Protein AF-A0A2D0XI31-F1 (afdb_monomer_lite)

Structure (mmCIF, N/CA/C/O backbone):
data_AF-A0A2D0XI31-F1
#
_entry.id   AF-A0A2D0XI31-F1
#
loop_
_atom_site.group_PDB
_atom_site.id
_atom_site.type_symbol
_atom_site.label_atom_id
_atom_site.label_alt_id
_atom_site.label_comp_id
_atom_site.label_asym_id
_atom_site.label_entity_id
_atom_site.label_seq_id
_atom_site.pdbx_PDB_ins_code
_atom_site.Cartn_x
_atom_site.Cartn_y
_atom_site.Cartn_z
_atom_site.occupancy
_atom_site.B_iso_or_equiv
_atom_site.auth_seq_id
_atom_site.auth_comp_id
_atom_site.auth_asym_id
_atom_site.auth_atom_id
_atom_site.pdbx_PDB_model_num
ATOM 1 N N . MET A 1 1 ? -5.250 4.492 -60.957 1.00 47.59 1 MET A N 1
ATOM 2 C CA . MET A 1 1 ? -5.130 5.490 -59.873 1.00 47.59 1 MET A CA 1
ATOM 3 C C . MET A 1 1 ? -4.659 6.808 -60.474 1.00 47.59 1 MET A C 1
ATOM 5 O O . MET A 1 1 ? -3.808 6.747 -61.357 1.00 47.59 1 MET A O 1
ATOM 9 N N . PRO A 1 2 ? -5.223 7.965 -60.086 1.00 50.09 2 PRO A N 1
ATOM 10 C CA . PRO A 1 2 ? -4.702 9.260 -60.518 1.00 50.09 2 PRO A CA 1
ATOM 11 C C . PRO A 1 2 ? -3.266 9.455 -59.990 1.00 50.09 2 PRO A C 1
ATOM 13 O O . PRO A 1 2 ? -2.967 8.998 -58.885 1.00 50.09 2 PRO A O 1
ATOM 16 N N . PRO A 1 3 ? -2.361 10.083 -60.759 1.00 61.84 3 PRO A N 1
ATOM 17 C CA . PRO A 1 3 ? -0.995 10.332 -60.311 1.00 61.84 3 PRO A CA 1
ATOM 18 C C . PRO A 1 3 ? -0.998 11.297 -59.119 1.00 61.84 3 PRO A C 1
ATOM 20 O O . PRO A 1 3 ? -1.608 12.363 -59.173 1.00 61.84 3 PRO A O 1
ATOM 23 N N . CYS A 1 4 ? -0.317 10.919 -58.035 1.00 72.94 4 CYS A N 1
ATOM 24 C CA . CYS A 1 4 ? -0.166 11.768 -56.857 1.00 72.94 4 CYS A CA 1
ATOM 25 C C . CYS A 1 4 ? 0.635 13.033 -57.214 1.00 72.94 4 CYS A C 1
ATOM 27 O O . CYS A 1 4 ? 1.811 12.944 -57.572 1.00 72.94 4 CYS A O 1
ATOM 29 N N . ALA A 1 5 ? 0.015 14.211 -57.089 1.00 73.38 5 ALA A N 1
ATOM 30 C CA . ALA A 1 5 ? 0.646 15.500 -57.394 1.00 73.38 5 ALA A CA 1
ATOM 31 C C . ALA A 1 5 ? 1.848 15.824 -56.482 1.00 73.38 5 ALA A C 1
ATOM 33 O O . ALA A 1 5 ? 2.730 16.587 -56.871 1.00 73.38 5 ALA A O 1
ATOM 34 N N . HIS A 1 6 ? 1.915 15.208 -55.298 1.00 75.00 6 HIS A N 1
ATOM 35 C CA . HIS A 1 6 ? 2.983 15.400 -54.312 1.00 75.00 6 HIS A CA 1
ATOM 36 C C . HIS A 1 6 ? 4.227 14.539 -54.581 1.00 75.00 6 HIS A C 1
ATOM 38 O O . HIS A 1 6 ? 5.283 14.785 -54.007 1.00 75.00 6 HIS A O 1
ATOM 44 N N . LEU A 1 7 ? 4.141 13.550 -55.479 1.00 72.75 7 LEU A N 1
ATOM 45 C CA . LEU A 1 7 ? 5.242 12.623 -55.742 1.00 72.75 7 LEU A CA 1
ATOM 46 C C . LEU A 1 7 ? 6.437 13.315 -56.419 1.00 72.75 7 LEU A C 1
ATOM 48 O O . LEU A 1 7 ? 7.577 13.141 -56.001 1.00 72.75 7 LEU A O 1
ATOM 52 N N . LEU A 1 8 ? 6.183 14.125 -57.451 1.00 69.31 8 LEU A N 1
ATOM 53 C CA . LEU A 1 8 ? 7.226 14.799 -58.236 1.00 69.31 8 LEU A CA 1
ATOM 54 C C . LEU A 1 8 ? 8.026 15.847 -57.431 1.00 69.31 8 LEU A C 1
ATOM 56 O O . LEU A 1 8 ? 9.255 15.801 -57.497 1.00 69.31 8 LEU A O 1
ATOM 60 N N . PRO A 1 9 ? 7.395 16.749 -56.649 1.00 68.19 9 PRO A N 1
ATOM 61 C CA . PRO A 1 9 ? 8.120 17.703 -55.807 1.00 68.19 9 PRO A CA 1
ATOM 62 C C . PRO A 1 9 ? 8.971 17.032 -54.721 1.00 68.19 9 PRO A C 1
ATOM 64 O O . PRO A 1 9 ? 10.112 17.431 -54.505 1.00 68.19 9 PRO A O 1
ATOM 67 N N . SER A 1 10 ? 8.453 15.988 -54.065 1.00 67.81 10 SER A N 1
ATOM 68 C CA . SER A 1 10 ? 9.156 15.311 -52.968 1.00 67.81 10 SER A CA 1
ATOM 69 C C . SER A 1 10 ? 10.323 14.432 -53.439 1.00 67.81 10 SER A C 1
ATOM 71 O O . SER A 1 10 ? 11.303 14.283 -52.720 1.00 67.81 10 SER A O 1
ATOM 73 N N . LEU A 1 11 ? 10.302 13.900 -54.667 1.00 70.06 11 LEU A N 1
ATOM 74 C CA . LEU A 1 11 ? 11.439 13.146 -55.229 1.00 70.06 11 LEU A CA 1
ATOM 75 C C . LEU A 1 11 ? 12.738 13.972 -55.312 1.00 70.06 11 LEU A C 1
ATOM 77 O O . LEU A 1 11 ? 13.839 13.410 -55.268 1.00 70.06 11 LEU A O 1
ATOM 81 N N . LEU A 1 12 ? 12.634 15.299 -55.419 1.00 67.25 12 LEU A N 1
ATOM 82 C CA . LEU A 1 12 ? 13.791 16.196 -55.457 1.00 67.25 12 LEU A CA 1
ATOM 83 C C . LEU A 1 12 ? 14.468 16.328 -54.085 1.00 67.25 12 LEU A C 1
ATOM 85 O O . LEU A 1 12 ? 15.688 16.468 -54.040 1.00 67.25 12 LEU A O 1
ATOM 89 N N . THR A 1 13 ? 13.710 16.217 -52.991 1.00 70.19 13 THR A N 1
ATOM 90 C CA . THR A 1 13 ? 14.199 16.393 -51.613 1.00 70.19 13 THR A CA 1
ATOM 91 C C . THR A 1 13 ? 14.596 15.088 -50.923 1.00 70.19 13 THR A C 1
ATOM 93 O O . THR A 1 13 ? 15.337 15.129 -49.945 1.00 70.19 13 THR A O 1
ATOM 96 N N . LEU A 1 14 ? 14.160 13.931 -51.434 1.00 79.62 14 LEU A N 1
ATOM 97 C CA . LEU A 1 14 ? 14.544 12.627 -50.885 1.00 79.62 14 LEU A CA 1
ATOM 98 C C . LEU A 1 14 ? 16.052 12.361 -51.027 1.00 79.62 14 LEU A C 1
ATOM 100 O O . LEU A 1 14 ? 16.631 12.540 -52.106 1.00 79.62 14 LEU A O 1
ATOM 104 N N . ALA A 1 15 ? 16.653 11.864 -49.948 1.00 78.69 15 ALA A N 1
ATOM 105 C CA . ALA A 1 15 ? 18.033 11.400 -49.873 1.00 78.69 15 ALA A CA 1
ATOM 106 C C . ALA A 1 15 ? 18.075 10.012 -49.220 1.00 78.69 15 ALA A C 1
ATOM 108 O O . ALA A 1 15 ? 17.222 9.690 -48.398 1.00 78.69 15 ALA A O 1
ATOM 109 N N . SER A 1 16 ? 19.059 9.191 -49.587 1.00 80.62 16 SER A N 1
ATOM 110 C CA . SER A 1 16 ? 19.282 7.901 -48.927 1.00 80.62 16 SER A CA 1
ATOM 111 C C . SER A 1 16 ? 19.748 8.103 -47.476 1.00 80.62 16 SER A C 1
ATOM 113 O O . SER A 1 16 ? 20.436 9.095 -47.203 1.00 80.62 16 SER A O 1
ATOM 115 N N . PRO A 1 17 ? 19.410 7.182 -46.553 1.00 80.12 17 PRO A N 1
ATOM 116 C CA . PRO A 1 17 ? 19.849 7.264 -45.164 1.00 80.12 17 PRO A CA 1
ATOM 117 C C . PRO A 1 17 ? 21.377 7.274 -45.069 1.00 80.12 17 PRO A C 1
ATOM 119 O O . PRO A 1 17 ? 22.072 6.569 -45.807 1.00 80.12 17 PRO A O 1
ATOM 122 N N . ARG A 1 18 ? 21.910 8.092 -44.156 1.00 77.19 18 ARG A N 1
ATOM 123 C CA . ARG A 1 18 ? 23.346 8.101 -43.835 1.00 77.19 18 ARG A CA 1
ATOM 124 C C . ARG A 1 18 ? 23.686 6.894 -42.960 1.00 77.19 18 ARG A C 1
ATOM 126 O O . ARG A 1 18 ? 22.842 6.429 -42.207 1.00 77.19 18 ARG A O 1
ATOM 133 N N . LEU A 1 19 ? 24.944 6.449 -42.985 1.00 65.75 19 LEU A N 1
ATOM 134 C CA . LEU A 1 19 ? 25.438 5.348 -42.137 1.00 65.75 19 LEU A CA 1
ATOM 135 C C . LEU A 1 19 ? 25.184 5.572 -40.633 1.00 65.75 19 LEU A C 1
ATOM 137 O O . LEU A 1 19 ? 24.952 4.613 -39.906 1.00 65.75 19 LEU A O 1
ATOM 141 N N . SER A 1 20 ? 25.204 6.829 -40.180 1.00 65.62 20 SER A N 1
ATOM 142 C CA . SER A 1 20 ? 24.952 7.222 -38.788 1.00 65.62 20 SER A CA 1
ATOM 143 C C . SER A 1 20 ? 23.483 7.523 -38.466 1.00 65.62 20 SER A C 1
ATOM 145 O O . SER A 1 20 ? 23.172 7.853 -37.325 1.00 65.62 20 SER A O 1
ATOM 147 N N . GLN A 1 21 ? 22.586 7.487 -39.455 1.00 71.38 21 GLN A N 1
ATOM 148 C CA . GLN A 1 21 ? 21.186 7.858 -39.273 1.00 71.38 21 GLN A CA 1
ATOM 149 C C . GLN A 1 21 ? 20.353 6.621 -38.939 1.00 71.38 21 GLN A C 1
ATOM 151 O O . GLN A 1 21 ? 20.334 5.657 -39.703 1.00 71.38 21 GLN A O 1
ATOM 156 N N . GLN A 1 22 ? 19.645 6.667 -37.811 1.00 76.25 22 GLN A N 1
ATOM 157 C CA . GLN A 1 22 ? 18.778 5.575 -37.379 1.00 76.25 22 GLN A CA 1
ATOM 158 C C . GLN A 1 22 ? 17.533 5.483 -38.268 1.00 76.25 22 GLN A C 1
ATOM 160 O O . GLN A 1 22 ? 16.901 6.490 -38.590 1.00 76.25 22 GLN A O 1
ATOM 165 N N . VAL A 1 23 ? 17.189 4.255 -38.662 1.00 84.06 23 VAL A N 1
ATOM 166 C CA . VAL A 1 23 ? 15.997 3.947 -39.461 1.00 84.06 23 VAL A CA 1
ATOM 167 C C . VAL A 1 23 ? 15.050 3.097 -38.617 1.00 84.06 23 VAL A C 1
ATOM 169 O O . VAL A 1 23 ? 15.330 1.928 -38.334 1.00 84.06 23 VAL A O 1
ATOM 172 N N . HIS A 1 24 ? 13.917 3.681 -38.221 1.00 86.38 24 HIS A N 1
ATOM 173 C CA . HIS A 1 24 ? 12.915 3.040 -37.364 1.00 86.38 24 HIS A CA 1
ATOM 174 C C . HIS A 1 24 ? 11.883 2.284 -38.211 1.00 86.38 24 HIS A C 1
ATOM 176 O O . HIS A 1 24 ? 10.786 2.776 -38.469 1.00 86.38 24 HIS A O 1
ATOM 182 N N . ARG A 1 25 ? 12.257 1.091 -38.690 1.00 86.44 25 ARG A N 1
ATOM 183 C CA . ARG A 1 25 ? 11.411 0.255 -39.570 1.00 86.44 25 ARG A CA 1
ATOM 184 C C . ARG A 1 25 ? 10.772 -0.964 -38.905 1.00 86.44 25 ARG A C 1
ATOM 186 O O . ARG A 1 25 ? 10.069 -1.708 -39.574 1.00 86.44 25 ARG A O 1
ATOM 193 N N . GLU A 1 26 ? 11.060 -1.204 -37.633 1.00 83.44 26 GLU A N 1
ATOM 194 C CA . GLU A 1 26 ? 10.603 -2.400 -36.910 1.00 83.44 26 GLU A CA 1
ATOM 195 C C . GLU A 1 26 ? 9.345 -2.121 -36.087 1.00 83.44 26 GLU A C 1
ATOM 197 O O . GLU A 1 26 ? 8.441 -2.955 -36.044 1.00 83.44 26 GLU A O 1
ATOM 202 N N . GLU A 1 27 ? 9.287 -0.939 -35.475 1.00 88.75 27 GLU A N 1
ATOM 203 C CA . GLU A 1 27 ? 8.277 -0.535 -34.502 1.00 88.75 27 GLU A CA 1
ATOM 204 C C . GLU A 1 27 ? 8.030 0.976 -34.586 1.00 88.75 27 GLU A C 1
ATOM 206 O O . GLU A 1 27 ? 8.915 1.750 -34.971 1.00 88.75 27 GLU A O 1
ATOM 211 N N . CYS A 1 28 ? 6.819 1.401 -34.231 1.00 90.31 28 CYS A N 1
ATOM 212 C CA . CYS A 1 28 ? 6.456 2.807 -34.153 1.00 90.31 28 CYS A CA 1
ATOM 213 C C . CYS A 1 28 ? 7.258 3.526 -33.062 1.00 90.31 28 CYS A C 1
ATOM 215 O O . CYS A 1 28 ? 7.518 2.987 -31.990 1.00 90.31 28 CYS A O 1
ATOM 217 N N . THR A 1 29 ? 7.630 4.783 -33.289 1.00 89.12 29 THR A N 1
ATOM 218 C CA . THR A 1 29 ? 8.364 5.566 -32.282 1.00 89.12 29 THR A CA 1
ATOM 219 C C . THR A 1 29 ? 7.479 6.050 -31.127 1.00 89.12 29 THR A C 1
ATOM 221 O O . THR A 1 29 ? 8.012 6.412 -30.082 1.00 89.12 29 THR A O 1
ATOM 224 N N . GLN A 1 30 ? 6.148 5.991 -31.276 1.00 87.38 30 GLN A N 1
ATOM 225 C CA . GLN A 1 30 ? 5.153 6.487 -30.307 1.00 87.38 30 GLN A CA 1
ATOM 226 C C . GLN A 1 30 ? 4.214 5.398 -29.737 1.00 87.38 30 GLN A C 1
ATOM 228 O O . GLN A 1 30 ? 3.504 5.650 -28.774 1.00 87.38 30 GLN A O 1
ATOM 233 N N . CYS A 1 31 ? 4.212 4.177 -30.287 1.00 89.06 31 CYS A N 1
ATOM 234 C CA . CYS A 1 31 ? 3.505 3.008 -29.729 1.00 89.06 31 CYS A CA 1
ATOM 235 C C . CYS A 1 31 ? 4.262 1.711 -30.052 1.00 89.06 31 CYS A C 1
ATOM 237 O O . CYS A 1 31 ? 5.300 1.769 -30.706 1.00 89.06 31 CYS A O 1
ATOM 239 N N . PHE A 1 32 ? 3.763 0.556 -29.612 1.00 89.69 32 PHE A N 1
ATOM 240 C CA . PHE A 1 32 ? 4.388 -0.751 -29.857 1.00 89.69 32 PHE A CA 1
ATOM 241 C C . PHE A 1 32 ? 3.820 -1.495 -31.082 1.00 89.69 32 PHE A C 1
ATOM 243 O O . PHE A 1 32 ? 4.123 -2.669 -31.281 1.00 89.69 32 PHE A O 1
ATOM 250 N N . ASP A 1 33 ? 3.036 -0.820 -31.935 1.00 88.88 33 ASP A N 1
ATOM 251 C CA . ASP A 1 33 ? 2.666 -1.351 -33.253 1.00 88.88 33 ASP A CA 1
ATOM 252 C C . ASP A 1 33 ? 3.938 -1.591 -34.089 1.00 88.88 33 ASP A C 1
ATOM 254 O O . ASP A 1 33 ? 4.829 -0.737 -34.180 1.00 88.88 33 ASP A O 1
ATOM 258 N N . SER A 1 34 ? 4.006 -2.750 -34.733 1.00 87.25 34 SER A N 1
ATOM 259 C CA . SER A 1 34 ? 5.200 -3.298 -35.368 1.00 87.25 34 SER A CA 1
ATOM 260 C C . SER A 1 34 ? 4.982 -3.666 -36.838 1.00 87.25 34 SER A C 1
ATOM 262 O O . SER A 1 34 ? 3.865 -3.769 -37.350 1.00 87.25 34 SER A O 1
ATOM 264 N N . GLN A 1 35 ? 6.078 -3.947 -37.542 1.00 86.00 35 GLN A N 1
ATOM 265 C CA . GLN A 1 35 ? 6.030 -4.504 -38.900 1.00 86.00 35 GLN A CA 1
ATOM 266 C C . GLN A 1 35 ? 5.377 -5.901 -38.981 1.00 86.00 35 GLN A C 1
ATOM 268 O O . GLN A 1 35 ? 5.037 -6.352 -40.080 1.00 86.00 35 GLN A O 1
ATOM 273 N N . ASP A 1 36 ? 5.223 -6.599 -37.849 1.00 83.62 36 ASP A N 1
ATOM 274 C CA . ASP A 1 36 ? 4.587 -7.919 -37.792 1.00 83.62 36 ASP A CA 1
ATOM 275 C C . ASP A 1 36 ? 3.055 -7.818 -37.787 1.00 83.62 36 ASP A C 1
ATOM 277 O O . ASP A 1 36 ? 2.371 -8.776 -38.151 1.00 83.62 36 ASP A O 1
ATOM 281 N N . ASP A 1 37 ? 2.506 -6.647 -37.460 1.00 82.75 37 ASP A N 1
ATOM 282 C CA . ASP A 1 37 ? 1.067 -6.436 -37.386 1.00 82.75 37 ASP A CA 1
ATOM 283 C C . ASP A 1 37 ? 0.388 -6.477 -38.772 1.00 82.75 37 ASP A C 1
ATOM 285 O O . ASP A 1 37 ? 1.022 -6.304 -39.830 1.00 82.75 37 ASP A O 1
ATOM 289 N N . PRO A 1 38 ? -0.940 -6.700 -38.827 1.00 82.62 38 PRO A N 1
ATOM 290 C CA . PRO A 1 38 ? -1.692 -6.696 -40.082 1.00 82.62 38 PRO A CA 1
ATOM 291 C C . PRO A 1 38 ? -1.536 -5.389 -40.876 1.00 82.62 38 PRO A C 1
ATOM 293 O O . PRO A 1 38 ? -1.420 -5.414 -42.111 1.00 82.62 38 PRO A O 1
ATOM 296 N N . ALA A 1 39 ? -1.484 -4.258 -40.168 1.00 84.31 39 ALA A N 1
ATOM 297 C CA . ALA A 1 39 ? -1.361 -2.919 -40.737 1.00 84.31 39 ALA A CA 1
ATOM 298 C C . ALA A 1 39 ? 0.081 -2.567 -41.170 1.00 84.31 39 ALA A C 1
ATOM 300 O O . ALA A 1 39 ? 0.261 -1.770 -42.098 1.00 84.31 39 ALA A O 1
ATOM 301 N N . GLY A 1 40 ? 1.091 -3.225 -40.590 1.00 87.56 40 GLY A N 1
ATOM 302 C CA . GLY A 1 40 ? 2.508 -2.901 -40.775 1.00 87.56 40 GLY A CA 1
ATOM 303 C C . GLY A 1 40 ? 2.893 -1.545 -40.188 1.00 87.56 40 GLY A C 1
ATOM 304 O O . GLY A 1 40 ? 2.093 -0.894 -39.520 1.00 87.56 40 GLY A O 1
ATOM 305 N N . ILE A 1 41 ? 4.101 -1.089 -40.511 1.00 91.19 41 ILE A N 1
ATOM 306 C CA . ILE A 1 41 ? 4.643 0.192 -40.043 1.00 91.19 41 ILE A CA 1
ATOM 307 C C . ILE A 1 41 ? 4.955 1.111 -41.224 1.00 91.19 41 ILE A C 1
ATOM 309 O O . ILE A 1 41 ? 5.500 0.657 -42.227 1.00 91.19 41 ILE A O 1
ATOM 313 N N . ASP A 1 42 ? 4.615 2.396 -41.140 1.00 91.62 42 ASP A N 1
ATOM 314 C CA . ASP A 1 42 ? 4.977 3.377 -42.163 1.00 91.62 42 ASP A CA 1
ATOM 315 C C . ASP A 1 42 ? 6.279 4.089 -41.772 1.00 91.62 42 ASP A C 1
ATOM 317 O O . ASP A 1 42 ? 6.344 4.790 -40.767 1.00 91.62 42 ASP A O 1
ATOM 321 N N . VAL A 1 43 ? 7.313 3.958 -42.597 1.00 90.75 43 VAL A N 1
ATOM 322 C CA . VAL A 1 43 ? 8.602 4.633 -42.411 1.00 90.75 43 VAL A CA 1
ATOM 323 C C . VAL A 1 43 ? 8.647 5.881 -43.279 1.00 90.75 43 VAL A C 1
ATOM 325 O O . VAL A 1 43 ? 8.558 5.798 -44.507 1.00 90.75 43 VAL A O 1
ATOM 328 N N . CYS A 1 44 ? 8.800 7.051 -42.665 1.00 90.31 44 CYS A N 1
ATOM 329 C CA . CYS A 1 44 ? 8.941 8.307 -43.392 1.00 90.31 44 CYS A CA 1
ATOM 330 C C . CYS A 1 44 ? 10.219 8.300 -44.245 1.00 90.31 44 CYS A C 1
ATOM 332 O O . CYS A 1 44 ? 11.312 8.087 -43.734 1.00 90.31 44 CYS A O 1
ATOM 334 N N . LEU A 1 45 ? 10.119 8.627 -45.533 1.00 88.19 45 LEU A N 1
ATOM 335 C CA . LEU A 1 45 ? 11.277 8.585 -46.438 1.00 88.19 45 LEU A CA 1
ATOM 336 C C . LEU A 1 45 ? 12.209 9.806 -46.323 1.00 88.19 45 LEU A C 1
ATOM 338 O O . LEU A 1 45 ? 13.294 9.794 -46.897 1.00 88.19 45 LEU A O 1
ATOM 342 N N . THR A 1 46 ? 11.799 10.848 -45.591 1.00 86.50 46 THR A N 1
ATOM 343 C CA . THR A 1 46 ? 12.616 12.050 -45.338 1.00 86.50 46 THR A CA 1
ATOM 344 C C . THR A 1 46 ? 13.441 11.952 -44.048 1.00 86.50 46 THR A C 1
ATOM 346 O O . THR A 1 46 ? 14.645 12.184 -44.079 1.00 86.50 46 THR A O 1
ATOM 349 N N . CYS A 1 47 ? 12.811 11.624 -42.912 1.00 85.31 47 CYS A N 1
ATOM 350 C CA . CYS A 1 47 ? 13.469 11.556 -41.598 1.00 85.31 47 CYS A CA 1
ATOM 351 C C . CYS A 1 47 ? 13.660 10.131 -41.048 1.00 85.31 47 CYS A C 1
ATOM 353 O O . CYS A 1 47 ? 14.264 9.985 -39.993 1.00 85.31 47 CYS A O 1
ATOM 355 N N . PHE A 1 48 ? 13.151 9.099 -41.731 1.00 88.56 48 PHE A N 1
ATOM 356 C CA . PHE A 1 48 ? 13.202 7.688 -41.312 1.00 88.56 48 PHE A CA 1
ATOM 357 C C . PHE A 1 48 ? 12.541 7.371 -39.958 1.00 88.56 48 PHE A C 1
ATOM 359 O O . PHE A 1 48 ? 12.810 6.328 -39.360 1.00 88.56 48 PHE A O 1
ATOM 366 N N . ASN A 1 49 ? 11.622 8.236 -39.510 1.00 89.25 49 ASN A N 1
ATOM 367 C CA . ASN A 1 49 ? 10.733 7.983 -38.376 1.00 89.25 49 ASN A CA 1
ATOM 368 C C . ASN A 1 49 ? 9.676 6.917 -38.721 1.00 89.25 49 ASN A C 1
ATOM 370 O O . ASN A 1 49 ? 9.096 6.961 -39.810 1.00 89.25 49 ASN A O 1
ATOM 374 N N . GLY A 1 50 ? 9.407 6.003 -37.788 1.00 89.38 50 GLY A N 1
ATOM 375 C CA . GLY A 1 50 ? 8.387 4.959 -37.911 1.00 89.38 50 GLY A CA 1
ATOM 376 C C . GLY A 1 50 ? 7.062 5.372 -37.267 1.00 89.38 50 GLY A C 1
ATOM 377 O O . GLY A 1 50 ? 7.009 5.634 -36.066 1.00 89.38 50 GLY A O 1
ATOM 378 N N . GLY A 1 51 ? 5.982 5.407 -38.047 1.00 89.62 51 GLY A N 1
ATOM 379 C CA . GLY A 1 51 ? 4.622 5.719 -37.602 1.00 89.62 51 GLY A CA 1
ATOM 380 C C . GLY A 1 51 ? 3.666 4.544 -37.804 1.00 89.62 51 GLY A C 1
ATOM 381 O O . GLY A 1 51 ? 3.763 3.814 -38.796 1.00 89.62 51 GLY A O 1
ATOM 382 N N . CYS A 1 52 ? 2.722 4.351 -36.878 1.00 89.38 52 CYS A N 1
ATOM 383 C CA . CYS A 1 52 ? 1.656 3.377 -37.077 1.00 89.38 52 CYS A CA 1
ATOM 384 C C . CYS A 1 52 ? 0.568 3.949 -38.012 1.00 89.38 52 CYS A C 1
ATOM 386 O O . CYS A 1 52 ? 0.106 5.080 -37.822 1.00 89.38 52 CYS A O 1
ATOM 388 N N . PRO A 1 53 ? 0.130 3.182 -39.028 1.00 84.31 53 PRO A N 1
ATOM 389 C CA . PRO A 1 53 ? -0.962 3.575 -39.916 1.00 84.31 53 PRO A CA 1
ATOM 390 C C . PRO A 1 53 ? -2.354 3.270 -39.330 1.00 84.31 53 PRO A C 1
ATOM 392 O O . PRO A 1 53 ? -3.334 3.327 -40.068 1.00 84.31 53 PRO A O 1
ATOM 395 N N . SER A 1 54 ? -2.443 2.903 -38.044 1.00 77.94 54 SER A N 1
ATOM 396 C CA . SER A 1 54 ? -3.694 2.530 -37.373 1.00 77.94 54 SER A CA 1
ATOM 397 C C . SER A 1 54 ? -4.730 3.660 -37.414 1.00 77.94 54 SER A C 1
ATOM 399 O O . SER A 1 54 ? -4.397 4.841 -37.257 1.00 77.94 54 SER A O 1
ATOM 401 N N . GLU A 1 55 ? -6.000 3.286 -37.593 1.00 68.81 55 GLU A N 1
ATOM 402 C CA . GLU A 1 55 ? -7.139 4.206 -37.522 1.00 68.81 55 GLU A CA 1
ATOM 403 C C . GLU A 1 55 ? -7.446 4.668 -36.086 1.00 68.81 55 GLU A C 1
ATOM 405 O O . GLU A 1 55 ? -8.203 5.613 -35.919 1.00 68.81 55 GLU A O 1
ATOM 410 N N . GLU A 1 56 ? -6.857 4.050 -35.056 1.00 70.75 56 GLU A N 1
ATOM 411 C CA . GLU A 1 56 ? -7.082 4.443 -33.656 1.00 70.75 56 GLU A CA 1
ATOM 412 C C . GLU A 1 56 ? -6.107 5.530 -33.175 1.00 70.75 56 GLU A C 1
ATOM 414 O O . GLU A 1 56 ? -6.522 6.493 -32.540 1.00 70.75 56 GLU A O 1
ATOM 419 N N . ARG A 1 57 ? -4.803 5.387 -33.467 1.00 75.44 57 ARG A N 1
ATOM 420 C CA . ARG A 1 57 ? -3.738 6.274 -32.941 1.00 75.44 57 ARG A CA 1
ATOM 421 C C . ARG A 1 57 ? -3.138 7.239 -33.967 1.00 75.44 57 ARG A C 1
ATOM 423 O O . ARG A 1 57 ? -2.537 8.236 -33.588 1.00 75.44 57 ARG A O 1
ATOM 430 N N . HIS A 1 58 ? -3.301 6.975 -35.265 1.00 81.12 58 HIS A N 1
ATOM 431 C CA . HIS A 1 58 ? -2.964 7.906 -36.351 1.00 81.12 58 HIS A CA 1
ATOM 432 C C . HIS A 1 58 ? -1.523 8.472 -36.388 1.00 81.12 58 HIS A C 1
ATOM 434 O O . HIS A 1 58 ? -1.302 9.500 -37.028 1.00 81.12 58 HIS A O 1
ATOM 440 N N . HIS A 1 59 ? -0.512 7.825 -35.797 1.00 86.44 59 HIS A N 1
ATOM 441 C CA . HIS A 1 59 ? 0.837 8.412 -35.673 1.00 86.44 59 HIS A CA 1
ATOM 442 C C . HIS A 1 59 ? 1.483 8.810 -37.005 1.00 86.44 59 HIS A C 1
ATOM 444 O O . HIS A 1 59 ? 2.130 9.853 -37.096 1.00 86.44 59 HIS A O 1
ATOM 450 N N . SER A 1 60 ? 1.277 8.037 -38.074 1.00 86.50 60 SER A N 1
ATOM 451 C CA . SER A 1 60 ? 1.781 8.406 -39.404 1.00 86.50 60 SER A CA 1
ATOM 452 C C . SER A 1 60 ? 1.140 9.682 -39.958 1.00 86.50 60 SER A C 1
ATOM 454 O O . SER A 1 60 ? 1.799 10.467 -40.645 1.00 86.50 60 SER A O 1
ATOM 456 N N . ARG A 1 61 ? -0.138 9.908 -39.640 1.00 85.62 61 ARG A N 1
ATOM 457 C CA . ARG A 1 61 ? -0.876 11.114 -40.014 1.00 85.62 61 ARG A CA 1
ATOM 458 C C . ARG A 1 61 ? -0.441 12.302 -39.160 1.00 85.62 61 ARG A C 1
ATOM 460 O O . ARG A 1 61 ? -0.116 13.336 -39.733 1.00 85.62 61 ARG A O 1
ATOM 467 N N . SER A 1 62 ? -0.361 12.141 -37.840 1.00 83.69 62 SER A N 1
ATOM 468 C CA . SER A 1 62 ? 0.101 13.193 -36.923 1.00 83.69 62 SER A CA 1
ATOM 469 C C . SER A 1 62 ? 1.521 13.643 -37.272 1.00 83.69 62 SER A C 1
ATOM 471 O O . SER A 1 62 ? 1.797 14.835 -37.365 1.00 83.69 62 SER A O 1
ATOM 473 N N . HIS A 1 63 ? 2.409 12.700 -37.601 1.00 86.69 63 HIS A N 1
ATOM 474 C CA . HIS A 1 63 ? 3.750 13.016 -38.086 1.00 86.69 63 HIS A CA 1
ATOM 475 C C . HIS A 1 63 ? 3.722 13.863 -39.369 1.00 86.69 63 HIS A C 1
ATOM 477 O O . HIS A 1 63 ? 4.496 14.813 -39.490 1.00 86.69 63 HIS A O 1
ATOM 483 N N . TYR A 1 64 ? 2.842 13.557 -40.330 1.00 86.69 64 TYR A N 1
ATOM 484 C CA . TYR A 1 64 ? 2.671 14.387 -41.527 1.00 86.69 64 TYR A CA 1
ATOM 485 C C . TYR A 1 64 ? 2.136 15.786 -41.190 1.00 86.69 64 TYR A C 1
ATOM 487 O O . TYR A 1 64 ? 2.659 16.764 -41.718 1.00 86.69 64 TYR A O 1
ATOM 495 N N . GLU A 1 65 ? 1.136 15.892 -40.315 1.00 84.94 65 GLU A N 1
ATOM 496 C CA . GLU A 1 65 ? 0.537 17.172 -39.913 1.00 84.94 65 GLU A CA 1
ATOM 497 C C . GLU A 1 65 ? 1.549 18.079 -39.184 1.00 84.94 65 GLU A C 1
ATOM 499 O O . GLU A 1 65 ? 1.548 19.288 -39.406 1.00 84.94 65 GLU A O 1
ATOM 504 N N . LEU A 1 66 ? 2.466 17.498 -38.401 1.00 81.25 66 LEU A N 1
ATOM 505 C CA . LEU A 1 66 ? 3.510 18.226 -37.671 1.00 81.25 66 LEU A CA 1
ATOM 506 C C . LEU A 1 66 ? 4.724 18.596 -38.539 1.00 81.25 66 LEU A C 1
ATOM 508 O O . LEU A 1 66 ? 5.237 19.708 -38.452 1.00 81.25 66 LEU A O 1
ATOM 512 N N . THR A 1 67 ? 5.207 17.671 -39.375 1.00 82.38 67 THR A N 1
ATOM 513 C CA . THR A 1 67 ? 6.479 17.838 -40.114 1.00 82.38 67 THR A CA 1
ATOM 514 C C . THR A 1 67 ? 6.301 18.250 -41.576 1.00 82.38 67 THR A C 1
ATOM 516 O O . THR A 1 67 ? 7.251 18.679 -42.228 1.00 82.38 67 THR A O 1
ATOM 519 N N . GLY A 1 68 ? 5.105 18.065 -42.141 1.00 83.94 68 GLY A N 1
ATOM 520 C CA . GLY A 1 68 ? 4.838 18.211 -43.573 1.00 83.94 68 GLY A CA 1
ATOM 521 C C . GLY A 1 68 ? 5.426 17.093 -44.449 1.00 83.94 68 GLY A C 1
ATOM 522 O O . GLY A 1 68 ? 5.350 17.171 -45.679 1.00 83.94 68 GLY A O 1
ATOM 523 N N . HIS A 1 69 ? 6.013 16.039 -43.867 1.00 87.19 69 HIS A N 1
ATOM 524 C CA . HIS A 1 69 ? 6.616 14.934 -44.618 1.00 87.19 69 HIS A CA 1
ATOM 525 C C . HIS A 1 69 ? 5.560 14.036 -45.282 1.00 87.19 69 HIS A C 1
ATOM 527 O O . HIS A 1 69 ? 4.955 13.172 -44.653 1.00 87.19 69 HIS A O 1
ATOM 533 N N . ALA A 1 70 ? 5.345 14.225 -46.585 1.00 86.06 70 ALA A N 1
ATOM 534 C CA . ALA A 1 70 ? 4.230 13.607 -47.304 1.00 86.06 70 ALA A CA 1
ATOM 535 C C . ALA A 1 70 ? 4.428 12.136 -47.726 1.00 86.06 70 ALA A C 1
ATOM 537 O O . ALA A 1 70 ? 3.433 11.474 -48.026 1.00 86.06 70 ALA A O 1
ATOM 538 N N . LEU A 1 71 ? 5.666 11.632 -47.819 1.00 88.88 71 LEU A N 1
ATOM 539 C CA . LEU A 1 71 ? 5.975 10.303 -48.372 1.00 88.88 71 LEU A CA 1
ATOM 540 C C . LEU A 1 71 ? 6.490 9.332 -47.303 1.00 88.88 71 LEU A C 1
ATOM 542 O O . LEU A 1 71 ? 7.450 9.630 -46.591 1.00 88.88 71 LEU A O 1
ATOM 546 N N . ALA A 1 72 ? 5.903 8.136 -47.269 1.00 90.06 72 ALA A N 1
ATOM 547 C CA . ALA A 1 72 ? 6.316 7.040 -46.398 1.00 90.06 72 ALA A CA 1
ATOM 548 C C . ALA A 1 72 ? 6.311 5.698 -47.148 1.00 90.06 72 ALA A C 1
ATOM 550 O O . ALA A 1 72 ? 5.661 5.559 -48.186 1.00 90.06 72 ALA A O 1
ATOM 551 N N . VAL A 1 73 ? 7.026 4.702 -46.628 1.00 90.81 73 VAL A N 1
ATOM 552 C CA . VAL A 1 73 ? 6.959 3.310 -47.089 1.00 90.81 73 VAL A CA 1
ATOM 553 C C . VAL A 1 73 ? 6.382 2.433 -45.988 1.00 90.81 73 VAL A C 1
ATOM 555 O O . VAL A 1 73 ? 6.909 2.391 -44.884 1.00 90.81 73 VAL A O 1
ATOM 558 N N . ASN A 1 74 ? 5.293 1.734 -46.287 1.00 92.06 74 ASN A N 1
ATOM 559 C CA . ASN A 1 74 ? 4.730 0.731 -45.396 1.00 92.06 74 ASN A CA 1
ATOM 560 C C . ASN A 1 74 ? 5.558 -0.554 -45.486 1.00 92.06 74 ASN A C 1
ATOM 562 O O . ASN A 1 74 ? 5.728 -1.082 -46.586 1.00 92.06 74 ASN A O 1
ATOM 566 N N . VAL A 1 75 ? 6.057 -1.044 -44.356 1.00 89.88 75 VAL A N 1
ATOM 567 C CA . VAL A 1 75 ? 6.859 -2.264 -44.227 1.00 89.88 75 VAL A CA 1
ATOM 568 C C . VAL A 1 75 ? 6.043 -3.311 -43.469 1.00 89.88 75 VAL A C 1
ATOM 570 O O . VAL A 1 75 ? 5.575 -3.064 -42.356 1.00 89.88 75 VAL A O 1
ATOM 573 N N . LYS A 1 76 ? 5.863 -4.486 -44.083 1.00 89.38 76 LYS A N 1
ATOM 574 C CA . LYS A 1 76 ? 5.209 -5.654 -43.474 1.00 89.38 76 LYS A CA 1
ATOM 575 C C . LYS A 1 76 ? 6.132 -6.857 -43.516 1.00 89.38 76 LYS A C 1
ATOM 577 O O . LYS A 1 76 ? 6.621 -7.214 -44.589 1.00 89.38 76 LYS A O 1
ATOM 582 N N . ARG A 1 77 ? 6.304 -7.523 -42.379 1.00 85.88 77 ARG A N 1
ATOM 583 C CA . ARG A 1 77 ? 7.049 -8.777 -42.263 1.00 85.88 77 ARG A CA 1
ATOM 584 C C . ARG A 1 77 ? 6.077 -9.945 -42.087 1.00 85.88 77 ARG A C 1
ATOM 586 O O . ARG A 1 77 ? 5.080 -9.841 -41.372 1.00 85.88 77 ARG A O 1
ATOM 593 N N . ARG A 1 78 ? 6.320 -11.052 -42.792 1.00 82.06 78 ARG A N 1
ATOM 594 C CA . ARG A 1 78 ? 5.530 -12.295 -42.705 1.00 82.06 78 ARG A CA 1
ATOM 595 C C . ARG A 1 78 ? 6.454 -13.505 -42.643 1.00 82.06 78 ARG A C 1
ATOM 597 O O . ARG A 1 78 ? 7.503 -13.494 -43.280 1.00 82.06 78 ARG A O 1
ATOM 604 N N . LEU A 1 79 ? 6.070 -14.534 -41.891 1.00 75.12 79 LEU A N 1
ATOM 605 C CA . LEU A 1 79 ? 6.781 -15.816 -41.856 1.00 75.12 79 LEU A CA 1
ATOM 606 C C . LEU A 1 79 ? 6.631 -16.541 -43.197 1.00 75.12 79 LEU A C 1
ATOM 608 O O . LEU A 1 79 ? 5.529 -16.621 -43.744 1.00 75.12 79 LEU A O 1
ATOM 612 N N . LYS A 1 80 ? 7.731 -17.092 -43.719 1.00 73.44 80 LYS A N 1
ATOM 613 C CA . LYS A 1 80 ? 7.672 -17.987 -44.878 1.00 73.44 80 LYS A CA 1
ATOM 614 C C . LYS A 1 80 ? 6.950 -19.284 -44.486 1.00 73.44 80 LYS A C 1
ATOM 616 O O . LYS A 1 80 ? 7.235 -19.827 -43.418 1.00 73.44 80 LYS A O 1
ATOM 621 N N . PRO A 1 81 ? 6.056 -19.819 -45.337 1.00 60.09 81 PRO A N 1
ATOM 622 C CA . PRO A 1 81 ? 5.451 -21.122 -45.093 1.00 60.09 81 PRO A CA 1
ATOM 623 C C . PRO A 1 81 ? 6.535 -22.208 -45.095 1.00 60.09 81 PRO A C 1
ATOM 625 O O . PRO A 1 81 ? 7.342 -22.289 -46.026 1.00 60.09 81 PRO A O 1
ATOM 628 N N . VAL A 1 82 ? 6.558 -23.035 -44.046 1.00 51.91 82 VAL A N 1
ATOM 629 C CA . VAL A 1 82 ? 7.461 -24.189 -43.940 1.00 51.91 82 VAL A CA 1
ATOM 630 C C . VAL A 1 82 ? 7.118 -25.158 -45.074 1.00 51.91 82 VAL A C 1
ATOM 632 O O . VAL A 1 82 ? 5.971 -25.581 -45.197 1.00 51.91 82 VAL A O 1
ATOM 635 N N . LYS A 1 83 ? 8.087 -25.495 -45.935 1.00 45.97 83 LYS A N 1
ATOM 636 C CA . LYS A 1 83 ? 7.896 -26.555 -46.936 1.00 45.97 83 LYS A CA 1
ATOM 637 C C . LYS A 1 83 ? 7.737 -27.886 -46.198 1.00 45.97 83 LYS A C 1
ATOM 639 O O . LYS A 1 83 ? 8.650 -28.272 -45.469 1.00 45.97 83 LYS A O 1
ATOM 644 N N . GLU A 1 84 ? 6.611 -28.574 -46.390 1.00 39.56 84 GLU A N 1
ATOM 645 C CA . GLU A 1 84 ? 6.468 -29.976 -45.984 1.00 39.56 84 GLU A CA 1
ATOM 646 C C . GLU A 1 84 ? 7.623 -30.782 -46.587 1.00 39.56 84 GLU A C 1
ATOM 648 O O . GLU A 1 84 ? 7.942 -30.670 -47.774 1.00 39.56 84 GLU A O 1
ATOM 653 N N . ARG A 1 85 ? 8.318 -31.519 -45.727 1.00 41.00 85 ARG A N 1
ATOM 654 C CA . ARG A 1 85 ? 9.490 -32.310 -46.085 1.00 41.00 85 ARG A CA 1
ATOM 655 C C . ARG A 1 85 ? 8.985 -33.602 -46.732 1.00 41.00 85 ARG A C 1
ATOM 657 O O . ARG A 1 85 ? 8.217 -34.312 -46.097 1.00 41.00 85 ARG A O 1
ATOM 664 N N . ASP A 1 86 ? 9.396 -33.902 -47.964 1.00 37.88 86 ASP A N 1
ATOM 665 C CA . ASP A 1 86 ? 9.088 -35.189 -48.604 1.00 37.88 86 ASP A CA 1
ATOM 666 C C . ASP A 1 86 ? 9.646 -36.345 -47.746 1.00 37.88 86 ASP A C 1
ATOM 668 O O . ASP A 1 86 ? 10.841 -36.381 -47.442 1.00 37.88 86 ASP A O 1
ATOM 672 N N . ASP A 1 87 ? 8.792 -37.312 -47.391 1.00 45.19 87 ASP A N 1
ATOM 673 C CA . ASP A 1 87 ? 9.038 -38.442 -46.467 1.00 45.19 87 ASP A CA 1
ATOM 674 C C . ASP A 1 87 ? 10.150 -39.438 -46.893 1.00 45.19 87 ASP A C 1
ATOM 676 O O . ASP A 1 87 ? 10.328 -40.493 -46.281 1.00 45.19 87 ASP A O 1
ATOM 680 N N . LEU A 1 88 ? 10.909 -39.148 -47.956 1.00 46.22 88 LEU A N 1
ATOM 681 C CA . LEU A 1 88 ? 11.897 -40.058 -48.553 1.00 46.22 88 LEU A CA 1
ATOM 682 C C . LEU A 1 88 ? 13.364 -39.662 -48.319 1.00 46.22 88 LEU A C 1
ATOM 684 O O . LEU A 1 88 ? 14.255 -40.416 -48.719 1.00 46.22 88 LEU A O 1
ATOM 688 N N . GLU A 1 89 ? 13.651 -38.542 -47.651 1.00 36.03 89 GLU A N 1
ATOM 689 C CA . GLU A 1 89 ? 15.024 -38.212 -47.248 1.00 36.03 89 GLU A CA 1
ATOM 690 C C . GLU A 1 89 ? 15.358 -38.755 -45.845 1.00 36.03 89 GLU A C 1
ATOM 692 O O . GLU A 1 89 ? 14.646 -38.463 -44.881 1.00 36.03 89 GLU A O 1
ATOM 697 N N . PRO A 1 90 ? 16.464 -39.514 -45.674 1.00 35.00 90 PRO A N 1
ATOM 698 C CA . PRO A 1 90 ? 16.900 -39.945 -44.353 1.00 35.00 90 PRO A CA 1
ATOM 699 C C . PRO A 1 90 ? 17.207 -38.724 -43.473 1.00 35.00 90 PRO A C 1
ATOM 701 O O . PRO A 1 90 ? 17.807 -37.760 -43.961 1.00 35.00 90 PRO A O 1
ATOM 704 N N . PRO A 1 91 ? 16.879 -38.761 -42.168 1.00 32.81 91 PRO A N 1
ATOM 705 C CA . PRO A 1 91 ? 17.184 -37.661 -41.267 1.00 32.81 91 PRO A CA 1
ATOM 706 C C . PRO A 1 91 ? 18.696 -37.423 -41.267 1.00 32.81 91 PRO A C 1
ATOM 708 O O . PRO A 1 91 ? 19.478 -38.322 -40.943 1.00 32.81 91 PRO A O 1
ATOM 711 N N . GLN A 1 92 ? 19.123 -36.213 -41.642 1.00 34.44 92 GLN A N 1
ATOM 712 C CA . GLN A 1 92 ? 20.505 -35.798 -41.432 1.00 34.44 92 GLN A CA 1
ATOM 713 C C . GLN A 1 92 ? 20.815 -35.975 -39.946 1.00 34.44 92 GLN A C 1
ATOM 715 O O . GLN A 1 92 ? 20.190 -35.348 -39.091 1.00 34.44 92 GLN A O 1
ATOM 720 N N . LYS A 1 93 ? 21.774 -36.855 -39.639 1.00 31.86 93 LYS A N 1
ATOM 721 C CA . LYS A 1 93 ? 22.381 -36.931 -38.312 1.00 31.86 93 LYS A CA 1
ATOM 722 C C . LYS A 1 93 ? 22.862 -35.525 -37.963 1.00 31.86 93 LYS A C 1
ATOM 724 O O . LYS A 1 93 ? 23.799 -35.031 -38.587 1.00 31.86 93 LYS A O 1
ATOM 729 N N . GLN A 1 94 ? 22.218 -34.895 -36.985 1.00 30.00 94 GLN A N 1
ATOM 730 C CA . GLN A 1 94 ? 22.713 -33.685 -36.340 1.00 30.00 94 GLN A CA 1
ATOM 731 C C . GLN A 1 94 ? 24.005 -34.035 -35.593 1.00 30.00 94 GLN A C 1
ATOM 733 O O . GLN A 1 94 ? 24.026 -34.309 -34.401 1.00 30.00 94 GLN A O 1
ATOM 738 N N . THR A 1 95 ? 25.104 -34.078 -36.331 1.00 30.89 95 THR A N 1
ATOM 739 C CA . THR A 1 95 ? 26.463 -34.006 -35.803 1.00 30.89 95 THR A CA 1
ATOM 740 C C . THR A 1 95 ? 27.041 -32.692 -36.293 1.00 30.89 95 THR A C 1
ATOM 742 O O . THR A 1 95 ? 27.754 -32.676 -37.293 1.00 30.89 95 THR A O 1
ATOM 745 N N . LYS A 1 96 ? 26.633 -31.595 -35.647 1.00 32.22 96 LYS A N 1
ATOM 746 C CA . LYS A 1 96 ? 27.299 -30.284 -35.622 1.00 32.22 96 LYS A CA 1
ATOM 747 C C . LYS A 1 96 ? 26.528 -29.381 -34.655 1.00 32.22 96 LYS A C 1
ATOM 749 O O . LYS A 1 96 ? 25.511 -28.800 -35.008 1.00 32.22 96 LYS A O 1
ATOM 754 N N . LEU A 1 97 ? 27.021 -29.318 -33.420 1.00 30.25 97 LEU A N 1
ATOM 755 C CA . LEU A 1 97 ? 26.641 -28.385 -32.352 1.00 30.25 97 LEU A CA 1
ATOM 756 C C . LEU A 1 97 ? 27.156 -26.964 -32.661 1.00 30.25 97 LEU A C 1
ATOM 758 O O . LEU A 1 97 ? 27.837 -26.345 -31.856 1.00 30.25 97 LEU A O 1
ATOM 762 N N . ALA A 1 98 ? 26.855 -26.457 -33.853 1.00 26.80 98 ALA A N 1
ATOM 763 C CA . ALA A 1 98 ? 26.984 -25.048 -34.180 1.00 26.80 98 ALA A CA 1
ATOM 764 C C . ALA A 1 98 ? 25.594 -24.597 -34.612 1.00 26.80 98 ALA A C 1
ATOM 766 O O . ALA A 1 98 ? 25.044 -25.131 -35.577 1.00 26.80 98 ALA A O 1
ATOM 767 N N . ILE A 1 99 ? 25.010 -23.660 -33.867 1.00 30.73 99 ILE A N 1
ATOM 768 C CA . ILE A 1 99 ? 23.876 -22.891 -34.367 1.00 30.73 99 ILE A CA 1
ATOM 769 C C . ILE A 1 99 ? 24.442 -22.148 -35.574 1.00 30.73 99 ILE A C 1
ATOM 771 O O . ILE A 1 99 ? 25.228 -21.220 -35.413 1.00 30.73 99 ILE A O 1
ATOM 775 N N . ALA A 1 100 ? 24.137 -22.611 -36.785 1.00 30.33 100 ALA A N 1
ATOM 776 C CA . ALA A 1 100 ? 24.197 -21.707 -37.915 1.00 30.33 100 ALA A CA 1
ATOM 777 C C . ALA A 1 100 ? 23.200 -20.598 -37.573 1.00 30.33 100 ALA A C 1
ATOM 779 O O . ALA A 1 100 ? 22.035 -20.902 -37.311 1.00 30.33 100 ALA A O 1
ATOM 780 N N . GLU A 1 101 ? 23.658 -19.350 -37.483 1.00 38.16 101 GLU A N 1
ATOM 781 C CA . GLU A 1 101 ? 22.753 -18.209 -37.534 1.00 38.16 101 GLU A CA 1
ATOM 782 C C . GLU A 1 101 ? 21.936 -18.361 -38.818 1.00 38.16 101 GLU A C 1
ATOM 784 O O . GLU A 1 101 ? 22.429 -18.138 -39.924 1.00 38.16 101 GLU A O 1
ATOM 789 N N . GLU A 1 102 ? 20.703 -18.842 -38.694 1.00 36.25 102 GLU A N 1
ATOM 790 C CA . GLU A 1 102 ? 19.749 -18.761 -39.786 1.00 36.25 102 GLU A CA 1
ATOM 791 C C . GLU A 1 102 ? 19.440 -17.275 -39.952 1.00 36.25 102 GLU A C 1
ATOM 793 O O . GLU A 1 102 ? 18.777 -16.670 -39.106 1.00 36.25 102 GLU A O 1
ATOM 798 N N . ASN A 1 103 ? 19.975 -16.668 -41.014 1.00 48.22 103 ASN A N 1
ATOM 799 C CA . ASN A 1 103 ? 19.714 -15.274 -41.347 1.00 48.22 103 ASN A CA 1
ATOM 800 C C . ASN A 1 103 ? 18.195 -15.030 -41.367 1.00 48.22 103 ASN A C 1
ATOM 802 O O . ASN A 1 103 ? 17.435 -15.843 -41.891 1.00 48.22 103 ASN A O 1
ATOM 806 N N . GLU A 1 104 ? 17.722 -13.893 -40.843 1.00 49.84 104 GLU A N 1
ATOM 807 C CA . GLU A 1 104 ? 16.284 -13.550 -40.838 1.00 49.84 104 GLU A CA 1
ATOM 808 C C . GLU A 1 104 ? 15.646 -13.617 -42.239 1.00 49.84 104 GLU A C 1
ATOM 810 O O . GLU A 1 104 ? 14.450 -13.888 -42.383 1.00 49.84 104 GLU A O 1
ATOM 815 N N . GLU A 1 105 ? 16.461 -13.413 -43.275 1.00 53.53 105 GLU A N 1
ATOM 816 C CA . GLU A 1 105 ? 16.105 -13.544 -44.686 1.00 53.53 105 GLU A CA 1
ATOM 817 C C . GLU A 1 105 ? 15.624 -14.951 -45.061 1.00 53.53 105 GLU A C 1
ATOM 819 O O . GLU A 1 105 ? 14.850 -15.091 -46.008 1.00 53.53 105 GLU A O 1
ATOM 824 N N . ASP A 1 106 ? 16.010 -15.986 -44.312 1.00 55.94 106 ASP A N 1
ATOM 825 C CA . ASP A 1 106 ? 15.589 -17.370 -44.527 1.00 55.94 106 ASP A CA 1
ATOM 826 C C . ASP A 1 106 ? 14.208 -17.657 -43.929 1.00 55.94 106 ASP A C 1
ATOM 828 O O . ASP A 1 106 ? 13.450 -18.431 -44.518 1.00 55.94 106 ASP A O 1
ATOM 832 N N . ARG A 1 107 ? 13.819 -16.965 -42.848 1.00 60.31 107 ARG A N 1
ATOM 833 C CA . ARG A 1 107 ? 12.545 -17.182 -42.132 1.00 60.31 107 ARG A CA 1
ATOM 834 C C . ARG A 1 107 ? 11.423 -16.229 -42.539 1.00 60.31 107 ARG A C 1
ATOM 836 O O . ARG A 1 107 ? 10.256 -16.616 -42.458 1.00 60.31 107 ARG A O 1
ATOM 843 N N . TYR A 1 108 ? 11.739 -15.016 -42.992 1.00 74.00 108 TYR A N 1
ATOM 844 C CA . TYR A 1 108 ? 10.739 -13.969 -43.216 1.00 74.00 108 TYR A CA 1
ATOM 845 C C . TYR A 1 108 ? 10.739 -13.420 -44.649 1.00 74.00 108 TYR A C 1
ATOM 847 O O . TYR A 1 108 ? 11.758 -13.369 -45.333 1.00 74.00 108 TYR A O 1
ATOM 855 N N . THR A 1 109 ? 9.567 -12.992 -45.115 1.00 80.50 109 THR A N 1
ATOM 856 C CA . THR A 1 109 ? 9.373 -12.202 -46.338 1.00 80.50 109 THR A CA 1
ATOM 857 C C . THR A 1 109 ? 8.922 -10.796 -45.977 1.00 80.50 109 THR A C 1
ATOM 859 O O . THR A 1 109 ? 7.976 -10.627 -45.204 1.00 80.50 109 THR A O 1
ATOM 862 N N . TYR A 1 110 ? 9.573 -9.798 -46.572 1.00 82.88 110 TYR A N 1
ATOM 863 C CA . TYR A 1 110 ? 9.251 -8.386 -46.395 1.00 82.88 110 TYR A CA 1
ATOM 864 C C . TYR A 1 110 ? 8.452 -7.866 -47.594 1.00 82.88 110 TYR A C 1
ATOM 866 O O . TYR A 1 110 ? 8.868 -8.016 -48.743 1.00 82.88 110 TYR A O 1
ATOM 874 N N . HIS A 1 111 ? 7.317 -7.228 -47.323 1.00 85.38 111 HIS A N 1
ATOM 875 C CA . HIS A 1 111 ? 6.500 -6.535 -48.313 1.00 85.38 111 HIS A CA 1
ATOM 876 C C . HIS A 1 111 ? 6.576 -5.029 -48.067 1.00 85.38 111 HIS A C 1
ATOM 878 O O . HIS A 1 111 ? 6.290 -4.570 -46.961 1.00 85.38 111 HIS A O 1
ATOM 884 N N . THR A 1 112 ? 6.943 -4.263 -49.096 1.00 88.94 112 THR A N 1
ATOM 885 C CA . THR A 1 112 ? 7.057 -2.802 -49.028 1.00 88.94 112 THR A CA 1
ATOM 886 C C . THR A 1 112 ? 6.053 -2.131 -49.963 1.00 88.94 112 THR A C 1
ATOM 888 O O . THR A 1 112 ? 5.967 -2.471 -51.142 1.00 88.94 112 THR A O 1
ATOM 891 N N . THR A 1 113 ? 5.276 -1.177 -49.442 1.00 88.69 113 THR A N 1
ATOM 892 C CA . THR A 1 113 ? 4.258 -0.441 -50.216 1.00 88.69 113 THR A CA 1
ATOM 893 C C . THR A 1 113 ? 4.414 1.066 -49.997 1.00 88.69 113 THR A C 1
ATOM 895 O O . THR A 1 113 ? 4.237 1.528 -48.870 1.00 88.69 113 THR A O 1
ATOM 898 N N . PRO A 1 114 ? 4.761 1.868 -51.021 1.00 89.06 114 PRO A N 1
ATOM 899 C CA . PRO A 1 114 ? 4.881 3.317 -50.867 1.00 89.06 114 PRO A CA 1
ATOM 900 C C . PRO A 1 114 ? 3.505 3.971 -50.665 1.00 89.06 114 PRO A C 1
ATOM 902 O O . PRO A 1 114 ? 2.534 3.600 -51.322 1.00 89.06 114 PRO A O 1
ATOM 905 N N . LYS A 1 115 ? 3.420 4.976 -49.790 1.00 88.69 115 LYS A N 1
ATOM 906 C CA . LYS A 1 115 ? 2.190 5.713 -49.455 1.00 88.69 115 LYS A CA 1
ATOM 907 C C . LYS A 1 115 ? 2.409 7.223 -49.461 1.00 88.69 115 LYS A C 1
ATOM 909 O O . LYS A 1 115 ? 3.521 7.709 -49.240 1.00 88.69 115 LYS A O 1
ATOM 914 N N . CYS A 1 116 ? 1.325 7.970 -49.681 1.00 87.56 116 CYS A N 1
ATOM 915 C CA . CYS A 1 116 ? 1.315 9.427 -49.572 1.00 87.56 116 CYS A CA 1
ATOM 916 C C . CYS A 1 116 ? 0.282 9.928 -48.555 1.00 87.56 116 CYS A C 1
ATOM 918 O O . CYS A 1 116 ? -0.926 9.850 -48.791 1.00 87.56 116 CYS A O 1
ATOM 920 N N . TRP A 1 117 ? 0.760 10.518 -47.459 1.00 85.75 117 TRP A N 1
ATOM 921 C CA . TRP A 1 117 ? -0.081 11.043 -46.378 1.00 85.75 117 TRP A CA 1
ATOM 922 C C . TRP A 1 117 ? -0.734 12.392 -46.702 1.00 85.75 117 TRP A C 1
ATOM 924 O O . TRP A 1 117 ? -1.862 12.624 -46.279 1.00 85.75 117 TRP A O 1
ATOM 934 N N . ALA A 1 118 ? -0.143 13.197 -47.592 1.00 83.12 118 ALA A N 1
ATOM 935 C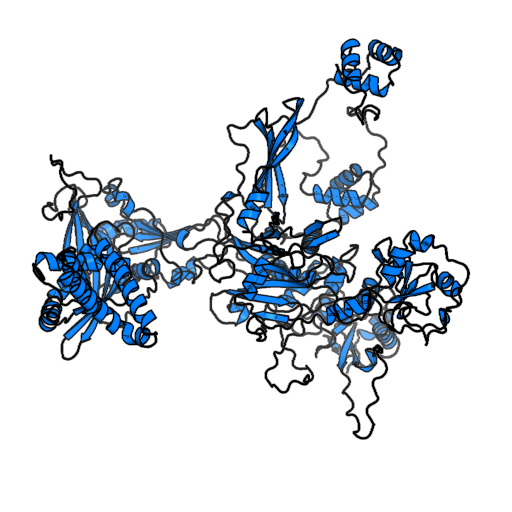 CA . ALA A 1 118 ? -0.797 14.393 -48.142 1.00 83.12 118 ALA A CA 1
ATOM 936 C C . ALA A 1 118 ? -2.067 14.080 -48.963 1.00 83.12 118 ALA A C 1
ATOM 938 O O . ALA A 1 118 ? -2.904 14.952 -49.181 1.00 83.12 118 ALA A O 1
ATOM 939 N N . CYS A 1 119 ? -2.223 12.832 -49.417 1.00 84.25 119 CYS A N 1
ATOM 940 C CA . CYS A 1 119 ? -3.424 12.339 -50.091 1.00 84.25 119 CYS A CA 1
ATOM 941 C C . CYS A 1 119 ? -4.323 11.499 -49.165 1.00 84.25 119 CYS A C 1
ATOM 943 O O . CYS A 1 119 ? -5.178 10.776 -49.666 1.00 84.25 119 CYS A O 1
ATOM 945 N N . GLY A 1 120 ? -4.118 11.541 -47.844 1.00 78.62 120 GLY A N 1
ATOM 946 C CA . GLY A 1 120 ? -4.871 10.725 -46.885 1.00 78.62 120 GLY A CA 1
ATOM 947 C C . GLY A 1 120 ? -4.391 9.273 -46.779 1.00 78.62 120 GLY A C 1
ATOM 948 O O . GLY A 1 120 ? -5.199 8.385 -46.539 1.00 78.62 120 GLY A O 1
ATOM 949 N N . GLY A 1 121 ? -3.099 9.010 -47.001 1.00 80.12 121 GLY A N 1
ATOM 950 C CA . GLY A 1 121 ? -2.497 7.679 -46.825 1.00 80.12 121 GLY A CA 1
ATOM 951 C C . GLY A 1 121 ? -2.649 6.741 -48.030 1.00 80.12 121 GLY A C 1
ATOM 952 O O . GLY A 1 121 ? -2.450 5.536 -47.901 1.00 80.12 121 GLY A O 1
ATOM 953 N N . VAL A 1 122 ? -2.985 7.277 -49.208 1.00 84.56 122 VAL A N 1
ATOM 954 C CA . VAL A 1 122 ? -3.219 6.492 -50.432 1.00 84.56 122 VAL A CA 1
ATOM 955 C C . VAL A 1 122 ? -1.949 5.761 -50.879 1.00 84.56 122 VAL A C 1
ATOM 957 O O . VAL A 1 122 ? -0.871 6.361 -50.971 1.00 84.56 122 VAL A O 1
ATOM 960 N N . GLU A 1 123 ? -2.100 4.473 -51.199 1.00 85.25 123 GLU A N 1
ATOM 961 C CA . GLU A 1 123 ? -1.044 3.634 -51.771 1.00 85.25 123 GLU A CA 1
ATOM 962 C C . GLU A 1 123 ? -0.627 4.142 -53.154 1.00 85.25 123 GLU A C 1
ATOM 964 O O . GLU A 1 123 ? -1.448 4.431 -54.031 1.00 85.25 123 GLU A O 1
ATOM 969 N N . LEU A 1 124 ? 0.680 4.269 -53.340 1.00 82.50 124 LEU A N 1
ATOM 970 C CA . LEU A 1 124 ? 1.285 4.709 -54.583 1.00 82.50 124 LEU A CA 1
ATOM 971 C C . LEU A 1 124 ? 1.618 3.501 -55.474 1.00 82.50 124 LEU A C 1
ATOM 973 O O . LEU A 1 124 ? 1.802 2.388 -54.978 1.00 82.50 124 LEU A O 1
ATOM 977 N N . PRO A 1 125 ? 1.744 3.706 -56.798 1.00 77.44 125 PRO A N 1
ATOM 978 C CA . PRO A 1 125 ? 2.262 2.680 -57.696 1.00 77.44 125 PRO A CA 1
ATOM 979 C C . PRO A 1 125 ? 3.647 2.169 -57.253 1.00 77.44 125 PRO A C 1
ATOM 981 O O . PRO A 1 125 ? 4.358 2.886 -56.541 1.00 77.44 125 PRO A O 1
ATOM 984 N N . PRO A 1 126 ? 4.066 0.972 -57.712 1.00 74.38 126 PRO A N 1
ATOM 985 C CA . PRO A 1 126 ? 5.369 0.399 -57.386 1.00 74.38 126 PRO A CA 1
ATOM 986 C C . PRO A 1 126 ? 6.504 1.406 -57.587 1.00 74.38 126 PRO A C 1
ATOM 988 O O . PRO A 1 126 ? 6.535 2.125 -58.587 1.00 74.38 126 PRO A O 1
ATOM 991 N N . ALA A 1 127 ? 7.427 1.463 -56.628 1.00 72.19 127 ALA A N 1
ATOM 992 C CA . ALA A 1 127 ? 8.508 2.436 -56.645 1.00 72.19 127 ALA A CA 1
ATOM 993 C C . ALA A 1 127 ? 9.402 2.254 -57.886 1.00 72.19 127 ALA A C 1
ATOM 995 O O . ALA A 1 127 ? 9.903 1.163 -58.149 1.00 72.19 127 ALA A O 1
ATOM 996 N N . THR A 1 128 ? 9.630 3.335 -58.637 1.00 71.38 128 THR A N 1
ATOM 997 C CA . THR A 1 128 ? 10.523 3.361 -59.810 1.00 71.38 128 THR A CA 1
ATOM 998 C C . THR A 1 128 ? 11.545 4.492 -59.692 1.00 71.38 128 THR A C 1
ATOM 1000 O O . THR A 1 128 ? 11.204 5.585 -59.235 1.00 71.38 128 THR A O 1
ATOM 1003 N N . GLY A 1 129 ? 12.784 4.265 -60.142 1.00 80.00 129 GLY A N 1
ATOM 1004 C CA . GLY A 1 129 ? 13.861 5.265 -60.113 1.00 80.00 129 GLY A CA 1
ATOM 1005 C C . GLY A 1 129 ? 14.334 5.596 -58.691 1.00 80.00 129 GLY A C 1
ATOM 1006 O O . GLY A 1 129 ? 14.433 4.706 -57.850 1.00 80.00 129 GLY A O 1
ATOM 1007 N N . LYS A 1 130 ? 14.568 6.885 -58.407 1.00 78.69 130 LYS A N 1
ATOM 1008 C CA . LYS A 1 130 ? 15.113 7.386 -57.128 1.00 78.69 130 LYS A CA 1
ATOM 1009 C C . LYS A 1 130 ? 14.316 6.942 -55.888 1.00 78.69 130 LYS A C 1
ATOM 1011 O O . LYS A 1 130 ? 14.891 6.750 -54.824 1.00 78.69 130 LYS A O 1
ATOM 1016 N N . LEU A 1 131 ? 13.001 6.729 -56.012 1.00 80.62 131 LEU A N 1
ATOM 1017 C CA . LEU A 1 131 ? 12.171 6.228 -54.906 1.00 80.62 131 LEU A CA 1
ATOM 1018 C C . LEU A 1 131 ? 12.529 4.787 -54.513 1.00 80.62 131 LEU A C 1
ATOM 1020 O O . LEU A 1 131 ? 12.562 4.467 -53.329 1.00 80.62 131 LEU A O 1
ATOM 1024 N N . ALA A 1 132 ? 12.803 3.927 -55.497 1.00 82.69 132 ALA A N 1
ATOM 1025 C CA . ALA A 1 132 ? 13.177 2.537 -55.253 1.00 82.69 132 ALA A CA 1
ATOM 1026 C C . ALA A 1 132 ? 14.572 2.440 -54.621 1.00 82.69 132 ALA A C 1
ATOM 1028 O O . ALA A 1 132 ? 14.780 1.622 -53.732 1.00 82.69 132 ALA A O 1
ATOM 1029 N N . GLU A 1 133 ? 15.498 3.313 -55.030 1.00 82.50 133 GLU A N 1
ATOM 1030 C CA . GLU A 1 133 ? 16.842 3.401 -54.448 1.00 82.50 133 GLU A CA 1
ATOM 1031 C C . GLU A 1 133 ? 16.796 3.780 -52.963 1.00 82.50 133 GLU A C 1
ATOM 1033 O O . GLU A 1 133 ? 17.425 3.114 -52.146 1.00 82.50 133 GLU A O 1
ATOM 1038 N N . VAL A 1 134 ? 16.008 4.798 -52.594 1.00 83.81 134 VAL A N 1
ATOM 1039 C CA . VAL A 1 134 ? 15.874 5.234 -51.191 1.00 83.81 134 VAL A CA 1
ATOM 1040 C C . VAL A 1 134 ? 15.176 4.170 -50.339 1.00 83.81 134 VAL A C 1
ATOM 1042 O O . VAL A 1 134 ? 15.626 3.898 -49.228 1.00 83.81 134 VAL A O 1
ATOM 1045 N N . ILE A 1 135 ? 14.124 3.520 -50.855 1.00 84.69 135 ILE A N 1
ATOM 1046 C CA . ILE A 1 135 ? 13.450 2.415 -50.149 1.00 84.69 135 ILE A CA 1
ATOM 1047 C C . ILE A 1 135 ? 14.405 1.231 -49.962 1.00 84.69 135 ILE A C 1
ATOM 1049 O O . ILE A 1 135 ? 14.491 0.685 -48.866 1.00 84.69 135 ILE A O 1
ATOM 1053 N N . SER A 1 136 ? 15.155 0.852 -51.000 1.00 83.56 136 SER A N 1
ATOM 1054 C CA . SER A 1 136 ? 16.144 -0.223 -50.902 1.00 83.56 136 SER A CA 1
ATOM 1055 C C . SER A 1 136 ? 17.237 0.120 -49.892 1.00 83.56 136 SER A C 1
ATOM 1057 O O . SER A 1 136 ? 17.598 -0.737 -49.094 1.00 83.56 136 SER A O 1
ATOM 1059 N N . ALA A 1 137 ? 17.718 1.366 -49.881 1.00 81.00 137 ALA A N 1
ATOM 1060 C CA . ALA A 1 137 ? 18.716 1.834 -48.926 1.00 81.00 137 ALA A CA 1
ATOM 1061 C C . ALA A 1 137 ? 18.191 1.826 -47.479 1.00 81.00 137 ALA A C 1
ATOM 1063 O O . ALA A 1 137 ? 18.920 1.434 -46.573 1.00 81.00 137 ALA A O 1
ATOM 1064 N N . ALA A 1 138 ? 16.922 2.188 -47.260 1.00 80.44 138 ALA A N 1
ATOM 1065 C CA . ALA A 1 138 ? 16.265 2.102 -45.953 1.00 80.44 138 ALA A CA 1
ATOM 1066 C C . ALA A 1 138 ? 16.016 0.652 -45.488 1.00 80.44 138 ALA A C 1
ATOM 1068 O O . ALA A 1 138 ? 15.936 0.397 -44.287 1.00 80.44 138 ALA A O 1
ATOM 1069 N N . MET A 1 139 ? 15.910 -0.309 -46.414 1.00 79.56 139 MET A N 1
ATOM 1070 C CA . MET A 1 139 ? 15.802 -1.745 -46.110 1.00 79.56 139 MET A CA 1
ATOM 1071 C C . MET A 1 139 ? 17.167 -2.434 -45.940 1.00 79.56 139 MET A C 1
ATOM 1073 O O . MET A 1 139 ? 17.256 -3.435 -45.233 1.00 79.56 139 MET A O 1
ATOM 1077 N N . SER A 1 140 ? 18.239 -1.898 -46.532 1.00 72.00 140 SER A N 1
ATOM 1078 C CA . SER A 1 140 ? 19.603 -2.431 -46.393 1.00 72.00 140 SER A CA 1
ATOM 1079 C C . SER A 1 140 ? 20.418 -1.773 -45.279 1.00 72.00 140 SER A C 1
ATOM 1081 O O . SER A 1 140 ? 21.427 -2.331 -44.861 1.00 72.00 140 SER A O 1
ATOM 1083 N N . SER A 1 141 ? 20.028 -0.585 -44.803 1.00 65.44 141 SER A N 1
ATOM 1084 C CA . SER A 1 141 ? 20.654 0.037 -43.632 1.00 65.44 141 SER A CA 1
ATOM 1085 C C . SER A 1 141 ? 20.486 -0.865 -42.409 1.00 65.44 141 SER A C 1
ATOM 1087 O O . SER A 1 141 ? 19.442 -1.517 -42.270 1.00 65.44 141 SER A O 1
ATOM 1089 N N . LEU A 1 142 ? 21.485 -0.892 -41.516 1.00 58.62 142 LEU A N 1
ATOM 1090 C CA . LEU A 1 142 ? 21.293 -1.533 -40.217 1.00 58.62 142 LEU A CA 1
ATOM 1091 C C . LEU A 1 142 ? 20.112 -0.845 -39.525 1.00 58.62 142 LEU A C 1
ATOM 1093 O O . LEU A 1 142 ? 20.032 0.385 -39.489 1.00 58.62 142 LEU A O 1
ATOM 1097 N N . SER A 1 143 ? 19.164 -1.642 -39.046 1.00 58.47 143 SER A N 1
ATOM 1098 C CA . SER A 1 143 ? 18.017 -1.115 -38.321 1.00 58.47 143 SER A CA 1
ATOM 1099 C C . SER A 1 143 ? 18.451 -0.539 -36.977 1.00 58.47 143 SER A C 1
ATOM 1101 O O . SER A 1 143 ? 19.499 -0.904 -36.439 1.00 58.47 143 SER A O 1
ATOM 1103 N N . SER A 1 144 ? 17.628 0.357 -36.425 1.00 57.41 144 SER A N 1
ATOM 1104 C CA . SER A 1 144 ? 17.879 0.929 -35.101 1.00 57.41 144 SER A CA 1
ATOM 1105 C C . SER A 1 144 ? 18.036 -0.155 -34.027 1.00 57.41 144 SER A C 1
ATOM 1107 O O . SER A 1 144 ? 18.940 -0.024 -33.208 1.00 57.41 144 SER A O 1
ATOM 1109 N N . ALA A 1 145 ? 17.228 -1.227 -34.037 1.00 55.25 145 ALA A N 1
ATOM 1110 C CA . ALA A 1 145 ? 17.371 -2.302 -33.053 1.00 55.25 145 ALA A CA 1
ATOM 1111 C C . ALA A 1 145 ? 18.693 -3.059 -33.218 1.00 55.25 145 ALA A C 1
ATOM 1113 O O . ALA A 1 145 ? 19.406 -3.243 -32.239 1.00 55.25 145 ALA A O 1
ATOM 1114 N N . ARG A 1 146 ? 19.087 -3.409 -34.451 1.00 57.38 146 ARG A N 1
ATOM 1115 C CA . ARG A 1 146 ? 20.329 -4.157 -34.701 1.00 57.38 146 ARG A CA 1
ATOM 1116 C C . ARG A 1 146 ? 21.586 -3.333 -34.408 1.00 57.38 146 ARG A C 1
ATOM 1118 O O . ARG A 1 146 ? 22.571 -3.888 -33.943 1.00 57.38 146 ARG A O 1
ATOM 1125 N N . GLN A 1 147 ? 21.568 -2.018 -34.652 1.00 54.44 147 GLN A N 1
ATOM 1126 C CA . GLN A 1 147 ? 22.676 -1.131 -34.259 1.00 54.44 147 GLN A CA 1
ATOM 1127 C C . GLN A 1 147 ? 22.792 -0.995 -32.738 1.00 54.44 147 GLN A C 1
ATOM 1129 O O . GLN A 1 147 ? 23.906 -1.032 -32.222 1.00 54.44 147 GLN A O 1
ATOM 1134 N N . SER A 1 148 ? 21.666 -0.849 -32.029 1.00 51.22 148 SER A N 1
ATOM 1135 C CA . SER A 1 148 ? 21.653 -0.793 -30.563 1.00 51.22 148 SER A CA 1
ATOM 1136 C C . SER A 1 148 ? 22.065 -2.123 -29.934 1.00 51.22 148 SER A C 1
ATOM 1138 O O . SER A 1 148 ? 22.814 -2.113 -28.968 1.00 51.22 148 SER A O 1
ATOM 1140 N N . GLU A 1 149 ? 21.627 -3.256 -30.488 1.00 52.31 149 GLU A N 1
ATOM 1141 C CA . GLU A 1 149 ? 22.051 -4.586 -30.047 1.00 52.31 149 GLU A CA 1
ATOM 1142 C C . GLU A 1 149 ? 23.562 -4.746 -30.236 1.00 52.31 149 GLU A C 1
ATOM 1144 O O . GLU A 1 149 ? 24.271 -4.917 -29.254 1.00 52.31 149 GLU A O 1
ATOM 1149 N N . VAL A 1 150 ? 24.086 -4.595 -31.458 1.00 49.91 150 VAL A N 1
ATOM 1150 C CA . VAL A 1 150 ? 25.522 -4.786 -31.746 1.00 49.91 150 VAL A CA 1
ATOM 1151 C C . VAL A 1 150 ? 26.412 -3.884 -30.882 1.00 49.91 150 VAL A C 1
ATOM 1153 O O . VAL A 1 150 ? 27.401 -4.360 -30.338 1.00 49.91 150 VAL A O 1
ATOM 1156 N N . LYS A 1 151 ? 26.038 -2.613 -30.692 1.00 46.06 151 LYS A N 1
ATOM 1157 C CA . LYS A 1 151 ? 26.811 -1.657 -29.885 1.00 46.06 151 LYS A CA 1
ATOM 1158 C C . LYS A 1 151 ? 26.734 -1.923 -28.375 1.00 46.06 151 LYS A C 1
ATOM 1160 O O . LYS A 1 151 ? 27.634 -1.529 -27.650 1.00 46.06 151 LYS A O 1
ATOM 1165 N N . ALA A 1 152 ? 25.673 -2.570 -27.895 1.00 46.09 152 ALA A N 1
ATOM 1166 C CA . ALA A 1 152 ? 25.492 -2.874 -26.474 1.00 46.09 152 ALA A CA 1
ATOM 1167 C C . ALA A 1 152 ? 26.105 -4.226 -26.048 1.00 46.09 152 ALA A C 1
ATOM 1169 O O . ALA A 1 152 ? 26.162 -4.514 -24.850 1.00 46.09 152 ALA A O 1
ATOM 1170 N N . TRP A 1 153 ? 26.553 -5.039 -27.016 1.00 46.31 153 TRP A N 1
ATOM 1171 C CA . TRP A 1 153 ? 27.282 -6.300 -26.805 1.00 46.31 153 TRP A CA 1
ATOM 1172 C C . TRP A 1 153 ? 28.804 -6.169 -26.955 1.00 46.31 153 TRP A C 1
ATOM 1174 O O . TRP A 1 153 ? 29.524 -7.111 -26.623 1.00 46.31 153 TRP A O 1
ATOM 1184 N N . GLU A 1 154 ? 29.311 -5.028 -27.428 1.00 44.81 154 GLU A N 1
ATOM 1185 C CA . GLU A 1 154 ? 30.731 -4.690 -27.320 1.00 44.81 154 GLU A CA 1
ATOM 1186 C C . GLU A 1 154 ? 31.027 -4.360 -25.847 1.00 44.81 154 GLU A C 1
ATOM 1188 O O . GLU A 1 154 ? 30.950 -3.212 -25.419 1.00 44.81 154 GLU A O 1
ATOM 1193 N N . GLU A 1 155 ? 31.299 -5.381 -25.027 1.00 45.88 155 GLU A N 1
ATOM 1194 C CA . GLU A 1 155 ? 31.937 -5.146 -23.732 1.00 45.88 155 GLU A CA 1
ATOM 1195 C C . GLU A 1 155 ? 33.290 -4.468 -23.979 1.00 45.88 155 GLU A C 1
ATOM 1197 O O . GLU A 1 155 ? 34.136 -5.009 -24.695 1.00 45.88 155 GLU A O 1
ATOM 1202 N N . ASP A 1 156 ? 33.517 -3.318 -23.342 1.00 50.88 156 ASP A N 1
ATOM 1203 C CA . ASP A 1 156 ? 34.835 -2.686 -23.234 1.00 50.88 156 ASP A CA 1
ATOM 1204 C C . ASP A 1 156 ? 35.724 -3.534 -22.299 1.00 50.88 156 ASP A C 1
ATOM 1206 O O . ASP A 1 156 ? 36.078 -3.145 -21.183 1.00 50.88 156 ASP A O 1
ATOM 1210 N N . ILE A 1 157 ? 36.057 -4.758 -22.721 1.00 60.47 157 ILE A N 1
ATOM 1211 C CA . ILE A 1 157 ? 37.032 -5.600 -22.031 1.00 60.47 157 ILE A CA 1
ATOM 1212 C C . ILE A 1 157 ? 38.388 -4.913 -22.196 1.00 60.47 157 ILE A C 1
ATOM 1214 O O . ILE A 1 157 ? 38.994 -4.919 -23.269 1.00 60.47 157 ILE A O 1
ATOM 1218 N N . LYS A 1 158 ? 38.871 -4.287 -21.122 1.00 70.81 158 LYS A N 1
ATOM 1219 C CA . LYS A 1 158 ? 40.167 -3.604 -21.115 1.00 70.81 158 LYS A CA 1
ATOM 1220 C C . LYS A 1 158 ? 41.303 -4.624 -21.013 1.00 70.81 158 LYS A C 1
ATOM 1222 O O . LYS A 1 158 ? 41.171 -5.701 -20.427 1.00 70.81 158 LYS A O 1
ATOM 1227 N N . ALA A 1 159 ? 42.448 -4.283 -21.596 1.00 77.88 159 ALA A N 1
ATOM 1228 C CA . ALA A 1 159 ? 43.668 -5.053 -21.393 1.00 77.88 159 ALA A CA 1
ATOM 1229 C C . ALA A 1 159 ? 44.177 -4.847 -19.961 1.00 77.88 159 ALA A C 1
ATOM 1231 O O . ALA A 1 159 ? 44.216 -3.716 -19.473 1.00 77.88 159 ALA A O 1
ATOM 1232 N N . CYS A 1 160 ? 44.585 -5.923 -19.289 1.00 80.06 160 CYS A N 1
ATOM 1233 C CA . CYS A 1 160 ? 45.219 -5.836 -17.976 1.00 80.06 160 CYS A CA 1
ATOM 1234 C C . CYS A 1 160 ? 46.749 -5.780 -18.108 1.00 80.06 160 CYS A C 1
ATOM 1236 O O . CYS A 1 160 ? 47.325 -6.158 -19.135 1.00 80.06 160 CYS A O 1
ATOM 1238 N N . GLU A 1 161 ? 47.436 -5.349 -17.049 1.00 82.19 161 GLU A N 1
ATOM 1239 C CA . GLU A 1 161 ? 48.906 -5.300 -17.017 1.00 82.19 161 GLU A CA 1
ATOM 1240 C C . GLU A 1 161 ? 49.533 -6.661 -17.380 1.00 82.19 161 GLU A C 1
ATOM 1242 O O . GLU A 1 161 ? 50.499 -6.724 -18.138 1.00 82.19 161 GLU A O 1
ATOM 1247 N N . HIS A 1 162 ? 48.913 -7.765 -16.950 1.00 81.12 162 HIS A N 1
ATOM 1248 C CA . HIS A 1 162 ? 49.381 -9.128 -17.215 1.00 81.12 162 HIS A CA 1
ATOM 1249 C C . HIS A 1 162 ? 49.248 -9.571 -18.679 1.00 81.12 162 HIS A C 1
ATOM 1251 O O . HIS A 1 162 ? 49.998 -10.443 -19.108 1.00 81.12 162 HIS A O 1
ATOM 1257 N N . THR A 1 163 ? 48.301 -9.013 -19.442 1.00 83.62 163 THR A N 1
ATOM 1258 C CA . THR A 1 163 ? 48.201 -9.243 -20.896 1.00 83.62 163 THR A CA 1
ATOM 1259 C C . THR A 1 163 ? 49.193 -8.382 -21.674 1.00 83.62 163 THR A C 1
ATOM 1261 O O . THR A 1 163 ? 49.737 -8.831 -22.677 1.00 83.62 163 THR A O 1
ATOM 1264 N N . LEU A 1 164 ? 49.474 -7.165 -21.194 1.00 83.31 164 LEU A N 1
ATOM 1265 C CA . LEU A 1 164 ? 50.381 -6.219 -21.851 1.00 83.31 164 LEU A CA 1
ATOM 1266 C C . LEU A 1 164 ? 51.864 -6.559 -21.634 1.00 83.31 164 LEU A C 1
ATOM 1268 O O . LEU A 1 164 ? 52.681 -6.316 -22.518 1.00 83.31 164 LEU A O 1
ATOM 1272 N N . LEU A 1 165 ? 52.208 -7.117 -20.469 1.00 82.00 165 LEU A N 1
ATOM 1273 C CA . LEU A 1 165 ? 53.574 -7.483 -20.071 1.00 82.00 165 LEU A CA 1
ATOM 1274 C C . LEU A 1 165 ? 53.799 -9.006 -20.083 1.00 82.00 165 LEU A C 1
ATOM 1276 O O . LEU A 1 165 ? 54.597 -9.530 -19.306 1.00 82.00 165 LEU A O 1
ATOM 1280 N N . LEU A 1 166 ? 53.057 -9.740 -20.917 1.00 81.50 166 LEU A N 1
ATOM 1281 C CA . LEU A 1 166 ? 53.102 -11.199 -20.928 1.00 81.50 166 LEU A CA 1
ATOM 1282 C C . LEU A 1 166 ? 54.420 -11.729 -21.526 1.00 81.50 166 LEU A C 1
ATOM 1284 O O . LEU A 1 166 ? 54.600 -11.757 -22.741 1.00 81.50 166 LEU A O 1
ATOM 1288 N N . ASP A 1 167 ? 55.305 -12.247 -20.675 1.00 78.50 167 ASP A N 1
ATOM 1289 C CA . ASP A 1 167 ? 56.505 -12.966 -21.116 1.00 78.50 167 ASP A CA 1
ATOM 1290 C C . ASP A 1 167 ? 56.195 -14.450 -21.372 1.00 78.50 167 ASP A C 1
ATOM 1292 O O . ASP A 1 167 ? 55.822 -15.195 -20.464 1.00 78.50 167 ASP A O 1
ATOM 1296 N N . GLN A 1 168 ? 56.371 -14.908 -22.615 1.00 79.88 168 GLN A N 1
ATOM 1297 C CA . GLN A 1 168 ? 56.196 -16.316 -22.987 1.00 79.88 168 GLN A CA 1
ATOM 1298 C C . GLN A 1 168 ? 57.522 -17.087 -22.914 1.00 79.88 168 GLN A C 1
ATOM 1300 O O . GLN A 1 168 ? 58.572 -16.590 -23.326 1.00 79.88 168 GLN A O 1
ATOM 1305 N N . VAL A 1 169 ? 57.492 -18.341 -22.451 1.00 75.06 169 VAL A N 1
ATOM 1306 C CA . VAL A 1 169 ? 58.668 -19.229 -22.544 1.00 75.06 169 VAL A CA 1
ATOM 1307 C C . VAL A 1 169 ? 58.936 -19.668 -23.996 1.00 75.06 169 VAL A C 1
ATOM 1309 O O . VAL A 1 169 ? 58.078 -19.556 -24.872 1.00 75.06 169 VAL A O 1
ATOM 1312 N N . ALA A 1 170 ? 60.161 -20.145 -24.259 1.00 60.66 170 ALA A N 1
ATOM 1313 C CA . ALA A 1 170 ? 60.650 -20.551 -25.583 1.00 60.66 170 ALA A CA 1
ATOM 1314 C C . ALA A 1 170 ? 59.667 -21.476 -26.346 1.00 60.66 170 ALA A C 1
ATOM 1316 O O . ALA A 1 170 ? 58.993 -22.290 -25.715 1.00 60.66 170 ALA A O 1
ATOM 1317 N N . PRO A 1 171 ? 59.612 -21.406 -27.694 1.00 57.47 171 PRO A N 1
ATOM 1318 C CA . PRO A 1 171 ? 58.510 -21.943 -28.495 1.00 57.47 171 PRO A CA 1
ATOM 1319 C C . PRO A 1 171 ? 58.310 -23.451 -28.304 1.00 57.47 171 PRO A C 1
ATOM 1321 O O . PRO A 1 171 ? 59.160 -24.266 -28.678 1.00 57.47 171 PRO A O 1
ATOM 1324 N N . ILE A 1 172 ? 57.142 -23.825 -27.778 1.00 62.12 172 ILE A N 1
ATOM 1325 C CA . ILE A 1 172 ? 56.667 -25.209 -27.699 1.00 62.12 172 ILE A CA 1
ATOM 1326 C C . ILE A 1 172 ? 55.638 -25.403 -28.815 1.00 62.12 172 ILE A C 1
ATOM 1328 O O . ILE A 1 172 ? 54.588 -24.767 -28.821 1.00 62.12 172 ILE A O 1
ATOM 1332 N N . LYS A 1 173 ? 55.922 -26.295 -29.772 1.00 58.34 173 LYS A N 1
ATOM 1333 C CA . LYS A 1 173 ? 54.948 -26.664 -30.811 1.00 58.34 173 LYS A CA 1
ATOM 1334 C C . LYS A 1 173 ? 53.832 -27.505 -30.198 1.00 58.34 173 LYS A C 1
ATOM 1336 O O . LYS A 1 173 ? 54.085 -28.629 -29.761 1.00 58.34 173 LYS A O 1
ATOM 1341 N N . LEU A 1 174 ? 52.609 -26.984 -30.218 1.00 61.09 174 LEU A N 1
ATOM 1342 C CA . LEU A 1 174 ? 51.414 -27.737 -29.848 1.00 61.09 174 LEU A CA 1
ATOM 1343 C C . LEU A 1 174 ? 51.070 -28.796 -30.911 1.00 61.09 174 LEU A C 1
ATOM 1345 O O . LEU A 1 174 ? 51.388 -28.658 -32.095 1.00 61.09 174 LEU A O 1
ATOM 1349 N N . LEU A 1 175 ? 50.422 -29.879 -30.475 1.00 54.91 175 LEU A N 1
ATOM 1350 C CA . LEU A 1 175 ? 49.865 -30.907 -31.360 1.00 54.91 175 LEU A CA 1
ATOM 1351 C C . LEU A 1 175 ? 48.710 -30.321 -32.206 1.00 54.91 175 LEU A C 1
ATOM 1353 O O . LEU A 1 175 ? 48.035 -29.403 -31.744 1.00 54.91 175 LEU A O 1
ATOM 1357 N N . PRO A 1 176 ? 48.448 -30.843 -33.423 1.00 54.59 176 PRO A N 1
ATOM 1358 C CA . PRO A 1 176 ? 47.395 -30.329 -34.301 1.00 54.59 176 PRO A CA 1
ATOM 1359 C C . PRO A 1 176 ? 46.021 -30.292 -33.614 1.00 54.59 176 PRO A C 1
ATOM 1361 O O . PRO A 1 176 ? 45.645 -31.235 -32.917 1.00 54.59 176 PRO A O 1
ATOM 1364 N N . SER A 1 177 ? 45.253 -29.235 -33.886 1.00 50.47 177 SER A N 1
ATOM 1365 C CA . SER A 1 177 ? 43.978 -28.843 -33.255 1.00 50.47 177 SER A CA 1
ATOM 1366 C C . SER A 1 177 ? 42.892 -29.931 -33.152 1.00 50.47 177 SER A C 1
ATOM 1368 O O . SER A 1 177 ? 42.005 -29.820 -32.316 1.00 50.47 177 SER A O 1
ATOM 1370 N N . GLY A 1 178 ? 42.972 -31.020 -33.925 1.00 48.88 178 GLY A N 1
ATOM 1371 C CA . GLY A 1 178 ? 42.045 -32.161 -33.845 1.00 48.88 178 GLY A CA 1
ATOM 1372 C C . GLY A 1 178 ? 42.330 -33.189 -32.734 1.00 48.88 178 GLY A C 1
ATOM 1373 O O . GLY A 1 178 ? 41.576 -34.151 -32.600 1.00 48.88 178 GLY A O 1
ATOM 1374 N N . LEU A 1 179 ? 43.416 -33.029 -31.965 1.00 53.12 179 LEU A N 1
ATOM 1375 C CA . LEU A 1 179 ? 43.880 -33.972 -30.928 1.00 53.12 179 LEU A CA 1
ATOM 1376 C C . LEU A 1 179 ? 44.039 -33.334 -29.533 1.00 53.12 179 LEU A C 1
ATOM 1378 O O . LEU A 1 179 ? 44.595 -33.968 -28.638 1.00 53.12 179 LEU A O 1
ATOM 1382 N N . ALA A 1 180 ? 43.565 -32.101 -29.333 1.00 65.00 180 ALA A N 1
ATOM 1383 C CA . ALA A 1 180 ? 43.675 -31.398 -28.057 1.00 65.00 180 ALA A CA 1
ATOM 1384 C C . ALA A 1 180 ? 42.744 -32.014 -26.993 1.00 65.00 180 ALA A C 1
ATOM 1386 O O . ALA A 1 180 ? 41.527 -32.072 -27.163 1.00 65.00 180 ALA A O 1
ATOM 1387 N N . SER A 1 181 ? 43.321 -32.481 -25.887 1.00 75.44 181 SER A N 1
ATOM 1388 C CA . SER A 1 181 ? 42.607 -32.864 -24.666 1.00 75.44 181 SER A CA 1
ATOM 1389 C C . SER A 1 181 ? 43.288 -32.221 -23.466 1.00 75.44 181 SER A C 1
ATOM 1391 O O . SER A 1 181 ? 44.467 -31.866 -23.538 1.00 75.44 181 SER A O 1
ATOM 1393 N N . CYS A 1 182 ? 42.566 -32.084 -22.357 1.00 79.81 182 CYS A N 1
ATOM 1394 C CA . CYS A 1 182 ? 43.152 -31.586 -21.118 1.00 79.81 182 CYS A CA 1
ATOM 1395 C C . CYS A 1 182 ? 44.387 -32.419 -20.720 1.00 79.81 182 CYS A C 1
ATOM 1397 O O . CYS A 1 182 ? 44.388 -33.644 -20.824 1.00 79.81 182 CYS A O 1
ATOM 1399 N N . ALA A 1 183 ? 45.444 -31.761 -20.240 1.00 76.50 183 ALA A N 1
ATOM 1400 C CA . ALA A 1 183 ? 46.677 -32.434 -19.829 1.00 76.50 183 ALA A CA 1
ATOM 1401 C C . ALA A 1 183 ? 46.479 -33.375 -18.622 1.00 76.50 183 ALA A C 1
ATOM 1403 O O . ALA A 1 183 ? 47.219 -34.345 -18.468 1.00 76.50 183 ALA A O 1
ATOM 1404 N N . SER A 1 184 ? 45.462 -33.106 -17.797 1.00 78.25 184 SER A N 1
ATOM 1405 C CA . SER A 1 184 ? 45.193 -33.823 -16.543 1.00 78.25 184 SER A CA 1
ATOM 1406 C C . SER A 1 184 ? 43.926 -34.686 -16.580 1.00 78.25 184 SER A C 1
ATOM 1408 O O . SER A 1 184 ? 43.673 -35.438 -15.642 1.00 78.25 184 SER A O 1
ATOM 1410 N N . CYS A 1 185 ? 43.104 -34.605 -17.636 1.00 81.75 185 CYS A N 1
ATOM 1411 C CA . CYS A 1 185 ? 41.895 -35.428 -17.773 1.00 81.75 185 CYS A CA 1
ATOM 1412 C C . CYS A 1 185 ? 41.507 -35.676 -19.240 1.00 81.75 185 CYS A C 1
ATOM 1414 O O . CYS A 1 185 ? 42.072 -35.096 -20.156 1.00 81.75 185 CYS A O 1
ATOM 1416 N N . SER A 1 186 ? 40.512 -36.529 -19.483 1.00 78.19 186 SER A N 1
ATOM 1417 C CA . SER A 1 186 ? 40.082 -36.926 -20.833 1.00 78.19 186 SER A CA 1
ATOM 1418 C C . SER A 1 186 ? 39.099 -35.961 -21.519 1.00 78.19 186 SER A C 1
ATOM 1420 O O . SER A 1 186 ? 38.567 -36.300 -22.579 1.00 78.19 186 SER A O 1
ATOM 1422 N N . LEU A 1 187 ? 38.842 -34.778 -20.944 1.00 77.94 187 LEU A N 1
ATOM 1423 C CA . LEU A 1 187 ? 37.942 -33.776 -21.526 1.00 77.94 187 LEU A CA 1
ATOM 1424 C C . LEU A 1 187 ? 38.536 -33.170 -22.806 1.00 77.94 187 LEU A C 1
ATOM 1426 O O . LEU A 1 187 ? 39.734 -32.882 -22.874 1.00 77.94 187 LEU A O 1
ATOM 1430 N N . LYS A 1 188 ? 37.672 -32.978 -23.807 1.00 73.00 188 LYS A N 1
ATOM 1431 C CA . LYS A 1 188 ? 38.000 -32.425 -25.134 1.00 73.00 188 LYS A CA 1
ATOM 1432 C C . LYS A 1 188 ? 37.283 -31.106 -25.444 1.00 73.00 188 LYS A C 1
ATOM 1434 O O . LYS A 1 188 ? 37.514 -30.538 -26.500 1.00 73.00 188 LYS A O 1
ATOM 1439 N N . GLU A 1 189 ? 36.429 -30.651 -24.535 1.00 68.00 189 GLU A N 1
ATOM 1440 C CA . GLU A 1 189 ? 35.602 -29.445 -24.655 1.00 68.00 189 GLU A CA 1
ATOM 1441 C C . GLU A 1 189 ? 35.930 -28.507 -23.483 1.00 68.00 189 GLU A C 1
ATOM 1443 O O . GLU A 1 189 ? 36.383 -28.976 -22.431 1.00 68.00 189 GLU A O 1
ATOM 1448 N N . ASN A 1 190 ? 35.725 -27.196 -23.661 1.00 76.12 190 ASN A N 1
ATOM 1449 C CA . ASN A 1 190 ? 36.025 -26.163 -22.655 1.00 76.12 190 ASN A CA 1
ATOM 1450 C C . ASN A 1 190 ? 37.505 -26.162 -22.210 1.00 76.12 190 ASN A C 1
ATOM 1452 O O . ASN A 1 190 ? 37.837 -26.241 -21.018 1.00 76.12 190 ASN A O 1
ATOM 1456 N N . LEU A 1 191 ? 38.406 -26.121 -23.197 1.00 82.56 191 LEU A N 1
ATOM 1457 C CA . LEU A 1 191 ? 39.856 -26.135 -23.000 1.00 82.56 191 LEU A CA 1
ATOM 1458 C C . LEU A 1 191 ? 40.446 -24.719 -23.017 1.00 82.56 191 LEU A C 1
ATOM 1460 O O . LEU A 1 191 ? 40.244 -23.949 -23.957 1.00 82.56 191 LEU A O 1
ATOM 1464 N N . TRP A 1 192 ? 41.243 -24.430 -21.993 1.00 85.88 192 TRP A N 1
ATOM 1465 C CA . TRP A 1 192 ? 41.948 -23.174 -21.777 1.00 85.88 192 TRP A CA 1
ATOM 1466 C C . TRP A 1 192 ? 43.448 -23.388 -21.981 1.00 85.88 192 TRP A C 1
ATOM 1468 O O . TRP A 1 192 ? 44.067 -24.228 -21.321 1.00 85.88 192 TRP A O 1
ATOM 1478 N N . LEU A 1 193 ? 44.017 -22.633 -22.915 1.00 87.38 193 LEU A N 1
ATOM 1479 C CA . LEU A 1 193 ? 45.431 -22.607 -23.258 1.00 87.38 193 LEU A CA 1
ATOM 1480 C C . LEU A 1 193 ? 46.140 -21.538 -22.433 1.00 87.38 193 LEU A C 1
ATOM 1482 O O . LEU A 1 193 ? 45.848 -20.355 -22.569 1.00 87.38 193 LEU A O 1
ATOM 1486 N N . CYS A 1 194 ? 47.103 -21.933 -21.608 1.00 87.81 194 CYS A N 1
ATOM 1487 C CA . CYS A 1 194 ? 47.960 -20.979 -20.913 1.00 87.81 194 CYS A CA 1
ATOM 1488 C C . CYS A 1 194 ? 48.852 -20.237 -21.920 1.00 87.81 194 CYS A C 1
ATOM 1490 O O . CYS A 1 194 ? 49.684 -20.863 -22.580 1.00 87.81 194 CYS A O 1
ATOM 1492 N N . LEU A 1 195 ? 48.723 -18.909 -22.005 1.00 86.25 195 LEU A N 1
ATOM 1493 C CA . LEU A 1 195 ? 49.486 -18.106 -22.964 1.00 86.25 195 LEU A CA 1
ATOM 1494 C C . LEU A 1 195 ? 50.963 -17.955 -22.574 1.00 86.25 195 LEU A C 1
ATOM 1496 O O . LEU A 1 195 ? 51.767 -17.599 -23.424 1.00 86.25 195 LEU A O 1
ATOM 1500 N N . THR A 1 196 ? 51.355 -18.281 -21.339 1.00 85.19 196 THR A N 1
ATOM 1501 C CA . THR A 1 196 ? 52.765 -18.255 -20.914 1.00 85.19 196 THR A CA 1
ATOM 1502 C C . THR A 1 196 ? 53.529 -19.511 -21.334 1.00 85.19 196 THR A C 1
ATOM 1504 O O . THR A 1 196 ? 54.643 -19.405 -21.839 1.00 85.19 196 THR A O 1
ATOM 1507 N N . CYS A 1 197 ? 52.949 -20.703 -21.135 1.00 82.69 197 CYS A N 1
ATOM 1508 C CA . CYS A 1 197 ? 53.665 -21.985 -21.260 1.00 82.69 197 CYS A CA 1
ATOM 1509 C C . CYS A 1 197 ? 53.024 -23.018 -22.200 1.00 82.69 197 CYS A C 1
ATOM 1511 O O . CYS A 1 197 ? 53.600 -24.083 -22.416 1.00 82.69 197 CYS A O 1
ATOM 1513 N N . GLY A 1 198 ? 51.841 -22.739 -22.749 1.00 81.06 198 GLY A N 1
ATOM 1514 C CA . GLY A 1 198 ? 51.155 -23.625 -23.689 1.00 81.06 198 GLY A CA 1
ATOM 1515 C C . GLY A 1 198 ? 50.478 -24.853 -23.065 1.00 81.06 198 GLY A C 1
ATOM 1516 O O . GLY A 1 198 ? 50.112 -25.776 -23.788 1.00 81.06 198 GLY A O 1
ATOM 1517 N N . SER A 1 199 ? 50.305 -24.915 -21.740 1.00 83.56 199 SER A N 1
ATOM 1518 C CA . SER A 1 199 ? 49.550 -26.005 -21.103 1.00 83.56 199 SER A CA 1
ATOM 1519 C C . SER A 1 199 ? 48.048 -25.912 -21.413 1.00 83.56 199 SER A C 1
ATOM 152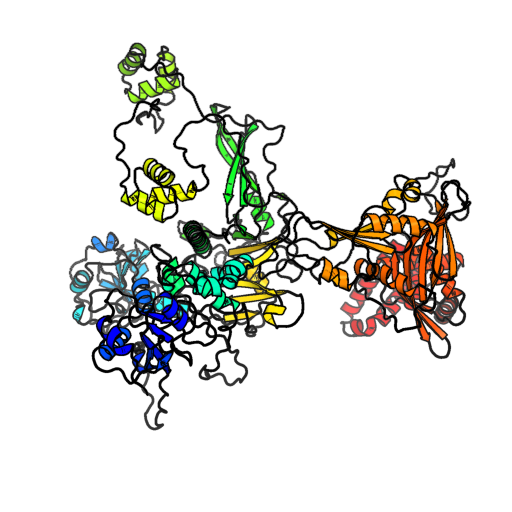1 O O . SER A 1 199 ? 47.488 -24.819 -21.509 1.00 83.56 199 SER A O 1
ATOM 1523 N N . LEU A 1 200 ? 47.389 -27.069 -21.558 1.00 85.50 200 LEU A N 1
ATOM 1524 C CA . LEU A 1 200 ? 45.946 -27.172 -21.810 1.00 85.50 200 LEU A CA 1
ATOM 1525 C C . LEU A 1 200 ? 45.207 -27.684 -20.570 1.00 85.50 200 LEU A C 1
ATOM 1527 O O . LEU A 1 200 ? 45.298 -28.864 -20.216 1.00 85.50 200 LEU A O 1
ATOM 1531 N N . GLY A 1 201 ? 44.439 -26.807 -19.926 1.00 84.31 201 GLY A N 1
ATOM 1532 C CA . GLY A 1 201 ? 43.590 -27.129 -18.778 1.00 84.31 201 GLY A CA 1
ATOM 1533 C C . GLY A 1 201 ? 42.107 -27.099 -19.145 1.00 84.31 201 GLY A C 1
ATOM 1534 O O . GLY A 1 201 ? 41.686 -26.275 -19.946 1.00 84.31 201 GLY A O 1
ATOM 1535 N N . CYS A 1 202 ? 41.286 -27.978 -18.566 1.00 85.81 202 CYS A N 1
ATOM 1536 C CA . CYS A 1 202 ? 39.832 -27.821 -18.666 1.00 85.81 202 CYS A CA 1
ATOM 1537 C C . CYS A 1 202 ? 39.352 -26.690 -17.740 1.00 85.81 202 CYS A C 1
ATOM 1539 O O . CYS A 1 202 ? 39.932 -26.481 -16.665 1.00 85.81 202 CYS A O 1
ATOM 1541 N N . GLY A 1 203 ? 38.277 -26.009 -18.139 1.00 78.31 203 GLY A N 1
ATOM 1542 C CA . GLY A 1 203 ? 37.644 -24.941 -17.365 1.00 78.31 203 GLY A CA 1
ATOM 1543 C C . GLY A 1 203 ? 37.098 -25.397 -16.006 1.00 78.31 203 GLY A C 1
ATOM 1544 O O . GLY A 1 203 ? 37.110 -26.586 -15.669 1.00 78.31 203 GLY A O 1
ATOM 1545 N N . ARG A 1 204 ? 36.634 -24.436 -15.199 1.00 79.56 204 ARG A N 1
ATOM 1546 C CA . ARG A 1 204 ? 35.981 -24.691 -13.901 1.00 79.56 204 ARG A CA 1
ATOM 1547 C C . ARG A 1 204 ? 34.650 -25.426 -14.099 1.00 79.56 204 ARG A C 1
ATOM 1549 O O . ARG A 1 204 ? 34.042 -25.332 -15.164 1.00 79.56 204 ARG A O 1
ATOM 1556 N N . GLN A 1 205 ? 34.197 -26.139 -13.070 1.00 66.44 205 GLN A N 1
ATOM 1557 C CA . GLN A 1 205 ? 32.859 -26.724 -13.072 1.00 66.44 205 GLN A CA 1
ATOM 1558 C C . GLN A 1 205 ? 31.835 -25.597 -12.905 1.00 66.44 205 GLN A C 1
ATOM 1560 O O . GLN A 1 205 ? 31.868 -24.882 -11.906 1.00 66.44 205 GLN A O 1
ATOM 1565 N N . GLN A 1 206 ? 30.962 -25.410 -13.891 1.00 53.75 206 GLN A N 1
ATOM 1566 C CA . GLN A 1 206 ? 29.921 -24.379 -13.871 1.00 53.75 206 GLN A CA 1
ATOM 1567 C C . GLN A 1 206 ? 28.544 -25.039 -13.715 1.00 53.75 206 GLN A C 1
ATOM 1569 O O . GLN A 1 206 ? 28.285 -26.103 -14.285 1.00 53.75 206 GLN A O 1
ATOM 1574 N N . PHE A 1 207 ? 27.649 -24.419 -12.941 1.00 38.75 207 PHE A N 1
ATOM 1575 C CA . PHE A 1 207 ? 26.244 -24.830 -12.873 1.00 38.75 207 PHE A CA 1
ATOM 1576 C C . PHE A 1 207 ? 25.608 -24.621 -14.260 1.00 38.75 207 PHE A C 1
ATOM 1578 O O . PHE A 1 207 ? 25.648 -23.515 -14.790 1.00 38.75 207 PHE A O 1
ATOM 1585 N N . GLY A 1 208 ? 25.072 -25.682 -14.878 1.00 42.16 208 GLY A N 1
ATOM 1586 C CA . GLY A 1 208 ? 24.456 -25.608 -16.217 1.00 42.16 208 GLY A CA 1
ATOM 1587 C C . GLY A 1 208 ? 24.965 -26.604 -17.268 1.00 42.16 208 GLY A C 1
ATOM 1588 O O . GLY A 1 208 ? 24.623 -26.471 -18.438 1.00 42.16 208 GLY A O 1
ATOM 1589 N N . GLY A 1 209 ? 25.748 -27.618 -16.885 1.00 43.53 209 GLY A N 1
ATOM 1590 C CA . GLY A 1 209 ? 25.994 -28.794 -17.736 1.00 43.53 209 GLY A CA 1
ATOM 1591 C C . GLY A 1 209 ? 27.225 -28.743 -18.648 1.00 43.53 209 GLY A C 1
ATOM 1592 O O . GLY A 1 209 ? 27.479 -29.715 -19.355 1.00 43.53 209 GLY A O 1
ATOM 1593 N N . LEU A 1 210 ? 28.034 -27.680 -18.599 1.00 53.09 210 LEU A N 1
ATOM 1594 C CA . LEU A 1 210 ? 29.368 -27.671 -19.211 1.00 53.09 210 LEU A CA 1
ATOM 1595 C C . LEU A 1 210 ? 30.369 -28.365 -18.276 1.00 53.09 210 LEU A C 1
ATOM 1597 O O . LEU A 1 210 ? 30.663 -27.885 -17.182 1.00 53.09 210 LEU A O 1
ATOM 1601 N N . GLY A 1 211 ? 30.876 -29.526 -18.697 1.00 58.19 211 GLY A N 1
ATOM 1602 C CA . GLY A 1 211 ? 31.837 -30.316 -17.928 1.00 58.19 211 GLY A CA 1
ATOM 1603 C C . GLY A 1 211 ? 33.208 -29.639 -17.846 1.00 58.19 211 GLY A C 1
ATOM 1604 O O . GLY A 1 211 ? 33.853 -29.406 -18.864 1.00 58.19 211 GLY A O 1
ATOM 1605 N N . GLY A 1 212 ? 33.676 -29.362 -16.630 1.00 66.81 212 GLY A N 1
ATOM 1606 C CA . GLY A 1 212 ? 35.009 -28.829 -16.353 1.00 66.81 212 GLY A CA 1
ATOM 1607 C C . GLY A 1 212 ? 35.452 -29.214 -14.943 1.00 66.81 212 GLY A C 1
ATOM 1608 O O . GLY A 1 212 ? 34.639 -29.200 -14.028 1.00 66.81 212 GLY A O 1
ATOM 1609 N N . ASN A 1 213 ? 36.722 -29.585 -14.766 1.00 78.94 213 ASN A N 1
ATOM 1610 C CA . ASN A 1 213 ? 37.284 -30.033 -13.480 1.00 78.94 213 ASN A CA 1
ATOM 1611 C C . ASN A 1 213 ? 38.259 -29.011 -12.859 1.00 78.94 213 ASN A C 1
ATOM 1613 O O . ASN A 1 213 ? 38.996 -29.342 -11.938 1.00 78.94 213 ASN A O 1
ATOM 1617 N N . GLY A 1 214 ? 38.328 -27.783 -13.388 1.00 81.31 214 GLY A N 1
ATOM 1618 C CA . GLY A 1 214 ? 39.148 -26.704 -12.821 1.00 81.31 214 GLY A CA 1
ATOM 1619 C C . GLY A 1 214 ? 40.663 -26.838 -13.022 1.00 81.31 214 GLY A C 1
ATOM 1620 O O . GLY A 1 214 ? 41.421 -26.089 -12.412 1.00 81.31 214 GLY A O 1
ATOM 1621 N N . HIS A 1 215 ? 41.136 -27.734 -13.893 1.00 83.69 215 HIS A N 1
ATOM 1622 C CA . HIS A 1 215 ? 42.574 -27.941 -14.111 1.00 83.69 215 HIS A CA 1
ATOM 1623 C C . HIS A 1 215 ? 43.315 -26.711 -14.665 1.00 83.69 215 HIS A C 1
ATOM 1625 O O . HIS A 1 215 ? 44.516 -26.594 -14.442 1.00 83.69 215 HIS A O 1
ATOM 1631 N N . GLY A 1 216 ? 42.630 -25.785 -15.350 1.00 82.25 216 GLY A N 1
ATOM 1632 C CA . GLY A 1 216 ? 43.222 -24.495 -15.734 1.00 82.25 216 GLY A CA 1
ATOM 1633 C C . GLY A 1 216 ? 43.599 -23.623 -14.527 1.00 82.25 216 GLY A C 1
ATOM 1634 O O . GLY A 1 216 ? 44.672 -23.028 -14.512 1.00 82.25 216 GLY A O 1
ATOM 1635 N N . MET A 1 217 ? 42.765 -23.624 -13.482 1.00 83.00 217 MET A N 1
ATOM 1636 C CA . MET A 1 217 ? 43.021 -22.905 -12.228 1.00 83.00 217 MET A CA 1
ATOM 1637 C C . MET A 1 217 ? 44.094 -23.607 -11.392 1.00 83.00 217 MET A C 1
ATOM 1639 O O . MET A 1 217 ? 45.016 -22.958 -10.916 1.00 83.00 217 MET A O 1
ATOM 1643 N N . ALA A 1 218 ? 44.039 -24.939 -11.299 1.00 84.38 218 ALA A N 1
ATOM 1644 C CA . ALA A 1 218 ? 45.065 -25.716 -10.602 1.00 84.38 218 ALA A CA 1
ATOM 1645 C C . ALA A 1 218 ? 46.462 -25.521 -11.227 1.00 84.38 218 ALA A C 1
ATOM 1647 O O . ALA A 1 218 ? 47.469 -25.498 -10.522 1.00 84.38 218 ALA A O 1
ATOM 1648 N N . HIS A 1 219 ? 46.533 -25.348 -12.554 1.00 84.62 219 HIS A N 1
ATOM 1649 C CA . HIS A 1 219 ? 47.771 -24.989 -13.249 1.00 84.62 219 HIS A CA 1
ATOM 1650 C C . HIS A 1 219 ? 48.272 -23.597 -12.844 1.00 84.62 219 HIS A C 1
ATOM 1652 O O . HIS A 1 219 ? 49.465 -23.442 -12.583 1.00 84.62 219 HIS A O 1
ATOM 1658 N N . PHE A 1 220 ? 47.389 -22.600 -12.748 1.00 86.19 220 PHE A N 1
ATOM 1659 C CA . PHE A 1 220 ? 47.747 -21.271 -12.246 1.00 86.19 220 PHE A CA 1
ATOM 1660 C C . PHE A 1 220 ? 48.261 -21.323 -10.801 1.00 86.19 220 PHE A C 1
ATOM 1662 O O . PHE A 1 220 ? 49.339 -20.804 -10.538 1.00 86.19 220 PHE A O 1
ATOM 1669 N N . GLU A 1 221 ? 47.573 -22.016 -9.892 1.00 86.94 221 GLU A N 1
ATOM 1670 C CA . GLU A 1 221 ? 47.989 -22.140 -8.483 1.00 86.94 221 GLU A CA 1
ATOM 1671 C C . GLU A 1 221 ? 49.374 -22.787 -8.322 1.00 86.94 221 GLU A C 1
ATOM 1673 O O . GLU A 1 221 ? 50.122 -22.449 -7.408 1.00 86.94 221 GLU A O 1
ATOM 1678 N N . GLN A 1 222 ? 49.740 -23.706 -9.221 1.00 85.44 222 GLN A N 1
ATOM 1679 C CA . GLN A 1 222 ? 51.033 -24.396 -9.182 1.00 85.44 222 GLN A CA 1
ATOM 1680 C C . GLN A 1 222 ? 52.167 -23.620 -9.859 1.00 85.44 222 GLN A C 1
ATOM 1682 O O . GLN A 1 222 ? 53.324 -23.774 -9.472 1.00 85.44 222 GLN A O 1
ATOM 1687 N N . THR A 1 223 ? 51.864 -22.841 -10.901 1.00 83.38 223 THR A N 1
ATOM 1688 C CA . THR A 1 223 ? 52.885 -22.234 -11.776 1.00 83.38 223 THR A CA 1
ATOM 1689 C C . THR A 1 223 ? 52.941 -20.711 -11.718 1.00 83.38 223 THR A C 1
ATOM 1691 O O . THR A 1 223 ? 53.927 -20.128 -12.156 1.00 83.38 223 THR A O 1
ATOM 1694 N N . GLY A 1 224 ? 51.902 -20.061 -11.194 1.00 84.44 224 GLY A N 1
ATOM 1695 C CA . GLY A 1 224 ? 51.742 -18.610 -11.185 1.00 84.44 224 GLY A CA 1
ATOM 1696 C C . GLY A 1 224 ? 51.416 -17.996 -12.550 1.00 84.44 224 GLY A C 1
ATOM 1697 O O . GLY A 1 224 ? 51.425 -16.777 -12.663 1.00 84.44 224 GLY A O 1
ATOM 1698 N N . HIS A 1 225 ? 51.144 -18.792 -13.595 1.00 88.25 225 HIS A N 1
ATOM 1699 C CA . HIS A 1 225 ? 50.893 -18.275 -14.947 1.00 88.25 225 HIS A CA 1
ATOM 1700 C C . HIS A 1 225 ? 49.504 -17.628 -15.089 1.00 88.25 225 HIS A C 1
ATOM 1702 O O . HIS A 1 225 ? 48.502 -18.349 -15.099 1.00 88.25 225 HIS A O 1
ATOM 1708 N N . PRO A 1 226 ? 49.416 -16.297 -15.251 1.00 83.12 226 PRO A N 1
ATOM 1709 C CA . PRO A 1 226 ? 48.167 -15.586 -15.012 1.00 83.12 226 PRO A CA 1
ATOM 1710 C C . PRO A 1 226 ? 47.185 -15.642 -16.187 1.00 83.12 226 PRO A C 1
ATOM 1712 O O . PRO A 1 226 ? 45.984 -15.685 -15.946 1.00 83.12 226 PRO A O 1
ATOM 1715 N N . VAL A 1 227 ? 47.648 -15.658 -17.442 1.00 89.12 227 VAL A N 1
ATOM 1716 C CA . VAL A 1 227 ? 46.779 -15.459 -18.619 1.00 89.12 227 VAL A CA 1
ATOM 1717 C C . VAL A 1 227 ? 46.543 -16.758 -19.393 1.00 89.12 227 VAL A C 1
ATOM 1719 O O . VAL A 1 227 ? 47.480 -17.500 -19.715 1.00 89.12 227 VAL A O 1
ATOM 1722 N N . CYS A 1 228 ? 45.284 -17.023 -19.742 1.00 88.12 228 CYS A N 1
ATOM 1723 C CA . CYS A 1 228 ? 44.894 -18.140 -20.598 1.00 88.12 228 CYS A CA 1
ATOM 1724 C C . CYS A 1 228 ? 43.846 -17.738 -21.646 1.00 88.12 228 CYS A C 1
ATOM 1726 O O . CYS A 1 228 ? 43.032 -16.858 -21.395 1.00 88.12 228 CYS A O 1
ATOM 1728 N N . ALA A 1 229 ? 43.861 -18.397 -22.804 1.00 87.00 229 ALA A N 1
ATOM 1729 C CA . ALA A 1 229 ? 42.915 -18.195 -23.900 1.00 87.00 229 ALA A CA 1
ATOM 1730 C C . ALA A 1 229 ? 42.097 -19.467 -24.156 1.00 87.00 229 ALA A C 1
ATOM 1732 O O . ALA A 1 229 ? 42.640 -20.575 -24.156 1.00 87.00 229 ALA A O 1
ATOM 1733 N N . LYS A 1 230 ? 40.795 -19.337 -24.397 1.00 84.12 230 LYS A N 1
ATOM 1734 C CA . LYS A 1 230 ? 39.921 -20.476 -24.707 1.00 84.12 230 LYS A CA 1
ATOM 1735 C C . LYS A 1 230 ? 40.085 -20.888 -26.175 1.00 84.12 230 LYS A C 1
ATOM 1737 O O . LYS A 1 230 ? 39.903 -20.086 -27.084 1.00 84.12 230 LYS A O 1
ATOM 1742 N N . LEU A 1 231 ? 40.423 -22.155 -26.428 1.00 77.56 231 LEU A N 1
ATOM 1743 C CA . LEU A 1 231 ? 40.768 -22.623 -27.783 1.00 77.56 231 LEU A CA 1
ATOM 1744 C C . LEU A 1 231 ? 39.599 -22.562 -28.778 1.00 77.56 231 LEU A C 1
ATOM 1746 O O . LEU A 1 231 ? 39.817 -22.336 -29.966 1.00 77.56 231 LEU A O 1
ATOM 1750 N N . GLY A 1 232 ? 38.369 -22.786 -28.312 1.00 69.62 232 GLY A N 1
ATOM 1751 C CA . GLY A 1 232 ? 37.187 -22.859 -29.173 1.00 69.62 232 GLY A CA 1
ATOM 1752 C C . GLY A 1 232 ? 36.649 -21.506 -29.652 1.00 69.62 232 GLY A C 1
ATOM 1753 O O . GLY A 1 232 ? 35.802 -21.485 -30.548 1.00 69.62 232 GLY A O 1
ATOM 1754 N N . THR A 1 233 ? 37.136 -20.394 -29.090 1.00 72.56 233 THR A N 1
ATOM 1755 C CA . THR A 1 233 ? 36.609 -19.036 -29.321 1.00 72.56 233 THR A CA 1
ATOM 1756 C C . THR A 1 233 ? 37.537 -18.142 -30.146 1.00 72.56 233 THR A C 1
ATOM 1758 O O . THR A 1 233 ? 37.221 -16.976 -30.355 1.00 72.56 233 THR A O 1
ATOM 1761 N N . ILE A 1 234 ? 38.647 -18.687 -30.657 1.00 75.69 234 ILE A N 1
ATOM 1762 C CA . ILE A 1 234 ? 39.611 -17.960 -31.494 1.00 75.69 234 ILE A CA 1
ATOM 1763 C C . ILE A 1 234 ? 38.988 -17.636 -32.860 1.00 75.69 234 ILE A C 1
ATOM 1765 O O . ILE A 1 234 ? 38.532 -18.535 -33.574 1.00 75.69 234 ILE A O 1
ATOM 1769 N N . THR A 1 235 ? 39.007 -16.360 -33.238 1.00 70.81 235 THR A N 1
ATOM 1770 C CA . THR A 1 235 ? 38.487 -15.851 -34.513 1.00 70.81 235 THR A CA 1
ATOM 1771 C C . THR A 1 235 ? 39.611 -15.545 -35.521 1.00 70.81 235 THR A C 1
ATOM 1773 O O . THR A 1 235 ? 40.764 -15.335 -35.126 1.00 70.81 235 THR A O 1
ATOM 1776 N N . PRO A 1 236 ? 39.295 -15.459 -36.831 1.00 65.75 236 PRO A N 1
ATOM 1777 C CA . PRO A 1 236 ? 40.230 -14.992 -37.861 1.00 65.75 236 PRO A CA 1
ATOM 1778 C C . PRO A 1 236 ? 40.777 -13.579 -37.641 1.00 65.75 236 PRO A C 1
ATOM 1780 O O . PRO A 1 236 ? 41.850 -13.248 -38.138 1.00 65.75 236 PRO A O 1
ATOM 1783 N N . GLU A 1 237 ? 40.037 -12.751 -36.905 1.00 65.19 237 GLU A N 1
ATOM 1784 C CA . GLU A 1 237 ? 40.352 -11.347 -36.620 1.00 65.19 237 GLU A CA 1
ATOM 1785 C C . GLU A 1 237 ? 41.388 -11.199 -35.494 1.00 65.19 237 GLU A C 1
ATOM 1787 O O . GLU A 1 237 ? 41.827 -10.091 -35.197 1.00 65.19 237 GLU A O 1
ATOM 1792 N N . GLY A 1 238 ? 41.821 -12.314 -34.891 1.00 64.75 238 GLY A N 1
ATOM 1793 C CA . GLY A 1 238 ? 42.809 -12.320 -33.816 1.00 64.75 238 GLY A CA 1
ATOM 1794 C C . GLY A 1 238 ? 42.217 -12.022 -32.440 1.00 64.75 238 GLY A C 1
ATOM 1795 O O . GLY A 1 238 ? 42.952 -11.581 -31.562 1.00 64.75 238 GLY A O 1
ATOM 1796 N N . THR A 1 239 ? 40.919 -12.277 -32.243 1.00 72.31 239 THR A N 1
ATOM 1797 C CA . THR A 1 239 ? 40.227 -12.159 -30.950 1.00 72.31 239 THR A CA 1
ATOM 1798 C C . THR A 1 239 ? 39.882 -13.540 -30.387 1.00 72.31 239 THR A C 1
ATOM 1800 O O . THR A 1 239 ? 39.632 -14.487 -31.135 1.00 72.31 239 THR A O 1
ATOM 1803 N N . ALA A 1 240 ? 39.909 -13.683 -29.062 1.00 77.94 240 ALA A N 1
ATOM 1804 C CA . ALA A 1 240 ? 39.482 -14.887 -28.349 1.00 77.94 240 ALA A CA 1
ATOM 1805 C C . ALA A 1 240 ? 39.076 -14.533 -26.914 1.00 77.94 240 ALA A C 1
ATOM 1807 O O . ALA A 1 240 ? 39.473 -13.487 -26.401 1.00 77.94 240 ALA A O 1
ATOM 1808 N N . ASP A 1 241 ? 38.355 -15.436 -26.248 1.00 79.12 241 ASP A N 1
ATOM 1809 C CA . ASP A 1 241 ? 38.063 -15.283 -24.819 1.00 79.12 241 ASP A CA 1
ATOM 1810 C C . ASP A 1 241 ? 39.352 -15.506 -24.022 1.00 79.12 241 ASP A C 1
ATOM 1812 O O . ASP A 1 241 ? 39.909 -16.613 -24.017 1.00 79.12 241 ASP A O 1
ATOM 1816 N N . ILE A 1 242 ? 39.815 -14.462 -23.341 1.00 84.50 242 ILE A N 1
ATOM 1817 C CA . ILE A 1 242 ? 41.022 -14.482 -22.519 1.00 84.50 242 ILE A CA 1
ATOM 1818 C C . ILE A 1 242 ? 40.632 -14.245 -21.066 1.00 84.50 242 ILE A C 1
ATOM 1820 O O . ILE A 1 242 ? 39.891 -13.318 -20.747 1.00 84.50 242 ILE A O 1
ATOM 1824 N N . TYR A 1 243 ? 41.164 -15.077 -20.178 1.00 84.62 243 TYR A N 1
ATOM 1825 C CA . TYR A 1 243 ? 40.940 -14.983 -18.743 1.00 84.62 243 TYR A CA 1
ATOM 1826 C C . TYR A 1 243 ? 42.263 -14.794 -18.011 1.00 84.62 243 TYR A C 1
ATOM 1828 O O . TYR A 1 243 ? 43.216 -15.559 -18.220 1.00 84.62 243 TYR A O 1
ATOM 1836 N N . CYS A 1 244 ? 42.309 -13.792 -17.134 1.00 86.31 244 CYS A N 1
ATOM 1837 C CA . CYS A 1 244 ? 43.429 -13.547 -16.243 1.00 86.31 244 CYS A CA 1
ATOM 1838 C C . CYS A 1 244 ? 43.096 -14.070 -14.842 1.00 86.31 244 CYS A C 1
ATOM 1840 O O . CYS A 1 244 ? 42.283 -13.492 -14.126 1.00 86.31 244 CYS A O 1
ATOM 1842 N N . TYR A 1 245 ? 43.757 -15.141 -14.407 1.00 82.06 245 TYR A N 1
ATOM 1843 C CA . TYR A 1 245 ? 43.572 -15.709 -13.071 1.00 82.06 245 TYR A CA 1
ATOM 1844 C C . TYR A 1 245 ? 44.070 -14.798 -11.939 1.00 82.06 245 TYR A C 1
ATOM 1846 O O . TYR A 1 245 ? 43.577 -14.933 -10.824 1.00 82.06 245 TYR A O 1
ATOM 1854 N N . ASN A 1 246 ? 44.993 -13.864 -12.211 1.00 80.62 246 ASN A N 1
ATOM 1855 C CA . ASN A 1 246 ? 45.491 -12.926 -11.197 1.00 80.62 246 ASN A CA 1
ATOM 1856 C C . ASN A 1 246 ? 44.530 -11.749 -10.963 1.00 80.62 246 ASN A C 1
ATOM 1858 O O . ASN A 1 246 ? 44.311 -11.352 -9.825 1.00 80.62 246 ASN A O 1
ATOM 1862 N N . CYS A 1 247 ? 43.918 -11.225 -12.032 1.00 77.56 247 CYS A N 1
ATOM 1863 C CA . CYS A 1 247 ? 42.821 -10.252 -11.931 1.00 77.56 247 CYS A CA 1
ATOM 1864 C C . CYS A 1 247 ? 41.484 -10.920 -11.577 1.00 77.56 247 CYS A C 1
ATOM 1866 O O . CYS A 1 247 ? 40.550 -10.243 -11.169 1.00 77.56 247 CYS A O 1
ATOM 1868 N N . ASN A 1 248 ? 41.411 -12.246 -11.736 1.00 75.12 248 ASN A N 1
ATOM 1869 C CA . ASN A 1 248 ? 40.203 -13.053 -11.627 1.00 75.12 248 ASN A CA 1
ATOM 1870 C C . ASN A 1 248 ? 39.050 -12.517 -12.501 1.00 75.12 248 ASN A C 1
ATOM 1872 O O . ASN A 1 248 ? 37.897 -12.535 -12.081 1.00 75.12 248 ASN A O 1
ATOM 1876 N N . ASP A 1 249 ? 39.389 -12.065 -13.712 1.00 70.88 249 ASP A N 1
ATOM 1877 C CA . ASP A 1 249 ? 38.464 -11.438 -14.657 1.00 70.88 249 ASP A CA 1
ATOM 1878 C C . ASP A 1 249 ? 38.867 -11.725 -16.119 1.00 70.88 249 ASP A C 1
ATOM 1880 O O . ASP A 1 249 ? 40.005 -12.128 -16.408 1.00 70.88 249 ASP A O 1
ATOM 1884 N N . SER A 1 250 ? 37.929 -11.530 -17.047 1.00 77.25 250 SER A N 1
ATOM 1885 C CA . SER A 1 250 ? 38.192 -11.569 -18.488 1.00 77.25 250 SER A CA 1
ATOM 1886 C C . SER A 1 250 ? 39.007 -10.339 -18.893 1.00 77.25 250 SER A C 1
ATOM 1888 O O . SER A 1 250 ? 38.836 -9.250 -18.356 1.00 77.25 250 SER A O 1
ATOM 1890 N N . SER A 1 251 ? 39.953 -10.492 -19.812 1.00 80.81 251 SER A N 1
ATOM 1891 C CA . SER A 1 251 ? 40.833 -9.394 -20.238 1.00 80.81 251 SER A CA 1
ATOM 1892 C C . SER A 1 251 ? 41.010 -9.411 -21.746 1.00 80.81 251 SER A C 1
ATOM 1894 O O . SER A 1 251 ? 40.812 -10.443 -22.373 1.00 80.81 251 SER A O 1
ATOM 1896 N N . LEU A 1 252 ? 41.401 -8.287 -22.341 1.00 82.75 252 LEU A N 1
ATOM 1897 C CA . LEU A 1 252 ? 41.739 -8.230 -23.761 1.00 82.75 252 LEU A CA 1
ATOM 1898 C C . LEU A 1 252 ? 43.255 -8.309 -23.938 1.00 82.75 252 LEU A C 1
ATOM 1900 O O . LEU A 1 252 ? 44.006 -7.677 -23.203 1.00 82.75 252 LEU A O 1
ATOM 1904 N N . ASP A 1 253 ? 43.713 -9.075 -24.921 1.00 82.06 253 ASP A N 1
ATOM 1905 C CA . ASP A 1 253 ? 45.126 -9.158 -25.286 1.00 82.06 253 ASP A CA 1
ATOM 1906 C C . ASP A 1 253 ? 45.326 -8.533 -26.673 1.00 82.06 253 ASP A C 1
ATOM 1908 O O . ASP A 1 253 ? 45.037 -9.176 -27.688 1.00 82.06 253 ASP A O 1
ATOM 1912 N N . PRO A 1 254 ? 45.830 -7.287 -26.748 1.00 81.75 254 PRO A N 1
ATOM 1913 C CA . PRO A 1 254 ? 46.077 -6.612 -28.019 1.00 81.75 254 PRO A CA 1
ATOM 1914 C C . PRO A 1 254 ? 47.116 -7.327 -28.900 1.00 81.75 254 PRO A C 1
ATOM 1916 O O . PRO A 1 254 ? 47.181 -7.069 -30.101 1.00 81.75 254 PRO A O 1
ATOM 1919 N N . ALA A 1 255 ? 47.944 -8.205 -28.319 1.00 82.12 255 ALA A N 1
ATOM 1920 C CA . ALA A 1 255 ? 49.019 -8.930 -28.988 1.00 82.12 255 ALA A CA 1
ATOM 1921 C C . ALA A 1 255 ? 48.719 -10.434 -29.159 1.00 82.12 255 ALA A C 1
ATOM 1923 O O . ALA A 1 255 ? 49.626 -11.206 -29.491 1.00 82.12 255 ALA A O 1
ATOM 1924 N N . LEU A 1 256 ? 47.453 -10.854 -29.014 1.00 82.69 256 LEU A N 1
ATOM 1925 C CA . LEU A 1 256 ? 47.047 -12.265 -29.017 1.00 82.69 256 LEU A CA 1
ATOM 1926 C C . LEU A 1 256 ? 47.554 -13.042 -30.241 1.00 82.69 256 LEU A C 1
ATOM 1928 O O . LEU A 1 256 ? 48.040 -14.164 -30.107 1.00 82.69 256 LEU A O 1
ATOM 1932 N N . ALA A 1 257 ? 47.495 -12.449 -31.437 1.00 80.69 257 ALA A N 1
ATOM 1933 C CA . ALA A 1 257 ? 47.993 -13.084 -32.658 1.00 80.69 257 ALA A CA 1
ATOM 1934 C C . ALA A 1 257 ? 49.497 -13.422 -32.574 1.00 80.69 257 ALA A C 1
ATOM 1936 O O . ALA A 1 257 ? 49.921 -14.481 -33.039 1.00 80.69 257 ALA A O 1
ATOM 1937 N N . GLY A 1 258 ? 50.299 -12.560 -31.936 1.00 79.75 258 GLY A N 1
ATOM 1938 C CA . GLY A 1 258 ? 51.717 -12.807 -31.670 1.00 79.75 258 GLY A CA 1
ATOM 1939 C C . GLY A 1 258 ? 51.927 -13.901 -30.622 1.00 79.75 258 GLY A C 1
ATOM 1940 O O . GLY A 1 258 ? 52.737 -14.807 -30.831 1.00 79.75 258 GLY A O 1
ATOM 1941 N N . HIS A 1 259 ? 51.142 -13.874 -29.543 1.00 83.94 259 HIS A N 1
ATOM 1942 C CA . HIS A 1 259 ? 51.207 -14.878 -28.481 1.00 83.94 259 HIS A CA 1
ATOM 1943 C C . HIS A 1 259 ? 50.798 -16.281 -28.955 1.00 83.94 259 HIS A C 1
ATOM 1945 O O . HIS A 1 259 ? 51.426 -17.272 -28.577 1.00 83.94 259 HIS A O 1
ATOM 1951 N N . LEU A 1 260 ? 49.792 -16.389 -29.824 1.00 81.00 260 LEU A N 1
ATOM 1952 C CA . LEU A 1 260 ? 49.358 -17.653 -30.427 1.00 81.00 260 LEU A CA 1
ATOM 1953 C C . LEU A 1 260 ? 50.346 -18.166 -31.488 1.00 81.00 260 LEU A C 1
ATOM 1955 O O . LEU A 1 260 ? 50.569 -19.380 -31.592 1.00 81.00 260 LEU A O 1
ATOM 1959 N N . ALA A 1 261 ? 51.001 -17.262 -32.224 1.00 79.62 261 ALA A N 1
ATOM 1960 C CA . ALA A 1 261 ? 52.024 -17.619 -33.204 1.00 79.62 261 ALA A CA 1
ATOM 1961 C C . ALA A 1 261 ? 53.244 -18.304 -32.560 1.00 79.62 261 ALA A C 1
ATOM 1963 O O . ALA A 1 261 ? 53.811 -19.219 -33.164 1.00 79.62 261 ALA A O 1
ATOM 1964 N N . ASN A 1 262 ? 53.605 -17.942 -31.321 1.00 80.00 262 ASN A N 1
ATOM 1965 C CA . ASN A 1 262 ? 54.687 -18.594 -30.568 1.00 80.00 262 ASN A CA 1
ATOM 1966 C C . ASN A 1 262 ? 54.418 -20.095 -30.311 1.00 80.00 262 ASN A C 1
ATOM 1968 O O . ASN A 1 262 ? 55.348 -20.903 -30.260 1.00 80.00 262 ASN A O 1
ATOM 1972 N N . PHE A 1 263 ? 53.144 -20.496 -30.242 1.00 76.62 263 PHE A N 1
ATOM 1973 C CA . PHE A 1 263 ? 52.724 -21.897 -30.112 1.00 76.62 263 PHE A CA 1
ATOM 1974 C C . PHE A 1 263 ? 52.449 -22.596 -31.456 1.00 76.62 263 PHE A C 1
ATOM 1976 O O . PHE A 1 263 ? 52.125 -23.788 -31.489 1.00 76.62 263 PHE A O 1
ATOM 1983 N N . GLY A 1 264 ? 52.603 -21.880 -32.576 1.00 71.88 264 GLY A N 1
ATOM 1984 C CA . GLY A 1 264 ? 52.360 -22.382 -33.930 1.00 71.88 264 GLY A CA 1
ATOM 1985 C C . GLY A 1 264 ? 50.892 -22.359 -34.375 1.00 71.88 264 GLY A C 1
ATOM 1986 O O . GLY A 1 264 ? 50.550 -23.071 -35.320 1.00 71.88 264 GLY A O 1
ATOM 1987 N N . ILE A 1 265 ? 50.031 -21.570 -33.721 1.00 74.12 265 ILE A N 1
ATOM 1988 C CA . ILE A 1 265 ? 48.617 -21.398 -34.086 1.00 74.12 265 ILE A CA 1
ATOM 1989 C C . ILE A 1 265 ? 48.493 -20.169 -35.000 1.00 74.12 265 ILE A C 1
ATOM 1991 O O . ILE A 1 265 ? 48.766 -19.052 -34.571 1.00 74.12 265 ILE A O 1
ATOM 1995 N N . ASN A 1 266 ? 48.090 -20.368 -36.262 1.00 74.81 266 ASN A N 1
ATOM 1996 C CA . ASN A 1 266 ? 47.794 -19.268 -37.188 1.00 74.81 266 ASN A CA 1
ATOM 1997 C C . ASN A 1 266 ? 46.305 -18.892 -37.104 1.00 74.81 266 ASN A C 1
ATOM 1999 O O . ASN A 1 266 ? 45.446 -19.749 -37.323 1.00 74.81 266 ASN A O 1
ATOM 2003 N N . VAL A 1 267 ? 46.018 -17.621 -36.819 1.00 72.62 267 VAL A N 1
ATOM 2004 C CA . VAL A 1 267 ? 44.656 -17.090 -36.655 1.00 72.62 267 VAL A CA 1
ATOM 2005 C C . VAL A 1 267 ? 43.878 -17.028 -37.975 1.00 72.62 267 VAL A C 1
ATOM 2007 O O . VAL A 1 267 ? 42.688 -17.312 -37.971 1.00 72.62 267 VAL A O 1
ATOM 2010 N N . GLU A 1 268 ? 44.531 -16.808 -39.125 1.00 65.94 268 GLU A N 1
ATOM 2011 C CA . GLU A 1 268 ? 43.858 -16.614 -40.432 1.00 65.94 268 GLU A CA 1
ATOM 2012 C C . GLU A 1 268 ? 43.046 -17.833 -40.927 1.00 65.94 268 GLU A C 1
ATOM 2014 O O . GLU A 1 268 ? 42.230 -17.712 -41.839 1.00 65.94 268 GLU A O 1
ATOM 2019 N N . GLY A 1 269 ? 43.260 -19.017 -40.341 1.00 59.09 269 GLY A N 1
ATOM 2020 C CA . GLY A 1 269 ? 42.512 -20.246 -40.639 1.00 59.09 269 GLY A CA 1
ATOM 2021 C C . GLY A 1 269 ? 41.602 -20.734 -39.506 1.00 59.09 269 GLY A C 1
ATOM 2022 O O . GLY A 1 269 ? 41.056 -21.834 -39.614 1.00 59.09 269 GLY A O 1
ATOM 2023 N N . ALA A 1 270 ? 41.477 -19.978 -38.411 1.00 59.97 270 ALA A N 1
ATOM 2024 C CA . ALA A 1 270 ? 40.672 -20.359 -37.256 1.00 59.97 270 ALA A CA 1
ATOM 2025 C C . ALA A 1 270 ? 39.175 -20.171 -37.541 1.00 59.97 270 ALA A C 1
ATOM 2027 O O . ALA A 1 270 ? 38.755 -19.186 -38.135 1.00 59.97 270 ALA A O 1
ATOM 2028 N N . VAL A 1 271 ? 38.352 -21.124 -37.109 1.00 57.97 271 VAL A N 1
ATOM 2029 C CA . VAL A 1 271 ? 36.890 -21.011 -37.153 1.00 57.97 271 VAL A CA 1
ATOM 2030 C C . VAL A 1 271 ? 36.396 -21.173 -35.727 1.00 57.97 271 VAL A C 1
ATOM 2032 O O . VAL A 1 271 ? 36.764 -22.147 -35.066 1.00 57.97 271 VAL A O 1
ATOM 2035 N N . LYS A 1 272 ? 35.562 -20.240 -35.260 1.00 62.69 272 LYS A N 1
ATOM 2036 C CA . LYS A 1 272 ? 34.916 -20.327 -33.948 1.00 62.69 272 LYS A CA 1
ATOM 2037 C C . LYS A 1 272 ? 34.112 -21.631 -33.876 1.00 62.69 272 LYS A C 1
ATOM 2039 O O . LYS A 1 272 ? 33.219 -21.861 -34.690 1.00 62.69 272 LYS A O 1
ATOM 2044 N N . THR A 1 273 ? 34.481 -22.517 -32.954 1.00 54.94 273 THR A N 1
ATOM 2045 C CA . THR A 1 273 ? 33.915 -23.876 -32.818 1.00 54.94 273 THR A CA 1
ATOM 2046 C C . THR A 1 273 ? 33.147 -24.070 -31.518 1.00 54.94 273 THR A C 1
ATOM 2048 O O . THR A 1 273 ? 32.290 -24.947 -31.451 1.00 54.94 273 THR A O 1
ATOM 2051 N N . GLU A 1 274 ? 33.411 -23.237 -30.512 1.00 55.66 274 GLU A N 1
ATOM 2052 C CA . GLU A 1 274 ? 32.680 -23.191 -29.251 1.00 55.66 274 GLU A CA 1
ATOM 2053 C C . GLU A 1 274 ? 32.084 -21.794 -29.045 1.00 55.66 274 GLU A C 1
ATOM 2055 O O . GLU A 1 274 ? 32.610 -20.788 -29.527 1.00 55.66 274 GLU A O 1
ATOM 2060 N N . LYS A 1 275 ? 30.982 -21.737 -28.295 1.00 55.53 275 LYS A N 1
ATOM 2061 C CA . LYS A 1 275 ? 30.378 -20.472 -27.879 1.00 55.53 275 LYS A CA 1
ATOM 2062 C C . LYS A 1 275 ? 31.313 -19.715 -26.935 1.00 55.53 275 LYS A C 1
ATOM 2064 O O . LYS A 1 275 ? 32.004 -20.331 -26.104 1.00 55.53 275 LYS A O 1
ATOM 2069 N N . SER A 1 276 ? 31.328 -18.390 -27.057 1.00 58.56 276 SER A N 1
ATOM 2070 C CA . SER A 1 276 ? 32.022 -17.544 -26.084 1.00 58.56 276 SER A CA 1
ATOM 2071 C C . SER A 1 276 ? 31.364 -17.655 -24.712 1.00 58.56 276 SER A C 1
ATOM 2073 O O . SER A 1 276 ? 30.216 -18.088 -24.581 1.00 58.56 276 SER A O 1
ATOM 2075 N N . MET A 1 277 ? 32.104 -17.300 -23.666 1.00 55.00 277 MET A N 1
ATOM 2076 C CA . MET A 1 277 ? 31.575 -17.226 -22.302 1.00 55.00 277 MET A CA 1
ATOM 2077 C C . MET A 1 277 ? 30.316 -16.348 -22.232 1.00 55.00 277 MET A C 1
ATOM 2079 O O . MET A 1 277 ? 29.331 -16.744 -21.614 1.00 55.00 277 MET A O 1
ATOM 2083 N N . ILE A 1 278 ? 30.315 -15.232 -22.963 1.00 52.12 278 ILE A N 1
ATOM 2084 C CA . ILE A 1 278 ? 29.183 -14.307 -23.081 1.00 52.12 278 ILE A CA 1
ATOM 2085 C C . ILE A 1 278 ? 27.983 -14.988 -23.759 1.00 52.12 278 ILE A C 1
ATOM 2087 O O . ILE A 1 278 ? 26.879 -14.970 -23.226 1.00 52.12 278 ILE A O 1
ATOM 2091 N N . GLU A 1 279 ? 28.181 -15.669 -24.892 1.00 52.75 279 GLU A N 1
ATOM 2092 C CA . GLU A 1 279 ? 27.104 -16.381 -25.604 1.00 52.75 279 GLU A CA 1
ATOM 2093 C C . GLU A 1 279 ? 26.489 -17.515 -24.775 1.00 52.75 279 GLU A C 1
ATOM 2095 O O . GLU A 1 279 ? 25.288 -17.773 -24.865 1.00 52.75 279 GLU A O 1
ATOM 2100 N N . LEU A 1 280 ? 27.302 -18.196 -23.965 1.00 55.00 280 LEU A N 1
ATOM 2101 C CA . LEU A 1 280 ? 26.833 -19.222 -23.036 1.00 55.00 280 LEU A CA 1
ATOM 2102 C C . LEU A 1 280 ? 26.012 -18.621 -21.897 1.00 55.00 280 LEU A C 1
ATOM 2104 O O . LEU A 1 280 ? 24.996 -19.200 -21.524 1.00 55.00 280 LEU A O 1
ATOM 2108 N N . GLN A 1 281 ? 26.415 -17.463 -21.379 1.00 47.69 281 GLN A N 1
ATOM 2109 C CA . GLN A 1 281 ? 25.682 -16.747 -20.339 1.00 47.69 281 GLN A CA 1
ATOM 2110 C C . GLN A 1 281 ? 24.358 -16.182 -20.874 1.00 47.69 281 GLN A C 1
ATOM 2112 O O . GLN A 1 281 ? 23.333 -16.309 -20.212 1.00 47.69 281 GLN A O 1
ATOM 2117 N N . ILE A 1 282 ? 24.334 -15.668 -22.110 1.00 47.03 282 ILE A N 1
ATOM 2118 C CA . ILE A 1 282 ? 23.103 -15.250 -22.800 1.00 47.03 282 ILE A CA 1
ATOM 2119 C C . ILE A 1 282 ? 22.181 -16.445 -23.029 1.00 47.03 282 ILE A C 1
ATOM 2121 O O . ILE A 1 282 ? 20.993 -16.362 -22.746 1.00 47.03 282 ILE A O 1
ATOM 2125 N N . GLU A 1 283 ? 22.702 -17.570 -23.521 1.00 49.41 283 GLU A N 1
ATOM 2126 C CA . GLU A 1 283 ? 21.896 -18.774 -23.721 1.00 49.41 283 GLU A CA 1
ATOM 2127 C C . GLU A 1 283 ? 21.375 -19.332 -22.397 1.00 49.41 283 GLU A C 1
ATOM 2129 O O . GLU A 1 283 ? 20.238 -19.790 -22.351 1.00 49.41 283 GLU A O 1
ATOM 2134 N N . GLN A 1 284 ? 22.167 -19.281 -21.324 1.00 49.34 284 GLN A N 1
ATOM 2135 C CA . GLN A 1 284 ? 21.687 -19.609 -19.987 1.00 49.34 284 GLN A CA 1
ATOM 2136 C C . GLN A 1 284 ? 20.577 -18.657 -19.564 1.00 49.34 284 GLN A C 1
ATOM 2138 O O . GLN A 1 284 ? 19.538 -19.145 -19.153 1.00 49.34 284 GLN A O 1
ATOM 2143 N N . ASN A 1 285 ? 20.727 -17.346 -19.734 1.00 45.56 285 ASN A N 1
ATOM 2144 C CA . ASN A 1 285 ? 19.704 -16.370 -19.353 1.00 45.56 285 ASN A CA 1
ATOM 2145 C C . ASN A 1 285 ? 18.427 -16.495 -20.200 1.00 45.56 285 ASN A C 1
ATOM 2147 O O . ASN A 1 285 ? 17.331 -16.387 -19.666 1.00 45.56 285 ASN A O 1
ATOM 2151 N N . LEU A 1 286 ? 18.549 -16.820 -21.492 1.00 44.72 286 LEU A N 1
ATOM 2152 C CA . LEU A 1 286 ? 17.419 -17.126 -22.379 1.00 44.72 286 LEU A CA 1
ATOM 2153 C C . LEU A 1 286 ? 16.768 -18.485 -22.066 1.00 44.72 286 LEU A C 1
ATOM 2155 O O . LEU A 1 286 ? 15.594 -18.680 -22.365 1.00 44.72 286 LEU A O 1
ATOM 2159 N N . LYS A 1 287 ? 17.523 -19.442 -21.504 1.00 43.59 287 LYS A N 1
ATOM 2160 C CA . LYS A 1 287 ? 17.035 -20.768 -21.079 1.00 43.59 287 LYS A CA 1
ATOM 2161 C C . LYS A 1 287 ? 16.689 -20.854 -19.596 1.00 43.59 287 LYS A C 1
ATOM 2163 O O . LYS A 1 287 ? 16.144 -21.880 -19.190 1.00 43.59 287 LYS A O 1
ATOM 2168 N N . PHE A 1 288 ? 16.959 -19.820 -18.799 1.00 43.88 288 PHE A N 1
ATOM 2169 C CA . PHE A 1 288 ? 16.475 -19.645 -17.427 1.00 43.88 288 PHE A CA 1
ATOM 2170 C C . PHE A 1 288 ? 14.979 -19.304 -17.465 1.00 43.88 288 PHE A C 1
ATOM 2172 O O . PHE A 1 288 ? 14.487 -18.377 -16.832 1.00 43.88 288 PHE A O 1
ATOM 2179 N N . ASP A 1 289 ? 14.240 -20.091 -18.240 1.00 42.50 289 ASP A N 1
ATOM 2180 C CA . ASP A 1 289 ? 12.806 -20.033 -18.323 1.00 42.50 289 ASP A CA 1
ATOM 2181 C C . ASP A 1 289 ? 12.281 -20.860 -17.151 1.00 42.50 289 ASP A C 1
ATOM 2183 O O . ASP A 1 289 ? 12.181 -22.089 -17.203 1.00 42.50 289 ASP A O 1
ATOM 2187 N N . PHE A 1 290 ? 12.082 -20.188 -16.018 1.00 48.66 290 PHE A N 1
ATOM 2188 C CA . PHE A 1 290 ? 11.571 -20.838 -14.823 1.00 48.66 290 PHE A CA 1
ATOM 2189 C C . PHE A 1 290 ? 10.192 -21.439 -15.113 1.00 48.66 290 PHE A C 1
ATOM 2191 O O . PHE A 1 290 ? 9.299 -20.784 -15.657 1.00 48.66 290 PHE A O 1
ATOM 2198 N N . SER A 1 291 ? 10.033 -22.701 -14.708 1.00 43.31 291 SER A N 1
ATOM 2199 C CA . SER A 1 291 ? 8.744 -23.378 -14.602 1.00 43.31 291 SER A CA 1
ATOM 2200 C C . SER A 1 291 ? 7.817 -22.507 -13.756 1.00 43.31 291 SER A C 1
ATOM 2202 O O . SER A 1 291 ? 8.081 -22.303 -12.571 1.00 43.31 291 SER A O 1
ATOM 2204 N N . MET A 1 292 ? 6.754 -21.975 -14.363 1.00 53.28 292 MET A N 1
ATOM 2205 C CA . MET A 1 292 ? 5.712 -21.169 -13.710 1.00 53.28 292 MET A CA 1
ATOM 2206 C C . MET A 1 292 ? 4.803 -22.032 -12.835 1.00 53.28 292 MET A C 1
ATOM 2208 O O . MET A 1 292 ? 3.589 -21.894 -12.861 1.00 53.28 292 MET A O 1
ATOM 2212 N N . THR A 1 293 ? 5.388 -22.968 -12.100 1.00 48.59 293 THR A N 1
ATOM 2213 C CA . THR A 1 293 ? 4.697 -23.920 -11.242 1.00 48.59 293 THR A CA 1
ATOM 2214 C C . THR A 1 293 ? 4.638 -23.375 -9.824 1.00 48.59 293 THR A C 1
ATOM 2216 O O . THR A 1 293 ? 5.684 -23.072 -9.250 1.00 48.59 293 THR A O 1
ATOM 2219 N N . GLY A 1 294 ? 3.433 -23.255 -9.270 1.00 51.00 294 GLY A N 1
ATOM 2220 C CA . GLY A 1 294 ? 3.209 -22.933 -7.863 1.00 51.00 294 GLY A CA 1
ATOM 2221 C C . GLY A 1 294 ? 3.704 -24.036 -6.921 1.00 51.00 294 GLY A C 1
ATOM 2222 O O . GLY A 1 294 ? 4.183 -25.086 -7.357 1.00 51.00 294 GLY A O 1
ATOM 2223 N N . ASP A 1 295 ? 3.561 -23.812 -5.613 1.00 45.44 295 ASP A N 1
ATOM 2224 C CA . ASP A 1 295 ? 3.992 -24.753 -4.563 1.00 45.44 295 ASP A CA 1
ATOM 2225 C C . ASP A 1 295 ? 3.287 -26.126 -4.636 1.00 45.44 295 ASP A C 1
ATOM 2227 O O . ASP A 1 295 ? 3.774 -27.114 -4.085 1.00 45.44 295 ASP A O 1
ATOM 2231 N N . ASP A 1 296 ? 2.154 -26.209 -5.340 1.00 46.19 296 ASP A N 1
ATOM 2232 C CA . ASP A 1 296 ? 1.393 -27.432 -5.610 1.00 46.19 296 ASP A CA 1
ATOM 2233 C C . ASP A 1 296 ? 1.828 -28.161 -6.900 1.00 46.19 296 ASP A C 1
ATOM 2235 O O . ASP A 1 296 ? 1.265 -29.204 -7.248 1.00 46.19 296 ASP A O 1
ATOM 2239 N N . GLY A 1 297 ? 2.829 -27.626 -7.608 1.00 49.44 297 GLY A N 1
ATOM 2240 C CA . GLY A 1 297 ? 3.330 -28.147 -8.878 1.00 49.44 297 GLY A CA 1
ATOM 2241 C C . GLY A 1 297 ? 2.439 -27.844 -10.087 1.00 49.44 297 GLY A C 1
ATOM 2242 O O . GLY A 1 297 ? 2.696 -28.397 -11.157 1.00 49.44 297 GLY A O 1
ATOM 2243 N N . LYS A 1 298 ? 1.403 -26.999 -9.951 1.00 52.75 298 LYS A N 1
ATOM 2244 C CA . LYS A 1 298 ? 0.542 -26.570 -11.069 1.00 52.75 298 LYS A CA 1
ATOM 2245 C C . LYS A 1 298 ? 1.001 -25.247 -11.659 1.00 52.75 298 LYS A C 1
ATOM 2247 O O . LYS A 1 298 ? 1.492 -24.385 -10.940 1.00 52.75 298 LYS A O 1
ATOM 2252 N N . GLU A 1 299 ? 0.814 -25.073 -12.964 1.00 60.72 299 GLU A N 1
ATOM 2253 C CA . GLU A 1 299 ? 1.125 -23.812 -13.641 1.00 60.72 299 GLU A CA 1
ATOM 2254 C C . GLU A 1 299 ? 0.193 -22.680 -13.165 1.00 60.72 299 GLU A C 1
ATOM 2256 O O . GLU A 1 299 ? -1.021 -22.871 -13.070 1.00 60.72 299 GLU A O 1
ATOM 2261 N N . LEU A 1 300 ? 0.767 -21.518 -12.831 1.00 71.00 300 LEU A N 1
ATOM 2262 C CA . LEU A 1 300 ? 0.031 -20.330 -12.386 1.00 71.00 300 LEU A CA 1
ATOM 2263 C C . LEU A 1 300 ? -0.873 -19.791 -13.507 1.00 71.00 300 LEU A C 1
ATOM 2265 O O . LEU A 1 300 ? -0.515 -19.826 -14.685 1.00 71.00 300 LEU A O 1
ATOM 2269 N N . GLU A 1 301 ? -2.045 -19.271 -13.134 1.00 77.81 301 GLU A N 1
ATOM 2270 C CA . GLU A 1 301 ? -3.057 -18.785 -14.080 1.00 77.81 301 GLU A CA 1
ATOM 2271 C C . GLU A 1 301 ? -2.573 -17.503 -14.791 1.00 77.81 301 GLU A C 1
ATOM 2273 O O . GLU A 1 301 ? -2.325 -16.500 -14.109 1.00 77.81 301 GLU A O 1
ATOM 2278 N N . PRO A 1 302 ? -2.432 -17.501 -16.135 1.00 82.50 302 PRO A N 1
ATOM 2279 C CA . PRO A 1 302 ? -2.060 -16.307 -16.886 1.00 82.50 302 PRO A CA 1
ATOM 2280 C C . PRO A 1 302 ? -3.199 -15.286 -16.894 1.00 82.50 302 PRO A C 1
ATOM 2282 O O . PRO A 1 302 ? -4.366 -15.644 -17.061 1.00 82.50 302 PRO A O 1
ATOM 2285 N N . VAL A 1 303 ? -2.851 -14.008 -16.752 1.00 83.25 303 VAL A N 1
ATOM 2286 C CA . VAL A 1 303 ? -3.814 -12.898 -16.772 1.00 83.25 303 VAL A CA 1
ATOM 2287 C C . VAL A 1 303 ? -3.562 -11.950 -17.935 1.00 83.25 303 VAL A C 1
ATOM 2289 O O . VAL A 1 303 ? -2.435 -11.779 -18.400 1.00 83.25 303 VAL A O 1
ATOM 2292 N N . HIS A 1 304 ? -4.648 -11.350 -18.416 1.00 83.12 304 HIS A N 1
ATOM 2293 C CA . HIS A 1 304 ? -4.693 -10.514 -19.609 1.00 83.12 304 HIS A CA 1
ATOM 2294 C C . HIS A 1 304 ? -5.645 -9.346 -19.371 1.00 83.12 304 HIS A C 1
ATOM 2296 O O . HIS A 1 304 ? -6.711 -9.539 -18.792 1.00 83.12 304 HIS A O 1
ATOM 2302 N N . GLY A 1 305 ? -5.300 -8.159 -19.863 1.00 80.12 305 GLY A N 1
ATOM 2303 C CA . GLY A 1 305 ? -6.155 -6.982 -19.746 1.00 80.12 305 GLY A CA 1
ATOM 2304 C C . GLY A 1 305 ? -5.376 -5.671 -19.630 1.00 80.12 305 GLY A C 1
ATOM 2305 O O . GLY A 1 305 ? -4.142 -5.670 -19.693 1.00 80.12 305 GLY A O 1
ATOM 2306 N N . PRO A 1 306 ? -6.090 -4.541 -19.492 1.00 82.62 306 PRO A N 1
ATOM 2307 C CA . PRO A 1 306 ? -5.496 -3.245 -19.170 1.00 82.62 306 PRO A CA 1
ATOM 2308 C C . PRO A 1 306 ? -4.636 -3.333 -17.903 1.00 82.62 306 PRO A C 1
ATOM 2310 O O . PRO A 1 306 ? -5.067 -3.901 -16.908 1.00 82.62 306 PRO A O 1
ATOM 2313 N N . GLY A 1 307 ? -3.410 -2.809 -17.946 1.00 83.31 307 GLY A N 1
ATOM 2314 C CA . GLY A 1 307 ? -2.476 -2.851 -16.811 1.00 83.31 307 GLY A CA 1
ATOM 2315 C C . GLY A 1 307 ? -1.789 -4.201 -16.568 1.00 83.31 307 GLY A C 1
ATOM 2316 O O . GLY A 1 307 ? -0.963 -4.296 -15.669 1.00 83.31 307 GLY A O 1
ATOM 2317 N N . LEU A 1 308 ? -2.072 -5.227 -17.380 1.00 88.25 308 LEU A N 1
ATOM 2318 C CA . LEU A 1 308 ? -1.556 -6.595 -17.213 1.00 88.25 308 LEU A CA 1
ATOM 2319 C C . LEU A 1 308 ? -0.625 -7.017 -18.361 1.00 88.25 308 LEU A C 1
ATOM 2321 O O . LEU A 1 308 ? -0.525 -8.194 -18.716 1.00 88.25 308 LEU A O 1
ATOM 2325 N N . THR A 1 309 ? 0.049 -6.051 -18.983 1.00 90.44 309 THR A N 1
ATOM 2326 C CA . THR A 1 309 ? 0.945 -6.298 -20.119 1.00 90.44 309 THR A CA 1
ATOM 2327 C C . THR A 1 309 ? 2.346 -6.680 -19.641 1.00 90.44 309 THR A C 1
ATOM 2329 O O . THR A 1 309 ? 2.940 -5.972 -18.836 1.00 90.44 309 THR A O 1
ATOM 2332 N N . GLY A 1 310 ? 2.909 -7.765 -20.170 1.00 90.00 310 GLY A N 1
ATOM 2333 C CA . GLY A 1 310 ? 4.277 -8.207 -19.883 1.00 90.00 310 GLY A CA 1
ATOM 2334 C C . GLY A 1 310 ? 5.341 -7.469 -20.707 1.00 90.00 310 GLY A C 1
ATOM 2335 O O . GLY A 1 310 ? 5.070 -6.981 -21.808 1.00 90.00 310 GLY A O 1
ATOM 2336 N N . LEU A 1 311 ? 6.575 -7.425 -20.205 1.00 89.81 311 LEU A N 1
ATOM 2337 C CA . LEU A 1 311 ? 7.731 -6.815 -20.873 1.00 89.81 311 LEU A CA 1
ATOM 2338 C C . LEU A 1 311 ? 8.686 -7.899 -21.365 1.00 89.81 311 LEU A C 1
ATOM 2340 O O . LEU A 1 311 ? 9.291 -8.599 -20.566 1.00 89.81 311 LEU A O 1
ATOM 2344 N N . ALA A 1 312 ? 8.851 -8.026 -22.678 1.00 85.50 312 ALA A N 1
ATOM 2345 C CA . ALA A 1 312 ? 9.731 -9.038 -23.247 1.00 85.50 312 ALA A CA 1
ATOM 2346 C C . ALA A 1 312 ? 11.206 -8.735 -22.938 1.00 85.50 312 ALA A C 1
ATOM 2348 O O . ALA A 1 312 ? 11.673 -7.604 -23.119 1.00 85.50 312 ALA A O 1
ATOM 2349 N N . ASN A 1 313 ? 11.946 -9.762 -22.520 1.00 80.88 313 ASN A N 1
ATOM 2350 C CA . ASN A 1 313 ? 13.347 -9.627 -22.128 1.00 80.88 313 ASN A CA 1
ATOM 2351 C C . ASN A 1 313 ? 14.235 -9.266 -23.338 1.00 80.88 313 ASN A C 1
ATOM 2353 O O . ASN A 1 313 ? 14.196 -9.923 -24.381 1.00 80.88 313 ASN A O 1
ATOM 2357 N N . LEU A 1 314 ? 15.044 -8.212 -23.203 1.00 75.31 314 LEU A N 1
ATOM 2358 C CA . LEU A 1 314 ? 15.964 -7.708 -24.234 1.00 75.31 314 LEU A CA 1
ATOM 2359 C C . LEU A 1 314 ? 17.394 -8.261 -24.080 1.00 75.31 314 LEU A C 1
ATOM 2361 O O . LEU A 1 314 ? 18.308 -7.789 -24.750 1.00 75.31 314 LEU A O 1
ATOM 2365 N N . GLY A 1 315 ? 17.585 -9.236 -23.187 1.00 68.25 315 GLY A N 1
ATOM 2366 C CA . GLY A 1 315 ? 18.885 -9.662 -22.683 1.00 68.25 315 GLY A CA 1
ATOM 2367 C C . GLY A 1 315 ? 19.194 -8.936 -21.376 1.00 68.25 315 GLY A C 1
ATOM 2368 O O . GLY A 1 315 ? 19.523 -7.751 -21.381 1.00 68.25 315 GLY A O 1
ATOM 2369 N N . ASN A 1 316 ? 19.059 -9.650 -20.252 1.00 76.31 316 ASN A N 1
ATOM 2370 C CA . ASN A 1 316 ? 19.328 -9.152 -18.896 1.00 76.31 316 ASN A CA 1
ATOM 2371 C C . ASN A 1 316 ? 18.527 -7.911 -18.474 1.00 76.31 316 ASN A C 1
ATOM 2373 O O . ASN A 1 316 ? 18.920 -7.220 -17.543 1.00 76.31 316 ASN A O 1
ATOM 2377 N N . SER A 1 317 ? 17.389 -7.623 -19.108 1.00 83.81 317 SER A N 1
ATOM 2378 C CA . SER A 1 317 ? 16.609 -6.407 -18.839 1.00 83.81 317 SER A CA 1
ATOM 2379 C C . SER A 1 317 ? 15.538 -6.569 -17.751 1.00 83.81 317 SER A C 1
ATOM 2381 O O . SER A 1 317 ? 14.642 -5.732 -17.656 1.00 83.81 317 SER A O 1
ATOM 2383 N N . CYS A 1 318 ? 15.583 -7.640 -16.954 1.00 87.19 318 CYS A N 1
ATOM 2384 C CA . CYS A 1 318 ? 14.554 -7.946 -15.955 1.00 87.19 318 CYS A CA 1
ATOM 2385 C C . CYS A 1 318 ? 14.525 -6.942 -14.787 1.00 87.19 318 CYS A C 1
ATOM 2387 O O . CYS A 1 318 ? 13.455 -6.686 -14.230 1.00 87.19 318 CYS A O 1
ATOM 2389 N N . TYR A 1 319 ? 15.661 -6.306 -14.461 1.00 89.25 319 TYR A N 1
ATOM 2390 C CA . TYR A 1 319 ? 15.724 -5.193 -13.501 1.00 89.25 319 TYR A CA 1
ATOM 2391 C C . TYR A 1 319 ? 14.877 -4.002 -13.987 1.00 89.25 319 TYR A C 1
ATOM 2393 O O . TYR A 1 319 ? 14.018 -3.507 -13.260 1.00 89.25 319 TYR A O 1
ATOM 2401 N N . LEU A 1 320 ? 15.040 -3.619 -15.262 1.00 92.00 320 LEU A N 1
ATOM 2402 C CA . LEU A 1 320 ? 14.275 -2.552 -15.909 1.00 92.00 320 LEU A CA 1
ATOM 2403 C C . LEU A 1 320 ? 12.798 -2.917 -15.963 1.00 92.00 320 LEU A C 1
ATOM 2405 O O . LEU A 1 320 ? 11.958 -2.088 -15.624 1.00 92.00 320 LEU A O 1
ATOM 2409 N N . ALA A 1 321 ? 12.481 -4.151 -16.360 1.00 91.38 321 ALA A N 1
ATOM 2410 C CA . ALA A 1 321 ? 11.102 -4.609 -16.427 1.00 91.38 321 ALA A CA 1
ATOM 2411 C C . ALA A 1 321 ? 10.414 -4.516 -15.058 1.00 91.38 321 ALA A C 1
ATOM 2413 O O . ALA A 1 321 ? 9.341 -3.930 -14.957 1.00 91.38 321 ALA A O 1
ATOM 2414 N N . SER A 1 322 ? 11.060 -5.008 -14.000 1.00 92.56 322 SER A N 1
ATOM 2415 C CA . SER A 1 322 ? 10.502 -5.011 -12.642 1.00 92.56 322 SER A CA 1
ATOM 2416 C C . SER A 1 322 ? 10.263 -3.596 -12.104 1.00 92.56 322 SER A C 1
ATOM 2418 O O . SER A 1 322 ? 9.192 -3.313 -11.567 1.00 92.56 322 SER A O 1
ATOM 2420 N N . VAL A 1 323 ? 11.221 -2.684 -12.300 1.00 93.75 323 VAL A N 1
ATOM 2421 C CA . VAL A 1 323 ? 11.091 -1.276 -11.886 1.00 93.75 323 VAL A CA 1
ATOM 2422 C C . VAL A 1 323 ? 9.975 -0.573 -12.658 1.00 93.75 323 VAL A C 1
ATOM 2424 O O . VAL A 1 323 ? 9.096 0.041 -12.057 1.00 93.75 323 VAL A O 1
ATOM 2427 N N . VAL A 1 324 ? 9.962 -0.699 -13.987 1.00 93.25 324 VAL A N 1
ATOM 2428 C CA . VAL A 1 324 ? 8.976 -0.033 -14.849 1.00 93.25 324 VAL A CA 1
ATOM 2429 C C . VAL A 1 324 ? 7.556 -0.532 -14.560 1.00 93.25 324 VAL A C 1
ATOM 2431 O O . VAL A 1 324 ? 6.655 0.292 -14.421 1.00 93.25 324 VAL A O 1
ATOM 2434 N N . GLN A 1 325 ? 7.350 -1.845 -14.404 1.00 92.25 325 GLN A N 1
ATOM 2435 C CA . GLN A 1 325 ? 6.038 -2.407 -14.046 1.00 92.25 325 GLN A CA 1
ATOM 2436 C C . GLN A 1 325 ? 5.525 -1.837 -12.724 1.00 92.25 325 GLN A C 1
ATOM 2438 O O . GLN A 1 325 ? 4.367 -1.436 -12.610 1.00 92.25 325 GLN A O 1
ATOM 2443 N N . THR A 1 326 ? 6.414 -1.734 -11.737 1.00 91.69 326 THR A N 1
ATOM 2444 C CA . THR A 1 326 ? 6.049 -1.235 -10.416 1.00 91.69 326 THR A CA 1
ATOM 2445 C C . THR A 1 326 ? 5.726 0.261 -10.439 1.00 91.69 326 THR A C 1
ATOM 2447 O O . THR A 1 326 ? 4.726 0.673 -9.858 1.00 91.69 326 THR A O 1
ATOM 2450 N N . LEU A 1 327 ? 6.486 1.085 -11.166 1.00 91.56 327 LEU A N 1
ATOM 2451 C CA . LEU A 1 327 ? 6.213 2.525 -11.277 1.00 91.56 327 LEU A CA 1
ATOM 2452 C C . LEU A 1 327 ? 4.909 2.827 -12.025 1.00 91.56 327 LEU A C 1
ATOM 2454 O O . LEU A 1 327 ? 4.126 3.657 -11.571 1.00 91.56 327 LEU A O 1
ATOM 2458 N N . PHE A 1 328 ? 4.632 2.145 -13.140 1.00 90.62 328 PHE A N 1
ATOM 2459 C CA . PHE A 1 328 ? 3.389 2.351 -13.894 1.00 90.62 328 PHE A CA 1
ATOM 2460 C C . PHE A 1 328 ? 2.160 1.726 -13.222 1.00 90.62 328 PHE A C 1
ATOM 2462 O O . PHE A 1 328 ? 1.038 2.028 -13.628 1.00 90.62 328 PHE A O 1
ATOM 2469 N N . SER A 1 329 ? 2.336 0.942 -12.154 1.00 86.81 329 SER A N 1
ATOM 2470 C CA . SER A 1 329 ? 1.226 0.569 -11.271 1.00 86.81 329 SER A CA 1
ATOM 2471 C C . SER A 1 329 ? 0.722 1.741 -10.413 1.00 86.81 329 SER A C 1
ATOM 2473 O O . SER A 1 329 ? -0.407 1.697 -9.929 1.00 86.81 329 SER A O 1
ATOM 2475 N N . LEU A 1 330 ? 1.525 2.803 -10.251 1.00 84.50 330 LEU A N 1
ATOM 2476 C CA . LEU A 1 330 ? 1.178 3.942 -9.410 1.00 84.50 330 LEU A CA 1
ATOM 2477 C C . LEU A 1 330 ? 0.301 4.951 -10.164 1.00 84.50 330 LEU A C 1
ATOM 2479 O O . LEU A 1 330 ? 0.690 5.416 -11.244 1.00 84.50 330 LEU A O 1
ATOM 2483 N N . PRO A 1 331 ? -0.819 5.404 -9.575 1.00 78.00 331 PRO A N 1
ATOM 2484 C CA . PRO A 1 331 ? -1.744 6.335 -10.218 1.00 78.00 331 PRO A CA 1
ATOM 2485 C C . PRO A 1 331 ? -1.099 7.628 -10.727 1.00 78.00 331 PRO A C 1
ATOM 2487 O O . PRO A 1 331 ? -1.464 8.116 -11.794 1.00 78.00 331 PRO A O 1
ATOM 2490 N N . THR A 1 332 ? -0.117 8.174 -10.006 1.00 82.00 332 THR A N 1
ATOM 2491 C CA . THR A 1 332 ? 0.582 9.417 -10.376 1.00 82.00 332 THR A CA 1
ATOM 2492 C C . THR A 1 332 ? 1.327 9.284 -11.705 1.00 82.00 332 THR A C 1
ATOM 2494 O O . THR A 1 332 ? 1.249 10.168 -12.561 1.00 82.00 332 THR A O 1
ATOM 2497 N N . PHE A 1 333 ? 2.007 8.154 -11.920 1.00 85.19 333 PHE A N 1
ATOM 2498 C CA . PHE A 1 333 ? 2.715 7.870 -13.170 1.00 85.19 333 PHE A CA 1
ATOM 2499 C C . PHE A 1 333 ? 1.732 7.616 -14.315 1.00 85.19 333 PHE A C 1
ATOM 2501 O O . PHE A 1 333 ? 1.930 8.122 -15.422 1.00 85.19 333 PHE A O 1
ATOM 2508 N N . GLN A 1 334 ? 0.636 6.901 -14.042 1.00 85.50 334 GLN A N 1
ATOM 2509 C CA . GLN A 1 334 ? -0.433 6.689 -15.020 1.00 85.50 334 GLN A CA 1
ATOM 2510 C C . GLN A 1 334 ? -1.069 8.018 -15.440 1.00 85.50 334 GLN A C 1
ATOM 2512 O O . GLN A 1 334 ? -1.167 8.311 -16.628 1.00 85.50 334 GLN A O 1
ATOM 2517 N N . ALA A 1 335 ? -1.452 8.868 -14.487 1.00 80.62 335 ALA A N 1
ATOM 2518 C CA . ALA A 1 335 ? -2.056 10.162 -14.773 1.00 80.62 335 ALA A CA 1
ATOM 2519 C C . ALA A 1 335 ? -1.108 11.040 -15.595 1.00 80.62 335 ALA A C 1
ATOM 2521 O O . ALA A 1 335 ? -1.521 11.595 -16.610 1.00 80.62 335 ALA A O 1
ATOM 2522 N N . LYS A 1 336 ? 0.177 11.111 -15.236 1.00 83.06 336 LYS A N 1
ATOM 2523 C CA . LYS A 1 336 ? 1.126 11.945 -15.972 1.00 83.06 336 LYS A CA 1
ATOM 2524 C C . LYS A 1 336 ? 1.326 11.495 -17.419 1.00 83.06 336 LYS A C 1
ATOM 2526 O O . LYS A 1 336 ? 1.264 12.336 -18.312 1.00 83.06 336 LYS A O 1
ATOM 2531 N N . TYR A 1 337 ? 1.561 10.205 -17.656 1.00 84.94 337 TYR A N 1
ATOM 2532 C CA . TYR A 1 337 ? 2.016 9.712 -18.964 1.00 84.94 337 TYR A CA 1
ATOM 2533 C C . TYR A 1 337 ? 0.905 9.086 -19.827 1.00 84.94 337 TYR A C 1
ATOM 2535 O O . TYR A 1 337 ? 1.007 9.101 -21.051 1.00 84.94 337 TYR A O 1
ATOM 2543 N N . LEU A 1 338 ? -0.182 8.579 -19.232 1.00 80.81 338 LEU A N 1
ATOM 2544 C CA . LEU A 1 338 ? -1.325 8.027 -19.975 1.00 80.81 338 LEU A CA 1
ATOM 2545 C C . LEU A 1 338 ? -2.398 9.084 -20.262 1.00 80.81 338 LEU A C 1
ATOM 2547 O O . LEU A 1 338 ? -2.878 9.169 -21.389 1.00 80.81 338 LEU A O 1
ATOM 2551 N N . SER A 1 339 ? -2.782 9.910 -19.279 1.00 68.56 339 SER A N 1
ATOM 2552 C CA . SER A 1 339 ? -3.884 10.875 -19.482 1.00 68.56 339 SER A CA 1
ATOM 2553 C C . SER A 1 339 ? -3.519 11.998 -20.460 1.00 68.56 339 SER A C 1
ATOM 2555 O O . SER A 1 339 ? -4.376 12.523 -21.169 1.00 68.56 339 SER A O 1
ATOM 2557 N N . THR A 1 340 ? -2.228 12.328 -20.543 1.00 65.00 340 THR A N 1
ATOM 2558 C CA . THR A 1 340 ? -1.699 13.336 -21.465 1.00 65.00 340 THR A CA 1
ATOM 2559 C C . THR A 1 340 ? -1.225 12.739 -22.789 1.00 65.00 340 THR A C 1
ATOM 2561 O O . THR A 1 340 ? -0.782 13.493 -23.652 1.00 65.00 340 THR A O 1
ATOM 2564 N N . PHE A 1 341 ? -1.349 11.420 -22.987 1.00 69.50 341 PHE A N 1
ATOM 2565 C CA . PHE A 1 341 ? -0.819 10.695 -24.145 1.00 69.50 341 PHE A CA 1
ATOM 2566 C C . PHE A 1 341 ? -1.237 11.336 -25.478 1.00 69.50 341 PHE A C 1
ATOM 2568 O O . PHE A 1 341 ? -0.382 11.737 -26.268 1.00 69.50 341 PHE A O 1
ATOM 2575 N N . ASP A 1 342 ? -2.542 11.539 -25.693 1.00 66.75 342 ASP A N 1
ATOM 2576 C CA . ASP A 1 342 ? -3.065 12.113 -26.942 1.00 66.75 342 ASP A CA 1
ATOM 2577 C C . ASP A 1 342 ? -2.622 13.578 -27.152 1.00 66.75 342 ASP A C 1
ATOM 2579 O O . ASP A 1 342 ? -2.387 14.016 -28.284 1.00 66.75 342 ASP A O 1
ATOM 2583 N N . ALA A 1 343 ? -2.457 14.338 -26.061 1.00 64.25 343 ALA A N 1
ATOM 2584 C CA . ALA A 1 343 ? -1.989 15.724 -26.094 1.00 64.25 343 ALA A CA 1
ATOM 2585 C C . ALA A 1 343 ? -0.478 15.822 -26.366 1.00 64.25 343 ALA A C 1
ATOM 2587 O O . ALA A 1 343 ? -0.049 16.676 -27.141 1.00 64.25 343 ALA A O 1
ATOM 2588 N N . GLN A 1 344 ? 0.327 14.933 -25.778 1.00 67.25 344 GLN A N 1
ATOM 2589 C CA . GLN A 1 344 ? 1.776 14.889 -25.969 1.00 67.25 344 GLN A CA 1
ATOM 2590 C C . GLN A 1 344 ? 2.149 14.441 -27.383 1.00 67.25 344 GLN A C 1
ATOM 2592 O O . GLN A 1 344 ? 3.005 15.056 -28.009 1.00 67.25 344 GLN A O 1
ATOM 2597 N N . ILE A 1 345 ? 1.450 13.444 -27.929 1.00 66.81 345 ILE A N 1
ATOM 2598 C CA . ILE A 1 345 ? 1.671 12.929 -29.294 1.00 66.81 345 ILE A CA 1
ATOM 2599 C C . ILE A 1 345 ? 1.348 13.962 -30.374 1.00 66.81 345 ILE A C 1
ATOM 2601 O O . ILE A 1 345 ? 1.897 13.901 -31.476 1.00 66.81 345 ILE A O 1
ATOM 2605 N N . SER A 1 346 ? 0.468 14.910 -30.053 1.00 63.28 346 SER A N 1
ATOM 2606 C CA . SER A 1 346 ? 0.043 15.989 -30.945 1.00 63.28 346 SER A CA 1
ATOM 2607 C C . SER A 1 346 ? 0.839 17.286 -30.746 1.00 63.28 346 SER A C 1
ATOM 2609 O O . SER A 1 346 ? 0.611 18.256 -31.470 1.00 63.28 346 SER A O 1
ATOM 2611 N N . SER A 1 347 ? 1.758 17.333 -29.774 1.00 63.03 347 SER A N 1
ATOM 2612 C CA . SER A 1 347 ? 2.544 18.530 -29.475 1.00 63.03 347 SER A CA 1
ATOM 2613 C C . SER A 1 347 ? 3.702 18.695 -30.472 1.00 63.03 347 SER A C 1
ATOM 2615 O O . SER A 1 347 ? 4.438 17.735 -30.720 1.00 63.03 347 SER A O 1
ATOM 2617 N N . PRO A 1 348 ? 3.915 19.891 -31.056 1.00 56.59 348 PRO A N 1
ATOM 2618 C CA . PRO A 1 348 ? 5.071 20.158 -31.905 1.00 56.59 348 PRO A CA 1
ATOM 2619 C C . PRO A 1 348 ? 6.347 20.239 -31.053 1.00 56.59 348 PRO A C 1
ATOM 2621 O O . PRO A 1 348 ? 6.719 21.303 -30.563 1.00 56.59 348 PRO A O 1
ATOM 2624 N N . GLY A 1 349 ? 7.017 19.102 -30.866 1.00 58.03 349 GLY A N 1
ATOM 2625 C CA . GLY A 1 349 ? 8.352 19.040 -30.271 1.00 58.03 349 GLY A CA 1
ATOM 2626 C C . GLY A 1 349 ? 9.452 19.470 -31.250 1.00 58.03 349 GLY A C 1
ATOM 2627 O O . GLY A 1 349 ? 9.304 19.347 -32.467 1.00 58.03 349 GLY A O 1
ATOM 2628 N N . THR A 1 350 ? 10.576 19.958 -30.720 1.00 56.19 350 THR A N 1
ATOM 2629 C CA . THR A 1 350 ? 11.803 20.240 -31.491 1.00 56.19 350 THR A CA 1
ATOM 2630 C C . THR A 1 350 ? 12.538 18.969 -31.926 1.00 56.19 350 THR A C 1
ATOM 2632 O O . THR A 1 350 ? 13.238 18.995 -32.939 1.00 56.19 350 THR A O 1
ATOM 2635 N N . ASP A 1 351 ? 12.338 17.859 -31.207 1.00 66.12 351 ASP A N 1
ATOM 2636 C CA . ASP A 1 351 ? 13.035 16.586 -31.404 1.00 66.12 351 ASP A CA 1
ATOM 2637 C C . ASP A 1 351 ? 12.121 15.461 -31.914 1.00 66.12 351 ASP A C 1
ATOM 2639 O O . ASP A 1 351 ? 10.900 15.482 -31.753 1.00 66.12 351 ASP A O 1
ATOM 2643 N N . LEU A 1 352 ? 12.726 14.432 -32.520 1.00 77.62 352 LEU A N 1
ATOM 2644 C CA . LEU A 1 352 ? 12.012 13.223 -32.941 1.00 77.62 352 LEU A CA 1
ATOM 2645 C C . LEU A 1 352 ? 11.496 12.430 -31.717 1.00 77.62 352 LEU A C 1
ATOM 2647 O O . LEU A 1 352 ? 12.228 12.291 -30.736 1.00 77.62 352 LEU A O 1
ATOM 2651 N N . PRO A 1 353 ? 10.307 11.794 -31.781 1.00 82.69 353 PRO A N 1
ATOM 2652 C CA . PRO A 1 353 ? 9.738 11.066 -30.638 1.00 82.69 353 PRO A CA 1
ATOM 2653 C C . PRO A 1 353 ? 10.624 9.946 -30.070 1.00 82.69 353 PRO A C 1
ATOM 2655 O O . PRO A 1 353 ? 10.540 9.631 -28.886 1.00 82.69 353 PRO A O 1
ATOM 2658 N N . ALA A 1 354 ? 11.499 9.353 -30.890 1.00 82.25 354 ALA A N 1
ATOM 2659 C CA . ALA A 1 354 ? 12.417 8.290 -30.471 1.00 82.25 354 ALA A CA 1
ATOM 2660 C C . ALA A 1 354 ? 13.494 8.751 -29.469 1.00 82.25 354 ALA A C 1
ATOM 2662 O O . ALA A 1 354 ? 14.024 7.926 -28.731 1.00 82.25 354 ALA A O 1
ATOM 2663 N N . VAL A 1 355 ? 13.825 10.048 -29.446 1.00 83.44 355 VAL A N 1
ATOM 2664 C CA . VAL A 1 355 ? 14.870 10.612 -28.570 1.00 83.44 355 VAL A CA 1
ATOM 2665 C C . VAL A 1 355 ? 14.304 11.432 -27.407 1.00 83.44 355 VAL A C 1
ATOM 2667 O O . VAL A 1 355 ? 15.065 11.922 -26.580 1.00 83.44 355 VAL A O 1
ATOM 2670 N N . SER A 1 356 ? 12.980 11.579 -27.332 1.00 85.44 356 SER A N 1
ATOM 2671 C CA . SER A 1 356 ? 12.301 12.313 -26.265 1.00 85.44 356 SER A CA 1
ATOM 2672 C C . SER A 1 356 ? 11.868 11.358 -25.154 1.00 85.44 356 SER A C 1
ATOM 2674 O O . SER A 1 356 ? 11.106 10.419 -25.398 1.00 85.44 356 SER A O 1
ATOM 2676 N N . LEU A 1 357 ? 12.330 11.613 -23.925 1.00 87.69 357 LEU A N 1
ATOM 2677 C CA . LEU A 1 357 ? 12.012 10.771 -22.771 1.00 87.69 357 LEU A CA 1
ATOM 2678 C C . LEU A 1 357 ? 10.512 10.761 -22.488 1.00 87.69 357 LEU A C 1
ATOM 2680 O O . LEU A 1 357 ? 9.939 9.686 -22.326 1.00 87.69 357 LEU A O 1
ATOM 2684 N N . SER A 1 358 ? 9.864 11.927 -22.497 1.00 85.75 358 SER A N 1
ATOM 2685 C CA . SER A 1 358 ? 8.427 12.040 -22.238 1.00 85.75 358 SER A CA 1
ATOM 2686 C C . SER A 1 358 ? 7.608 11.225 -23.251 1.00 85.75 358 SER A C 1
ATOM 2688 O O . SER A 1 358 ? 6.695 10.507 -22.858 1.00 85.75 358 SER A O 1
ATOM 2690 N N . HIS A 1 359 ? 7.990 11.225 -24.536 1.00 85.19 359 HIS A N 1
ATOM 2691 C CA . HIS A 1 359 ? 7.349 10.376 -25.550 1.00 85.19 359 HIS A CA 1
ATOM 2692 C C . HIS A 1 359 ? 7.579 8.881 -25.309 1.00 85.19 359 HIS A C 1
ATOM 2694 O O . HIS A 1 359 ? 6.651 8.094 -25.487 1.00 85.19 359 HIS A O 1
ATOM 2700 N N . GLN A 1 360 ? 8.788 8.469 -24.910 1.00 89.94 360 GLN A N 1
ATOM 2701 C CA . GLN A 1 360 ? 9.072 7.059 -24.621 1.00 89.94 360 GLN A CA 1
ATOM 2702 C C . GLN A 1 360 ? 8.377 6.573 -23.337 1.00 89.94 360 GLN A C 1
ATOM 2704 O O . GLN A 1 360 ? 7.901 5.439 -23.307 1.00 89.94 360 GLN A O 1
ATOM 2709 N N . LEU A 1 361 ? 8.250 7.419 -22.309 1.00 90.69 361 LEU A N 1
ATOM 2710 C CA . LEU A 1 361 ? 7.493 7.117 -21.088 1.00 90.69 361 LEU A CA 1
ATOM 2711 C C . LEU A 1 361 ? 5.985 7.035 -21.354 1.00 90.69 361 LEU A C 1
ATOM 2713 O O . LEU A 1 361 ? 5.329 6.123 -20.863 1.00 90.69 361 LEU A O 1
ATOM 2717 N N . SER A 1 362 ? 5.441 7.912 -22.196 1.00 89.19 362 SER A N 1
ATOM 2718 C CA . SER A 1 362 ? 4.033 7.853 -22.612 1.00 89.19 362 SER A CA 1
ATOM 2719 C C . SER A 1 362 ? 3.752 6.663 -23.529 1.00 89.19 362 SER A C 1
ATOM 2721 O O . SER A 1 362 ? 2.739 5.983 -23.370 1.00 89.19 362 SER A O 1
ATOM 2723 N N . LYS A 1 363 ? 4.691 6.320 -24.420 1.00 90.62 363 LYS A N 1
ATOM 2724 C CA . LYS A 1 363 ? 4.662 5.068 -25.187 1.00 90.62 363 LYS A CA 1
ATOM 2725 C C . LYS A 1 363 ? 4.628 3.848 -24.263 1.00 90.62 363 LYS A C 1
ATOM 2727 O O . LYS A 1 363 ? 3.836 2.941 -24.507 1.00 90.62 363 LYS A O 1
ATOM 2732 N N . LEU A 1 364 ? 5.454 3.822 -23.212 1.00 91.94 364 LEU A N 1
ATOM 2733 C CA . LEU A 1 364 ? 5.424 2.771 -22.190 1.00 91.94 364 LEU A CA 1
ATOM 2734 C C . LEU A 1 364 ? 4.086 2.727 -21.449 1.00 91.94 364 LEU A C 1
ATOM 2736 O O . LEU A 1 364 ? 3.532 1.643 -21.299 1.00 91.94 364 LEU A O 1
ATOM 2740 N N . ALA A 1 365 ? 3.545 3.880 -21.052 1.00 90.31 365 ALA A N 1
ATOM 2741 C CA . ALA A 1 365 ? 2.257 3.972 -20.372 1.00 90.31 365 ALA A CA 1
ATOM 2742 C C . ALA A 1 365 ? 1.118 3.376 -21.219 1.00 90.31 365 ALA A C 1
ATOM 2744 O O . ALA A 1 365 ? 0.390 2.514 -20.735 1.00 90.31 365 ALA A O 1
ATOM 2745 N N . ASP A 1 366 ? 0.993 3.761 -22.498 1.00 88.50 366 ASP A N 1
ATOM 2746 C CA . ASP A 1 366 ? 0.011 3.156 -23.418 1.00 88.50 366 ASP A CA 1
ATOM 2747 C C . ASP A 1 366 ? 0.283 1.662 -23.614 1.00 88.50 366 ASP A C 1
ATOM 2749 O O . ASP A 1 366 ? -0.642 0.853 -23.566 1.00 88.50 366 ASP A O 1
ATOM 2753 N N . GLY A 1 367 ? 1.550 1.276 -23.774 1.00 88.69 367 GLY A N 1
ATOM 2754 C CA . GLY A 1 367 ? 1.959 -0.119 -23.918 1.00 88.69 367 GLY A CA 1
ATOM 2755 C C . GLY A 1 367 ? 1.517 -1.004 -22.756 1.00 88.69 367 GLY A C 1
ATOM 2756 O O . GLY A 1 367 ? 0.983 -2.085 -22.984 1.00 88.69 367 GLY A O 1
ATOM 2757 N N . LEU A 1 368 ? 1.711 -0.538 -21.523 1.00 90.56 368 LEU A N 1
ATOM 2758 C CA . LEU A 1 368 ? 1.430 -1.304 -20.313 1.00 90.56 368 LEU A CA 1
ATOM 2759 C C . LEU A 1 368 ? -0.053 -1.271 -19.930 1.00 90.56 368 LEU A C 1
ATOM 2761 O O . LEU A 1 368 ? -0.635 -2.309 -19.603 1.00 90.56 368 LEU A O 1
ATOM 2765 N N . LEU A 1 369 ? -0.674 -0.093 -20.014 1.00 88.00 369 LEU A N 1
ATOM 2766 C CA . LEU A 1 369 ? -1.963 0.192 -19.382 1.00 88.00 369 LEU A CA 1
ATOM 2767 C C . LEU A 1 369 ? -3.151 0.078 -20.343 1.00 88.00 369 LEU A C 1
ATOM 2769 O O . LEU A 1 369 ? -4.261 -0.170 -19.887 1.00 88.00 369 LEU A O 1
ATOM 2773 N N . SER A 1 370 ? -2.959 0.200 -21.663 1.00 84.06 370 SER A N 1
ATOM 2774 C CA . SER A 1 370 ? -4.083 0.175 -22.622 1.00 84.06 370 SER A CA 1
ATOM 2775 C C . SER A 1 370 ? -4.744 -1.198 -22.787 1.00 84.06 370 SER A C 1
ATOM 2777 O O . SER A 1 370 ? -5.872 -1.284 -23.268 1.00 84.06 370 SER A O 1
ATOM 2779 N N . GLY A 1 371 ? -4.031 -2.282 -22.460 1.00 81.88 371 GLY A N 1
ATOM 2780 C CA . GLY A 1 371 ? -4.470 -3.663 -22.692 1.00 81.88 371 GLY A CA 1
ATOM 2781 C C . GLY A 1 371 ? -4.353 -4.140 -24.147 1.00 81.88 371 GLY A C 1
ATOM 2782 O O . GLY A 1 371 ? -4.571 -5.320 -24.415 1.00 81.88 371 GLY A O 1
ATOM 2783 N N . ARG A 1 372 ? -3.949 -3.275 -25.093 1.00 82.06 372 ARG A N 1
ATOM 2784 C CA . ARG A 1 372 ? -3.827 -3.608 -26.531 1.00 82.06 372 ARG A CA 1
ATOM 2785 C C . ARG A 1 372 ? -2.798 -4.702 -26.819 1.00 82.06 372 ARG A C 1
ATOM 2787 O O . ARG A 1 372 ? -2.936 -5.432 -27.796 1.00 82.06 372 ARG A O 1
ATOM 2794 N N . TYR A 1 373 ? -1.773 -4.808 -25.978 1.00 84.44 373 TYR A N 1
ATOM 2795 C CA . TYR A 1 373 ? -0.667 -5.752 -26.157 1.00 84.44 373 TYR A CA 1
ATOM 2796 C C . TYR A 1 373 ? -0.739 -6.948 -25.194 1.00 84.44 373 TYR A C 1
ATOM 2798 O O . TYR A 1 373 ? 0.032 -7.897 -25.341 1.00 84.44 373 TYR A O 1
ATOM 2806 N N . ALA A 1 374 ? -1.713 -6.956 -24.276 1.00 82.31 374 ALA A N 1
ATOM 2807 C CA . ALA A 1 374 ? -1.956 -8.033 -23.320 1.00 82.31 374 ALA A CA 1
ATOM 2808 C C . ALA A 1 374 ? -2.788 -9.187 -23.919 1.00 82.31 374 ALA A C 1
ATOM 2810 O O . ALA A 1 374 ? -3.683 -9.722 -23.271 1.00 82.31 374 ALA A O 1
ATOM 2811 N N . ILE A 1 375 ? -2.520 -9.579 -25.171 1.00 77.75 375 ILE A N 1
ATOM 2812 C CA . ILE A 1 375 ? -3.312 -10.576 -25.916 1.00 77.75 375 ILE A CA 1
ATOM 2813 C C . ILE A 1 375 ? -2.604 -11.949 -25.902 1.00 77.75 375 ILE A C 1
ATOM 2815 O O . ILE A 1 375 ? -1.391 -12.001 -26.142 1.00 77.75 375 ILE A O 1
ATOM 2819 N N . PRO A 1 376 ? -3.322 -13.070 -25.668 1.00 72.88 376 PRO A N 1
ATOM 2820 C CA . PRO A 1 376 ? -2.750 -14.419 -25.730 1.00 72.88 376 PRO A CA 1
ATOM 2821 C C . PRO A 1 376 ? -2.163 -14.753 -27.113 1.00 72.88 376 PRO A C 1
ATOM 2823 O O . PRO A 1 376 ? -2.768 -14.452 -28.146 1.00 72.88 376 PRO A O 1
ATOM 2826 N N . ARG A 1 377 ? -1.006 -15.430 -27.165 1.00 67.06 377 ARG A N 1
ATOM 2827 C CA . ARG A 1 377 ? -0.429 -15.921 -28.433 1.00 67.06 377 ARG A CA 1
ATOM 2828 C C . ARG A 1 377 ? -1.280 -17.045 -29.037 1.00 67.06 377 ARG A C 1
ATOM 2830 O O . ARG A 1 377 ? -1.315 -18.153 -28.503 1.00 67.06 377 ARG A O 1
ATOM 2837 N N . LEU A 1 378 ? -1.870 -16.790 -30.206 1.00 55.84 378 LEU A N 1
ATOM 2838 C CA . LEU A 1 378 ? -2.602 -17.790 -31.002 1.00 55.84 378 LEU A CA 1
ATOM 2839 C C . LEU A 1 378 ? -1.686 -18.681 -31.876 1.00 55.84 378 LEU A C 1
ATOM 2841 O O . LEU A 1 378 ? -2.100 -19.766 -32.267 1.00 55.84 378 LEU A O 1
ATOM 2845 N N . ASP A 1 379 ? -0.441 -18.260 -32.139 1.00 48.19 379 ASP A N 1
ATOM 2846 C CA . ASP A 1 379 ? 0.435 -18.844 -33.177 1.00 48.19 379 ASP A CA 1
ATOM 2847 C C . ASP A 1 379 ? 1.577 -19.747 -32.657 1.00 48.19 379 ASP A C 1
ATOM 2849 O O . ASP A 1 379 ? 2.556 -19.981 -33.370 1.00 48.19 379 ASP A O 1
ATOM 2853 N N . SER A 1 380 ? 1.520 -20.259 -31.422 1.00 38.75 380 SER A N 1
ATOM 2854 C CA . SER A 1 380 ? 2.567 -21.187 -30.960 1.00 38.75 380 SER A CA 1
ATOM 2855 C C . SER A 1 380 ? 2.454 -22.524 -31.710 1.00 38.75 380 SER A C 1
ATOM 2857 O O . SER A 1 380 ? 1.406 -23.170 -31.621 1.00 38.75 380 SER A O 1
ATOM 2859 N N . PRO A 1 381 ? 3.493 -22.987 -32.437 1.00 35.75 381 PRO A N 1
ATOM 2860 C CA . PRO A 1 381 ? 3.499 -24.345 -32.957 1.00 35.75 381 PRO A CA 1
ATOM 2861 C C . PRO A 1 381 ? 3.424 -25.287 -31.760 1.00 35.75 381 PRO A C 1
ATOM 2863 O O . PRO A 1 381 ? 4.186 -25.117 -30.811 1.00 35.75 381 PRO A O 1
ATOM 2866 N N . ALA A 1 382 ? 2.494 -26.242 -31.806 1.00 29.50 382 ALA A N 1
ATOM 2867 C CA . ALA A 1 382 ? 2.319 -27.268 -30.789 1.00 29.50 382 ALA A CA 1
ATOM 2868 C C . ALA A 1 382 ? 3.675 -27.907 -30.447 1.00 29.50 382 ALA A C 1
ATOM 2870 O O . ALA A 1 382 ? 4.161 -28.797 -31.148 1.00 29.50 382 ALA A O 1
ATOM 2871 N N . THR A 1 383 ? 4.310 -27.433 -29.377 1.00 30.94 383 THR A N 1
ATOM 2872 C CA . THR A 1 383 ? 5.362 -28.174 -28.704 1.00 30.94 383 THR A CA 1
ATOM 2873 C C . THR A 1 383 ? 4.734 -29.479 -28.251 1.00 30.94 383 THR A C 1
ATOM 2875 O O . THR A 1 383 ? 3.586 -29.523 -27.823 1.00 30.94 383 THR A O 1
ATOM 2878 N N . THR A 1 384 ? 5.471 -30.562 -28.448 1.00 33.50 384 THR A N 1
ATOM 2879 C CA . THR A 1 384 ? 5.086 -31.964 -28.271 1.00 33.50 3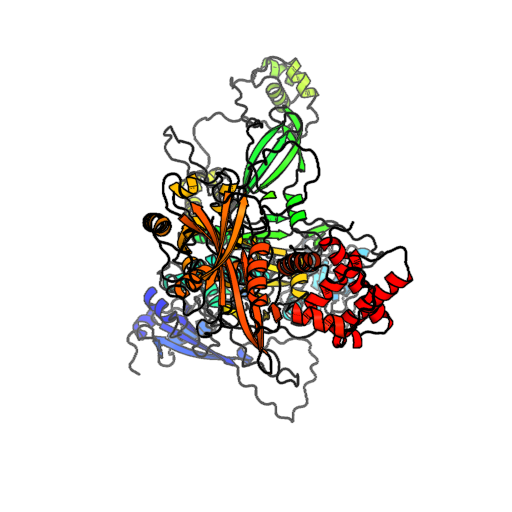84 THR A CA 1
ATOM 2880 C C . THR A 1 384 ? 4.681 -32.320 -26.833 1.00 33.50 384 THR A C 1
ATOM 2882 O O . THR A 1 384 ? 5.350 -33.109 -26.171 1.00 33.50 384 THR A O 1
ATOM 2885 N N . SER A 1 385 ? 3.566 -31.779 -26.352 1.00 31.53 385 SER A N 1
ATOM 2886 C CA . SER A 1 385 ? 2.818 -32.250 -25.193 1.00 31.53 385 SER A CA 1
ATOM 2887 C C . SER A 1 385 ? 1.373 -32.497 -25.629 1.00 31.53 385 SER A C 1
ATOM 2889 O O . SER A 1 385 ? 0.673 -31.643 -26.160 1.00 31.53 385 SER A O 1
ATOM 2891 N N . THR A 1 386 ? 0.931 -33.738 -25.472 1.00 29.75 386 THR A N 1
ATOM 2892 C CA . THR A 1 386 ? -0.381 -34.258 -25.878 1.00 29.75 386 THR A CA 1
ATOM 2893 C C . THR A 1 386 ? -1.525 -33.809 -24.953 1.00 29.75 386 THR A C 1
ATOM 2895 O O . THR A 1 386 ? -2.372 -34.621 -24.587 1.00 29.75 386 THR A O 1
ATOM 2898 N N . SER A 1 387 ? -1.574 -32.537 -24.556 1.00 33.62 387 SER A N 1
ATOM 2899 C CA . SER A 1 387 ? -2.638 -31.981 -23.708 1.00 33.62 387 SER A CA 1
ATOM 2900 C C . SER A 1 387 ? -3.165 -30.679 -24.301 1.00 33.62 387 SER A C 1
ATOM 2902 O O . SER A 1 387 ? -2.410 -29.734 -24.493 1.00 33.62 387 SER A O 1
ATOM 2904 N N . ALA A 1 388 ? -4.469 -30.626 -24.564 1.00 33.47 388 ALA A N 1
ATOM 2905 C CA . ALA A 1 388 ? -5.170 -29.486 -25.157 1.00 33.47 388 ALA A CA 1
ATOM 2906 C C . ALA A 1 388 ? -5.310 -28.252 -24.226 1.00 33.47 388 ALA A C 1
ATOM 2908 O O . ALA A 1 388 ? -6.028 -27.327 -24.583 1.00 33.47 388 ALA A O 1
ATOM 2909 N N . ASP A 1 389 ? -4.616 -28.234 -23.080 1.00 41.06 389 ASP A N 1
ATOM 2910 C CA . ASP A 1 389 ? -4.755 -27.257 -21.982 1.00 41.06 389 ASP A CA 1
ATOM 2911 C C . ASP A 1 389 ? -3.431 -26.519 -21.651 1.00 41.06 389 ASP A C 1
ATOM 2913 O O . ASP A 1 389 ? -3.162 -26.213 -20.493 1.00 41.06 389 ASP A O 1
ATOM 2917 N N . ALA A 1 390 ? -2.549 -26.260 -22.625 1.00 44.31 390 ALA A N 1
ATOM 2918 C CA . ALA A 1 390 ? -1.335 -25.472 -22.358 1.00 44.31 390 ALA A CA 1
ATOM 2919 C C . ALA A 1 390 ? -1.671 -23.964 -22.226 1.00 44.31 390 ALA A C 1
ATOM 2921 O O . ALA A 1 390 ? -2.356 -23.431 -23.105 1.00 44.31 390 ALA A O 1
ATOM 2922 N N . PRO A 1 391 ? -1.202 -23.250 -21.181 1.00 54.78 391 PRO A N 1
ATOM 2923 C CA . PRO A 1 391 ? -1.501 -21.831 -20.994 1.00 54.78 391 PRO A CA 1
ATOM 2924 C C . PRO A 1 391 ? -0.876 -20.967 -22.098 1.00 54.78 391 PRO A C 1
ATOM 2926 O O . PRO A 1 391 ? 0.319 -21.040 -22.394 1.00 54.78 391 PRO A O 1
ATOM 2929 N N . HIS A 1 392 ? -1.697 -20.113 -22.711 1.00 63.94 392 HIS A N 1
ATOM 2930 C CA . HIS A 1 392 ? -1.276 -19.199 -23.771 1.00 63.94 392 HIS A CA 1
ATOM 2931 C C . HIS A 1 392 ? -0.780 -17.872 -23.182 1.00 63.94 392 HIS A C 1
ATOM 2933 O O . HIS A 1 392 ? -1.564 -16.957 -22.951 1.00 63.94 392 HIS A O 1
ATOM 2939 N N . PHE A 1 393 ? 0.531 -17.736 -22.978 1.00 71.12 393 PHE A N 1
ATOM 2940 C CA . PHE A 1 393 ? 1.129 -16.470 -22.541 1.00 71.12 393 PHE A CA 1
ATOM 2941 C C . PHE A 1 393 ? 1.071 -15.383 -23.631 1.00 71.12 393 PHE A C 1
ATOM 2943 O O . PHE A 1 393 ? 0.980 -15.661 -24.833 1.00 71.12 393 PHE A O 1
ATOM 2950 N N . GLN A 1 394 ? 1.130 -14.123 -23.204 1.00 79.44 394 GLN A N 1
ATOM 2951 C CA . GLN A 1 394 ? 1.175 -12.962 -24.094 1.00 79.44 394 GLN A CA 1
ATOM 2952 C C . GLN A 1 394 ? 2.532 -12.819 -24.805 1.00 79.44 394 GLN A C 1
ATOM 2954 O O . GLN A 1 394 ? 3.539 -13.393 -24.395 1.00 79.44 394 GLN A O 1
ATOM 2959 N N . ARG A 1 395 ? 2.568 -12.052 -25.905 1.00 74.00 395 ARG A N 1
ATOM 2960 C CA . ARG A 1 395 ? 3.821 -11.739 -26.624 1.00 74.00 395 ARG A CA 1
ATOM 2961 C C . ARG A 1 395 ? 4.703 -10.744 -25.854 1.00 74.00 395 ARG A C 1
ATOM 2963 O O . ARG A 1 395 ? 5.919 -10.781 -26.031 1.00 74.00 395 ARG A O 1
ATOM 2970 N N . GLY A 1 396 ? 4.082 -9.885 -25.042 1.00 82.69 396 GLY A N 1
ATOM 2971 C CA . GLY A 1 396 ? 4.727 -8.778 -24.337 1.00 82.69 396 GLY A CA 1
ATOM 2972 C C . GLY A 1 396 ? 5.191 -7.649 -25.266 1.00 82.69 396 GLY A C 1
ATOM 2973 O O . GLY A 1 396 ? 5.258 -7.809 -26.489 1.00 82.69 396 GLY A O 1
ATOM 2974 N N . ILE A 1 397 ? 5.516 -6.496 -24.680 1.00 89.81 397 ILE A N 1
ATOM 2975 C CA . ILE A 1 397 ? 6.078 -5.333 -25.392 1.00 89.81 397 ILE A CA 1
ATOM 2976 C C . ILE A 1 397 ? 7.602 -5.277 -25.223 1.00 89.81 397 ILE A C 1
ATOM 2978 O O . ILE A 1 397 ? 8.136 -5.728 -24.211 1.00 89.81 397 ILE A O 1
ATOM 2982 N N . LYS A 1 398 ? 8.320 -4.730 -26.212 1.00 88.88 398 LYS A N 1
ATOM 2983 C CA . LYS A 1 398 ? 9.793 -4.658 -26.227 1.00 88.88 398 LYS A CA 1
ATOM 2984 C C . LYS A 1 398 ? 10.282 -3.217 -26.044 1.00 88.88 398 LYS A C 1
ATOM 2986 O O . LYS A 1 398 ? 10.363 -2.485 -27.029 1.00 88.88 398 LYS A O 1
ATOM 2991 N N . PRO A 1 399 ? 10.688 -2.789 -24.836 1.00 89.75 399 PRO A N 1
ATOM 2992 C CA . PRO A 1 399 ? 11.050 -1.395 -24.554 1.00 89.75 399 PRO A CA 1
ATOM 2993 C C . PRO A 1 399 ? 12.471 -1.016 -25.031 1.00 89.75 399 PRO A C 1
ATOM 2995 O O . PRO A 1 399 ? 13.232 -0.370 -24.314 1.00 89.75 399 PRO A O 1
ATOM 2998 N N . SER A 1 400 ? 12.859 -1.415 -26.245 1.00 84.75 400 SER A N 1
ATOM 2999 C CA . SER A 1 400 ? 14.225 -1.261 -26.780 1.00 84.75 400 SER A CA 1
ATOM 3000 C C . SER A 1 400 ? 14.645 0.201 -26.972 1.00 84.75 400 SER A C 1
ATOM 3002 O O . SER A 1 400 ? 15.766 0.580 -26.621 1.00 84.75 400 SER A O 1
ATOM 3004 N N . MET A 1 401 ? 13.732 1.037 -27.481 1.00 86.69 401 MET A N 1
ATOM 3005 C CA . MET A 1 401 ? 13.951 2.478 -27.655 1.00 86.69 401 MET A CA 1
ATOM 3006 C C . MET A 1 401 ? 14.115 3.179 -26.304 1.00 86.69 401 MET A C 1
ATOM 3008 O O . MET A 1 401 ? 15.051 3.953 -26.128 1.00 86.69 401 MET A O 1
ATOM 3012 N N . PHE A 1 402 ? 13.263 2.843 -25.331 1.00 90.31 402 PHE A N 1
ATOM 3013 C CA . PHE A 1 402 ? 13.357 3.371 -23.971 1.00 90.31 402 PHE A CA 1
ATOM 3014 C C . PHE A 1 402 ? 14.673 2.973 -23.293 1.00 90.31 402 PHE A C 1
ATOM 3016 O O . PHE A 1 402 ? 15.380 3.847 -22.798 1.00 90.31 402 PHE A O 1
ATOM 3023 N N . LYS A 1 403 ? 15.055 1.685 -23.341 1.00 88.75 403 LYS A N 1
ATOM 3024 C CA . LYS A 1 403 ? 16.333 1.214 -22.780 1.00 88.75 403 LYS A CA 1
ATOM 3025 C C . LYS A 1 403 ? 17.517 1.967 -23.394 1.00 88.75 403 LYS A C 1
ATOM 3027 O O . LYS A 1 403 ? 18.380 2.451 -22.670 1.00 88.75 403 LYS A O 1
ATOM 3032 N N . SER A 1 404 ? 17.534 2.100 -24.723 1.00 84.75 404 SER A N 1
ATOM 3033 C CA . SER A 1 404 ? 18.607 2.806 -25.439 1.00 84.75 404 SER A CA 1
ATOM 3034 C C . SER A 1 404 ? 18.689 4.287 -25.056 1.00 84.75 404 SER A C 1
ATOM 3036 O O . SER A 1 404 ? 19.778 4.853 -25.050 1.00 84.75 404 SER A O 1
ATOM 3038 N N . LEU A 1 405 ? 17.549 4.920 -24.762 1.00 87.19 405 LEU A N 1
ATOM 3039 C CA . LEU A 1 405 ? 17.478 6.329 -24.390 1.00 87.19 405 LEU A CA 1
ATOM 3040 C C . LEU A 1 405 ? 17.955 6.568 -22.955 1.00 87.19 405 LEU A C 1
ATOM 3042 O O . LEU A 1 405 ? 18.804 7.428 -22.744 1.00 87.19 405 LEU A O 1
ATOM 3046 N N . VAL A 1 406 ? 17.446 5.795 -21.991 1.00 88.44 406 VAL A N 1
ATOM 3047 C CA . VAL A 1 406 ? 17.800 5.938 -20.566 1.00 88.44 406 VAL A CA 1
ATOM 3048 C C . VAL A 1 406 ? 19.237 5.494 -20.293 1.00 88.44 406 VAL A C 1
ATOM 3050 O O . VAL A 1 406 ? 19.904 6.075 -19.446 1.00 88.44 406 VAL A O 1
ATOM 3053 N N . GLY A 1 407 ? 19.750 4.507 -21.033 1.00 84.00 407 GLY A N 1
ATOM 3054 C CA . GLY 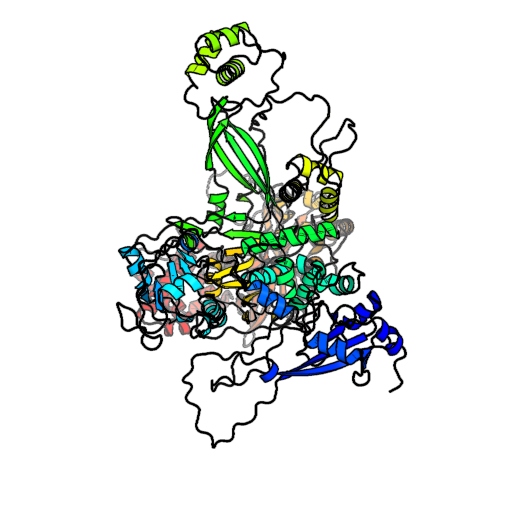A 1 407 ? 21.145 4.075 -20.925 1.00 84.00 407 GLY A CA 1
ATOM 3055 C C . GLY A 1 407 ? 22.146 4.972 -21.662 1.00 84.00 407 GLY A C 1
ATOM 3056 O O . GLY A 1 407 ? 23.350 4.758 -21.556 1.00 84.00 407 GLY A O 1
ATOM 3057 N N . LYS A 1 408 ? 21.698 5.962 -22.445 1.00 82.75 408 LYS A N 1
ATOM 3058 C CA . LYS A 1 408 ? 22.592 6.754 -23.299 1.00 82.75 408 LYS A CA 1
ATOM 3059 C C . LYS A 1 408 ? 23.572 7.579 -22.458 1.00 82.75 408 LYS A C 1
ATOM 3061 O O . LYS A 1 408 ? 23.172 8.522 -21.791 1.00 82.75 408 LYS A O 1
ATOM 3066 N N . GLY A 1 409 ? 24.863 7.273 -22.585 1.00 74.38 409 GLY A N 1
ATOM 3067 C CA . GLY A 1 409 ? 25.937 7.979 -21.876 1.00 74.38 409 GLY A CA 1
ATOM 3068 C C . GLY A 1 409 ? 26.237 7.433 -20.479 1.00 74.38 409 GLY A C 1
ATOM 3069 O O . GLY A 1 409 ? 27.168 7.919 -19.854 1.00 74.38 409 GLY A O 1
ATOM 3070 N N . HIS A 1 410 ? 25.504 6.416 -20.018 1.00 79.19 410 HIS A N 1
ATOM 3071 C CA . HIS A 1 410 ? 25.763 5.755 -18.743 1.00 79.19 410 HIS A CA 1
ATOM 3072 C C . HIS A 1 410 ? 26.643 4.516 -18.946 1.00 79.19 410 HIS A C 1
ATOM 3074 O O . HIS A 1 410 ? 26.334 3.682 -19.800 1.00 79.19 410 HIS A O 1
ATOM 3080 N N . GLU A 1 411 ? 27.706 4.361 -18.154 1.00 76.19 411 GLU A N 1
ATOM 3081 C CA . GLU A 1 411 ? 28.669 3.257 -18.311 1.00 76.19 411 GLU A CA 1
ATOM 3082 C C . GLU A 1 411 ? 28.000 1.885 -18.134 1.00 76.19 411 GLU A C 1
ATOM 3084 O O . GLU A 1 411 ? 28.142 1.019 -18.989 1.00 76.19 411 GLU A O 1
ATOM 3089 N N . GLU A 1 412 ? 27.172 1.723 -17.098 1.00 78.00 412 GLU A N 1
ATOM 3090 C CA . GLU A 1 412 ? 26.494 0.451 -16.811 1.00 78.00 412 GLU A CA 1
ATOM 3091 C C . GLU A 1 412 ? 25.213 0.213 -17.638 1.00 78.00 412 GLU A C 1
ATOM 3093 O O . GLU A 1 412 ? 25.104 -0.780 -18.365 1.00 78.00 412 GLU A O 1
ATOM 3098 N N . PHE A 1 413 ? 24.235 1.130 -17.595 1.00 83.62 413 PHE A N 1
ATOM 3099 C CA . PHE A 1 413 ? 22.921 0.938 -18.236 1.00 83.62 413 PHE A CA 1
ATOM 3100 C C . PHE A 1 413 ? 22.921 1.005 -19.772 1.00 83.62 413 PHE A C 1
ATOM 3102 O O . PHE A 1 413 ? 21.916 0.641 -20.392 1.00 83.62 413 PHE A O 1
ATOM 3109 N N . SER A 1 414 ? 24.017 1.445 -20.403 1.00 78.88 414 SER A N 1
ATOM 3110 C CA . SER A 1 414 ? 24.187 1.345 -21.861 1.00 78.88 414 SER A CA 1
ATOM 3111 C C . SER A 1 414 ? 24.447 -0.091 -22.334 1.00 78.88 414 SER A C 1
ATOM 3113 O O . SER A 1 414 ? 24.199 -0.408 -23.500 1.00 78.88 414 SER A O 1
ATOM 3115 N N . THR A 1 415 ? 24.905 -0.965 -21.435 1.00 75.12 415 THR A N 1
ATOM 3116 C CA . THR A 1 415 ? 25.282 -2.348 -21.745 1.00 75.12 415 THR A CA 1
ATOM 3117 C C . THR A 1 415 ? 24.090 -3.316 -21.702 1.00 75.12 415 THR A C 1
ATOM 3119 O O . THR A 1 415 ? 22.968 -2.998 -21.282 1.00 75.12 415 THR A O 1
ATOM 3122 N N . MET A 1 416 ? 24.319 -4.553 -22.147 1.00 70.69 416 MET A N 1
ATOM 3123 C CA . MET A 1 416 ? 23.391 -5.682 -21.977 1.00 70.69 416 MET A CA 1
ATOM 3124 C C . MET A 1 416 ? 23.728 -6.551 -20.748 1.00 70.69 416 MET A C 1
ATOM 3126 O O . MET A 1 416 ? 23.304 -7.707 -20.670 1.00 70.69 416 MET A O 1
ATOM 3130 N N . LYS A 1 417 ? 24.493 -6.026 -19.780 1.00 72.00 417 LYS A N 1
ATOM 3131 C CA . LYS A 1 417 ? 24.799 -6.719 -18.518 1.00 72.00 417 LYS A CA 1
ATOM 3132 C C . LYS A 1 417 ? 23.594 -6.725 -17.573 1.00 72.00 417 LYS A C 1
ATOM 3134 O O . LYS A 1 417 ? 22.642 -5.966 -17.748 1.00 72.00 417 LYS A O 1
ATOM 3139 N N . GLN A 1 418 ? 23.626 -7.625 -16.592 1.00 75.12 418 GLN A N 1
ATOM 3140 C CA . GLN A 1 418 ? 22.688 -7.572 -15.470 1.00 75.12 418 GLN A CA 1
ATOM 3141 C C . GLN A 1 418 ? 23.057 -6.405 -14.563 1.00 75.12 418 GLN A C 1
ATOM 3143 O O . GLN A 1 418 ? 24.239 -6.188 -14.319 1.00 75.12 418 GLN A O 1
ATOM 3148 N N . GLN A 1 419 ? 22.046 -5.685 -14.090 1.00 84.12 419 GLN A N 1
ATOM 3149 C CA . GLN A 1 419 ? 22.204 -4.491 -13.268 1.00 84.12 419 GLN A CA 1
ATOM 3150 C C . GLN A 1 419 ? 21.287 -4.554 -12.050 1.00 84.12 419 GLN A C 1
ATOM 3152 O O . GLN A 1 419 ? 20.319 -5.325 -12.040 1.00 84.12 419 GLN A O 1
ATOM 3157 N N . ASP A 1 420 ? 21.591 -3.745 -11.038 1.00 86.81 420 ASP A N 1
ATOM 3158 C CA . ASP A 1 420 ? 20.779 -3.661 -9.831 1.00 86.81 420 ASP A CA 1
ATOM 3159 C C . ASP A 1 420 ? 19.499 -2.836 -10.053 1.00 86.81 420 ASP A C 1
ATOM 3161 O O . ASP A 1 420 ? 19.485 -1.815 -10.747 1.00 86.81 420 ASP A O 1
ATOM 3165 N N . ALA A 1 421 ? 18.393 -3.298 -9.465 1.00 88.81 421 ALA A N 1
ATOM 3166 C CA . ALA A 1 421 ? 17.095 -2.643 -9.602 1.00 88.81 421 ALA A CA 1
ATOM 3167 C C . ALA A 1 421 ? 16.996 -1.324 -8.815 1.00 88.81 421 ALA A C 1
ATOM 3169 O O . ALA A 1 421 ? 16.324 -0.408 -9.287 1.00 88.81 421 ALA A O 1
ATOM 3170 N N . ASP A 1 422 ? 17.646 -1.214 -7.650 1.00 87.38 422 ASP A N 1
ATOM 3171 C CA . ASP A 1 422 ? 17.642 0.008 -6.833 1.00 87.38 422 ASP A CA 1
ATOM 3172 C C . ASP A 1 422 ? 18.485 1.097 -7.507 1.00 87.38 422 ASP A C 1
ATOM 3174 O O . ASP A 1 422 ? 18.049 2.240 -7.636 1.00 87.38 422 ASP A O 1
ATOM 3178 N N . GLU A 1 423 ? 19.650 0.731 -8.046 1.00 89.44 423 GLU A N 1
ATOM 3179 C CA . GLU A 1 423 ? 20.496 1.654 -8.812 1.00 89.44 423 GLU A CA 1
ATOM 3180 C C . GLU A 1 423 ? 19.776 2.179 -10.066 1.00 89.44 423 GLU A C 1
ATOM 3182 O O . GLU A 1 423 ? 19.749 3.385 -10.325 1.00 89.44 423 GLU A O 1
ATOM 3187 N N . PHE A 1 424 ? 19.110 1.291 -10.816 1.00 91.75 424 PHE A N 1
ATOM 3188 C CA . PHE A 1 424 ? 18.326 1.696 -11.984 1.00 91.75 424 PHE A CA 1
ATOM 3189 C C . PHE A 1 424 ? 17.139 2.599 -11.616 1.00 91.75 424 PHE A C 1
ATOM 3191 O O . PHE A 1 424 ? 16.815 3.517 -12.372 1.00 91.75 424 PHE A O 1
ATOM 3198 N N . LEU A 1 425 ? 16.495 2.363 -10.468 1.00 91.25 425 LEU A N 1
ATOM 3199 C CA . LEU A 1 425 ? 15.398 3.193 -9.970 1.00 91.25 425 LEU A CA 1
ATOM 3200 C C . LEU A 1 425 ? 15.861 4.634 -9.701 1.00 91.25 425 LEU A C 1
ATOM 3202 O O . LEU A 1 425 ? 15.232 5.568 -10.199 1.00 91.25 425 LEU A O 1
ATOM 3206 N N . HIS A 1 426 ? 16.982 4.814 -8.995 1.00 89.38 426 HIS A N 1
ATOM 3207 C CA . HIS A 1 426 ? 17.555 6.139 -8.726 1.00 89.38 426 HIS A CA 1
ATOM 3208 C C . HIS A 1 426 ? 17.988 6.849 -10.017 1.00 89.38 426 HIS A C 1
ATOM 3210 O O . HIS A 1 426 ? 17.677 8.025 -10.217 1.00 89.38 426 HIS A O 1
ATOM 3216 N N . HIS A 1 427 ? 18.636 6.126 -10.939 1.00 91.12 427 HIS A N 1
ATOM 3217 C CA . HIS A 1 427 ? 18.997 6.665 -12.255 1.00 91.12 427 HIS A CA 1
ATOM 3218 C C . HIS A 1 427 ? 17.765 7.134 -13.039 1.00 91.12 427 HIS A C 1
ATOM 3220 O O . HIS A 1 427 ? 17.759 8.210 -13.647 1.00 91.12 427 HIS A O 1
ATOM 3226 N N . LEU A 1 428 ? 16.681 6.355 -12.999 1.00 91.50 428 LEU A N 1
ATOM 3227 C CA . LEU A 1 428 ? 15.431 6.704 -13.663 1.00 91.50 428 LEU A CA 1
ATOM 3228 C C . LEU A 1 428 ? 14.763 7.931 -13.024 1.00 91.50 428 LEU A C 1
ATOM 3230 O O . LEU A 1 428 ? 14.277 8.787 -13.765 1.00 91.50 428 LEU A O 1
ATOM 3234 N N . PHE A 1 429 ? 14.769 8.058 -11.693 1.00 91.00 429 PHE A N 1
ATOM 3235 C CA . PHE A 1 429 ? 14.269 9.252 -11.001 1.00 91.00 429 PHE A CA 1
ATOM 3236 C C . PHE A 1 429 ? 15.037 10.504 -11.417 1.00 91.00 429 PHE A C 1
ATOM 3238 O O . PHE A 1 429 ? 14.411 11.452 -11.892 1.00 91.00 429 PHE A O 1
ATOM 3245 N N . GLY A 1 430 ? 16.372 10.476 -11.376 1.00 87.94 430 GLY A N 1
ATOM 3246 C CA . GLY A 1 430 ? 17.197 11.599 -11.831 1.00 87.94 430 GLY A CA 1
ATOM 3247 C C . GLY A 1 430 ? 16.936 11.966 -13.298 1.00 87.94 430 GLY A C 1
ATOM 3248 O O . GLY A 1 430 ? 16.796 13.142 -13.643 1.00 87.94 430 GLY A O 1
ATOM 3249 N N . THR A 1 431 ? 16.771 10.959 -14.162 1.00 89.31 431 THR A N 1
ATOM 3250 C CA . THR A 1 431 ? 16.475 11.159 -15.590 1.00 89.31 431 THR A CA 1
ATOM 3251 C C . THR A 1 431 ? 15.097 11.799 -15.809 1.00 89.31 431 THR A C 1
ATOM 3253 O O . THR A 1 431 ? 14.963 12.717 -16.622 1.00 89.31 431 THR A O 1
ATOM 3256 N N . ILE A 1 432 ? 14.070 11.358 -15.071 1.00 89.19 432 ILE A N 1
ATOM 3257 C CA . ILE A 1 432 ? 12.723 11.946 -15.116 1.00 89.19 432 ILE A CA 1
ATOM 3258 C C . ILE A 1 432 ? 12.760 13.382 -14.597 1.00 89.19 432 ILE A C 1
ATOM 3260 O O . ILE A 1 432 ? 12.268 14.281 -15.272 1.00 89.19 432 ILE A O 1
ATOM 3264 N N . GLN A 1 433 ? 13.377 13.624 -13.443 1.00 87.31 433 GLN A N 1
ATOM 3265 C CA . GLN A 1 433 ? 13.472 14.954 -12.842 1.00 87.31 433 GLN A CA 1
ATOM 3266 C C . GLN A 1 433 ? 14.163 15.955 -13.771 1.00 87.31 433 GLN A C 1
ATOM 3268 O O . GLN A 1 433 ? 13.691 17.083 -13.926 1.00 87.31 433 GLN A O 1
ATOM 3273 N N . ALA A 1 434 ? 15.238 15.543 -14.447 1.00 83.81 434 ALA A N 1
ATOM 3274 C CA . ALA A 1 434 ? 15.918 16.372 -15.436 1.00 83.81 434 ALA A CA 1
ATOM 3275 C C . ALA A 1 434 ? 15.013 16.723 -16.636 1.00 83.81 434 ALA A C 1
ATOM 3277 O O . ALA A 1 434 ? 15.009 17.870 -17.086 1.00 83.81 434 ALA A O 1
ATOM 3278 N N . ASP A 1 435 ? 14.215 15.773 -17.138 1.00 83.88 435 ASP A N 1
ATOM 3279 C CA . ASP A 1 435 ? 13.257 16.016 -18.230 1.00 83.88 435 ASP A CA 1
ATOM 3280 C C . ASP A 1 435 ? 12.121 16.958 -17.802 1.00 83.88 435 ASP A C 1
ATOM 3282 O O . ASP A 1 435 ? 11.770 17.885 -18.535 1.00 83.88 435 ASP A O 1
ATOM 3286 N N . VAL A 1 436 ? 11.589 16.781 -16.587 1.00 83.19 436 VAL A N 1
ATOM 3287 C CA . VAL A 1 436 ? 10.530 17.639 -16.030 1.00 83.19 436 VAL A CA 1
ATOM 3288 C C . VAL A 1 436 ? 11.018 19.063 -15.811 1.00 83.19 436 VAL A C 1
ATOM 3290 O O . VAL A 1 436 ? 10.304 20.003 -16.143 1.00 83.19 436 VAL A O 1
ATOM 3293 N N . ARG A 1 437 ? 12.245 19.251 -15.316 1.00 79.38 437 ARG A N 1
ATOM 3294 C CA . ARG A 1 437 ? 12.837 20.589 -15.160 1.00 79.38 437 ARG A CA 1
ATOM 3295 C C . ARG A 1 437 ? 13.029 21.287 -16.505 1.00 79.38 437 ARG A C 1
ATOM 3297 O O . ARG A 1 437 ? 12.767 22.481 -16.608 1.00 79.38 437 ARG A O 1
ATOM 3304 N N . ARG A 1 438 ? 13.439 20.545 -17.541 1.00 77.00 438 ARG A N 1
ATOM 3305 C CA . ARG A 1 438 ? 13.638 21.083 -18.895 1.00 77.00 438 ARG A CA 1
ATOM 3306 C C . ARG A 1 438 ? 12.325 21.495 -19.561 1.00 77.00 438 ARG A C 1
ATOM 3308 O O . ARG A 1 438 ? 12.255 22.562 -20.165 1.00 77.00 438 ARG A O 1
ATOM 3315 N N . ASN A 1 439 ? 11.305 20.644 -19.475 1.00 72.12 439 ASN A N 1
ATOM 3316 C CA . ASN A 1 439 ? 10.048 20.822 -20.206 1.00 72.12 439 ASN A CA 1
ATOM 3317 C C . ASN A 1 439 ? 8.957 21.533 -19.383 1.00 72.12 439 ASN A C 1
ATOM 3319 O O . ASN A 1 439 ? 7.961 21.987 -19.947 1.00 72.12 439 ASN A O 1
ATOM 3323 N N . GLY A 1 440 ? 9.145 21.648 -18.066 1.00 67.12 440 GLY A N 1
ATOM 3324 C CA . GLY A 1 440 ? 8.136 22.105 -17.112 1.00 67.12 440 GLY A CA 1
ATOM 3325 C C . GLY A 1 440 ? 7.035 21.064 -16.854 1.00 67.12 440 GLY A C 1
ATOM 3326 O O . GLY A 1 440 ? 6.801 20.155 -17.652 1.00 67.12 440 GLY A O 1
ATOM 3327 N N . GLY A 1 441 ? 6.330 21.207 -15.729 1.00 70.62 441 GLY A N 1
ATOM 3328 C CA . GLY A 1 441 ? 5.185 20.369 -15.344 1.00 70.62 441 GLY A CA 1
ATOM 3329 C C . GLY A 1 441 ? 5.348 19.691 -13.982 1.00 70.62 441 GLY A C 1
ATOM 3330 O O . GLY A 1 441 ? 6.376 19.846 -13.330 1.00 70.62 441 GLY A O 1
ATOM 3331 N N . ASP A 1 442 ? 4.327 18.937 -13.569 1.00 75.81 442 ASP A N 1
ATOM 3332 C CA . ASP A 1 442 ? 4.291 18.267 -12.261 1.00 75.81 442 ASP A CA 1
ATOM 3333 C C . ASP A 1 442 ? 5.255 17.075 -12.225 1.00 75.81 442 ASP A C 1
ATOM 3335 O O . ASP A 1 442 ? 5.226 16.228 -13.122 1.00 75.81 442 ASP A O 1
ATOM 3339 N N . ASP A 1 443 ? 6.112 16.981 -11.210 1.00 82.81 443 ASP A N 1
ATOM 3340 C CA . ASP A 1 443 ? 7.088 15.900 -11.060 1.00 82.81 443 ASP A CA 1
ATOM 3341 C C . ASP A 1 443 ? 6.429 14.652 -10.430 1.00 82.81 443 ASP A C 1
ATOM 3343 O O . ASP A 1 443 ? 6.007 14.685 -9.275 1.00 82.81 443 ASP A O 1
ATOM 3347 N N . PRO A 1 444 ? 6.331 13.513 -11.149 1.00 83.56 444 PRO A N 1
ATOM 3348 C CA . PRO A 1 444 ? 5.695 12.311 -10.624 1.00 83.56 444 PRO A CA 1
ATOM 3349 C C . PRO A 1 444 ? 6.535 11.650 -9.525 1.00 83.56 444 PRO A C 1
ATOM 3351 O O . PRO A 1 444 ? 6.023 10.762 -8.853 1.00 83.56 444 PRO A O 1
ATOM 3354 N N . THR A 1 445 ? 7.803 12.048 -9.352 1.00 87.38 445 THR A N 1
ATOM 3355 C CA . THR A 1 445 ? 8.687 11.525 -8.302 1.00 87.38 445 THR A CA 1
ATOM 3356 C C . THR A 1 445 ? 8.458 12.198 -6.947 1.00 87.38 445 THR A C 1
ATOM 3358 O O . THR A 1 445 ? 8.907 11.675 -5.931 1.00 87.38 445 THR A O 1
ATOM 3361 N N . ASP A 1 446 ? 7.697 13.300 -6.890 1.00 84.00 446 ASP A N 1
ATOM 3362 C CA . ASP A 1 446 ? 7.414 14.024 -5.642 1.00 84.00 446 ASP A CA 1
ATOM 3363 C C . ASP A 1 446 ? 6.716 13.158 -4.584 1.00 84.00 446 ASP A C 1
ATOM 3365 O O . ASP A 1 446 ? 6.919 13.362 -3.390 1.00 84.00 446 ASP A O 1
ATOM 3369 N N . ILE A 1 447 ? 5.950 12.144 -5.004 1.00 84.44 447 ILE A N 1
ATOM 3370 C CA . ILE A 1 447 ? 5.281 11.201 -4.093 1.00 84.44 447 ILE A CA 1
ATOM 3371 C C . ILE A 1 447 ? 6.253 10.379 -3.238 1.00 84.44 447 ILE A C 1
ATOM 3373 O O . ILE A 1 447 ? 5.833 9.859 -2.205 1.00 84.44 447 ILE A O 1
ATOM 3377 N N . PHE A 1 448 ? 7.514 10.251 -3.663 1.00 87.94 448 PHE A N 1
ATOM 3378 C CA . PHE A 1 448 ? 8.552 9.493 -2.963 1.00 87.94 448 PHE A CA 1
ATOM 3379 C C . PHE A 1 448 ? 9.425 10.369 -2.068 1.00 87.94 448 PHE A C 1
ATOM 3381 O O . PHE A 1 448 ? 10.174 9.834 -1.261 1.00 87.94 448 PHE A O 1
ATOM 3388 N N . LYS A 1 449 ? 9.362 11.698 -2.200 1.00 87.62 449 LYS A N 1
ATOM 3389 C CA . LYS A 1 449 ? 10.260 12.615 -1.490 1.00 87.62 449 LYS A CA 1
ATOM 3390 C C . LYS A 1 449 ? 9.832 12.769 -0.029 1.00 87.62 449 LYS A C 1
ATOM 3392 O O . LYS A 1 449 ? 8.679 13.091 0.261 1.00 87.62 449 LYS A O 1
ATOM 3397 N N . PHE A 1 450 ? 10.776 12.587 0.886 1.00 89.31 450 PHE A N 1
ATOM 3398 C CA . PHE A 1 450 ? 10.619 12.809 2.325 1.00 89.31 450 PHE A CA 1
ATOM 3399 C C . PHE A 1 450 ? 11.928 13.305 2.943 1.00 89.31 450 PHE A C 1
ATOM 3401 O O . PHE A 1 450 ? 12.949 13.396 2.265 1.00 89.31 450 PHE A O 1
ATOM 3408 N N . GLU A 1 451 ? 11.908 13.650 4.226 1.00 89.12 451 GLU A N 1
ATOM 3409 C CA . GLU A 1 451 ? 13.068 14.171 4.944 1.00 89.12 451 GLU A CA 1
ATOM 3410 C C . GLU A 1 451 ? 13.394 13.318 6.171 1.00 89.12 451 GLU A C 1
ATOM 3412 O O . GLU A 1 451 ? 12.513 12.932 6.948 1.00 89.12 451 GLU A O 1
ATOM 3417 N N . LEU A 1 452 ? 14.685 13.046 6.359 1.00 89.25 452 LEU A N 1
ATOM 3418 C CA . LEU A 1 452 ? 15.228 12.416 7.554 1.00 89.25 452 LEU A CA 1
ATOM 3419 C C . LEU A 1 452 ? 15.892 13.474 8.435 1.00 89.25 452 LEU A C 1
ATOM 3421 O O . LEU A 1 452 ? 16.700 14.280 7.986 1.00 89.25 452 LEU A O 1
ATOM 3425 N N . GLU A 1 453 ? 15.550 13.449 9.716 1.00 90.69 453 GLU A N 1
ATOM 3426 C CA . GLU A 1 453 ? 16.163 14.245 10.768 1.00 90.69 453 GLU A CA 1
ATOM 3427 C C . GLU A 1 453 ? 17.281 13.436 11.430 1.00 90.69 453 GLU A C 1
ATOM 3429 O O . GLU A 1 453 ? 17.034 12.404 12.056 1.00 90.69 453 GLU A O 1
ATOM 3434 N N . GLN A 1 454 ? 18.515 13.922 11.344 1.00 90.00 454 GLN A N 1
ATOM 3435 C CA . GLN A 1 454 ? 19.657 13.389 12.070 1.00 90.00 454 GLN A CA 1
ATOM 3436 C C . GLN A 1 454 ? 19.977 14.266 13.282 1.00 90.00 454 GLN A C 1
ATOM 3438 O O . GLN A 1 454 ? 20.386 15.422 13.170 1.00 90.00 454 GLN A O 1
ATOM 3443 N N . LYS A 1 455 ? 19.848 13.682 14.469 1.00 91.38 455 LYS A N 1
ATOM 3444 C CA . LYS A 1 455 ? 20.197 14.282 15.752 1.00 91.38 455 LYS A CA 1
ATOM 3445 C C . LYS A 1 455 ? 21.591 13.840 16.175 1.00 91.38 455 LYS A C 1
ATOM 3447 O O . LYS A 1 455 ? 21.835 12.657 16.386 1.00 91.38 455 LYS A O 1
ATOM 3452 N N . LEU A 1 456 ? 22.495 14.788 16.378 1.00 89.44 456 LEU A N 1
ATOM 3453 C CA . LEU A 1 456 ? 23.800 14.596 17.005 1.00 89.44 456 LEU A CA 1
ATOM 3454 C C . LEU A 1 456 ? 23.758 15.151 18.430 1.00 89.44 456 LEU A C 1
ATOM 3456 O O . LEU A 1 456 ? 23.452 16.323 18.616 1.00 89.44 456 LEU A O 1
ATOM 3460 N N . LYS A 1 457 ? 24.109 14.350 19.437 1.00 90.56 457 LYS A N 1
ATOM 3461 C CA . LYS A 1 457 ? 24.168 14.751 20.849 1.00 90.56 457 LYS A CA 1
ATOM 3462 C C . LYS A 1 457 ? 25.549 14.484 21.432 1.00 90.56 457 LYS A C 1
ATOM 3464 O O . LYS A 1 457 ? 26.011 13.349 21.458 1.00 90.56 457 LYS A O 1
ATOM 3469 N N . CYS A 1 458 ? 26.195 15.516 21.961 1.00 88.94 458 CYS A N 1
ATOM 3470 C CA . CYS A 1 458 ? 27.465 15.371 22.668 1.00 88.94 458 CYS A CA 1
ATOM 3471 C C . CYS A 1 458 ? 27.277 14.601 23.988 1.00 88.94 458 CYS A C 1
ATOM 3473 O O . CYS A 1 458 ? 26.445 14.989 24.813 1.00 88.94 458 CYS A O 1
ATOM 3475 N N . GLY A 1 459 ? 28.083 13.559 24.220 1.00 86.69 459 GLY A N 1
ATOM 3476 C CA . GLY A 1 459 ? 28.020 12.741 25.436 1.00 86.69 459 GLY A CA 1
ATOM 3477 C C . GLY A 1 459 ? 28.455 13.457 26.720 1.00 86.69 459 GLY A C 1
ATOM 3478 O O . GLY A 1 459 ? 28.098 13.014 27.807 1.00 86.69 459 GLY A O 1
ATOM 3479 N N . GLU A 1 460 ? 29.183 14.575 26.619 1.00 86.06 460 GLU A N 1
ATOM 3480 C CA . GLU A 1 460 ? 29.646 15.328 27.791 1.00 86.06 460 GLU A CA 1
ATOM 3481 C C . GLU A 1 460 ? 28.825 16.588 28.083 1.00 86.06 460 GLU A C 1
ATOM 3483 O O . GLU A 1 460 ? 28.288 16.736 29.177 1.00 86.06 460 GLU A O 1
ATOM 3488 N N . CYS A 1 461 ? 28.727 17.522 27.129 1.00 85.12 461 CYS A N 1
ATOM 3489 C CA . CYS A 1 461 ? 28.033 18.796 27.360 1.00 85.12 461 CYS A CA 1
ATOM 3490 C C . CYS A 1 461 ? 26.524 18.729 27.108 1.00 85.12 461 CYS A C 1
ATOM 3492 O O . CYS A 1 461 ? 25.832 19.720 27.339 1.00 85.12 461 CYS A O 1
ATOM 3494 N N . GLY A 1 462 ? 26.024 17.608 26.576 1.00 84.69 462 GLY A N 1
ATOM 3495 C CA . GLY A 1 462 ? 24.618 17.432 26.213 1.00 84.69 462 GLY A CA 1
ATOM 3496 C C . GLY A 1 462 ? 24.140 18.318 25.060 1.00 84.69 462 GLY A C 1
ATOM 3497 O O . GLY A 1 462 ? 22.954 18.289 24.747 1.00 84.69 462 GLY A O 1
ATOM 3498 N N . GLY A 1 463 ? 25.030 19.098 24.434 1.00 86.56 463 GLY A N 1
ATOM 3499 C CA . GLY A 1 463 ? 24.691 19.948 23.297 1.00 86.56 463 GLY A CA 1
ATOM 3500 C C . GLY A 1 463 ? 24.259 19.118 22.092 1.00 86.56 463 GLY A C 1
ATOM 3501 O O . GLY A 1 463 ? 24.855 18.070 21.823 1.00 86.56 463 GLY A O 1
ATOM 3502 N N . VAL A 1 464 ? 23.244 19.598 21.377 1.00 89.69 464 VAL A N 1
ATOM 3503 C CA . VAL A 1 464 ? 22.635 18.902 20.238 1.00 89.69 464 VAL A CA 1
ATOM 3504 C C . VAL A 1 464 ? 22.813 19.664 18.926 1.00 89.69 464 VAL A C 1
ATOM 3506 O O . VAL A 1 464 ? 22.910 20.888 18.917 1.00 89.69 464 VAL A O 1
ATOM 3509 N N . ARG A 1 465 ? 22.842 18.949 17.805 1.00 87.62 465 ARG A N 1
ATOM 3510 C CA . ARG A 1 465 ? 22.743 19.495 16.448 1.00 87.62 465 ARG A CA 1
ATOM 3511 C C . ARG A 1 465 ? 21.756 18.634 15.670 1.00 87.62 465 ARG A C 1
ATOM 3513 O O . ARG A 1 465 ? 21.853 17.414 15.736 1.00 87.62 465 ARG A O 1
ATOM 3520 N N . TYR A 1 466 ? 20.820 19.273 14.984 1.00 87.69 466 TYR A N 1
ATOM 3521 C CA . TYR A 1 466 ? 19.853 18.608 14.118 1.00 87.69 466 TYR A CA 1
ATOM 3522 C C . TYR A 1 466 ? 20.179 18.979 12.676 1.00 87.69 466 TYR A C 1
ATOM 3524 O O . TYR A 1 466 ? 20.319 20.164 12.372 1.00 87.69 466 TYR A O 1
ATOM 3532 N N . THR A 1 467 ? 20.314 17.974 11.824 1.00 86.88 467 THR A N 1
ATOM 3533 C CA . THR A 1 467 ? 20.480 18.121 10.377 1.00 86.88 467 THR A CA 1
ATOM 3534 C C . THR A 1 467 ? 19.284 17.457 9.716 1.00 86.88 467 THR A C 1
ATOM 3536 O O . THR A 1 467 ? 18.882 16.380 10.147 1.00 86.88 467 THR A O 1
ATOM 3539 N N . VAL A 1 468 ? 18.690 18.098 8.715 1.00 86.88 468 VAL A N 1
ATOM 3540 C CA . VAL A 1 468 ? 17.568 17.532 7.959 1.00 86.88 468 VAL A CA 1
ATOM 3541 C C . VAL A 1 468 ? 18.031 17.327 6.525 1.00 86.88 468 VAL A C 1
ATOM 3543 O O . VAL A 1 468 ? 18.516 18.272 5.905 1.00 86.88 468 VAL A O 1
ATOM 3546 N N . GLU A 1 469 ? 17.908 16.101 6.025 1.00 86.12 469 GLU A N 1
ATOM 3547 C CA . GLU A 1 469 ? 18.340 15.699 4.684 1.00 86.12 469 GLU A CA 1
ATOM 3548 C C . GLU A 1 469 ? 17.159 15.117 3.900 1.00 86.12 469 GLU A C 1
ATOM 3550 O O . GLU A 1 469 ? 16.321 14.401 4.452 1.00 86.12 469 GLU A O 1
ATOM 3555 N N . GLY A 1 470 ? 17.066 15.451 2.610 1.00 85.19 470 GLY A N 1
ATOM 3556 C CA . GLY A 1 470 ? 16.014 14.955 1.723 1.00 85.19 470 GLY A CA 1
ATOM 3557 C C . GLY A 1 470 ? 16.364 13.592 1.128 1.00 85.19 470 GLY A C 1
ATOM 3558 O O . GLY A 1 470 ? 17.466 13.404 0.619 1.00 85.19 470 GLY A O 1
ATOM 3559 N N . HIS A 1 471 ? 15.407 12.668 1.140 1.00 87.69 471 HIS A N 1
ATOM 3560 C CA . HIS A 1 471 ? 15.538 11.309 0.620 1.00 87.69 471 HIS A CA 1
ATOM 3561 C C . HIS A 1 471 ? 14.333 10.918 -0.248 1.00 87.69 471 HIS A C 1
ATOM 3563 O O . HIS A 1 471 ? 13.237 11.459 -0.106 1.00 87.69 471 HIS A O 1
ATOM 3569 N N . GLU A 1 472 ? 14.544 9.954 -1.145 1.00 87.00 472 GLU A N 1
ATOM 3570 C CA . GLU A 1 472 ? 13.504 9.358 -2.008 1.00 87.00 472 GLU A CA 1
ATOM 3571 C C . GLU A 1 472 ? 13.299 7.865 -1.722 1.00 87.00 472 GLU A C 1
ATOM 3573 O O . GLU A 1 472 ? 12.237 7.299 -1.973 1.00 87.00 472 GLU A O 1
ATOM 3578 N N . THR A 1 473 ? 14.316 7.219 -1.152 1.00 89.06 473 THR A N 1
ATOM 3579 C CA . THR A 1 473 ? 14.305 5.816 -0.746 1.00 89.06 473 THR A CA 1
ATOM 3580 C C . THR A 1 473 ? 14.928 5.690 0.642 1.00 89.06 473 THR A C 1
ATOM 3582 O O . THR A 1 473 ? 15.758 6.510 1.046 1.00 89.06 473 THR A O 1
ATOM 3585 N N . ILE A 1 474 ? 14.533 4.662 1.399 1.00 90.00 474 ILE A N 1
ATOM 3586 C CA . ILE A 1 474 ? 15.163 4.334 2.679 1.00 90.00 474 ILE A CA 1
ATOM 3587 C C . ILE A 1 474 ? 15.861 2.980 2.608 1.00 90.00 474 ILE A C 1
ATOM 3589 O O . ILE A 1 474 ? 15.257 1.954 2.303 1.00 90.00 474 ILE A O 1
ATOM 3593 N N . SER A 1 475 ? 17.156 2.975 2.916 1.00 90.06 475 SER A N 1
ATOM 3594 C CA . SER A 1 475 ? 17.955 1.753 2.984 1.00 90.06 475 SER A CA 1
ATOM 3595 C C . SER A 1 475 ? 17.988 1.197 4.406 1.00 90.06 475 SER A C 1
ATOM 3597 O O . SER A 1 475 ? 18.613 1.789 5.288 1.00 90.06 475 SER A O 1
ATOM 3599 N N . ILE A 1 476 ? 17.381 0.033 4.627 1.00 89.44 476 ILE A N 1
ATOM 3600 C CA . ILE A 1 476 ? 17.341 -0.608 5.945 1.00 89.44 476 ILE A CA 1
ATOM 3601 C C . ILE A 1 476 ? 18.491 -1.614 6.132 1.00 89.44 476 ILE A C 1
ATOM 3603 O O . ILE A 1 476 ? 18.785 -2.400 5.223 1.00 89.44 476 ILE A O 1
ATOM 3607 N N . PRO A 1 477 ? 19.160 -1.623 7.300 1.00 87.31 477 PRO A N 1
ATOM 3608 C CA . PRO A 1 477 ? 20.151 -2.637 7.636 1.00 87.31 477 PRO A CA 1
ATOM 3609 C C . PRO A 1 477 ? 19.465 -3.966 7.978 1.00 87.31 477 PRO A C 1
ATOM 3611 O O . PRO A 1 477 ? 18.506 -4.003 8.749 1.00 87.31 477 PRO A O 1
ATOM 3614 N N . VAL A 1 478 ? 19.986 -5.069 7.438 1.00 86.19 478 VAL A N 1
ATOM 3615 C CA . VAL A 1 478 ? 19.465 -6.417 7.704 1.00 86.19 478 VAL A CA 1
ATOM 3616 C C . VAL A 1 478 ? 20.445 -7.165 8.619 1.00 86.19 478 VAL A C 1
ATOM 3618 O O . VAL A 1 478 ? 21.555 -7.484 8.184 1.00 86.19 478 VAL A O 1
ATOM 3621 N N . PRO A 1 479 ? 20.098 -7.430 9.892 1.00 84.38 479 PRO A N 1
ATOM 3622 C CA . PRO A 1 479 ? 20.979 -8.132 10.818 1.00 84.38 479 PRO A CA 1
ATOM 3623 C C . PRO A 1 479 ? 21.120 -9.611 10.429 1.00 84.38 479 PRO A C 1
ATOM 3625 O O . PRO A 1 479 ? 20.170 -10.385 10.490 1.00 84.38 479 PRO A O 1
ATOM 3628 N N . ALA A 1 480 ? 22.333 -10.022 10.065 1.00 80.56 480 ALA A N 1
ATOM 3629 C CA . ALA A 1 480 ? 22.643 -11.402 9.702 1.00 80.56 480 ALA A CA 1
ATOM 3630 C C . ALA A 1 480 ? 22.943 -12.251 10.952 1.00 80.56 480 ALA A C 1
ATOM 3632 O O . ALA A 1 480 ? 24.092 -12.347 11.386 1.00 80.56 480 ALA A O 1
ATOM 3633 N N . ARG A 1 481 ? 21.910 -12.853 11.555 1.00 82.56 481 ARG A N 1
ATOM 3634 C CA . ARG A 1 481 ? 22.051 -13.791 12.685 1.00 82.56 481 ARG A CA 1
ATOM 3635 C C . ARG A 1 481 ? 22.025 -15.232 12.169 1.00 82.56 481 ARG A C 1
ATOM 3637 O O . ARG A 1 481 ? 21.035 -15.662 11.586 1.00 82.56 481 ARG A O 1
ATOM 3644 N N . GLU A 1 482 ? 23.124 -15.963 12.344 1.00 78.31 482 GLU A N 1
ATOM 3645 C CA . GLU A 1 482 ? 23.224 -17.372 11.935 1.00 78.31 482 GLU A CA 1
ATOM 3646 C C . GLU A 1 482 ? 22.497 -18.281 12.942 1.00 78.31 482 GLU A C 1
ATOM 3648 O O . GLU A 1 482 ? 22.669 -18.139 14.156 1.00 78.31 482 GLU A O 1
ATOM 3653 N N . THR A 1 483 ? 21.700 -19.237 12.453 1.00 73.12 483 THR A N 1
ATOM 3654 C CA . THR A 1 483 ? 20.996 -20.199 13.319 1.00 73.12 483 THR A CA 1
ATOM 3655 C C . THR A 1 483 ? 21.986 -21.174 13.982 1.00 73.12 483 THR A C 1
ATOM 3657 O O . THR A 1 483 ? 22.795 -21.796 13.286 1.00 73.12 483 THR A O 1
ATOM 3660 N N . PRO A 1 484 ? 21.949 -21.366 15.316 1.00 53.25 484 PRO A N 1
ATOM 3661 C CA . PRO A 1 484 ? 22.881 -22.259 15.999 1.00 53.25 484 PRO A CA 1
ATOM 3662 C C . PRO A 1 484 ? 22.540 -23.731 15.710 1.00 53.25 484 PRO A C 1
ATOM 3664 O O . PRO A 1 484 ? 21.603 -24.276 16.290 1.00 53.25 484 PRO A O 1
ATOM 3667 N N . GLY A 1 485 ? 23.307 -24.389 14.830 1.00 54.16 485 GLY A N 1
ATOM 3668 C CA . GLY A 1 485 ? 23.148 -25.827 14.555 1.00 54.16 485 GLY A CA 1
ATOM 3669 C C . GLY A 1 485 ? 23.660 -26.363 13.212 1.00 54.16 485 GLY A C 1
ATOM 3670 O O . GLY A 1 485 ? 23.618 -27.575 13.023 1.00 54.16 485 GLY A O 1
ATOM 3671 N N . ALA A 1 486 ? 24.145 -25.522 12.291 1.00 45.97 486 ALA A N 1
ATOM 3672 C CA . ALA A 1 486 ? 24.655 -25.995 11.001 1.00 45.97 486 ALA A CA 1
ATOM 3673 C C . ALA A 1 486 ? 26.013 -26.713 11.157 1.00 45.97 486 ALA A C 1
ATOM 3675 O O . ALA A 1 486 ? 26.997 -26.111 11.592 1.00 45.97 486 ALA A O 1
ATOM 3676 N N . GLU A 1 487 ? 26.065 -28.005 10.815 1.00 46.56 487 GLU A N 1
ATOM 3677 C CA . GLU A 1 487 ? 27.321 -28.755 10.697 1.00 46.56 487 GLU A CA 1
ATOM 3678 C C . GLU A 1 487 ? 28.173 -28.215 9.532 1.00 46.56 487 GLU A C 1
ATOM 3680 O O . GLU A 1 487 ? 27.670 -27.641 8.564 1.00 46.56 487 GLU A O 1
ATOM 3685 N N . GLU A 1 488 ? 29.490 -28.395 9.640 1.00 37.47 488 GLU A N 1
ATOM 3686 C CA . GLU A 1 488 ? 30.503 -27.891 8.709 1.00 37.47 488 GLU A CA 1
ATOM 3687 C C . GLU A 1 488 ? 30.328 -28.529 7.310 1.00 37.47 488 GLU A C 1
ATOM 3689 O O . GLU A 1 488 ? 30.874 -29.591 7.015 1.00 37.47 488 GLU A O 1
ATOM 3694 N N . GLY A 1 489 ? 29.513 -27.901 6.452 1.00 48.38 489 GLY A N 1
ATOM 3695 C CA . GLY A 1 489 ? 29.234 -28.365 5.087 1.00 48.38 489 GLY A CA 1
ATOM 3696 C C . GLY A 1 489 ? 27.820 -28.098 4.555 1.00 48.38 489 GLY A C 1
ATOM 3697 O O . GLY A 1 489 ? 27.627 -28.220 3.345 1.00 48.38 489 GLY A O 1
ATOM 3698 N N . ASP A 1 490 ? 26.857 -27.714 5.403 1.00 45.38 490 ASP A N 1
ATOM 3699 C CA . ASP A 1 490 ? 25.487 -27.384 4.972 1.00 45.38 490 ASP A CA 1
ATOM 3700 C C . ASP A 1 490 ? 25.299 -25.881 4.679 1.00 45.38 490 ASP A C 1
ATOM 3702 O O . ASP A 1 490 ? 26.073 -25.033 5.138 1.00 45.38 490 ASP A O 1
ATOM 3706 N N . LYS A 1 491 ? 24.286 -25.526 3.871 1.00 56.72 491 LYS A N 1
ATOM 3707 C CA . LYS A 1 491 ? 23.960 -24.115 3.577 1.00 56.72 491 LYS A CA 1
ATOM 3708 C C . LYS A 1 491 ? 23.693 -23.371 4.891 1.00 56.72 491 LYS A C 1
ATOM 3710 O O . LYS A 1 491 ? 22.840 -23.784 5.665 1.00 56.72 491 LYS A O 1
ATOM 3715 N N . LYS A 1 492 ? 24.393 -22.255 5.120 1.00 61.66 492 LYS A N 1
ATOM 3716 C CA . LYS A 1 492 ? 24.145 -21.377 6.272 1.00 61.66 492 LYS A CA 1
ATOM 3717 C C . LYS A 1 492 ? 22.709 -20.849 6.222 1.00 61.66 492 LYS A C 1
ATOM 3719 O O . LYS A 1 492 ? 22.382 -20.056 5.339 1.00 61.66 492 LYS A O 1
ATOM 3724 N N . GLU A 1 493 ? 21.872 -21.300 7.149 1.00 69.00 493 GLU A N 1
ATOM 3725 C CA . GLU A 1 493 ? 20.534 -20.751 7.371 1.00 69.00 493 GLU A CA 1
ATOM 3726 C C . GLU A 1 493 ? 20.620 -19.559 8.334 1.00 69.00 493 GLU A C 1
ATOM 3728 O O . GLU A 1 493 ? 21.399 -19.571 9.297 1.00 69.00 493 GLU A O 1
ATOM 3733 N N . TYR A 1 494 ? 19.841 -18.518 8.041 1.00 78.44 494 TYR A N 1
ATOM 3734 C CA . TYR A 1 494 ? 19.771 -17.284 8.820 1.00 78.44 494 TYR A CA 1
ATOM 3735 C C . TYR A 1 494 ? 18.424 -17.188 9.540 1.00 78.44 494 TYR A C 1
ATOM 3737 O O . TYR A 1 494 ? 17.400 -17.631 9.018 1.00 78.44 494 TYR A O 1
ATOM 3745 N N . GLU A 1 495 ? 18.430 -16.586 10.728 1.00 82.50 495 GLU A N 1
ATOM 3746 C CA . GLU A 1 495 ? 17.216 -16.283 11.487 1.00 82.50 495 GLU A CA 1
ATOM 3747 C C . GLU A 1 495 ? 16.328 -15.286 10.722 1.00 82.50 495 GLU A C 1
ATOM 3749 O O . GLU A 1 495 ? 16.822 -14.403 10.019 1.00 82.50 495 GLU A O 1
ATOM 3754 N N . GLN A 1 496 ? 15.010 -15.429 10.862 1.00 80.88 496 GLN A N 1
ATOM 3755 C CA . GLN A 1 496 ? 14.045 -14.505 10.271 1.00 80.88 496 GLN A CA 1
ATOM 3756 C C . GLN A 1 496 ? 14.022 -13.183 11.053 1.00 80.88 496 GLN A C 1
ATOM 3758 O O . GLN A 1 496 ? 13.990 -13.190 12.284 1.00 80.88 496 GLN A O 1
ATOM 3763 N N . VAL A 1 497 ? 13.999 -12.053 10.346 1.00 84.50 497 VAL A N 1
ATOM 3764 C CA . VAL A 1 497 ? 14.048 -10.706 10.939 1.00 84.50 497 VAL A CA 1
ATOM 3765 C C . VAL A 1 497 ? 12.774 -9.944 10.599 1.00 84.50 497 VAL A C 1
ATOM 3767 O O . VAL A 1 497 ? 12.286 -10.037 9.480 1.00 84.50 497 VAL A O 1
ATOM 3770 N N . LYS A 1 498 ? 12.222 -9.169 11.534 1.00 84.81 498 LYS A N 1
ATOM 3771 C CA . LYS A 1 498 ? 11.041 -8.332 11.266 1.00 84.81 498 LYS A CA 1
ATOM 3772 C C . LYS A 1 498 ? 11.421 -6.999 10.621 1.00 84.81 498 LYS A C 1
ATOM 3774 O O . LYS A 1 498 ? 12.443 -6.415 10.978 1.00 84.81 498 LYS A O 1
ATOM 3779 N N . LEU A 1 499 ? 10.578 -6.475 9.729 1.00 83.31 499 LEU A N 1
ATOM 3780 C CA . LEU A 1 499 ? 10.805 -5.157 9.121 1.00 83.31 499 LEU A CA 1
ATOM 3781 C C . LEU A 1 499 ? 10.890 -4.037 10.173 1.00 83.31 499 LEU A C 1
ATOM 3783 O O . LEU A 1 499 ? 11.733 -3.147 10.060 1.00 83.31 499 LEU A O 1
ATOM 3787 N N . GLU A 1 500 ? 10.063 -4.100 11.217 1.00 82.88 500 GLU A N 1
ATOM 3788 C CA . GLU A 1 500 ? 10.072 -3.125 12.311 1.00 82.88 500 GLU A CA 1
ATOM 3789 C C . GLU A 1 500 ? 11.406 -3.142 13.069 1.00 82.88 500 GLU A C 1
ATOM 3791 O O . GLU A 1 500 ? 11.933 -2.085 13.401 1.00 82.88 500 GLU A O 1
ATOM 3796 N N . GLU A 1 501 ? 12.010 -4.320 13.258 1.00 85.69 501 GLU A N 1
ATOM 3797 C CA . GLU A 1 501 ? 13.335 -4.455 13.879 1.00 85.69 501 GLU A CA 1
ATOM 3798 C C . GLU A 1 501 ? 14.422 -3.799 13.012 1.00 85.69 501 GLU A C 1
ATOM 3800 O O . GLU A 1 501 ? 15.292 -3.093 13.522 1.00 85.69 501 GLU A O 1
ATOM 3805 N N . CYS A 1 502 ? 14.361 -3.964 11.689 1.00 87.12 502 CYS A N 1
ATOM 3806 C CA . CYS A 1 502 ? 15.276 -3.287 10.768 1.00 87.12 502 CYS A CA 1
ATOM 3807 C C . CYS A 1 502 ? 15.150 -1.751 10.838 1.00 87.12 502 CYS A C 1
ATOM 3809 O O . CYS A 1 502 ? 16.165 -1.047 10.811 1.00 87.12 502 CYS A O 1
ATOM 3811 N N . LEU A 1 503 ? 13.925 -1.226 10.964 1.00 86.50 503 LEU A N 1
ATOM 3812 C CA . LEU A 1 503 ? 13.665 0.209 11.143 1.00 86.50 503 LEU A CA 1
ATOM 3813 C C . LEU A 1 503 ? 14.126 0.716 12.519 1.00 86.50 503 LEU A C 1
ATOM 3815 O O . LEU A 1 503 ? 14.667 1.819 12.621 1.00 86.50 503 LEU A O 1
ATOM 3819 N N . GLU A 1 504 ? 13.989 -0.088 13.573 1.00 87.00 504 GLU A N 1
ATOM 3820 C CA . GLU A 1 504 ? 14.523 0.215 14.906 1.00 87.00 504 GLU A CA 1
ATOM 3821 C C . GLU A 1 504 ? 16.054 0.286 14.914 1.00 87.00 504 GLU A C 1
ATOM 3823 O O . GLU A 1 504 ? 16.620 1.179 15.542 1.00 87.00 504 GLU A O 1
ATOM 3828 N N . ILE A 1 505 ? 16.739 -0.603 14.187 1.00 88.00 505 ILE A N 1
ATOM 3829 C CA . ILE A 1 505 ? 18.204 -0.567 14.058 1.00 88.00 505 ILE A CA 1
ATOM 3830 C C . ILE A 1 505 ? 18.649 0.700 13.319 1.00 88.00 505 ILE A C 1
ATOM 3832 O O . ILE A 1 505 ? 19.621 1.340 13.724 1.00 88.00 505 ILE A O 1
ATOM 3836 N N . LEU A 1 506 ? 17.935 1.082 12.255 1.00 88.06 506 LEU A N 1
ATOM 3837 C CA . LEU A 1 506 ? 18.231 2.297 11.495 1.00 88.06 506 LEU A CA 1
ATOM 3838 C C . LEU A 1 506 ? 18.016 3.568 12.329 1.00 88.06 506 LEU A C 1
ATOM 3840 O O . LEU A 1 506 ? 18.841 4.477 12.297 1.00 88.06 506 LEU A O 1
ATOM 3844 N N . THR A 1 507 ? 16.920 3.622 13.088 1.00 88.44 507 THR A N 1
ATOM 3845 C CA . THR A 1 507 ? 16.534 4.789 13.905 1.00 88.44 507 THR A CA 1
ATOM 3846 C C . THR A 1 507 ? 17.091 4.757 15.335 1.00 88.44 507 THR A C 1
ATOM 3848 O O . THR A 1 507 ? 16.796 5.623 16.176 1.00 88.44 507 THR A O 1
ATOM 3851 N N . GLY A 1 508 ? 17.905 3.746 15.636 1.00 87.44 508 GLY A N 1
ATOM 3852 C CA . GLY A 1 508 ? 18.563 3.550 16.916 1.00 87.44 508 GLY A CA 1
ATOM 3853 C C . GLY A 1 508 ? 19.721 4.532 17.137 1.00 87.44 508 GLY A C 1
ATOM 3854 O O . GLY A 1 508 ? 20.344 4.996 16.183 1.00 87.44 508 GLY A O 1
ATOM 3855 N N . PRO A 1 509 ? 20.037 4.874 18.397 1.00 88.62 509 PRO A N 1
ATOM 3856 C CA . PRO A 1 509 ? 21.189 5.710 18.711 1.00 88.62 509 PRO A CA 1
ATOM 3857 C C . PRO A 1 509 ? 22.507 4.967 18.435 1.00 88.62 509 PRO A C 1
ATOM 3859 O O . PRO A 1 509 ? 22.727 3.870 18.946 1.00 88.62 509 PRO A O 1
ATOM 3862 N N . GLN A 1 510 ? 23.413 5.596 17.688 1.00 87.31 510 GLN A N 1
ATOM 3863 C CA . GLN A 1 510 ? 24.754 5.092 17.387 1.00 87.31 510 GLN A CA 1
ATOM 3864 C C . GLN A 1 510 ? 25.821 5.985 18.027 1.00 87.31 510 GLN A C 1
ATOM 3866 O O . GLN A 1 510 ? 25.710 7.211 18.021 1.00 87.31 510 GLN A O 1
ATOM 3871 N N . ALA A 1 511 ? 26.856 5.380 18.609 1.00 89.62 511 ALA A N 1
ATOM 3872 C CA . ALA A 1 511 ? 27.972 6.111 19.203 1.00 89.62 511 ALA A CA 1
ATOM 3873 C C . ALA A 1 511 ? 29.048 6.391 18.146 1.00 89.62 511 ALA A C 1
ATOM 3875 O O . ALA A 1 511 ? 29.502 5.466 17.477 1.00 89.62 511 ALA A O 1
ATOM 3876 N N . ILE A 1 512 ? 29.467 7.651 18.025 1.00 89.25 512 ILE A N 1
ATOM 3877 C CA . ILE A 1 512 ? 30.517 8.094 17.102 1.00 89.25 512 ILE A CA 1
ATOM 3878 C C . ILE A 1 512 ? 31.556 8.944 17.835 1.00 89.25 512 ILE A C 1
ATOM 3880 O O . ILE A 1 512 ? 31.241 9.645 18.800 1.00 89.25 512 ILE A O 1
ATOM 3884 N N . GLU A 1 513 ? 32.800 8.907 17.368 1.00 87.62 513 GLU A N 1
ATOM 3885 C CA . GLU A 1 513 ? 33.837 9.835 17.819 1.00 87.62 513 GLU A CA 1
ATOM 3886 C C . GLU A 1 513 ? 33.614 11.199 17.152 1.00 87.62 513 GLU A C 1
ATOM 3888 O O . GLU A 1 513 ? 33.530 11.299 15.930 1.00 87.62 513 GLU A O 1
ATOM 3893 N N . TYR A 1 514 ? 33.470 12.257 17.951 1.00 83.50 514 TYR A N 1
ATOM 3894 C CA . TYR A 1 514 ? 33.148 13.599 17.469 1.00 83.50 514 TYR A CA 1
ATOM 3895 C C . TYR A 1 514 ? 33.970 14.660 18.197 1.00 83.50 514 TYR A C 1
ATOM 3897 O O . TYR A 1 514 ? 34.065 14.661 19.425 1.00 83.50 514 TYR A O 1
ATOM 3905 N N . HIS A 1 515 ? 34.523 15.615 17.452 1.00 84.62 515 HIS A N 1
ATOM 3906 C CA . HIS A 1 515 ? 35.176 16.779 18.040 1.00 84.62 515 HIS A CA 1
ATOM 3907 C C . HIS A 1 515 ? 34.133 17.842 18.401 1.00 84.62 515 HIS A C 1
ATOM 3909 O O . HIS A 1 515 ? 33.565 18.504 17.534 1.00 84.62 515 HIS A O 1
ATOM 3915 N N . CYS A 1 516 ? 33.853 18.013 19.693 1.00 81.19 516 CYS A N 1
ATOM 3916 C CA . CYS A 1 516 ? 32.786 18.908 20.127 1.00 81.19 516 CYS A CA 1
ATOM 3917 C C . CYS A 1 516 ? 33.260 20.374 20.167 1.00 81.19 516 CYS A C 1
ATOM 3919 O O . CYS A 1 516 ? 34.114 20.692 20.995 1.00 81.19 516 CYS A O 1
ATOM 3921 N N . PRO A 1 517 ? 32.644 21.307 19.409 1.00 81.94 517 PRO A N 1
ATOM 3922 C CA . PRO A 1 517 ? 33.059 22.716 19.376 1.00 81.94 517 PRO A CA 1
ATOM 3923 C C . PRO A 1 517 ? 32.805 23.460 20.696 1.00 81.94 517 PRO A C 1
ATOM 3925 O O . PRO A 1 517 ? 33.368 24.521 20.930 1.00 81.94 517 PRO A O 1
ATOM 3928 N N . ARG A 1 518 ? 31.956 22.914 21.579 1.00 81.38 518 ARG A N 1
ATOM 3929 C CA . ARG A 1 518 ? 31.702 23.466 22.920 1.00 81.38 518 ARG A CA 1
ATOM 3930 C C . ARG A 1 518 ? 32.675 22.928 23.975 1.00 81.38 518 ARG A C 1
ATOM 3932 O O . ARG A 1 518 ? 32.950 23.619 24.948 1.00 81.38 518 ARG A O 1
ATOM 3939 N N . CYS A 1 519 ? 33.137 21.687 23.822 1.00 79.31 519 CYS A N 1
ATOM 3940 C CA . CYS A 1 519 ? 34.071 21.051 24.759 1.00 79.31 519 CYS A CA 1
ATOM 3941 C C . CYS A 1 519 ? 35.535 21.219 24.334 1.00 79.31 519 CYS A C 1
ATOM 3943 O O . CYS A 1 519 ? 36.410 20.955 25.151 1.00 79.31 519 CYS A O 1
ATOM 3945 N N . GLU A 1 520 ? 35.775 21.592 23.072 1.00 80.31 520 GLU A N 1
ATOM 3946 C CA . GLU A 1 520 ? 37.092 21.728 22.434 1.00 80.31 520 GLU A CA 1
ATOM 3947 C C . GLU A 1 520 ? 37.965 20.466 22.567 1.00 80.31 520 GLU A C 1
ATOM 3949 O O . GLU A 1 520 ? 39.184 20.529 22.699 1.00 80.31 520 GLU A O 1
ATOM 3954 N N . LYS A 1 521 ? 37.331 19.286 22.546 1.00 81.06 521 LYS A N 1
ATOM 3955 C CA . LYS A 1 521 ? 38.000 17.979 22.591 1.00 81.06 521 LYS A CA 1
ATOM 3956 C C . LYS A 1 521 ? 37.181 16.897 21.895 1.00 81.06 521 LYS A C 1
ATOM 3958 O O . LYS A 1 521 ? 35.973 17.053 21.682 1.00 81.06 521 LYS A O 1
ATOM 3963 N N . ASN A 1 522 ? 37.845 15.783 21.599 1.00 83.81 522 ASN A N 1
ATOM 3964 C CA . ASN A 1 522 ? 37.207 14.582 21.071 1.00 83.81 522 ASN A CA 1
ATOM 3965 C C . ASN A 1 522 ? 36.378 13.920 22.173 1.00 83.81 522 ASN A C 1
ATOM 3967 O O . ASN A 1 522 ? 36.876 13.629 23.261 1.00 83.81 522 ASN A O 1
ATOM 3971 N N . VAL A 1 523 ? 35.098 13.721 21.891 1.00 87.62 523 VAL A N 1
ATOM 3972 C CA . VAL A 1 523 ? 34.114 13.104 22.778 1.00 87.62 523 VAL A CA 1
ATOM 3973 C C . VAL A 1 523 ? 33.391 11.993 22.029 1.00 87.62 523 VAL A C 1
ATOM 3975 O O . VAL A 1 523 ? 33.335 11.987 20.801 1.00 87.62 523 VAL A O 1
ATOM 3978 N N . ILE A 1 524 ? 32.782 11.074 22.772 1.00 89.81 524 ILE A N 1
ATOM 3979 C CA . ILE A 1 524 ? 31.825 10.132 22.193 1.00 89.81 524 ILE A CA 1
ATOM 3980 C C . ILE A 1 524 ? 30.480 10.861 22.105 1.00 89.81 524 ILE A C 1
ATOM 3982 O O . ILE A 1 524 ? 29.894 11.227 23.127 1.00 89.81 524 ILE A O 1
ATOM 3986 N N . ALA A 1 525 ? 30.018 11.131 20.888 1.00 89.19 525 ALA A N 1
ATOM 3987 C CA . ALA A 1 525 ? 28.694 11.676 20.620 1.00 89.19 525 ALA A CA 1
ATOM 3988 C C . ALA A 1 525 ? 27.729 10.556 20.219 1.00 89.19 525 ALA A C 1
ATOM 3990 O O . ALA A 1 525 ? 28.130 9.517 19.702 1.00 89.19 525 ALA A O 1
ATOM 3991 N N . THR A 1 526 ? 26.442 10.766 20.462 1.00 91.31 526 THR A N 1
ATOM 3992 C CA . THR A 1 526 ? 25.376 9.880 20.001 1.00 91.31 526 THR A CA 1
ATOM 3993 C C . THR A 1 526 ? 24.710 10.509 18.789 1.00 91.31 526 THR A C 1
ATOM 3995 O O . THR A 1 526 ? 24.216 11.631 18.886 1.00 91.31 526 THR A O 1
ATOM 3998 N N . THR A 1 527 ? 24.688 9.804 17.663 1.00 90.75 527 THR A N 1
ATOM 3999 C CA . THR A 1 527 ? 23.911 10.182 16.482 1.00 90.75 527 THR A CA 1
ATOM 4000 C C . THR A 1 527 ? 22.670 9.304 16.358 1.00 90.75 527 THR A C 1
ATOM 4002 O O . THR A 1 527 ? 22.709 8.124 16.698 1.00 90.75 527 THR A O 1
ATOM 4005 N N . GLN A 1 528 ? 21.549 9.879 15.941 1.00 90.81 528 GLN A N 1
ATOM 4006 C CA . GLN A 1 528 ? 20.285 9.175 15.775 1.00 90.81 528 GLN A CA 1
ATOM 4007 C C . GLN A 1 528 ? 19.520 9.755 14.589 1.00 90.81 528 GLN A C 1
ATOM 4009 O O . GLN A 1 528 ? 19.329 10.966 14.534 1.00 90.81 528 GLN A O 1
ATOM 4014 N N . THR A 1 529 ? 19.040 8.896 13.694 1.00 90.69 529 THR A N 1
ATOM 4015 C CA . THR A 1 529 ? 18.231 9.293 12.532 1.00 90.69 529 THR A CA 1
ATOM 4016 C C . THR A 1 529 ? 16.753 8.989 12.784 1.00 90.69 529 THR A C 1
ATOM 4018 O O . THR A 1 529 ? 16.415 7.949 13.351 1.00 90.69 529 THR A O 1
ATOM 4021 N N . ARG A 1 530 ? 15.859 9.899 12.400 1.00 91.62 530 ARG A N 1
ATOM 4022 C CA . ARG A 1 530 ? 14.396 9.796 12.525 1.00 91.62 530 ARG A CA 1
ATOM 4023 C C . ARG A 1 530 ? 13.719 10.394 11.293 1.00 91.62 530 ARG A C 1
ATOM 4025 O O . ARG A 1 530 ? 14.360 11.108 10.534 1.00 91.62 530 ARG A O 1
ATOM 4032 N N . PHE A 1 531 ? 12.435 10.124 11.086 1.00 89.75 531 PHE A N 1
ATOM 4033 C CA . PHE A 1 531 ? 11.678 10.744 9.993 1.00 89.75 531 PHE A CA 1
ATOM 4034 C C . PHE A 1 531 ? 11.225 12.151 10.389 1.00 89.75 531 PHE A C 1
ATOM 4036 O O . PHE A 1 531 ? 10.467 12.297 11.347 1.00 89.75 531 PHE A O 1
ATOM 4043 N N . ALA A 1 532 ? 11.666 13.180 9.665 1.00 88.06 532 ALA A N 1
ATOM 4044 C CA . ALA A 1 532 ? 11.112 14.530 9.803 1.00 88.06 532 ALA A CA 1
ATOM 4045 C C . ALA A 1 532 ? 9.731 14.614 9.132 1.00 88.06 532 ALA A C 1
ATOM 4047 O O . ALA A 1 532 ? 8.815 15.274 9.628 1.00 88.06 532 ALA A O 1
ATOM 4048 N N . SER A 1 533 ? 9.582 13.898 8.019 1.00 85.81 533 SER A N 1
ATOM 4049 C CA . SER A 1 533 ? 8.365 13.798 7.225 1.00 85.81 533 SER A CA 1
ATOM 4050 C C . SER A 1 533 ? 8.258 12.427 6.552 1.00 85.81 533 SER A C 1
ATOM 4052 O O . SER A 1 533 ? 9.198 11.630 6.552 1.00 85.81 533 SER A O 1
ATOM 4054 N N . PHE A 1 534 ? 7.091 12.156 5.977 1.00 85.06 534 PHE A N 1
ATOM 4055 C CA . PHE A 1 534 ? 6.715 10.871 5.408 1.00 85.06 534 PHE A CA 1
ATOM 4056 C C . PHE A 1 534 ? 6.280 11.024 3.936 1.00 85.06 534 PHE A C 1
ATOM 4058 O O . PHE A 1 534 ? 5.550 11.969 3.622 1.00 85.06 534 PHE A O 1
ATOM 4065 N N . PRO A 1 535 ? 6.715 10.144 3.015 1.00 85.81 535 PRO A N 1
ATOM 4066 C CA . PRO A 1 535 ? 6.322 10.225 1.606 1.00 85.81 535 PRO A CA 1
ATOM 4067 C C . PRO A 1 535 ? 4.896 9.692 1.379 1.00 85.81 535 PRO A C 1
ATOM 4069 O O . PRO A 1 535 ? 4.339 8.986 2.208 1.00 85.81 535 PRO A O 1
ATOM 4072 N N . SER A 1 536 ? 4.280 9.979 0.230 1.00 79.19 536 SER A N 1
ATOM 4073 C CA . SER A 1 536 ? 2.995 9.337 -0.120 1.00 79.19 536 SER A CA 1
ATOM 4074 C C . SER A 1 536 ? 3.175 7.859 -0.472 1.00 79.19 536 SER A C 1
ATOM 4076 O O . SER A 1 536 ? 2.295 7.041 -0.199 1.00 79.19 536 SER A O 1
ATOM 4078 N N . VAL A 1 537 ? 4.322 7.527 -1.072 1.00 84.88 537 VAL A N 1
ATOM 4079 C CA . VAL A 1 537 ? 4.748 6.155 -1.339 1.00 84.88 537 VAL A CA 1
ATOM 4080 C C . VAL A 1 537 ? 6.125 5.941 -0.733 1.00 84.88 537 VAL A C 1
ATOM 4082 O O . VAL A 1 537 ? 7.090 6.585 -1.139 1.00 84.88 537 VAL A O 1
ATOM 4085 N N . LEU A 1 538 ? 6.230 5.031 0.233 1.00 88.31 538 LEU A N 1
ATOM 4086 C CA . LEU A 1 538 ? 7.508 4.699 0.855 1.00 88.31 538 LEU A CA 1
ATOM 4087 C C . LEU A 1 538 ? 8.208 3.592 0.068 1.00 88.31 538 LEU A C 1
ATOM 4089 O O . LEU A 1 538 ? 7.657 2.496 -0.063 1.00 88.31 538 LEU A O 1
ATOM 4093 N N . ILE A 1 539 ? 9.433 3.865 -0.387 1.00 91.38 539 ILE A N 1
ATOM 4094 C CA . ILE A 1 539 ? 10.324 2.873 -0.999 1.00 91.38 539 ILE A CA 1
ATOM 4095 C C . ILE A 1 539 ? 11.355 2.415 0.028 1.00 91.38 539 ILE A C 1
ATOM 4097 O O . ILE A 1 539 ? 12.168 3.212 0.497 1.00 91.38 539 ILE A O 1
ATOM 4101 N N . VAL A 1 540 ? 11.340 1.123 0.353 1.00 89.88 540 VAL A N 1
ATOM 4102 C CA . VAL A 1 540 ? 12.270 0.505 1.302 1.00 89.88 540 VAL A CA 1
ATOM 4103 C C . VAL A 1 540 ? 13.189 -0.463 0.569 1.00 89.88 540 VAL A C 1
ATOM 4105 O O . VAL A 1 540 ? 12.726 -1.466 0.029 1.00 89.88 540 VAL A O 1
ATOM 4108 N N . HIS A 1 541 ? 14.490 -0.193 0.599 1.00 90.06 541 HIS A N 1
ATOM 4109 C CA . HIS A 1 541 ? 15.533 -1.067 0.069 1.00 90.06 541 HIS A CA 1
ATOM 4110 C C . HIS A 1 541 ? 16.214 -1.829 1.220 1.00 90.06 541 HIS A C 1
ATOM 4112 O O . HIS A 1 541 ? 16.757 -1.239 2.155 1.00 90.06 541 HIS A O 1
ATOM 4118 N N . ALA A 1 542 ? 16.194 -3.162 1.162 1.00 86.00 542 ALA A N 1
ATOM 4119 C CA . ALA A 1 542 ? 16.836 -4.023 2.151 1.00 86.00 542 ALA A CA 1
ATOM 4120 C C . ALA A 1 542 ? 18.314 -4.304 1.822 1.00 86.00 542 ALA A C 1
ATOM 4122 O O . ALA A 1 542 ? 18.619 -5.018 0.864 1.00 86.00 542 ALA A O 1
ATOM 4123 N N . ARG A 1 543 ? 19.241 -3.842 2.678 1.00 85.06 543 ARG A N 1
ATOM 4124 C CA . ARG A 1 543 ? 20.689 -4.087 2.533 1.00 85.06 543 ARG A CA 1
ATOM 4125 C C . ARG A 1 543 ? 21.049 -5.538 2.853 1.00 85.06 543 ARG A C 1
ATOM 4127 O O . ARG A 1 543 ? 21.450 -5.872 3.965 1.00 85.06 543 ARG A O 1
ATOM 4134 N N . ARG A 1 544 ? 20.918 -6.402 1.849 1.00 79.06 544 ARG A N 1
ATOM 4135 C CA . ARG A 1 544 ? 21.161 -7.855 1.927 1.00 79.06 544 ARG A CA 1
ATOM 4136 C C . ARG A 1 544 ? 22.536 -8.270 1.404 1.00 79.06 544 ARG A C 1
ATOM 4138 O O . ARG A 1 544 ? 22.757 -9.450 1.143 1.00 79.06 544 ARG A O 1
ATOM 4145 N N . PHE A 1 545 ? 23.453 -7.328 1.220 1.00 77.31 545 PHE A N 1
ATOM 4146 C CA . PHE A 1 545 ? 24.790 -7.599 0.701 1.00 77.31 545 PHE A CA 1
ATOM 4147 C C . PHE A 1 545 ? 25.840 -7.284 1.757 1.00 77.31 545 PHE A C 1
ATOM 4149 O O . PHE A 1 545 ? 25.800 -6.231 2.391 1.00 77.31 545 PHE A O 1
ATOM 4156 N N . GLN A 1 546 ? 26.792 -8.197 1.930 1.00 72.75 546 GLN A N 1
ATOM 4157 C CA . GLN A 1 546 ? 27.930 -8.004 2.819 1.00 72.75 546 GLN A CA 1
ATOM 4158 C C . GLN A 1 546 ? 29.219 -8.400 2.107 1.00 72.75 546 GLN A C 1
ATOM 4160 O O . GLN A 1 546 ? 29.269 -9.392 1.384 1.00 72.75 546 GLN A O 1
ATOM 4165 N N . LEU A 1 547 ? 30.280 -7.628 2.332 1.00 70.88 547 LEU A N 1
ATOM 4166 C CA . LEU A 1 547 ? 31.623 -7.968 1.876 1.00 70.88 547 LEU A CA 1
ATOM 4167 C C . LEU A 1 547 ? 32.224 -9.022 2.811 1.00 70.88 547 LEU A C 1
ATOM 4169 O O . LEU A 1 547 ? 32.557 -8.728 3.959 1.00 70.88 547 LEU A O 1
ATOM 4173 N N . VAL A 1 548 ? 32.386 -10.244 2.307 1.00 66.19 548 VAL A N 1
ATOM 4174 C CA . VAL A 1 548 ? 33.110 -11.324 2.985 1.00 66.19 548 VAL A CA 1
ATOM 4175 C C . VAL A 1 548 ? 34.404 -11.555 2.209 1.00 66.19 548 VAL A C 1
ATOM 4177 O O . VAL A 1 548 ? 34.376 -11.955 1.050 1.00 66.19 548 VAL A O 1
ATOM 4180 N N . ASN A 1 549 ? 35.556 -11.272 2.824 1.00 67.19 549 ASN A N 1
ATOM 4181 C CA . ASN A 1 549 ? 36.874 -11.340 2.169 1.00 67.19 549 ASN A CA 1
ATOM 4182 C C . ASN A 1 549 ? 36.978 -10.498 0.881 1.00 67.19 549 ASN A C 1
ATOM 4184 O O . ASN A 1 549 ? 37.546 -10.959 -0.105 1.00 67.19 549 ASN A O 1
ATOM 4188 N N . TRP A 1 550 ? 36.415 -9.283 0.875 1.00 66.38 550 TRP A N 1
ATOM 4189 C CA . TRP A 1 550 ? 36.347 -8.403 -0.306 1.00 66.38 550 TRP A CA 1
ATOM 4190 C C . TRP A 1 550 ? 35.523 -8.946 -1.483 1.00 66.38 550 TRP A C 1
ATOM 4192 O O . TRP A 1 550 ? 35.475 -8.315 -2.534 1.00 66.38 550 TRP A O 1
ATOM 4202 N N . VAL A 1 551 ? 34.827 -10.071 -1.301 1.00 58.78 551 VAL A N 1
ATOM 4203 C CA . VAL A 1 551 ? 33.845 -10.580 -2.256 1.00 58.78 551 VAL A CA 1
ATOM 4204 C C . VAL A 1 551 ? 32.458 -10.215 -1.737 1.00 58.78 551 VAL A C 1
ATOM 4206 O O . VAL A 1 551 ? 32.115 -10.569 -0.603 1.00 58.78 551 VAL A O 1
ATOM 4209 N N . PRO A 1 552 ? 31.650 -9.482 -2.514 1.00 67.00 552 PRO A N 1
ATOM 4210 C CA . PRO A 1 552 ? 30.313 -9.134 -2.086 1.00 67.00 552 PRO A CA 1
ATOM 4211 C C . PRO A 1 552 ? 29.439 -10.398 -2.168 1.00 67.00 552 PRO A C 1
ATOM 4213 O O . PRO A 1 552 ? 29.392 -11.095 -3.183 1.00 67.00 552 PRO A O 1
ATOM 4216 N N . GLN A 1 553 ? 28.778 -10.736 -1.063 1.00 72.12 553 GLN A N 1
ATOM 4217 C CA . GLN A 1 553 ? 27.940 -11.923 -0.929 1.00 72.12 553 GLN A CA 1
ATOM 4218 C C . GLN A 1 553 ? 26.507 -11.518 -0.586 1.00 72.12 553 GLN A C 1
ATOM 4220 O O . GLN A 1 553 ? 26.272 -10.666 0.272 1.00 72.12 553 GLN A O 1
ATOM 4225 N N . LYS A 1 554 ? 25.541 -12.159 -1.252 1.00 79.94 554 LYS A N 1
ATOM 4226 C CA . LYS A 1 554 ? 24.119 -12.017 -0.941 1.00 79.94 554 LYS A CA 1
ATOM 4227 C C . LYS A 1 554 ? 23.768 -12.838 0.299 1.00 79.94 554 LYS A C 1
ATOM 4229 O O . LYS A 1 554 ? 24.054 -14.033 0.357 1.00 79.94 554 LYS A O 1
ATOM 4234 N N . LEU A 1 555 ? 23.106 -12.199 1.254 1.00 77.75 555 LEU A N 1
ATOM 4235 C CA . LEU A 1 555 ? 22.610 -12.789 2.488 1.00 77.75 555 LEU A CA 1
ATOM 4236 C C . LEU A 1 555 ? 21.125 -13.164 2.316 1.00 77.75 555 LEU A C 1
ATOM 4238 O O . LEU A 1 555 ? 20.281 -12.272 2.181 1.00 77.75 555 LEU A O 1
ATOM 4242 N N . PRO A 1 556 ? 20.770 -14.462 2.308 1.00 75.12 556 PRO A N 1
ATOM 4243 C CA . PRO A 1 556 ? 19.386 -14.920 2.195 1.00 75.12 556 PRO A CA 1
ATOM 4244 C C . PRO A 1 556 ? 18.664 -14.848 3.556 1.00 75.12 556 PRO A C 1
ATOM 4246 O O . PRO A 1 556 ? 18.210 -15.862 4.070 1.00 75.12 556 PRO A O 1
ATOM 4249 N N . VAL A 1 557 ? 18.610 -13.663 4.173 1.00 81.88 557 VAL A N 1
ATOM 4250 C CA . VAL A 1 557 ? 17.964 -13.439 5.484 1.00 81.88 557 VAL A CA 1
ATOM 4251 C C . VAL A 1 557 ? 16.475 -13.142 5.282 1.00 81.88 557 VAL A C 1
ATOM 4253 O O . VAL A 1 557 ? 16.174 -12.081 4.749 1.00 81.88 557 VAL A O 1
ATOM 4256 N N . PRO A 1 558 ? 15.516 -13.991 5.670 1.00 82.25 558 PRO A N 1
ATOM 4257 C CA . PRO A 1 558 ? 14.098 -13.703 5.438 1.00 82.25 558 PRO A CA 1
ATOM 4258 C C . PRO A 1 558 ? 13.639 -12.476 6.247 1.00 82.25 558 PRO A C 1
ATOM 4260 O O . PRO A 1 558 ? 13.846 -12.433 7.460 1.00 82.25 558 PRO A O 1
ATOM 4263 N N . ILE A 1 559 ? 13.028 -11.485 5.586 1.00 82.88 559 ILE A N 1
ATOM 4264 C CA . ILE A 1 559 ? 12.449 -10.299 6.238 1.00 82.88 559 ILE A CA 1
ATOM 4265 C C . ILE A 1 559 ? 10.937 -10.483 6.334 1.00 82.88 559 ILE A C 1
ATOM 4267 O O . ILE A 1 559 ? 10.230 -10.406 5.335 1.00 82.88 559 ILE A O 1
ATOM 4271 N N . ILE A 1 560 ? 10.433 -10.702 7.542 1.00 77.62 560 ILE A N 1
ATOM 4272 C CA . ILE A 1 560 ? 9.005 -10.839 7.808 1.00 77.62 560 ILE A CA 1
ATOM 4273 C C . ILE A 1 560 ? 8.367 -9.450 7.759 1.00 77.62 560 ILE A C 1
ATOM 4275 O O . ILE A 1 560 ? 8.669 -8.583 8.584 1.00 77.62 560 ILE A O 1
ATOM 4279 N N . LEU A 1 561 ? 7.455 -9.259 6.808 1.00 71.25 561 LEU A N 1
ATOM 4280 C CA . LEU A 1 561 ? 6.473 -8.181 6.873 1.00 71.25 561 LEU A CA 1
ATOM 4281 C C . LEU A 1 561 ? 5.356 -8.572 7.853 1.00 71.25 561 LEU A C 1
ATOM 4283 O O . LEU A 1 561 ? 5.067 -9.768 7.969 1.00 71.25 561 LEU A O 1
ATOM 4287 N N . PRO A 1 562 ? 4.698 -7.618 8.540 1.00 63.19 562 PRO A N 1
ATOM 4288 C CA . PRO A 1 562 ? 3.581 -7.919 9.435 1.00 63.19 562 PRO A CA 1
ATOM 4289 C C . PRO A 1 562 ? 2.598 -8.886 8.760 1.00 63.19 562 PRO A C 1
ATOM 4291 O O . PRO A 1 562 ? 2.255 -8.687 7.596 1.00 63.19 562 PRO A O 1
ATOM 4294 N N . SER A 1 563 ? 2.206 -9.967 9.450 1.00 44.69 563 SER A N 1
ATOM 4295 C CA . SER A 1 563 ? 1.726 -11.236 8.861 1.00 44.69 563 SER A CA 1
ATOM 4296 C C . SER A 1 563 ? 0.521 -11.139 7.908 1.00 44.69 563 SER A C 1
ATOM 4298 O O . SER A 1 563 ? 0.220 -12.100 7.206 1.00 44.69 563 SER A O 1
ATOM 4300 N N . SER A 1 564 ? -0.177 -10.005 7.874 1.00 53.25 564 SER A N 1
ATOM 4301 C CA . SER A 1 564 ? -1.308 -9.719 6.988 1.00 53.25 564 SER A CA 1
ATOM 4302 C C . SER A 1 564 ? -0.943 -8.838 5.785 1.00 53.25 564 SER A C 1
ATOM 4304 O O . SER A 1 564 ? -1.776 -8.681 4.908 1.00 53.25 564 SER A O 1
ATOM 4306 N N . SER A 1 565 ? 0.290 -8.338 5.652 1.00 56.31 565 SER A N 1
ATOM 4307 C CA . SER A 1 565 ? 0.732 -7.444 4.555 1.00 56.31 565 SER A CA 1
ATOM 4308 C C . SER A 1 565 ? 0.504 -8.010 3.145 1.00 56.31 565 SER A C 1
ATOM 4310 O O . SER A 1 565 ? 0.410 -7.253 2.184 1.00 56.31 565 SER A O 1
ATOM 4312 N N . PHE A 1 566 ? 0.414 -9.338 3.021 1.00 57.50 566 PHE A N 1
ATOM 4313 C CA . PHE A 1 566 ? 0.142 -10.050 1.767 1.00 57.50 566 PHE A CA 1
ATOM 4314 C C . PHE A 1 566 ? -1.322 -10.502 1.617 1.00 57.50 566 PHE A C 1
ATOM 4316 O O . PHE A 1 566 ? -1.699 -10.997 0.555 1.00 57.50 566 PHE A O 1
ATOM 4323 N N . ALA A 1 567 ? -2.148 -10.350 2.655 1.00 50.69 567 ALA A N 1
ATOM 4324 C CA . ALA A 1 567 ? -3.586 -10.597 2.606 1.00 50.69 567 ALA A CA 1
ATOM 4325 C C . ALA A 1 567 ? -4.322 -9.375 2.017 1.00 50.69 567 ALA A C 1
ATOM 4327 O O . ALA A 1 567 ? -3.797 -8.261 2.094 1.00 50.69 567 ALA A O 1
ATOM 4328 N N . PRO A 1 568 ? -5.547 -9.547 1.482 1.00 43.47 568 PRO A N 1
ATOM 4329 C CA . PRO A 1 568 ? -6.380 -8.419 1.052 1.00 43.47 568 PRO A CA 1
ATOM 4330 C C . PRO A 1 568 ? -6.532 -7.372 2.175 1.00 43.47 568 PRO A C 1
ATOM 4332 O O . PRO A 1 568 ? -6.308 -6.187 1.970 1.00 43.47 568 PRO A O 1
ATOM 4335 N N . SER A 1 569 ? -6.715 -7.826 3.420 1.00 41.69 569 SER A N 1
ATOM 4336 C CA . SER A 1 569 ? -6.916 -7.009 4.628 1.00 41.69 569 SER A CA 1
ATOM 4337 C C . SER A 1 569 ? -5.624 -6.618 5.382 1.00 41.69 569 SER A C 1
ATOM 4339 O O . SER A 1 569 ? -5.568 -6.715 6.613 1.00 41.69 569 SER A O 1
ATOM 4341 N N . GLY A 1 570 ? -4.533 -6.297 4.684 1.00 49.09 570 GLY A N 1
ATOM 4342 C CA . GLY A 1 570 ? -3.221 -6.148 5.325 1.00 49.09 570 GLY A CA 1
ATOM 4343 C C . GLY A 1 570 ? -3.140 -5.082 6.416 1.00 49.09 570 GLY A C 1
ATOM 4344 O O . GLY A 1 570 ? -3.588 -3.955 6.235 1.00 49.09 570 GLY A O 1
ATOM 4345 N N . SER A 1 571 ? -2.555 -5.434 7.569 1.00 53.59 571 SER A N 1
ATOM 4346 C CA . SER A 1 571 ? -2.355 -4.485 8.666 1.00 53.59 571 SER A CA 1
ATOM 4347 C C . SER A 1 571 ? -1.355 -3.415 8.234 1.00 53.59 571 SER A C 1
ATOM 4349 O O . SER A 1 571 ? -0.286 -3.781 7.733 1.00 53.59 571 SER A O 1
ATOM 4351 N N . PRO A 1 572 ? -1.654 -2.126 8.452 1.00 65.75 572 PRO A N 1
ATOM 4352 C CA . PRO A 1 572 ? -0.772 -1.062 8.015 1.00 65.75 572 PRO A CA 1
ATOM 4353 C C . PRO A 1 572 ? 0.565 -1.111 8.762 1.00 65.75 572 PRO A C 1
ATOM 4355 O O . PRO A 1 572 ? 0.607 -1.325 9.975 1.00 65.75 572 PRO A O 1
ATOM 4358 N N . LEU A 1 573 ? 1.656 -0.860 8.041 1.00 73.88 573 LEU A N 1
ATOM 4359 C CA . LEU A 1 573 ? 2.940 -0.494 8.624 1.00 73.88 573 LEU A CA 1
ATOM 4360 C C . LEU A 1 573 ? 2.791 0.901 9.242 1.00 73.88 573 LEU A C 1
ATOM 4362 O O . LEU A 1 573 ? 2.578 1.885 8.530 1.00 73.88 573 LEU A O 1
ATOM 4366 N N . VAL A 1 574 ? 2.880 0.970 10.569 1.00 77.75 574 VAL A N 1
ATOM 4367 C CA . VAL A 1 574 ? 2.737 2.210 11.340 1.00 77.75 574 VAL A CA 1
ATOM 4368 C C . VAL A 1 574 ? 4.116 2.821 11.563 1.00 77.75 574 VAL A C 1
ATOM 4370 O O . VAL A 1 574 ? 4.944 2.238 12.266 1.00 77.75 574 VAL A O 1
ATOM 4373 N N . LEU A 1 575 ? 4.369 4.000 10.990 1.00 81.94 575 LEU A N 1
ATOM 4374 C CA . LEU A 1 575 ? 5.659 4.688 11.130 1.00 81.94 575 LEU A CA 1
ATOM 4375 C C . LEU A 1 575 ? 5.697 5.760 12.225 1.00 81.94 575 LEU A C 1
ATOM 4377 O O . LEU A 1 575 ? 6.768 6.303 12.499 1.00 81.94 575 LEU A O 1
ATOM 4381 N N . ASP A 1 576 ? 4.575 6.021 12.900 1.00 81.81 576 ASP A N 1
ATOM 4382 C CA . ASP A 1 576 ? 4.465 6.999 13.994 1.00 81.81 576 ASP A CA 1
ATOM 4383 C C . ASP A 1 576 ? 5.590 6.893 15.047 1.00 81.81 576 ASP A C 1
ATOM 4385 O O . ASP A 1 576 ? 6.142 7.929 15.426 1.00 81.81 576 ASP A O 1
ATOM 4389 N N . PRO A 1 577 ? 6.017 5.689 15.502 1.00 84.12 577 PRO A N 1
ATOM 4390 C CA . PRO A 1 577 ? 7.085 5.565 16.500 1.00 84.12 577 PRO A CA 1
ATOM 4391 C C . PRO A 1 577 ? 8.460 6.052 16.022 1.00 84.12 577 PRO A C 1
ATOM 4393 O O . PRO A 1 577 ? 9.367 6.238 16.838 1.00 84.12 577 PRO A O 1
ATOM 4396 N N . PHE A 1 578 ? 8.644 6.226 14.713 1.00 85.81 578 PHE A N 1
ATOM 4397 C CA . PHE A 1 578 ? 9.910 6.585 14.079 1.00 85.81 578 PHE A CA 1
ATOM 4398 C C . PHE A 1 578 ? 10.011 8.075 13.721 1.00 85.81 578 PHE A C 1
ATOM 4400 O O . PHE A 1 578 ? 11.056 8.505 13.223 1.00 85.81 578 PHE A O 1
ATOM 4407 N N . GLN A 1 579 ? 8.977 8.869 14.019 1.00 86.69 579 GLN A N 1
ATOM 4408 C CA . GLN A 1 579 ? 8.964 10.307 13.767 1.00 86.69 579 GLN A CA 1
ATOM 4409 C C . GLN A 1 579 ? 9.936 11.074 14.687 1.00 86.69 579 GLN A C 1
ATOM 4411 O O . GLN A 1 579 ? 10.058 10.784 15.880 1.00 86.69 579 GLN A O 1
ATOM 4416 N N . GLY A 1 580 ? 10.640 12.054 14.118 1.00 83.62 580 GLY A N 1
ATOM 4417 C CA . GLY A 1 580 ? 11.496 13.004 14.825 1.00 83.62 580 GLY A CA 1
ATOM 4418 C C . GLY A 1 580 ? 10.683 14.098 15.516 1.00 83.62 580 GLY A C 1
ATOM 4419 O O . GLY A 1 580 ? 9.593 14.461 15.078 1.00 83.62 580 GLY A O 1
ATOM 4420 N N . THR A 1 581 ? 11.200 14.623 16.625 1.00 80.94 581 THR A N 1
ATOM 4421 C CA . THR A 1 581 ? 10.520 15.659 17.423 1.00 80.94 581 THR A CA 1
ATOM 4422 C C . THR A 1 581 ? 11.100 17.055 17.210 1.00 80.94 581 THR A C 1
ATOM 4424 O O . THR A 1 581 ? 10.619 18.003 17.835 1.00 80.94 581 THR A O 1
ATOM 4427 N N . GLY A 1 582 ? 12.146 17.197 16.388 1.00 82.69 582 GLY A N 1
ATOM 4428 C CA . GLY A 1 582 ? 12.931 18.424 16.319 1.00 82.69 582 GLY A CA 1
ATOM 4429 C C . GLY A 1 582 ? 13.652 18.738 17.631 1.00 82.69 582 GLY A C 1
ATOM 4430 O O . GLY A 1 582 ? 13.710 17.923 18.559 1.00 82.69 582 GLY A O 1
ATOM 4431 N N . ILE A 1 583 ? 14.195 19.958 17.718 1.00 82.00 583 ILE A N 1
ATOM 4432 C CA . ILE A 1 583 ? 14.815 20.479 18.944 1.00 82.00 583 ILE A CA 1
ATOM 4433 C C . ILE A 1 583 ? 13.765 20.562 20.053 1.00 82.00 583 ILE A C 1
ATOM 4435 O O . ILE A 1 583 ? 12.787 21.306 19.951 1.00 82.00 583 ILE A O 1
ATOM 4439 N N . LEU A 1 584 ? 14.011 19.843 21.147 1.00 84.00 584 LEU A N 1
ATOM 4440 C CA . LEU A 1 584 ? 13.168 19.914 22.333 1.00 84.00 584 LEU A CA 1
ATOM 4441 C C . LEU A 1 584 ? 13.463 21.193 23.146 1.00 84.00 584 LEU A C 1
ATOM 4443 O O . LEU A 1 584 ? 14.598 21.677 23.143 1.00 84.00 584 LEU A O 1
ATOM 4447 N N . PRO A 1 585 ? 12.479 21.747 23.883 1.00 75.69 585 PRO A N 1
ATOM 4448 C CA . PRO A 1 585 ? 12.647 22.999 24.633 1.00 75.69 585 PRO A CA 1
ATOM 4449 C C . PRO A 1 585 ? 13.734 22.971 25.721 1.00 75.69 585 PRO A C 1
ATOM 4451 O O . PRO A 1 585 ? 14.187 24.024 26.169 1.00 75.69 585 PRO A O 1
ATOM 4454 N N . ASP A 1 586 ? 14.118 21.785 26.186 1.00 80.50 586 ASP A N 1
ATOM 4455 C CA . ASP A 1 586 ? 15.141 21.538 27.203 1.00 80.50 586 ASP A CA 1
ATOM 4456 C C . ASP A 1 586 ? 16.549 21.313 26.622 1.00 80.50 586 ASP A C 1
ATOM 4458 O O . ASP A 1 586 ? 17.525 21.252 27.375 1.00 80.50 586 ASP A O 1
ATOM 4462 N N . GLU A 1 587 ? 16.686 21.232 25.297 1.00 84.94 587 GLU A N 1
ATOM 4463 C CA . GLU A 1 587 ? 17.956 20.974 24.624 1.00 84.94 587 GLU A CA 1
ATOM 4464 C C . GLU A 1 587 ? 18.654 22.263 24.160 1.00 84.94 587 GLU A C 1
ATOM 4466 O O . GLU A 1 587 ? 18.031 23.235 23.736 1.00 84.94 587 GLU A O 1
ATOM 4471 N N . GLN A 1 588 ? 19.990 22.282 24.225 1.00 82.88 588 GLN A N 1
ATOM 4472 C CA . GLN A 1 588 ? 20.798 23.424 23.785 1.00 82.88 588 GLN A CA 1
ATOM 4473 C C . GLN A 1 588 ? 21.573 23.100 22.509 1.00 82.88 588 GLN A C 1
ATOM 4475 O O . GLN A 1 588 ? 22.361 22.153 22.489 1.00 82.88 588 GLN A O 1
ATOM 4480 N N . ALA A 1 589 ? 21.432 23.944 21.487 1.00 84.12 589 ALA A N 1
ATOM 4481 C CA . ALA A 1 589 ? 22.152 23.796 20.228 1.00 84.12 589 ALA A CA 1
ATOM 4482 C C . ALA A 1 589 ? 23.680 23.950 20.396 1.00 84.12 589 ALA A C 1
ATOM 4484 O O . ALA A 1 589 ? 24.166 24.801 21.153 1.00 84.12 589 ALA A O 1
ATOM 4485 N N . LEU A 1 590 ? 24.455 23.122 19.694 1.00 84.12 590 LEU A N 1
ATOM 4486 C CA . LEU A 1 590 ? 25.903 23.290 19.560 1.00 84.12 590 LEU A CA 1
ATOM 4487 C C . LEU A 1 590 ? 26.211 24.542 18.717 1.00 84.12 590 LEU A C 1
ATOM 4489 O O . LEU A 1 590 ? 25.508 24.784 17.742 1.00 84.12 590 LEU A O 1
ATOM 4493 N N . PRO A 1 591 ? 27.244 25.330 19.068 1.00 76.56 591 PRO A N 1
ATOM 4494 C CA . PRO A 1 591 ? 27.645 26.485 18.270 1.00 76.56 591 PRO A CA 1
ATOM 4495 C C . PRO A 1 591 ? 28.152 26.056 16.885 1.00 76.56 591 PRO A C 1
ATOM 4497 O O . PRO A 1 591 ? 28.835 25.032 16.759 1.00 76.56 591 PRO A O 1
ATOM 4500 N N . ASP A 1 592 ? 27.837 26.853 15.865 1.00 61.09 592 ASP A N 1
ATOM 4501 C CA . ASP A 1 592 ? 28.416 26.715 14.530 1.00 61.09 592 ASP A CA 1
ATOM 4502 C C . ASP A 1 592 ? 29.899 27.086 14.587 1.00 61.09 592 ASP A C 1
ATOM 4504 O O . ASP A 1 592 ? 30.297 28.048 15.250 1.00 61.09 592 ASP A O 1
ATOM 4508 N N . SER A 1 593 ? 30.744 26.281 13.951 1.00 45.22 593 SER A N 1
ATOM 4509 C CA . SER A 1 593 ? 32.198 26.431 13.977 1.00 45.22 593 SER A CA 1
ATOM 4510 C C . SER A 1 593 ? 32.674 27.555 13.051 1.00 45.22 593 SER A C 1
ATOM 4512 O O . SER A 1 593 ? 33.519 27.327 12.198 1.00 45.22 593 SER A O 1
ATOM 4514 N N . ASP A 1 594 ? 32.174 28.775 13.246 1.00 35.16 594 ASP A N 1
ATOM 4515 C CA . ASP A 1 594 ? 32.710 29.986 12.623 1.00 35.16 594 ASP A CA 1
ATOM 4516 C C . ASP A 1 594 ? 33.598 30.720 13.636 1.00 35.16 594 ASP A C 1
ATOM 4518 O O . ASP A 1 594 ? 33.185 31.660 14.324 1.00 35.16 594 ASP A O 1
ATOM 4522 N N . ARG A 1 595 ? 34.863 30.298 13.750 1.00 35.03 595 ARG A N 1
ATOM 4523 C CA . ARG A 1 595 ? 35.888 31.095 14.443 1.00 35.03 595 ARG A CA 1
ATOM 4524 C C . ARG A 1 595 ? 36.172 32.352 13.611 1.00 35.03 595 ARG A C 1
ATOM 4526 O O . ARG A 1 595 ? 37.064 32.360 12.769 1.00 35.03 595 ARG A O 1
ATOM 4533 N N . LYS A 1 596 ? 35.451 33.447 13.877 1.00 33.00 596 LYS A N 1
ATOM 4534 C CA . LYS A 1 596 ? 35.871 34.801 13.475 1.00 33.00 596 LYS A CA 1
ATOM 4535 C C . LYS A 1 596 ? 37.110 35.195 14.285 1.00 33.00 596 LYS A C 1
ATOM 4537 O O . LYS A 1 596 ? 36.998 35.780 15.359 1.00 33.00 596 LYS A O 1
ATOM 4542 N N . GLY A 1 597 ? 38.283 34.808 13.790 1.00 34.12 597 GLY A N 1
ATOM 4543 C CA . GLY A 1 597 ? 39.570 35.282 14.287 1.00 34.12 597 GLY A CA 1
ATOM 4544 C C . GLY A 1 597 ? 39.780 36.746 13.903 1.00 34.12 597 GLY A C 1
ATOM 4545 O O . GLY A 1 597 ? 39.715 37.100 12.731 1.00 34.12 597 GLY A O 1
ATOM 4546 N N . ASP A 1 598 ? 40.006 37.584 14.907 1.00 32.41 598 ASP A N 1
ATOM 4547 C CA . ASP A 1 598 ? 40.339 39.003 14.799 1.00 32.41 598 ASP A CA 1
ATOM 4548 C C . ASP A 1 598 ? 41.743 39.145 14.165 1.00 32.41 598 ASP A C 1
ATOM 4550 O O . ASP A 1 598 ? 42.752 38.796 14.784 1.00 32.41 598 ASP A O 1
ATOM 4554 N N . THR A 1 599 ? 41.836 39.563 12.898 1.00 37.41 599 THR A N 1
ATOM 4555 C CA . THR A 1 599 ? 43.112 39.663 12.170 1.00 37.41 599 THR A CA 1
ATOM 4556 C C . THR A 1 599 ? 43.735 41.045 12.327 1.00 37.41 599 THR A C 1
ATOM 4558 O O . THR A 1 599 ? 43.367 42.000 11.644 1.00 37.41 599 THR A O 1
ATOM 4561 N N . ASN A 1 600 ? 44.760 41.125 13.174 1.00 39.31 600 ASN A N 1
ATOM 4562 C CA . ASN A 1 600 ? 45.859 42.064 12.976 1.00 39.31 600 ASN A CA 1
ATOM 4563 C C . ASN A 1 600 ? 46.839 41.385 11.995 1.00 39.31 600 ASN A C 1
ATOM 4565 O O . ASN A 1 600 ? 47.421 40.353 12.321 1.00 39.31 600 ASN A O 1
ATOM 4569 N N . GLU A 1 601 ? 46.953 41.897 10.769 1.00 48.06 601 GLU A N 1
ATOM 4570 C CA . GLU A 1 601 ? 47.444 41.158 9.585 1.00 48.06 601 GLU A CA 1
ATOM 4571 C C . GLU A 1 601 ? 48.971 40.907 9.504 1.00 48.06 601 GLU A C 1
ATOM 4573 O O . GLU A 1 601 ? 49.462 40.495 8.458 1.00 48.06 601 GLU A O 1
ATOM 4578 N N . ASN A 1 602 ? 49.746 41.072 10.585 1.00 59.91 602 ASN A N 1
ATOM 4579 C CA . ASN A 1 602 ? 51.201 40.843 10.566 1.00 59.91 602 ASN A CA 1
ATOM 4580 C C . ASN A 1 602 ? 51.660 39.816 11.611 1.00 59.91 602 ASN A C 1
ATOM 4582 O O . ASN A 1 602 ? 51.289 39.893 12.782 1.00 59.91 602 ASN A O 1
ATOM 4586 N N . TRP A 1 603 ? 52.519 38.882 11.182 1.00 70.25 603 TRP A N 1
ATOM 4587 C CA . TRP A 1 603 ? 53.165 37.901 12.058 1.00 70.25 603 TRP A CA 1
ATOM 4588 C C . TRP A 1 603 ? 54.144 38.585 13.015 1.00 70.25 603 TRP A C 1
ATOM 4590 O O . TRP A 1 603 ? 54.954 39.409 12.590 1.00 70.25 603 TRP A O 1
ATOM 4600 N N . ASN A 1 604 ? 54.112 38.220 14.296 1.00 77.38 604 ASN A N 1
ATOM 4601 C CA . ASN A 1 604 ? 55.095 38.707 15.261 1.00 77.38 604 ASN A CA 1
ATOM 4602 C C . ASN A 1 604 ? 56.491 38.114 14.969 1.00 77.38 604 ASN A C 1
ATOM 4604 O O . ASN A 1 604 ? 56.777 36.963 15.312 1.00 77.38 604 ASN A O 1
ATOM 4608 N N . GLU A 1 605 ? 57.358 38.903 14.325 1.00 74.94 605 GLU A N 1
ATOM 4609 C CA . GLU A 1 605 ? 58.702 38.492 13.887 1.00 74.94 605 GLU A CA 1
ATOM 4610 C C . GLU A 1 605 ? 59.617 38.052 15.042 1.00 74.94 605 GLU A C 1
ATOM 4612 O O . GLU A 1 605 ? 60.491 37.210 14.838 1.00 74.94 605 GLU A O 1
ATOM 4617 N N . GLU A 1 606 ? 59.412 38.562 16.261 1.00 77.81 606 GLU A N 1
ATOM 4618 C CA . GLU A 1 606 ? 60.236 38.207 17.424 1.00 77.81 606 GLU A CA 1
ATOM 4619 C C . GLU A 1 606 ? 59.954 36.771 17.892 1.00 77.81 606 GLU A C 1
ATOM 4621 O O . GLU A 1 606 ? 60.872 35.974 18.097 1.00 77.81 606 GLU A O 1
ATOM 4626 N N . THR A 1 607 ? 58.674 36.407 17.985 1.00 76.44 607 THR A N 1
ATOM 4627 C CA . THR A 1 607 ? 58.224 35.069 18.393 1.00 76.44 607 THR A CA 1
ATOM 4628 C C . THR A 1 607 ? 58.470 34.030 17.297 1.00 76.44 607 THR A C 1
ATOM 4630 O O . THR A 1 607 ? 58.947 32.931 17.585 1.00 76.44 607 THR A O 1
ATOM 4633 N N . MET A 1 608 ? 58.244 34.401 16.033 1.00 79.56 608 MET A N 1
ATOM 4634 C CA . MET A 1 608 ? 58.573 33.561 14.878 1.00 79.56 608 MET A CA 1
ATOM 4635 C C . MET A 1 608 ? 60.082 33.296 14.797 1.00 79.56 608 MET A C 1
ATOM 4637 O O . MET A 1 608 ? 60.516 32.154 14.641 1.00 79.56 608 MET A O 1
ATOM 4641 N N . GLY A 1 609 ? 60.891 34.346 14.973 1.00 79.50 609 GLY A N 1
ATOM 4642 C CA . GLY A 1 609 ? 62.347 34.254 14.983 1.00 79.50 609 GLY A CA 1
ATOM 4643 C C . GLY A 1 609 ? 62.881 33.382 16.121 1.00 79.50 609 GLY A C 1
ATOM 4644 O O . GLY A 1 609 ? 63.829 32.627 15.908 1.00 79.50 609 GLY A O 1
ATOM 4645 N N . ALA A 1 610 ? 62.256 33.420 17.302 1.00 81.12 610 ALA A N 1
ATOM 4646 C CA . ALA A 1 610 ? 62.624 32.563 18.429 1.00 81.12 610 ALA A CA 1
ATOM 4647 C C . ALA A 1 610 ? 62.378 31.070 18.137 1.00 81.12 610 ALA A C 1
ATOM 4649 O O . ALA A 1 610 ? 63.264 30.248 18.378 1.00 81.12 610 ALA A O 1
ATOM 4650 N N . LEU A 1 611 ? 61.220 30.718 17.566 1.00 79.06 611 LEU A N 1
ATOM 4651 C CA . LEU A 1 611 ? 60.874 29.332 17.218 1.00 79.06 611 LEU A CA 1
ATOM 4652 C C . LEU A 1 611 ? 61.732 28.800 16.058 1.00 79.06 611 LEU A C 1
ATOM 4654 O O . LEU A 1 611 ? 62.257 27.688 16.128 1.00 79.06 611 LEU A O 1
ATOM 4658 N N . MET A 1 612 ? 61.952 29.610 15.019 1.00 82.62 612 MET A N 1
ATOM 4659 C CA . MET A 1 612 ? 62.823 29.237 13.897 1.00 82.62 612 MET A CA 1
ATOM 4660 C C . MET A 1 612 ? 64.299 29.149 14.316 1.00 82.62 612 MET A C 1
ATOM 4662 O O . MET A 1 612 ? 65.023 28.263 13.864 1.00 82.62 612 MET A O 1
ATOM 4666 N N . GLY A 1 613 ? 64.745 30.016 15.231 1.00 76.88 613 GLY A N 1
ATOM 4667 C CA . GLY A 1 613 ? 66.098 29.999 15.796 1.00 76.88 613 GLY A CA 1
ATOM 4668 C C . GLY A 1 613 ? 66.423 28.735 16.601 1.00 76.88 613 GLY A C 1
ATOM 4669 O O . GLY A 1 613 ? 67.595 28.401 16.766 1.00 76.88 613 GLY A O 1
ATOM 4670 N N . MET A 1 614 ? 65.402 28.002 17.053 1.00 75.44 614 MET A N 1
ATOM 4671 C CA . MET A 1 614 ? 65.538 26.702 17.720 1.00 75.44 614 MET A CA 1
ATOM 4672 C C . MET A 1 614 ? 65.574 25.511 16.751 1.00 75.44 614 MET A C 1
ATOM 4674 O O . MET A 1 614 ? 65.791 24.382 17.186 1.00 75.44 614 MET A O 1
ATOM 4678 N N . GLY A 1 615 ? 65.421 25.757 15.445 1.00 73.69 615 GLY A N 1
ATOM 4679 C CA . GLY A 1 615 ? 65.518 24.743 14.394 1.00 73.69 615 GLY A CA 1
ATOM 4680 C C . GLY A 1 615 ? 64.179 24.211 13.879 1.00 73.69 615 GLY A C 1
ATOM 4681 O O . GLY A 1 615 ? 64.184 23.271 13.086 1.00 73.69 615 GLY A O 1
ATOM 4682 N N . PHE A 1 616 ? 63.043 24.788 14.286 1.00 80.88 616 PHE A N 1
ATOM 4683 C CA . PHE A 1 616 ? 61.727 24.403 13.769 1.00 80.88 616 PHE A CA 1
ATOM 4684 C C . PHE A 1 616 ? 61.427 25.078 12.422 1.00 80.88 616 PHE A C 1
ATOM 4686 O O . PHE A 1 616 ? 61.738 26.251 12.215 1.00 80.88 616 PHE A O 1
ATOM 4693 N N . GLY A 1 617 ? 60.813 24.332 11.498 1.00 79.25 617 GLY A N 1
ATOM 4694 C CA . GLY A 1 617 ? 60.409 24.847 10.188 1.00 79.25 617 GLY A CA 1
ATOM 4695 C C . GLY A 1 617 ? 59.340 25.942 10.286 1.00 79.25 617 GLY A C 1
ATOM 4696 O O . GLY A 1 617 ? 58.518 25.945 11.201 1.00 79.25 617 GLY A O 1
ATOM 4697 N N . GLU A 1 618 ? 59.328 26.855 9.313 1.00 79.94 618 GLU A N 1
ATOM 4698 C CA . GLU A 1 618 ? 58.454 28.039 9.294 1.00 79.94 618 GLU A CA 1
ATOM 4699 C C . GLU A 1 618 ? 56.956 27.688 9.374 1.00 79.94 618 GLU A C 1
ATOM 4701 O O . GLU A 1 618 ? 56.192 28.368 10.056 1.00 79.94 618 GLU A O 1
ATOM 4706 N N . VAL A 1 619 ? 56.532 26.596 8.728 1.00 79.31 619 VAL A N 1
ATOM 4707 C CA . VAL A 1 619 ? 55.135 26.124 8.744 1.00 79.31 619 VAL A CA 1
ATOM 4708 C C . VAL A 1 619 ? 54.717 25.688 10.149 1.00 79.31 619 VAL A C 1
ATOM 4710 O O . VAL A 1 619 ? 53.675 26.116 10.643 1.00 79.31 619 VAL A O 1
ATOM 4713 N N . ARG A 1 620 ? 55.569 24.923 10.841 1.00 83.75 620 ARG A N 1
ATOM 4714 C CA . ARG A 1 620 ? 55.295 24.462 12.207 1.00 83.75 620 ARG A CA 1
ATOM 4715 C C . ARG A 1 620 ? 55.259 25.632 13.192 1.00 83.75 620 ARG A C 1
ATOM 4717 O O . ARG A 1 620 ? 54.352 25.715 14.015 1.00 83.75 620 ARG A O 1
ATOM 4724 N N . ALA A 1 621 ? 56.195 26.577 13.060 1.00 81.62 621 ALA A N 1
ATOM 4725 C CA . ALA A 1 621 ? 56.226 27.789 13.879 1.00 81.62 621 ALA A CA 1
ATOM 4726 C C . ALA A 1 621 ? 54.956 28.641 13.691 1.00 81.62 621 ALA A C 1
ATOM 4728 O O . ALA A 1 621 ? 54.366 29.090 14.673 1.00 81.62 621 ALA A O 1
ATOM 4729 N N . LYS A 1 622 ? 54.468 28.786 12.450 1.00 80.56 622 LYS A N 1
ATOM 4730 C CA . LYS A 1 622 ? 53.198 29.465 12.151 1.00 80.56 622 LYS A CA 1
ATOM 4731 C C . LYS A 1 622 ? 51.981 28.737 12.734 1.00 80.56 622 LYS A C 1
ATOM 4733 O O . LYS A 1 622 ? 51.118 29.409 13.296 1.00 80.56 622 LYS A O 1
ATOM 4738 N N . LYS A 1 623 ? 51.910 27.399 12.659 1.00 79.38 623 LYS A N 1
ATOM 4739 C CA . LYS A 1 623 ? 50.817 26.612 13.274 1.00 79.38 623 LYS A CA 1
ATOM 4740 C C . LYS A 1 623 ? 50.804 26.756 14.798 1.00 79.38 623 LYS A C 1
ATOM 4742 O O . LYS A 1 623 ? 49.754 27.032 15.370 1.00 79.38 623 LYS A O 1
ATOM 4747 N N . ALA A 1 624 ? 51.973 26.683 15.434 1.00 79.25 624 ALA A N 1
ATOM 4748 C CA . ALA A 1 624 ? 52.102 26.891 16.874 1.00 79.25 624 ALA A CA 1
ATOM 4749 C C . ALA A 1 624 ? 51.722 28.307 17.319 1.00 79.25 624 ALA A C 1
ATOM 4751 O O . ALA A 1 624 ? 51.034 28.475 18.322 1.00 79.25 624 ALA A O 1
ATOM 4752 N N . MET A 1 625 ? 52.114 29.335 16.562 1.00 78.38 625 MET A N 1
ATOM 4753 C CA . MET A 1 625 ? 51.697 30.709 16.856 1.00 78.38 625 MET A CA 1
ATOM 4754 C C . MET A 1 625 ? 50.184 30.895 16.687 1.00 78.38 625 MET A C 1
ATOM 4756 O O . MET A 1 625 ? 49.553 31.511 17.543 1.00 78.38 625 MET A O 1
ATOM 4760 N N . LEU A 1 626 ? 49.582 30.318 15.638 1.00 75.62 626 LEU A N 1
ATOM 4761 C CA . LEU A 1 626 ? 48.130 30.354 15.442 1.00 75.62 626 LEU A CA 1
ATOM 4762 C C . LEU A 1 626 ? 47.378 29.689 16.600 1.00 75.62 626 LEU A C 1
ATOM 4764 O O . LEU A 1 626 ? 46.409 30.267 17.089 1.00 75.62 626 LEU A O 1
ATOM 4768 N N . ALA A 1 627 ? 47.846 28.531 17.065 1.00 71.38 627 ALA A N 1
ATOM 4769 C CA . ALA A 1 627 ? 47.221 27.795 18.158 1.00 71.38 627 ALA A CA 1
ATOM 4770 C C . ALA A 1 627 ? 47.369 28.488 19.526 1.00 71.38 627 ALA A C 1
ATOM 4772 O O . ALA A 1 627 ? 46.428 28.471 20.317 1.00 71.38 627 ALA A O 1
ATOM 4773 N N . SER A 1 628 ? 48.510 29.136 19.789 1.00 69.12 628 SER A N 1
ATOM 4774 C CA . SER A 1 628 ? 48.819 29.739 21.097 1.00 69.12 628 SER A CA 1
ATOM 4775 C C . SER A 1 628 ? 48.514 31.240 21.205 1.00 69.12 628 SER A C 1
ATOM 4777 O O . SER A 1 628 ? 48.734 31.837 22.257 1.00 69.12 628 SER A O 1
ATOM 4779 N N . GLY A 1 629 ? 48.012 31.885 20.148 1.00 62.06 629 GLY A N 1
ATOM 4780 C CA . GLY A 1 629 ? 47.624 33.301 20.221 1.00 62.06 629 GLY A CA 1
ATOM 4781 C C . GLY A 1 629 ? 47.372 34.021 18.896 1.00 62.06 629 GLY A C 1
ATOM 4782 O O . GLY A 1 629 ? 47.365 35.252 18.880 1.00 62.06 629 GLY A O 1
ATOM 4783 N N . GLY A 1 630 ? 47.187 33.299 17.786 1.00 72.25 630 GLY A N 1
ATOM 4784 C CA . GLY A 1 630 ? 47.017 33.895 16.461 1.00 72.25 630 GLY A CA 1
ATOM 4785 C C . GLY A 1 630 ? 48.310 34.479 15.870 1.00 72.25 630 GLY A C 1
ATOM 4786 O O . GLY A 1 630 ? 49.408 34.321 16.404 1.00 72.25 630 GLY A O 1
ATOM 4787 N N . MET A 1 631 ? 48.188 35.199 14.750 1.00 68.19 631 MET A N 1
ATOM 4788 C CA . MET A 1 631 ? 49.338 35.772 14.022 1.00 68.19 631 MET A CA 1
ATOM 4789 C C . MET A 1 631 ? 50.176 36.749 14.878 1.00 68.19 631 MET A C 1
ATOM 4791 O O . MET A 1 631 ? 51.388 36.855 14.689 1.00 68.19 631 MET A O 1
ATOM 4795 N N . GLY A 1 632 ? 49.558 37.410 15.864 1.00 62.28 632 GLY A N 1
ATOM 4796 C CA . GLY A 1 632 ? 50.202 38.354 16.783 1.00 62.28 632 GLY A CA 1
ATOM 4797 C C . GLY A 1 632 ? 50.739 37.754 18.090 1.00 62.28 632 GLY A C 1
ATOM 4798 O O . GLY A 1 632 ? 51.037 38.522 19.004 1.00 62.28 632 GLY A O 1
ATOM 4799 N N . CYS A 1 633 ? 50.835 36.423 18.220 1.00 69.88 633 CYS A N 1
ATOM 4800 C CA . CYS A 1 633 ? 51.283 35.769 19.455 1.00 69.88 633 CYS A CA 1
ATOM 4801 C C . CYS A 1 633 ? 52.631 36.347 19.937 1.00 69.88 633 CYS A C 1
ATOM 4803 O O . CYS A 1 633 ? 53.613 36.337 19.198 1.00 69.88 633 CYS A O 1
ATOM 4805 N N . SER A 1 634 ? 52.675 36.873 21.167 1.00 69.94 634 SER A N 1
ATOM 4806 C CA . SER A 1 634 ? 53.900 37.352 21.833 1.00 69.94 634 SER A CA 1
ATOM 4807 C C . SER A 1 634 ? 54.461 36.354 22.852 1.00 69.94 634 SER A C 1
ATOM 4809 O O . SER A 1 634 ? 55.523 36.590 23.425 1.00 69.94 634 SER A O 1
ATOM 4811 N N . ASP A 1 635 ? 53.746 35.256 23.105 1.00 76.38 635 ASP A N 1
ATOM 4812 C CA . ASP A 1 635 ? 54.118 34.226 24.073 1.00 76.38 635 ASP A CA 1
ATOM 4813 C C . ASP A 1 635 ? 54.854 33.064 23.389 1.00 76.38 635 ASP A C 1
ATOM 4815 O O . ASP A 1 635 ? 54.272 32.052 22.993 1.00 76.38 635 ASP A O 1
ATOM 4819 N N . ALA A 1 636 ? 56.172 33.220 23.246 1.00 73.75 636 ALA A N 1
ATOM 4820 C CA . ALA A 1 636 ? 57.027 32.212 22.623 1.00 73.75 636 ALA A CA 1
ATOM 4821 C C . ALA A 1 636 ? 57.067 30.884 23.396 1.00 73.75 636 ALA A C 1
ATOM 4823 O O . ALA A 1 636 ? 57.246 29.832 22.783 1.00 73.75 636 ALA A O 1
ATOM 4824 N N . ASN A 1 637 ? 56.878 30.911 24.719 1.00 78.88 637 ASN A N 1
ATOM 4825 C CA . ASN A 1 637 ? 56.912 29.698 25.533 1.00 78.88 637 ASN A CA 1
ATOM 4826 C C . ASN A 1 637 ? 55.626 28.883 25.359 1.00 78.88 637 ASN A C 1
ATOM 4828 O O . ASN A 1 637 ? 55.708 27.668 25.193 1.00 78.88 637 ASN A O 1
ATOM 4832 N N . GLY A 1 638 ? 54.462 29.540 25.316 1.00 75.31 638 GLY A N 1
ATOM 4833 C CA . GLY A 1 638 ? 53.184 28.873 25.049 1.00 75.31 638 GLY A CA 1
ATOM 4834 C C . GLY A 1 638 ? 53.094 28.280 23.637 1.00 75.31 638 GLY A C 1
ATOM 4835 O O . GLY A 1 638 ? 52.555 27.191 23.448 1.00 75.31 638 GLY A O 1
ATOM 4836 N N . ALA A 1 639 ? 53.665 28.949 22.630 1.00 80.00 639 ALA A N 1
ATOM 4837 C CA . ALA A 1 639 ? 53.782 28.393 21.276 1.00 80.00 639 ALA A CA 1
ATOM 4838 C C . ALA A 1 639 ? 54.739 27.187 21.227 1.00 80.00 639 ALA A C 1
ATOM 4840 O O . ALA A 1 639 ? 54.471 26.196 20.551 1.00 80.00 639 ALA A O 1
ATOM 4841 N N . MET A 1 640 ? 55.836 27.236 21.983 1.00 78.88 640 MET A N 1
ATOM 4842 C CA . MET A 1 640 ? 56.798 26.138 22.068 1.00 78.88 640 MET A CA 1
ATOM 4843 C C . MET A 1 640 ? 56.211 24.893 22.744 1.00 78.88 640 MET A C 1
ATOM 4845 O O . MET A 1 640 ? 56.413 23.782 22.258 1.00 78.88 640 MET A O 1
ATOM 4849 N N . GLU A 1 641 ? 55.481 25.066 23.845 1.00 81.06 641 GLU A N 1
ATOM 4850 C CA . GLU A 1 641 ? 54.832 23.963 24.560 1.00 81.06 641 GLU A CA 1
ATOM 4851 C C . GLU A 1 641 ? 53.791 23.259 23.677 1.00 81.06 641 GLU A C 1
ATOM 4853 O O . GLU A 1 641 ? 53.774 22.028 23.609 1.00 81.06 641 GLU A O 1
ATOM 4858 N N . TRP A 1 642 ? 53.005 24.027 22.912 1.00 82.25 642 TRP A N 1
ATOM 4859 C CA . TRP A 1 642 ? 52.074 23.473 21.927 1.00 82.25 642 TRP A CA 1
ATOM 4860 C C . TRP A 1 642 ? 52.803 22.688 20.830 1.00 82.25 642 TRP A C 1
ATOM 4862 O O . TRP A 1 642 ? 52.420 21.562 20.519 1.00 82.25 642 TRP A O 1
ATOM 4872 N N . LEU A 1 643 ? 53.893 23.238 20.287 1.00 82.50 643 LEU A N 1
ATOM 4873 C CA . LEU A 1 643 ? 54.660 22.594 19.221 1.00 82.50 643 LEU A CA 1
ATOM 4874 C C . LEU A 1 643 ? 55.280 21.261 19.666 1.00 82.50 643 LEU A C 1
ATOM 4876 O O . LEU A 1 643 ? 55.317 20.317 18.884 1.00 82.50 643 LEU A O 1
ATOM 4880 N N . PHE A 1 644 ? 55.745 21.159 20.916 1.00 78.81 644 PHE A N 1
ATOM 4881 C CA . PHE A 1 644 ? 56.266 19.900 21.453 1.00 78.81 644 PHE A CA 1
ATOM 4882 C C . PHE A 1 644 ? 55.183 18.839 21.650 1.00 78.81 644 PHE A C 1
ATOM 4884 O O . PHE A 1 644 ? 55.470 17.657 21.481 1.00 78.81 644 PHE A O 1
ATOM 4891 N N . ALA A 1 645 ? 53.957 19.246 21.983 1.00 76.88 645 ALA A N 1
ATOM 4892 C CA . ALA A 1 645 ? 52.838 18.324 22.148 1.00 76.88 645 ALA A CA 1
ATOM 4893 C C . ALA A 1 645 ? 52.302 17.771 20.813 1.00 76.88 645 ALA A C 1
ATOM 4895 O O . ALA A 1 645 ? 51.779 16.663 20.804 1.00 76.88 645 ALA A O 1
ATOM 4896 N N . HIS A 1 646 ? 52.475 18.504 19.706 1.00 78.69 646 HIS A N 1
ATOM 4897 C CA . HIS A 1 646 ? 51.882 18.198 18.392 1.00 78.69 646 HIS A CA 1
ATOM 4898 C C . HIS A 1 646 ? 52.945 17.891 17.313 1.00 78.69 646 HIS A C 1
ATOM 4900 O O . HIS A 1 646 ? 52.684 17.935 16.116 1.00 78.69 646 HIS A O 1
ATOM 4906 N N . MET A 1 647 ? 54.190 17.595 17.712 1.00 75.25 647 MET A N 1
ATOM 4907 C CA . MET A 1 647 ? 55.314 17.389 16.780 1.00 75.25 647 MET A CA 1
ATOM 4908 C C . MET A 1 647 ? 55.192 16.108 15.932 1.00 75.25 647 MET A C 1
ATOM 4910 O O . MET A 1 647 ? 55.862 16.001 14.901 1.00 75.25 647 MET A O 1
ATOM 4914 N N . GLU A 1 648 ? 54.382 15.147 16.381 1.00 74.19 648 GLU A N 1
ATOM 4915 C CA . GLU A 1 648 ? 54.139 13.857 15.717 1.00 74.19 648 GLU A CA 1
ATOM 4916 C C . GLU A 1 648 ? 52.840 13.841 14.889 1.00 74.19 648 GLU A C 1
ATOM 4918 O O . GLU A 1 648 ? 52.532 12.822 14.269 1.00 74.19 648 GLU A O 1
ATOM 4923 N N . ASP A 1 649 ? 52.097 14.953 14.844 1.00 77.19 649 ASP A N 1
ATOM 4924 C CA . ASP A 1 649 ? 50.842 15.039 14.097 1.00 77.19 649 ASP A CA 1
ATOM 4925 C C . ASP A 1 649 ? 51.104 14.958 12.587 1.00 77.19 649 ASP A C 1
ATOM 4927 O O . ASP A 1 649 ? 51.996 15.619 12.049 1.00 77.19 649 ASP A O 1
ATOM 4931 N N . ALA A 1 650 ? 50.323 14.128 11.891 1.00 64.25 650 ALA A N 1
ATOM 4932 C CA . ALA A 1 650 ? 50.543 13.805 10.480 1.00 64.25 650 ALA A CA 1
ATOM 4933 C C . ALA A 1 650 ? 50.417 15.023 9.547 1.00 64.25 650 ALA A C 1
ATOM 4935 O O . ALA A 1 650 ? 51.022 15.030 8.478 1.00 64.25 650 ALA A O 1
ATOM 4936 N N . ASP A 1 651 ? 49.670 16.047 9.961 1.00 69.06 651 ASP A N 1
ATOM 4937 C CA . ASP A 1 651 ? 49.415 17.273 9.210 1.00 69.06 651 ASP A CA 1
ATOM 4938 C C . ASP A 1 651 ? 50.339 18.432 9.626 1.00 69.06 651 ASP A C 1
ATOM 4940 O O . ASP A 1 651 ? 50.263 19.507 9.038 1.00 69.06 651 ASP A O 1
ATOM 4944 N N . ILE A 1 652 ? 51.231 18.279 10.617 1.00 73.06 652 ILE A N 1
ATOM 4945 C CA . ILE A 1 652 ? 52.020 19.389 11.200 1.00 73.06 652 ILE A CA 1
ATOM 4946 C C . ILE A 1 652 ? 52.868 20.155 10.160 1.00 73.06 652 ILE A C 1
ATOM 4948 O O . ILE A 1 652 ? 53.130 21.349 10.330 1.00 73.06 652 ILE A O 1
ATOM 4952 N N . ASP A 1 653 ? 53.259 19.488 9.070 1.00 72.81 653 ASP A N 1
ATOM 4953 C CA . ASP A 1 653 ? 54.044 20.045 7.960 1.00 72.81 653 ASP A CA 1
ATOM 4954 C C . ASP A 1 653 ? 53.202 20.559 6.781 1.00 72.81 653 ASP A C 1
ATOM 4956 O O . ASP A 1 653 ? 53.751 21.183 5.868 1.00 72.81 653 ASP A O 1
ATOM 4960 N N . ASP A 1 654 ? 51.884 20.349 6.801 1.00 72.12 654 ASP A N 1
ATOM 4961 C CA . ASP A 1 654 ? 51.008 20.774 5.713 1.00 72.12 654 ASP A CA 1
ATOM 4962 C C . ASP A 1 654 ? 50.919 22.307 5.626 1.00 72.12 654 ASP A C 1
ATOM 4964 O O . ASP A 1 654 ? 50.816 22.993 6.656 1.00 72.12 654 ASP A O 1
ATOM 4968 N N . PRO A 1 655 ? 50.930 22.878 4.404 1.00 64.94 655 PRO A N 1
ATOM 4969 C CA . PRO A 1 655 ? 50.879 24.319 4.199 1.00 64.94 655 PRO A CA 1
ATOM 4970 C C . PRO A 1 655 ? 49.595 24.925 4.783 1.00 64.94 655 PRO A C 1
ATOM 4972 O O . PRO A 1 655 ? 48.488 24.448 4.550 1.00 64.94 655 PRO A O 1
ATOM 4975 N N . ILE A 1 656 ? 49.745 26.018 5.534 1.00 64.50 656 ILE A N 1
ATOM 4976 C CA . ILE A 1 656 ? 48.624 26.706 6.185 1.00 64.50 656 ILE A CA 1
ATOM 4977 C C . ILE A 1 656 ? 47.846 27.507 5.138 1.00 64.50 656 ILE A C 1
ATOM 4979 O O . ILE A 1 656 ? 48.371 28.470 4.575 1.00 64.50 656 ILE A O 1
ATOM 4983 N N . ILE A 1 657 ? 46.582 27.149 4.925 1.00 54.16 657 ILE A N 1
ATOM 4984 C CA . ILE A 1 657 ? 45.635 27.944 4.140 1.00 54.16 657 ILE A CA 1
ATOM 4985 C C . ILE A 1 657 ? 44.977 28.937 5.103 1.00 54.16 657 ILE A C 1
ATOM 4987 O O . ILE A 1 657 ? 44.124 28.568 5.906 1.00 54.16 657 ILE A O 1
ATOM 4991 N N . LEU A 1 658 ? 45.408 30.199 5.075 1.00 48.28 658 LEU A N 1
ATOM 4992 C CA . LEU A 1 658 ? 44.701 31.265 5.786 1.00 48.28 658 LEU A CA 1
ATOM 4993 C C . LEU A 1 658 ? 43.438 31.632 4.991 1.00 48.28 658 LEU A C 1
ATOM 4995 O O . LEU A 1 658 ? 43.527 31.740 3.765 1.00 48.28 658 LEU A O 1
ATOM 4999 N N . PRO A 1 659 ? 42.282 31.860 5.639 1.00 37.25 659 PRO A N 1
ATOM 5000 C CA . PRO A 1 659 ? 41.139 32.440 4.954 1.00 37.25 659 PRO A CA 1
ATOM 5001 C C . PRO A 1 659 ? 41.519 33.860 4.534 1.00 37.25 659 PRO A C 1
ATOM 5003 O O . PRO A 1 659 ? 41.657 34.753 5.368 1.00 37.25 659 PRO A O 1
ATOM 5006 N N . SER A 1 660 ? 41.740 34.060 3.238 1.00 29.44 660 SER A N 1
ATOM 5007 C CA . SER A 1 660 ? 41.918 35.387 2.665 1.00 29.44 660 SER A CA 1
ATOM 5008 C C . SER A 1 660 ? 40.648 36.192 2.933 1.00 29.44 660 SER A C 1
ATOM 5010 O O . SER A 1 660 ? 39.593 35.916 2.359 1.00 29.44 660 SER A O 1
ATOM 5012 N N . SER A 1 661 ? 40.740 37.186 3.812 1.00 31.97 661 SER A N 1
ATOM 5013 C CA . SER A 1 661 ? 39.783 38.283 3.880 1.00 31.97 661 SER A CA 1
ATOM 5014 C C . SER A 1 661 ? 39.634 38.883 2.478 1.00 31.97 661 SER A C 1
ATOM 5016 O O . SER A 1 661 ? 40.617 39.072 1.761 1.00 31.97 661 SER A O 1
ATOM 5018 N N . GLY A 1 662 ? 38.383 39.112 2.068 1.00 40.62 662 GLY A N 1
ATOM 5019 C CA . GLY A 1 662 ? 38.020 39.563 0.727 1.00 40.62 662 GLY A CA 1
ATOM 5020 C C . GLY A 1 662 ? 38.914 40.694 0.218 1.00 40.62 662 GLY A C 1
ATOM 5021 O O . GLY A 1 662 ? 38.892 41.804 0.743 1.00 40.62 662 GLY A O 1
ATOM 5022 N N . GLY A 1 663 ? 39.674 40.391 -0.830 1.00 26.05 663 GLY A N 1
ATOM 5023 C CA . GLY A 1 663 ? 40.514 41.327 -1.558 1.00 26.05 663 GLY A CA 1
ATOM 5024 C C . GLY A 1 663 ? 40.318 41.110 -3.051 1.00 26.05 663 GLY A C 1
ATOM 5025 O O . GLY A 1 663 ? 40.808 40.130 -3.592 1.00 26.05 663 GLY A O 1
ATOM 5026 N N . ASP A 1 664 ? 39.536 42.017 -3.631 1.00 30.80 664 ASP A N 1
ATOM 5027 C CA . ASP A 1 664 ? 39.405 42.457 -5.025 1.00 30.80 664 ASP A CA 1
ATOM 5028 C C . ASP A 1 664 ? 39.739 41.498 -6.188 1.00 30.80 664 ASP A C 1
ATOM 5030 O O . ASP A 1 664 ? 40.805 40.892 -6.290 1.00 30.80 664 ASP A O 1
ATOM 5034 N N . GLY A 1 665 ? 38.809 41.437 -7.143 1.00 39.28 665 GLY A N 1
ATOM 5035 C CA . GLY A 1 665 ? 38.887 40.574 -8.312 1.00 39.28 665 GLY A CA 1
ATOM 5036 C C . GLY A 1 665 ? 40.133 40.808 -9.166 1.00 39.28 665 GLY A C 1
ATOM 5037 O O . GLY A 1 665 ? 40.469 41.934 -9.510 1.00 39.28 665 GLY A O 1
ATOM 5038 N N . THR A 1 666 ? 40.793 39.722 -9.563 1.00 37.56 666 THR A N 1
ATOM 5039 C CA . THR A 1 666 ? 41.306 39.484 -10.924 1.00 37.56 666 THR A CA 1
ATOM 5040 C C . THR A 1 666 ? 41.930 38.082 -10.999 1.00 37.56 666 THR A C 1
ATOM 5042 O O . THR A 1 666 ? 42.763 37.716 -10.178 1.00 37.56 666 THR A O 1
ATOM 5045 N N . ASN A 1 667 ? 41.527 37.315 -12.023 1.00 37.81 667 ASN A N 1
ATOM 5046 C CA . ASN A 1 667 ? 42.059 36.014 -12.470 1.00 37.81 667 ASN A CA 1
ATOM 5047 C C . ASN A 1 667 ? 41.628 34.715 -11.749 1.00 37.81 667 ASN A C 1
ATOM 5049 O O . ASN A 1 667 ? 42.466 33.858 -11.476 1.00 37.81 667 ASN A O 1
ATOM 5053 N N . LYS A 1 668 ? 40.318 34.463 -11.619 1.00 39.84 668 LYS A N 1
ATOM 5054 C CA . LYS A 1 668 ? 39.809 33.112 -11.943 1.00 39.84 668 LYS A CA 1
ATOM 5055 C C . LYS A 1 668 ? 39.431 33.109 -13.436 1.00 39.84 668 LYS A C 1
ATOM 5057 O O . LYS A 1 668 ? 38.821 34.089 -13.869 1.00 39.84 668 LYS A O 1
ATOM 5062 N N . PRO A 1 669 ? 39.828 32.105 -14.243 1.00 47.69 669 PRO A N 1
ATOM 5063 C CA . PRO A 1 669 ? 39.413 32.033 -15.640 1.00 47.69 669 PRO A CA 1
ATOM 5064 C C . PRO A 1 669 ? 37.887 31.977 -15.693 1.00 47.69 669 PRO A C 1
ATOM 5066 O O . PRO A 1 669 ? 37.272 31.119 -15.060 1.00 47.69 669 PRO A O 1
ATOM 5069 N N . GLU A 1 670 ? 37.293 32.940 -16.394 1.00 52.41 670 GLU A N 1
ATOM 5070 C CA . GLU A 1 670 ? 35.849 33.013 -16.594 1.00 52.41 670 GLU A CA 1
ATOM 5071 C C . GLU A 1 670 ? 35.380 31.696 -17.244 1.00 52.41 670 GLU A C 1
ATOM 5073 O O . GLU A 1 670 ? 36.029 31.246 -18.198 1.00 52.41 670 GLU A O 1
ATOM 5078 N N . PRO A 1 671 ? 34.318 31.043 -16.730 1.00 63.22 671 PRO A N 1
ATOM 5079 C CA . PRO A 1 671 ? 33.825 29.794 -17.300 1.00 63.22 671 PRO A CA 1
ATOM 5080 C C . PRO A 1 671 ? 33.515 29.990 -18.783 1.00 63.22 671 PRO A C 1
ATOM 5082 O O . PRO A 1 671 ? 32.903 30.990 -19.174 1.00 63.22 671 PRO A O 1
ATOM 5085 N N . ALA A 1 672 ? 33.958 29.052 -19.623 1.00 74.00 672 ALA A N 1
ATOM 5086 C CA . ALA A 1 672 ? 33.759 29.161 -21.060 1.00 74.00 672 ALA A CA 1
ATOM 5087 C C . ALA A 1 672 ? 32.256 29.259 -21.360 1.00 74.00 672 ALA A C 1
ATOM 5089 O O . ALA A 1 672 ? 31.474 28.439 -20.881 1.00 74.00 672 ALA A O 1
ATOM 5090 N N . GLN A 1 673 ? 31.848 30.234 -22.180 1.00 70.69 673 GLN A N 1
ATOM 5091 C CA . GLN A 1 673 ? 30.428 30.486 -22.459 1.00 70.69 673 GLN A CA 1
ATOM 5092 C C . GLN A 1 673 ? 29.702 29.228 -22.970 1.00 70.69 673 GLN A C 1
ATOM 5094 O O . GLN A 1 673 ? 28.567 29.002 -22.588 1.00 70.69 673 GLN A O 1
ATOM 5099 N N . GLY A 1 674 ? 30.385 28.347 -23.712 1.00 69.88 674 GLY A N 1
ATOM 5100 C CA . GLY A 1 674 ? 29.820 27.065 -24.148 1.00 69.88 674 GLY A CA 1
ATOM 5101 C C . GLY A 1 674 ? 29.511 26.066 -23.020 1.00 69.88 674 GLY A C 1
ATOM 5102 O O . GLY A 1 674 ? 28.571 25.294 -23.157 1.00 69.88 674 GLY A O 1
ATOM 5103 N N . GLN A 1 675 ? 30.245 26.085 -21.899 1.00 71.06 675 GLN A N 1
ATOM 5104 C CA . GLN A 1 675 ? 29.925 25.267 -20.716 1.00 71.06 675 GLN A CA 1
ATOM 5105 C C . GLN A 1 675 ? 28.742 25.862 -19.943 1.00 71.06 675 GLN A C 1
ATOM 5107 O O . GLN A 1 675 ? 27.884 25.134 -19.456 1.00 71.06 675 GLN A O 1
ATOM 5112 N N . VAL A 1 676 ? 28.667 27.194 -19.870 1.00 77.88 676 VAL A N 1
ATOM 5113 C CA . VAL A 1 676 ? 27.524 27.894 -19.269 1.00 77.88 676 VAL A CA 1
ATOM 5114 C C . VAL A 1 676 ? 26.255 27.648 -20.086 1.00 77.88 676 VAL A C 1
ATOM 5116 O O . VAL A 1 676 ? 25.221 27.335 -19.506 1.00 77.88 676 VAL A O 1
ATOM 5119 N N . ASP A 1 677 ? 26.340 27.740 -21.414 1.00 73.00 677 ASP A N 1
ATOM 5120 C CA . ASP A 1 677 ? 25.229 27.477 -22.331 1.00 73.00 677 ASP A CA 1
ATOM 5121 C C . ASP A 1 677 ? 24.771 26.013 -22.228 1.00 73.00 677 ASP A C 1
ATOM 5123 O O . ASP A 1 677 ? 23.575 25.770 -22.121 1.00 73.00 677 ASP A O 1
ATOM 5127 N N . PHE A 1 678 ? 25.700 25.052 -22.135 1.00 76.50 678 PHE A N 1
ATOM 5128 C CA . PHE A 1 678 ? 25.387 23.636 -21.898 1.00 76.50 678 PHE A CA 1
ATOM 5129 C C . PHE A 1 678 ? 24.605 23.413 -20.591 1.00 76.50 678 PHE A C 1
ATOM 5131 O O . PHE A 1 678 ? 23.575 22.742 -20.584 1.00 76.50 678 PHE A O 1
ATOM 5138 N N . LEU A 1 679 ? 25.035 24.028 -19.485 1.00 74.19 679 LEU A N 1
ATOM 5139 C CA . LEU A 1 679 ? 24.323 23.937 -18.204 1.00 74.19 679 LEU A CA 1
ATOM 5140 C C . LEU A 1 679 ? 22.975 24.682 -18.229 1.00 74.19 679 LEU A C 1
ATOM 5142 O O . LEU A 1 679 ? 22.027 24.278 -17.555 1.00 74.19 679 LEU A O 1
ATOM 5146 N N . CYS A 1 680 ? 22.853 25.737 -19.036 1.00 74.50 680 CYS A N 1
ATOM 5147 C CA . CYS A 1 680 ? 21.581 26.428 -19.257 1.00 74.50 680 CYS A CA 1
ATOM 5148 C C . CYS A 1 680 ? 20.612 25.601 -20.113 1.00 74.50 680 CYS A C 1
ATOM 5150 O O . CYS A 1 680 ? 19.413 25.592 -19.842 1.00 74.50 680 CYS A O 1
ATOM 5152 N N . GLU A 1 681 ? 21.115 24.851 -21.097 1.00 66.44 681 GLU A N 1
ATOM 5153 C CA . GLU A 1 681 ? 20.342 23.866 -21.866 1.00 66.44 681 GLU A CA 1
ATOM 5154 C C . GLU A 1 681 ? 19.846 22.702 -20.986 1.00 66.44 681 GLU A C 1
ATOM 5156 O O . GLU A 1 681 ? 18.790 22.125 -21.255 1.00 66.44 681 GLU A O 1
ATOM 5161 N N . MET A 1 682 ? 20.546 22.401 -19.884 1.00 63.34 682 MET A N 1
ATOM 5162 C CA . MET A 1 682 ? 20.083 21.473 -18.842 1.00 63.34 682 MET A CA 1
ATOM 5163 C C . MET A 1 682 ? 19.001 22.063 -17.916 1.00 63.34 682 MET A C 1
ATOM 5165 O O . MET A 1 682 ? 18.476 21.342 -17.070 1.00 63.34 682 MET A O 1
ATOM 5169 N N . GLY A 1 683 ? 18.623 23.334 -18.098 1.00 60.81 683 GLY A N 1
ATOM 5170 C CA . GLY A 1 683 ? 17.528 23.993 -17.379 1.00 60.81 683 GLY A CA 1
ATOM 5171 C C . GLY A 1 683 ? 17.953 24.836 -16.173 1.00 60.81 683 GLY A C 1
ATOM 5172 O O . GLY A 1 683 ? 17.088 25.306 -15.436 1.00 60.81 683 GLY A O 1
ATOM 5173 N N . PHE A 1 684 ? 19.255 25.053 -15.956 1.00 73.56 684 PHE A N 1
ATOM 5174 C CA . PHE A 1 684 ? 19.756 25.911 -14.876 1.00 73.56 684 PHE A CA 1
ATOM 5175 C C . PHE A 1 684 ? 19.904 27.369 -15.335 1.00 73.56 684 PHE A C 1
ATOM 5177 O O . PHE A 1 684 ? 20.177 27.648 -16.500 1.00 73.56 684 PHE A O 1
ATOM 5184 N N . SER A 1 685 ? 19.750 28.339 -14.429 1.00 78.56 685 SER A N 1
ATOM 5185 C CA . SER A 1 685 ? 19.992 29.740 -14.786 1.00 78.56 685 SER A CA 1
ATOM 5186 C C . SER A 1 685 ? 21.478 30.000 -15.042 1.00 78.56 685 SER A C 1
ATOM 5188 O O . SER A 1 685 ? 22.361 29.411 -14.413 1.00 78.56 685 SER A O 1
ATOM 5190 N N . ALA A 1 686 ? 21.773 30.962 -15.920 1.00 75.31 686 ALA A N 1
ATOM 5191 C CA . ALA A 1 686 ? 23.150 31.350 -16.225 1.00 75.31 686 ALA A CA 1
ATOM 5192 C C . ALA A 1 686 ? 23.930 31.830 -14.986 1.00 75.31 686 ALA A C 1
ATOM 5194 O O . ALA A 1 686 ? 25.156 31.747 -14.964 1.00 75.31 686 ALA A O 1
ATOM 5195 N N . ALA A 1 687 ? 23.243 32.326 -13.952 1.00 72.62 687 ALA A N 1
ATOM 5196 C CA . ALA A 1 687 ? 23.862 32.736 -12.694 1.00 72.62 687 ALA A CA 1
ATOM 5197 C C . ALA A 1 687 ? 24.292 31.525 -11.851 1.00 72.62 687 ALA A C 1
ATOM 5199 O O . ALA A 1 687 ? 25.424 31.486 -11.367 1.00 72.62 687 ALA A O 1
ATOM 5200 N N . LYS A 1 688 ? 23.425 30.513 -11.732 1.00 75.44 688 LYS A N 1
ATOM 5201 C CA . LYS A 1 688 ? 23.698 29.294 -10.962 1.00 75.44 688 LYS A CA 1
ATOM 5202 C C . LYS A 1 688 ? 24.710 28.385 -11.669 1.00 75.44 688 LYS A C 1
ATOM 5204 O O . LYS A 1 688 ? 25.618 27.876 -11.026 1.00 75.44 688 LYS A O 1
ATOM 5209 N N . ALA A 1 689 ? 24.642 28.287 -12.999 1.00 78.94 689 ALA A N 1
ATOM 5210 C CA . ALA A 1 689 ? 25.629 27.578 -13.819 1.00 78.94 689 ALA A CA 1
ATOM 5211 C C . ALA A 1 689 ? 27.046 28.161 -13.681 1.00 78.94 689 ALA A C 1
ATOM 5213 O O . ALA A 1 689 ? 28.022 27.424 -13.555 1.00 78.94 689 ALA A O 1
ATOM 5214 N N . LYS A 1 690 ? 27.168 29.496 -13.655 1.00 78.81 690 LYS A N 1
ATOM 5215 C CA . LYS A 1 690 ? 28.454 30.171 -13.421 1.00 78.81 690 LYS A CA 1
ATOM 5216 C C . LYS A 1 690 ? 28.974 29.949 -12.004 1.00 78.81 690 LYS A C 1
ATOM 5218 O O . LYS A 1 690 ? 30.177 29.775 -11.842 1.00 78.81 690 LYS A O 1
ATOM 5223 N N . LEU A 1 691 ? 28.087 29.937 -11.006 1.00 76.75 691 LEU A N 1
ATOM 5224 C CA . LEU A 1 691 ? 28.450 29.636 -9.622 1.00 76.75 691 LEU A CA 1
ATOM 5225 C C . LEU A 1 691 ? 28.980 28.201 -9.497 1.00 76.75 691 LEU A C 1
ATOM 5227 O O . LEU A 1 691 ? 30.089 28.008 -9.008 1.00 76.75 691 LEU A O 1
ATOM 5231 N N . ALA A 1 692 ? 28.254 27.226 -10.041 1.00 75.75 692 ALA A N 1
ATOM 5232 C CA . ALA A 1 692 ? 28.644 25.821 -10.016 1.00 75.75 692 ALA A CA 1
ATOM 5233 C C . ALA A 1 692 ? 29.994 25.570 -10.689 1.00 75.75 692 ALA A C 1
ATOM 5235 O O . ALA A 1 692 ? 30.866 24.940 -10.097 1.00 75.75 692 ALA A O 1
ATOM 5236 N N . LEU A 1 693 ? 30.216 26.133 -11.882 1.00 78.31 693 LEU A N 1
ATOM 5237 C CA . LEU A 1 693 ? 31.511 26.054 -12.566 1.00 78.31 693 LEU A CA 1
ATOM 5238 C C . LEU A 1 693 ? 32.623 26.749 -11.762 1.00 78.31 693 LEU A C 1
ATOM 5240 O O . LEU A 1 693 ? 33.759 26.290 -11.755 1.00 78.31 693 LEU A O 1
ATOM 5244 N N . SER A 1 694 ? 32.317 27.825 -11.032 1.00 73.50 694 SER A N 1
ATOM 5245 C CA . SER A 1 694 ? 33.318 28.536 -10.226 1.00 73.50 694 SER A CA 1
ATOM 5246 C C . SER A 1 694 ? 33.735 27.807 -8.940 1.00 73.50 694 SER A C 1
ATOM 5248 O O . SER A 1 694 ? 34.882 27.974 -8.506 1.00 73.50 694 SER A O 1
ATOM 5250 N N . GLU A 1 695 ? 32.833 27.000 -8.368 1.00 73.06 695 GLU A N 1
ATOM 5251 C CA . GLU A 1 695 ? 33.068 26.151 -7.188 1.00 73.06 695 GLU A CA 1
ATOM 5252 C C . GLU A 1 695 ? 33.736 24.818 -7.559 1.00 73.06 695 GLU A C 1
ATOM 5254 O O . GLU A 1 695 ? 34.523 24.272 -6.792 1.00 73.06 695 GLU A O 1
ATOM 5259 N N . THR A 1 696 ? 33.511 24.335 -8.781 1.00 76.81 696 THR A N 1
ATOM 5260 C CA . THR A 1 696 ? 34.039 23.052 -9.289 1.00 76.81 696 THR A CA 1
ATOM 5261 C C . THR A 1 696 ? 35.252 23.216 -10.205 1.00 76.81 696 THR A C 1
ATOM 5263 O O . THR A 1 696 ? 35.623 22.312 -10.948 1.00 76.81 696 THR A O 1
ATOM 5266 N N . ASN A 1 697 ? 35.920 24.374 -10.147 1.00 75.12 697 ASN A N 1
ATOM 5267 C CA . ASN A 1 697 ? 37.143 24.651 -10.910 1.00 75.12 697 ASN A CA 1
ATOM 5268 C C . ASN A 1 697 ? 36.977 24.551 -12.449 1.00 75.12 697 ASN A C 1
ATOM 5270 O O . ASN A 1 697 ? 37.926 24.235 -13.166 1.00 75.12 697 ASN A O 1
ATOM 5274 N N . ASN A 1 698 ? 35.790 24.894 -12.958 1.00 72.25 698 ASN A N 1
ATOM 5275 C CA . ASN A 1 698 ? 35.351 24.825 -14.359 1.00 72.25 698 ASN A CA 1
ATOM 5276 C C . ASN A 1 698 ? 35.294 23.402 -14.950 1.00 72.25 698 ASN A C 1
ATOM 5278 O O . ASN A 1 698 ? 35.312 23.243 -16.177 1.00 72.25 698 ASN A O 1
ATOM 5282 N N . ASP A 1 699 ? 35.205 22.383 -14.097 1.00 72.94 699 ASP A N 1
ATOM 5283 C CA . ASP A 1 699 ? 34.918 21.014 -14.511 1.00 72.94 699 ASP A CA 1
ATOM 5284 C C . ASP A 1 699 ? 33.413 20.857 -14.776 1.00 72.94 699 ASP A C 1
ATOM 5286 O O . ASP A 1 699 ? 32.579 21.145 -13.918 1.00 72.94 699 ASP A O 1
ATOM 5290 N N . GLY A 1 700 ? 33.059 20.460 -15.999 1.00 67.81 700 GLY A N 1
ATOM 5291 C CA . GLY A 1 700 ? 31.667 20.392 -16.439 1.00 67.81 700 GLY A CA 1
ATOM 5292 C C . GLY A 1 700 ? 30.865 19.312 -15.719 1.00 67.81 700 GLY A C 1
ATOM 5293 O O . GLY A 1 700 ? 29.708 19.555 -15.391 1.00 67.81 700 GLY A O 1
ATOM 5294 N N . ASP A 1 701 ? 31.476 18.164 -15.431 1.00 69.00 701 ASP A N 1
ATOM 5295 C CA . ASP A 1 701 ? 30.769 17.012 -14.864 1.00 69.00 701 ASP A CA 1
ATOM 5296 C C . ASP A 1 701 ? 30.522 17.219 -13.363 1.00 69.00 701 ASP A C 1
ATOM 5298 O O . ASP A 1 701 ? 29.405 17.038 -12.874 1.00 69.00 701 ASP A O 1
ATOM 5302 N N . LEU A 1 702 ? 31.524 17.744 -12.651 1.00 68.81 702 LEU A N 1
ATOM 5303 C CA . LEU A 1 702 ? 31.376 18.135 -11.247 1.00 68.81 702 LEU A CA 1
ATOM 5304 C C . LEU A 1 702 ? 30.419 19.321 -11.085 1.00 68.81 702 LEU A C 1
ATOM 5306 O O . LEU A 1 702 ? 29.668 19.371 -10.114 1.00 68.81 702 LEU A O 1
ATOM 5310 N N . ALA A 1 703 ? 30.401 20.272 -12.028 1.00 74.44 703 ALA A N 1
ATOM 5311 C CA . ALA A 1 703 ? 29.446 21.380 -12.002 1.00 74.44 703 ALA A CA 1
ATOM 5312 C C . ALA A 1 703 ? 28.000 20.893 -12.138 1.00 74.44 703 ALA A C 1
ATOM 5314 O O . ALA A 1 703 ? 27.112 21.443 -11.488 1.00 74.44 703 ALA A O 1
ATOM 5315 N N . VAL A 1 704 ? 27.759 19.862 -12.954 1.00 67.69 704 VAL A N 1
ATOM 5316 C CA . VAL A 1 704 ? 26.449 19.213 -13.063 1.00 67.69 704 VAL A CA 1
ATOM 5317 C C . VAL A 1 704 ? 26.060 18.579 -11.727 1.00 67.69 704 VAL A C 1
ATOM 5319 O O . VAL A 1 704 ? 24.993 18.885 -11.200 1.00 67.69 704 VAL A O 1
ATOM 5322 N N . GLU A 1 705 ? 26.928 17.755 -11.140 1.00 66.75 705 GLU A N 1
ATOM 5323 C CA . GLU A 1 705 ? 26.676 17.093 -9.851 1.00 66.75 705 GLU A CA 1
ATOM 5324 C C . GLU A 1 705 ? 26.430 18.102 -8.713 1.00 66.75 705 GLU A C 1
ATOM 5326 O O . GLU A 1 705 ? 25.489 17.970 -7.920 1.00 66.75 705 GLU A O 1
ATOM 5331 N N . TRP A 1 706 ? 27.218 19.177 -8.682 1.00 72.44 706 TRP A N 1
ATOM 5332 C CA . TRP A 1 706 ? 27.055 20.273 -7.733 1.00 72.44 706 TRP A CA 1
ATOM 5333 C C . TRP A 1 706 ? 25.710 20.992 -7.920 1.00 72.44 706 TRP A C 1
ATOM 5335 O O . TRP A 1 706 ? 25.004 21.260 -6.949 1.00 72.44 706 TRP A O 1
ATOM 5345 N N . LEU A 1 707 ? 25.298 21.251 -9.165 1.00 74.88 707 LEU A N 1
ATOM 5346 C CA . LEU A 1 707 ? 24.002 21.871 -9.467 1.00 74.88 707 LEU A CA 1
ATOM 5347 C C . LEU A 1 707 ? 22.814 21.007 -9.059 1.00 74.88 707 LEU A C 1
ATOM 5349 O O . LEU A 1 707 ? 21.785 21.555 -8.666 1.00 74.88 707 LEU A O 1
ATOM 5353 N N . PHE A 1 708 ? 22.930 19.684 -9.167 1.00 63.34 708 PHE A N 1
ATOM 5354 C CA . PHE A 1 708 ? 21.873 18.765 -8.753 1.00 63.34 708 PHE A CA 1
ATOM 5355 C C . PHE A 1 708 ? 21.782 18.637 -7.233 1.00 63.34 708 PHE A C 1
ATOM 5357 O O . PHE A 1 708 ? 20.674 18.695 -6.702 1.00 63.34 708 PHE A O 1
ATOM 5364 N N . SER A 1 709 ? 22.918 18.552 -6.539 1.00 63.72 709 SER A N 1
ATOM 5365 C CA . SER A 1 709 ? 22.964 18.515 -5.069 1.00 63.72 709 SER A CA 1
ATOM 5366 C C . SER A 1 709 ? 22.527 19.830 -4.413 1.00 63.72 709 SER A C 1
ATOM 5368 O O . SER A 1 709 ? 21.967 19.805 -3.323 1.00 63.72 709 SER A O 1
ATOM 5370 N N . HIS A 1 710 ? 22.707 20.966 -5.096 1.00 68.25 710 HIS A N 1
ATOM 5371 C CA . HIS A 1 710 ? 22.356 22.306 -4.603 1.00 68.25 710 HIS A CA 1
ATOM 5372 C C . HIS A 1 710 ? 21.204 22.935 -5.406 1.00 68.25 710 HIS A C 1
ATOM 5374 O O . HIS A 1 710 ? 21.059 24.160 -5.476 1.00 68.25 710 HIS A O 1
ATOM 5380 N N . ALA A 1 711 ? 20.374 22.116 -6.064 1.00 57.88 711 ALA A N 1
ATOM 5381 C CA . ALA A 1 711 ? 19.320 22.581 -6.971 1.00 57.88 711 ALA A CA 1
ATOM 5382 C C . ALA A 1 711 ? 18.300 23.504 -6.281 1.00 57.88 711 ALA A C 1
ATOM 5384 O O . ALA A 1 711 ? 17.801 24.437 -6.913 1.00 57.88 711 ALA A O 1
ATOM 5385 N N . ASP A 1 712 ? 18.079 23.298 -4.986 1.00 50.81 712 ASP A N 1
ATOM 5386 C CA . ASP A 1 712 ? 17.078 23.989 -4.168 1.00 50.81 712 ASP A CA 1
ATOM 5387 C C . ASP A 1 712 ? 17.605 25.221 -3.434 1.00 50.81 712 ASP A C 1
ATOM 5389 O O . ASP A 1 712 ? 16.823 25.988 -2.871 1.00 50.81 712 ASP A O 1
ATOM 5393 N N . ASP A 1 713 ? 18.919 25.453 -3.485 1.00 63.44 713 ASP A N 1
ATOM 5394 C CA . ASP A 1 713 ? 19.507 26.652 -2.907 1.00 63.44 713 ASP A CA 1
ATOM 5395 C C . ASP A 1 713 ? 19.013 27.906 -3.644 1.00 63.44 713 ASP A C 1
ATOM 5397 O O . ASP A 1 713 ? 18.940 27.910 -4.887 1.00 63.44 713 ASP A O 1
ATOM 5401 N N . PRO A 1 714 ? 18.694 28.985 -2.901 1.00 50.53 714 PRO A N 1
ATOM 5402 C CA . PRO A 1 714 ? 18.187 30.221 -3.477 1.00 50.53 714 PRO A CA 1
ATOM 5403 C C . PRO A 1 714 ? 19.167 30.781 -4.508 1.00 50.53 714 PRO A C 1
ATOM 5405 O O . PRO A 1 714 ? 20.384 30.763 -4.314 1.00 50.53 714 PRO A O 1
ATOM 5408 N N . GLU A 1 715 ? 18.635 31.302 -5.616 1.00 55.09 715 GLU A N 1
ATOM 5409 C CA . GLU A 1 715 ? 19.485 31.846 -6.671 1.00 55.09 715 GLU A CA 1
ATOM 5410 C C . GLU A 1 715 ? 20.362 32.996 -6.147 1.00 55.09 715 GLU A C 1
ATOM 5412 O O . GLU A 1 715 ? 19.865 33.885 -5.443 1.00 55.09 715 GLU A O 1
ATOM 5417 N N . PRO A 1 716 ? 21.655 33.040 -6.517 1.00 46.19 716 PRO A N 1
ATOM 5418 C CA . PRO A 1 716 ? 22.521 34.148 -6.146 1.00 46.19 716 PRO A CA 1
ATOM 5419 C C . PRO A 1 716 ? 22.012 35.440 -6.805 1.00 46.19 716 PRO A C 1
ATOM 5421 O O . PRO A 1 716 ? 22.140 35.649 -8.012 1.00 46.19 716 PRO A O 1
ATOM 5424 N N . SER A 1 717 ? 21.406 36.327 -6.011 1.00 39.12 717 SER A N 1
ATOM 5425 C CA . SER A 1 717 ? 20.883 37.605 -6.502 1.00 39.12 717 SER A CA 1
ATOM 5426 C C . SER A 1 717 ? 22.021 38.562 -6.881 1.00 39.12 717 SER A C 1
ATOM 5428 O O . SER A 1 717 ? 22.944 38.776 -6.097 1.00 39.12 717 SER A O 1
ATOM 5430 N N . ALA A 1 718 ? 21.922 39.221 -8.038 1.00 38.50 718 ALA A N 1
ATOM 5431 C CA . ALA A 1 718 ? 22.923 40.177 -8.527 1.00 38.50 718 ALA A CA 1
ATOM 5432 C C . ALA A 1 718 ? 22.904 41.563 -7.831 1.00 38.50 718 ALA A C 1
ATOM 5434 O O . ALA A 1 718 ? 23.540 42.500 -8.312 1.00 38.50 718 ALA A O 1
ATOM 5435 N N . THR A 1 719 ? 22.205 41.730 -6.703 1.00 30.48 719 THR A N 1
ATOM 5436 C CA . THR A 1 719 ? 22.161 43.004 -5.957 1.00 30.48 719 THR A CA 1
ATOM 5437 C C . THR A 1 719 ? 21.982 42.773 -4.456 1.00 30.48 719 THR A C 1
ATOM 5439 O O . THR A 1 719 ? 21.003 42.136 -4.068 1.00 30.48 719 THR A O 1
ATOM 5442 N N . PRO A 1 720 ? 22.846 43.336 -3.586 1.00 31.62 720 PRO A N 1
ATOM 5443 C CA . PRO A 1 720 ? 22.688 43.218 -2.147 1.00 31.62 720 PRO A CA 1
ATOM 5444 C C . PRO A 1 720 ? 21.635 44.230 -1.691 1.00 31.62 720 PRO A C 1
ATOM 5446 O O . PRO A 1 720 ? 21.916 45.419 -1.545 1.00 31.62 720 PRO A O 1
ATOM 5449 N N . SER A 1 721 ? 20.405 43.773 -1.467 1.00 25.53 721 SER A N 1
ATOM 5450 C CA . SER A 1 721 ? 19.415 44.555 -0.727 1.00 25.53 721 SER A CA 1
ATOM 5451 C C . SER A 1 721 ? 19.039 43.828 0.555 1.00 25.53 721 SER A C 1
ATOM 5453 O O . SER A 1 721 ? 18.621 42.676 0.552 1.00 25.53 721 SER A O 1
ATOM 5455 N N . SER A 1 722 ? 19.279 44.530 1.656 1.00 32.50 722 SER A N 1
ATOM 5456 C CA . SER A 1 722 ? 19.019 44.151 3.036 1.00 32.50 722 SER A CA 1
ATOM 5457 C C . SER A 1 722 ? 17.555 43.784 3.284 1.00 32.50 722 SER A C 1
ATOM 5459 O O . SER A 1 722 ? 16.662 44.466 2.783 1.00 32.50 722 SER A O 1
ATOM 5461 N N . SER A 1 723 ? 17.354 42.816 4.184 1.00 29.81 723 SER A N 1
ATOM 5462 C CA . SER A 1 723 ? 16.092 42.279 4.729 1.00 29.81 723 SER A CA 1
ATOM 5463 C C . SER A 1 723 ? 15.418 41.171 3.910 1.00 29.81 723 SER A C 1
ATOM 5465 O O . SER A 1 723 ? 14.394 41.369 3.268 1.00 29.81 723 SER A O 1
ATOM 5467 N N . VAL A 1 724 ? 15.963 39.957 4.026 1.00 25.44 724 VAL A N 1
ATOM 5468 C CA . VAL A 1 724 ? 15.202 38.724 3.793 1.00 25.44 724 VAL A CA 1
ATOM 5469 C C . VAL A 1 724 ? 14.660 38.279 5.152 1.00 25.44 724 VAL A C 1
ATOM 5471 O O . VAL A 1 724 ? 15.421 37.950 6.061 1.00 25.44 724 VAL A O 1
ATOM 5474 N N . ALA A 1 725 ? 13.340 38.365 5.322 1.00 23.52 725 ALA A N 1
ATOM 5475 C CA . ALA A 1 725 ? 12.635 37.646 6.379 1.00 23.52 725 ALA A CA 1
ATOM 5476 C C . ALA A 1 725 ? 12.840 36.135 6.156 1.00 23.52 725 ALA A C 1
ATOM 5478 O O . ALA A 1 725 ? 12.901 35.731 4.995 1.00 23.52 725 ALA A O 1
ATOM 5479 N N . PRO A 1 726 ? 12.951 35.306 7.210 1.00 25.86 726 PRO A N 1
ATOM 5480 C CA . PRO A 1 726 ? 13.207 33.880 7.048 1.00 25.86 726 PRO A CA 1
ATOM 5481 C C . PRO A 1 726 ? 12.052 33.265 6.255 1.00 25.86 726 PRO A C 1
ATOM 5483 O O . PRO A 1 726 ? 10.921 33.188 6.735 1.00 25.86 726 PRO A O 1
ATOM 5486 N N . THR A 1 727 ? 12.323 32.886 5.011 1.00 24.69 727 THR A N 1
ATOM 5487 C CA . THR A 1 727 ? 11.423 32.064 4.213 1.00 24.69 727 THR A CA 1
ATOM 5488 C C . THR A 1 727 ? 11.342 30.708 4.892 1.00 24.69 727 THR A C 1
ATOM 5490 O O . THR A 1 727 ? 12.356 30.052 5.113 1.00 24.69 727 THR A O 1
ATOM 5493 N N . THR A 1 728 ? 10.135 30.321 5.284 1.00 25.22 728 THR A N 1
ATOM 5494 C CA . THR A 1 728 ? 9.813 28.988 5.787 1.00 25.22 728 THR A CA 1
ATOM 5495 C C . THR A 1 728 ? 10.272 27.946 4.768 1.00 25.22 728 THR A C 1
ATOM 5497 O O . THR A 1 728 ? 9.691 27.887 3.685 1.00 25.22 728 THR A O 1
ATOM 5500 N N . ASN A 1 729 ? 11.291 27.144 5.098 1.00 39.53 729 ASN A N 1
ATOM 5501 C CA . ASN A 1 729 ? 11.568 25.893 4.390 1.00 39.53 729 ASN A CA 1
ATOM 5502 C C . ASN A 1 729 ? 10.282 25.061 4.427 1.00 39.53 729 ASN A C 1
ATOM 5504 O O . ASN A 1 729 ? 9.845 24.631 5.495 1.00 39.53 729 ASN A O 1
ATOM 5508 N N . THR A 1 730 ? 9.626 24.897 3.284 1.00 48.44 730 THR A N 1
ATOM 5509 C CA . THR A 1 730 ? 8.541 23.929 3.138 1.00 48.44 730 THR A CA 1
ATOM 5510 C C . THR A 1 730 ? 9.168 22.542 3.188 1.00 48.44 730 THR A C 1
ATOM 5512 O O . THR A 1 730 ? 9.829 22.154 2.228 1.00 48.44 730 THR A O 1
ATOM 5515 N N . LEU A 1 731 ? 8.999 21.845 4.316 1.00 58.97 731 LEU A N 1
ATOM 5516 C CA . LEU A 1 731 ? 9.392 20.442 4.497 1.00 58.97 731 LEU A CA 1
ATOM 5517 C C . LEU A 1 731 ? 8.863 19.606 3.319 1.00 58.97 731 LEU A C 1
ATOM 5519 O O . LEU A 1 731 ? 7.689 19.731 2.957 1.00 58.97 731 LEU A O 1
ATOM 5523 N N . ARG A 1 732 ? 9.715 18.777 2.713 1.00 69.00 732 ARG A N 1
ATOM 5524 C CA . ARG A 1 732 ? 9.321 17.823 1.663 1.00 69.00 732 ARG A CA 1
ATOM 5525 C C . ARG A 1 732 ? 8.624 16.633 2.291 1.00 69.00 732 ARG A C 1
ATOM 5527 O O . ARG A 1 732 ? 9.100 16.126 3.296 1.00 69.00 732 ARG A O 1
ATOM 5534 N N . GLY A 1 733 ? 7.539 16.155 1.695 1.00 63.72 733 GLY A N 1
ATOM 5535 C CA . GLY A 1 733 ? 6.717 15.104 2.296 1.00 63.72 733 GLY A CA 1
ATOM 5536 C C . GLY A 1 733 ? 5.833 15.624 3.434 1.00 63.72 733 GLY A C 1
ATOM 5537 O O . GLY A 1 733 ? 5.685 16.826 3.652 1.00 63.72 733 GLY A O 1
ATOM 5538 N N . ASP A 1 734 ? 5.197 14.705 4.150 1.00 68.94 734 ASP A N 1
ATOM 5539 C CA . ASP A 1 734 ? 4.150 15.008 5.117 1.00 68.94 734 ASP A CA 1
ATOM 5540 C C . ASP A 1 734 ? 4.606 14.749 6.562 1.00 68.94 734 ASP A C 1
ATOM 5542 O O . ASP A 1 734 ? 4.858 13.602 6.923 1.00 68.94 734 ASP A O 1
ATOM 5546 N N . PRO A 1 735 ? 4.712 15.770 7.428 1.00 71.81 735 PRO A N 1
ATOM 5547 C CA . PRO A 1 735 ? 5.083 15.582 8.830 1.00 71.81 735 PRO A CA 1
ATOM 5548 C C . PRO A 1 735 ? 3.892 15.192 9.726 1.00 71.81 735 PRO A C 1
ATOM 5550 O O . PRO A 1 735 ? 4.021 15.189 10.949 1.00 71.81 735 PRO A O 1
ATOM 5553 N N . THR A 1 736 ? 2.700 14.936 9.177 1.00 69.31 736 THR A N 1
ATOM 5554 C CA . THR A 1 736 ? 1.510 14.628 9.990 1.00 69.31 736 THR A CA 1
ATOM 5555 C C . THR A 1 736 ? 1.347 13.133 10.266 1.00 69.31 736 THR A C 1
ATOM 5557 O O . THR A 1 736 ? 1.602 12.295 9.408 1.00 69.31 736 THR A O 1
ATOM 5560 N N . THR A 1 737 ? 0.893 12.808 11.477 1.00 66.88 737 THR A N 1
ATOM 5561 C CA . THR A 1 737 ? 0.522 11.452 11.910 1.00 66.88 737 THR A CA 1
ATOM 5562 C C . THR A 1 737 ? -1.004 11.303 11.969 1.00 66.88 737 THR A C 1
ATOM 5564 O O . THR A 1 737 ? -1.703 12.303 12.184 1.00 66.88 737 THR A O 1
ATOM 5567 N N . PRO A 1 738 ? -1.561 10.090 11.773 1.00 62.97 738 PRO A N 1
ATOM 5568 C CA . PRO A 1 738 ? -0.871 8.801 11.638 1.00 62.97 738 PRO A CA 1
ATOM 5569 C C . PRO A 1 738 ? -0.286 8.533 10.235 1.00 62.97 738 PRO A C 1
ATOM 5571 O O . PRO A 1 738 ? -0.927 8.766 9.209 1.00 62.97 738 PRO A O 1
ATOM 5574 N N . ALA A 1 739 ? 0.931 7.997 10.204 1.00 74.62 739 ALA A N 1
ATOM 5575 C CA . ALA A 1 739 ? 1.684 7.582 9.027 1.00 74.62 739 ALA A CA 1
ATOM 5576 C C . ALA A 1 739 ? 1.528 6.065 8.817 1.00 74.62 739 ALA A C 1
ATOM 5578 O O . ALA A 1 739 ? 2.404 5.269 9.170 1.00 74.62 739 ALA A O 1
ATOM 5579 N N . ASN A 1 740 ? 0.377 5.678 8.260 1.00 75.88 740 ASN A N 1
ATOM 5580 C CA . ASN A 1 740 ? 0.001 4.289 8.001 1.00 75.88 740 ASN A CA 1
ATOM 5581 C C . ASN A 1 740 ? 0.216 3.923 6.532 1.00 75.88 740 ASN A C 1
ATOM 5583 O O . ASN A 1 740 ? -0.289 4.614 5.646 1.00 75.88 740 ASN A O 1
ATOM 5587 N N . TYR A 1 741 ? 0.897 2.804 6.290 1.00 76.19 741 TYR A N 1
ATOM 5588 C CA . TYR A 1 741 ? 1.234 2.340 4.947 1.00 76.19 741 TYR A CA 1
ATOM 5589 C C . TYR A 1 741 ? 0.764 0.914 4.683 1.00 76.19 741 TYR A C 1
ATOM 5591 O O . TYR A 1 741 ? 0.929 0.044 5.532 1.00 76.19 741 TYR A O 1
ATOM 5599 N N . VAL A 1 742 ? 0.251 0.647 3.485 1.00 75.69 742 VAL A N 1
ATOM 5600 C CA . VAL A 1 742 ? -0.106 -0.706 3.026 1.00 75.69 742 VAL A CA 1
ATOM 5601 C C . VAL A 1 742 ? 0.792 -1.101 1.861 1.00 75.69 742 VAL A C 1
ATOM 5603 O O . VAL A 1 742 ? 1.044 -0.292 0.968 1.00 75.69 742 VAL A O 1
ATOM 5606 N N . LEU A 1 743 ? 1.283 -2.343 1.861 1.00 82.06 743 LEU A N 1
ATOM 5607 C CA . LEU A 1 743 ? 2.162 -2.851 0.811 1.00 82.06 743 LEU A CA 1
ATOM 5608 C C . LEU A 1 743 ? 1.435 -2.873 -0.545 1.00 82.06 743 LEU A C 1
ATOM 5610 O O . LEU A 1 743 ? 0.447 -3.585 -0.723 1.00 82.06 743 LEU A O 1
ATOM 5614 N N . LYS A 1 744 ? 1.965 -2.119 -1.510 1.00 84.31 744 LYS A N 1
ATOM 5615 C CA . LYS A 1 744 ? 1.451 -2.007 -2.881 1.00 84.31 744 LYS A CA 1
ATOM 5616 C C . LYS A 1 744 ? 2.183 -2.937 -3.841 1.00 84.31 744 LYS A C 1
ATOM 5618 O O . LYS A 1 744 ? 1.562 -3.564 -4.699 1.00 84.31 744 LYS A O 1
ATOM 5623 N N . ALA A 1 745 ? 3.504 -3.024 -3.709 1.00 89.19 745 ALA A N 1
ATOM 5624 C CA . ALA A 1 745 ? 4.332 -3.846 -4.578 1.00 89.19 745 ALA A CA 1
ATOM 5625 C C . ALA A 1 745 ? 5.679 -4.190 -3.940 1.00 89.19 745 ALA A C 1
ATOM 5627 O O . ALA A 1 745 ? 6.145 -3.513 -3.022 1.00 89.19 745 ALA A O 1
ATOM 5628 N N . PHE A 1 746 ? 6.327 -5.228 -4.460 1.00 91.38 746 PHE A N 1
ATOM 5629 C CA . PHE A 1 746 ? 7.700 -5.556 -4.104 1.00 91.38 746 PHE A CA 1
ATOM 5630 C C . PHE A 1 746 ? 8.465 -6.182 -5.273 1.00 91.38 746 PHE A C 1
ATOM 5632 O O . PHE A 1 746 ? 7.901 -6.886 -6.114 1.00 91.38 746 PHE A O 1
ATOM 5639 N N . ILE A 1 747 ? 9.774 -5.935 -5.307 1.00 91.38 747 ILE A N 1
ATOM 5640 C CA . ILE A 1 747 ? 10.697 -6.477 -6.307 1.00 91.38 747 ILE A CA 1
ATOM 5641 C C . ILE A 1 747 ? 11.596 -7.505 -5.625 1.00 91.38 747 ILE A C 1
ATOM 5643 O O . ILE A 1 747 ? 12.255 -7.204 -4.627 1.00 91.38 747 ILE A O 1
ATOM 5647 N N . SER A 1 748 ? 11.659 -8.712 -6.182 1.00 88.38 748 SER A N 1
ATOM 5648 C CA . SER A 1 748 ? 12.468 -9.812 -5.653 1.00 88.38 748 SER A CA 1
ATOM 5649 C C . SER A 1 748 ? 13.612 -10.137 -6.607 1.00 88.38 748 SER A C 1
ATOM 5651 O O . SER A 1 748 ? 13.397 -10.404 -7.789 1.00 88.38 748 SER A O 1
ATOM 5653 N N . HIS A 1 749 ? 14.835 -10.170 -6.077 1.00 85.81 749 HIS A N 1
ATOM 5654 C CA . HIS A 1 749 ? 16.009 -10.649 -6.801 1.00 85.81 749 HIS A CA 1
ATOM 5655 C C . HIS A 1 749 ? 16.198 -12.151 -6.557 1.00 85.81 749 HIS A C 1
ATOM 5657 O O . HIS A 1 749 ? 16.500 -12.568 -5.436 1.00 85.81 749 HIS A O 1
ATOM 5663 N N . LYS A 1 750 ? 16.073 -12.979 -7.596 1.00 77.31 750 LYS A N 1
ATOM 5664 C CA . LYS A 1 750 ? 16.266 -14.435 -7.531 1.00 77.31 750 LYS A CA 1
ATOM 5665 C C . LYS A 1 750 ? 17.633 -14.822 -8.081 1.00 77.31 750 LYS A C 1
ATOM 5667 O O . LYS A 1 750 ? 17.855 -14.827 -9.284 1.00 77.31 750 LYS A O 1
ATOM 5672 N N . GLY A 1 751 ? 18.549 -15.182 -7.193 1.00 67.44 751 GLY A N 1
ATOM 5673 C CA . GLY A 1 751 ? 19.908 -15.565 -7.565 1.00 67.44 751 GLY A CA 1
ATOM 5674 C C . GLY A 1 751 ? 20.815 -15.667 -6.339 1.00 67.44 751 GLY A C 1
ATOM 5675 O O . GLY A 1 751 ? 20.594 -14.928 -5.374 1.00 67.44 751 GLY A O 1
ATOM 5676 N N . PRO A 1 752 ? 21.798 -16.586 -6.336 1.00 58.66 752 PRO A N 1
ATOM 5677 C CA . PRO A 1 752 ? 22.756 -16.734 -5.239 1.00 58.66 752 PRO A CA 1
ATOM 5678 C C . PRO A 1 752 ? 23.907 -15.716 -5.302 1.00 58.66 752 PRO A C 1
ATOM 5680 O O . PRO A 1 752 ? 24.638 -15.562 -4.329 1.00 58.66 752 PRO A O 1
ATOM 5683 N N . SER A 1 753 ? 24.088 -15.046 -6.442 1.00 62.06 753 SER A N 1
ATOM 5684 C CA . SER A 1 753 ? 25.181 -14.110 -6.708 1.00 62.06 753 SER A CA 1
ATOM 5685 C C . SER A 1 753 ? 24.629 -12.714 -6.972 1.00 62.06 753 SER A C 1
ATOM 5687 O O . SER A 1 753 ? 23.467 -12.560 -7.326 1.00 62.06 753 SER A O 1
ATOM 5689 N N . ILE A 1 754 ? 25.473 -11.705 -6.794 1.00 63.41 754 ILE A N 1
ATOM 5690 C CA . ILE A 1 754 ? 25.164 -10.291 -7.045 1.00 63.41 754 ILE A CA 1
ATOM 5691 C C . ILE A 1 754 ? 25.303 -9.971 -8.537 1.00 63.41 754 ILE A C 1
ATOM 5693 O O . ILE A 1 754 ? 24.567 -9.157 -9.071 1.00 63.41 754 ILE A O 1
ATOM 5697 N N . HIS A 1 755 ? 26.200 -10.680 -9.227 1.00 56.38 755 HIS A N 1
ATOM 5698 C CA . HIS A 1 755 ? 26.475 -10.502 -10.656 1.00 56.38 755 HIS A CA 1
ATOM 5699 C C . HIS A 1 755 ? 25.667 -11.455 -11.552 1.00 56.38 755 HIS A C 1
ATOM 5701 O O . HIS A 1 755 ? 25.846 -11.470 -12.768 1.00 56.38 755 HIS A O 1
ATOM 5707 N N . SER A 1 756 ? 24.840 -12.319 -10.952 1.00 62.75 756 SER A N 1
ATOM 5708 C CA . SER A 1 756 ? 23.958 -13.222 -11.693 1.00 62.75 756 SER A CA 1
ATOM 5709 C C . SER A 1 756 ? 22.692 -13.543 -10.897 1.00 62.75 756 SER A C 1
ATOM 5711 O O . SER A 1 756 ? 22.752 -14.158 -9.827 1.00 62.75 756 SER A O 1
ATOM 5713 N N . GLY A 1 757 ? 21.550 -13.161 -11.454 1.00 71.56 757 GLY A N 1
ATOM 5714 C CA . GLY A 1 757 ? 20.220 -13.455 -10.947 1.00 71.56 757 GLY A CA 1
ATOM 5715 C C . GLY A 1 757 ? 19.126 -12.939 -11.878 1.00 71.56 757 GLY A C 1
ATOM 5716 O O . GLY A 1 757 ? 19.376 -12.575 -13.026 1.00 71.56 757 GLY A O 1
ATOM 5717 N N . HIS A 1 758 ? 17.889 -12.981 -11.396 1.00 82.19 758 HIS A N 1
ATOM 5718 C CA . HIS A 1 758 ? 16.699 -12.617 -12.155 1.00 82.19 758 HIS A CA 1
ATOM 5719 C C . HIS A 1 758 ? 15.743 -11.807 -11.288 1.00 82.19 758 HIS A C 1
ATOM 5721 O O . HIS A 1 758 ? 15.387 -12.247 -10.193 1.00 82.19 758 HIS A O 1
ATOM 5727 N N . TYR A 1 759 ? 15.328 -10.635 -11.758 1.00 88.06 759 TYR A N 1
ATOM 5728 C CA . TYR A 1 759 ? 14.361 -9.799 -11.052 1.00 88.06 759 TYR A CA 1
ATOM 5729 C C . TYR A 1 759 ? 12.936 -10.123 -11.484 1.00 88.06 759 TYR A C 1
ATOM 5731 O O . TYR A 1 759 ? 12.661 -10.319 -12.666 1.00 88.06 759 TYR A O 1
ATOM 5739 N N . VAL A 1 760 ? 12.033 -10.159 -10.509 1.00 90.25 760 VAL A N 1
ATOM 5740 C CA . VAL A 1 760 ? 10.588 -10.246 -10.732 1.00 90.25 760 VAL A CA 1
ATOM 5741 C C . VAL A 1 760 ? 9.873 -9.226 -9.856 1.00 90.25 760 VAL A C 1
ATOM 5743 O O . VAL A 1 760 ? 10.323 -8.948 -8.741 1.00 90.25 760 VAL A O 1
ATOM 5746 N N . ALA A 1 761 ? 8.747 -8.702 -10.334 1.00 91.69 761 ALA A N 1
ATOM 5747 C CA . ALA A 1 761 ? 7.909 -7.776 -9.579 1.00 91.69 761 ALA A CA 1
ATOM 5748 C C . ALA A 1 761 ? 6.582 -8.438 -9.201 1.00 91.69 761 ALA A C 1
ATOM 5750 O O . ALA A 1 761 ? 5.964 -9.122 -10.016 1.00 91.69 761 ALA A O 1
ATOM 5751 N N . HIS A 1 762 ? 6.137 -8.210 -7.971 1.00 91.12 762 HIS A N 1
ATOM 5752 C CA . HIS A 1 762 ? 4.791 -8.542 -7.522 1.00 91.12 762 HIS A CA 1
ATOM 5753 C C . HIS A 1 762 ? 4.058 -7.244 -7.225 1.00 91.12 762 HIS A C 1
ATOM 5755 O O . HIS A 1 762 ? 4.554 -6.412 -6.465 1.00 91.12 762 HIS A O 1
ATOM 5761 N N . VAL A 1 763 ? 2.886 -7.076 -7.824 1.00 88.75 763 VAL A N 1
ATOM 5762 C CA . VAL A 1 763 ? 2.094 -5.849 -7.726 1.00 88.75 763 VAL A CA 1
ATOM 5763 C C . VAL A 1 763 ? 0.672 -6.210 -7.326 1.00 88.75 763 VAL A C 1
ATOM 5765 O O . VAL A 1 763 ? 0.097 -7.175 -7.839 1.00 88.75 763 VAL A O 1
ATOM 5768 N N . ARG A 1 764 ? 0.109 -5.434 -6.403 1.00 83.19 764 ARG A N 1
ATOM 5769 C CA . ARG A 1 764 ? -1.275 -5.556 -5.957 1.00 83.19 764 ARG A CA 1
ATOM 5770 C C . ARG A 1 764 ? -2.204 -4.768 -6.889 1.00 83.19 764 ARG A C 1
ATOM 5772 O O . ARG A 1 764 ? -2.067 -3.546 -7.028 1.00 83.19 764 ARG A O 1
ATOM 5779 N N . HIS A 1 765 ? -3.132 -5.486 -7.514 1.00 75.88 765 HIS A N 1
ATOM 5780 C CA . HIS A 1 765 ? -4.108 -4.985 -8.483 1.00 75.88 765 HIS A CA 1
ATOM 5781 C C . HIS A 1 765 ? -5.535 -5.258 -8.008 1.00 75.88 765 HIS A C 1
ATOM 5783 O O . HIS A 1 765 ? -5.788 -6.277 -7.365 1.00 75.88 765 HIS A O 1
ATOM 5789 N N . SER A 1 766 ? -6.483 -4.398 -8.379 1.00 63.81 766 SER A N 1
ATOM 5790 C CA . SER A 1 766 ? -7.893 -4.617 -8.042 1.00 63.81 766 SER A CA 1
ATOM 5791 C C . SER A 1 766 ? -8.490 -5.774 -8.856 1.00 63.81 766 SER A C 1
ATOM 5793 O O . SER A 1 766 ? -8.160 -5.963 -10.032 1.00 63.81 766 SER A O 1
ATOM 5795 N N . LYS A 1 767 ? -9.428 -6.557 -8.297 1.00 57.88 767 LYS A N 1
ATOM 5796 C CA . LYS A 1 767 ? -10.133 -7.596 -9.083 1.00 57.88 767 LYS A CA 1
ATOM 5797 C C . LYS A 1 767 ? -10.908 -7.031 -10.272 1.00 57.88 767 LYS A C 1
ATOM 5799 O O . LYS A 1 767 ? -11.133 -7.758 -11.242 1.00 57.88 767 LYS A O 1
ATOM 5804 N N . GLN A 1 768 ? -11.286 -5.752 -10.240 1.00 50.03 768 GLN A N 1
ATOM 5805 C CA . GLN A 1 768 ? -11.877 -5.081 -11.396 1.00 50.03 768 GLN A CA 1
ATOM 5806 C C . GLN A 1 768 ? -10.901 -5.034 -12.580 1.00 50.03 768 GLN A C 1
ATOM 5808 O O . GLN A 1 768 ? -11.309 -5.303 -13.711 1.00 50.03 768 GLN A O 1
ATOM 5813 N N . GLU A 1 769 ? -9.622 -4.752 -12.328 1.00 54.16 769 GLU A N 1
ATOM 5814 C CA . GLU A 1 769 ? -8.566 -4.740 -13.348 1.00 54.16 769 GLU A CA 1
ATOM 5815 C C . GLU A 1 769 ? -8.265 -6.145 -13.892 1.00 54.16 769 GLU A C 1
ATOM 5817 O O . GLU A 1 769 ? -7.943 -6.294 -15.069 1.00 54.16 769 GLU A O 1
ATOM 5822 N N . ILE A 1 770 ? -8.417 -7.181 -13.059 1.00 55.47 770 ILE A N 1
ATOM 5823 C CA . ILE A 1 770 ? -8.043 -8.564 -13.395 1.00 55.47 770 ILE A CA 1
ATOM 5824 C C . ILE A 1 770 ? -9.178 -9.348 -14.073 1.00 55.47 770 ILE A C 1
ATOM 5826 O O . ILE A 1 770 ? -8.929 -10.110 -15.006 1.00 55.47 770 ILE A O 1
ATOM 5830 N N . GLU A 1 771 ? -10.425 -9.198 -13.613 1.00 50.28 771 GLU A N 1
ATOM 5831 C CA . GLU A 1 771 ? -11.566 -10.019 -14.058 1.00 50.28 771 GLU A CA 1
ATOM 5832 C C . GLU A 1 771 ? -12.707 -9.210 -14.701 1.00 50.28 771 GLU A C 1
ATOM 5834 O O . GLU A 1 771 ? -13.686 -9.798 -15.173 1.00 50.28 771 GLU A O 1
ATOM 5839 N N . GLY A 1 772 ? -12.618 -7.873 -14.728 1.00 46.47 772 GLY A N 1
ATOM 5840 C CA . GLY A 1 772 ? -13.646 -6.999 -15.308 1.00 46.47 772 GLY A CA 1
ATOM 5841 C C . GLY A 1 772 ? -14.999 -7.036 -14.580 1.00 46.47 772 GLY A C 1
ATOM 5842 O O . GLY A 1 772 ? -16.024 -6.708 -15.180 1.00 46.47 772 GLY A O 1
ATOM 5843 N N . ARG A 1 773 ? -15.031 -7.475 -13.311 1.00 37.88 773 ARG A N 1
ATOM 5844 C CA . ARG A 1 773 ? -16.235 -7.587 -12.462 1.00 37.88 773 ARG A CA 1
ATOM 5845 C C . ARG A 1 773 ? -16.229 -6.525 -11.354 1.00 37.88 773 ARG A C 1
ATOM 5847 O O . ARG A 1 773 ? -15.171 -6.188 -10.837 1.00 37.88 773 ARG A O 1
ATOM 5854 N N . GLU A 1 774 ? -17.410 -6.022 -10.980 1.00 35.75 774 GLU A N 1
ATOM 5855 C CA . GLU A 1 774 ? -17.631 -5.042 -9.893 1.00 35.75 774 GLU A CA 1
ATOM 5856 C C . GLU A 1 774 ? -17.446 -5.680 -8.496 1.00 35.75 774 GLU A C 1
ATOM 5858 O O . GLU A 1 774 ? -18.391 -5.793 -7.717 1.00 35.75 774 GLU A O 1
ATOM 5863 N N . THR A 1 775 ? -16.244 -6.155 -8.176 1.00 32.69 775 THR A N 1
ATOM 5864 C CA . THR A 1 775 ? -15.883 -6.640 -6.831 1.00 32.69 775 THR A CA 1
ATOM 5865 C C . THR A 1 775 ? -14.638 -5.914 -6.330 1.00 32.69 775 THR A C 1
ATOM 5867 O O . THR A 1 775 ? -13.702 -5.733 -7.102 1.00 32.69 775 THR A O 1
ATOM 5870 N N . VAL A 1 776 ? -14.645 -5.524 -5.050 1.00 43.38 776 VAL A N 1
ATOM 5871 C CA . VAL A 1 776 ? -13.701 -4.578 -4.407 1.00 43.38 776 VAL A CA 1
ATOM 5872 C C . VAL A 1 776 ? -12.458 -5.261 -3.808 1.00 43.38 776 VAL A C 1
ATOM 5874 O O . VAL A 1 776 ? -11.625 -4.603 -3.212 1.00 43.38 776 VAL A O 1
ATOM 5877 N N . GLU A 1 777 ? -12.301 -6.579 -3.939 1.00 49.28 777 GLU A N 1
ATOM 5878 C CA . GLU A 1 777 ? -11.120 -7.261 -3.387 1.00 49.28 777 GLU A CA 1
ATOM 5879 C C . GLU A 1 777 ? -9.899 -7.108 -4.309 1.00 49.28 777 GLU A C 1
ATOM 5881 O O . GLU A 1 777 ? -10.010 -7.304 -5.521 1.00 49.28 777 GLU A O 1
ATOM 5886 N N . ASP A 1 778 ? -8.731 -6.823 -3.739 1.00 62.88 778 ASP A N 1
ATOM 5887 C CA . ASP A 1 778 ? -7.453 -6.829 -4.455 1.00 62.88 778 ASP A CA 1
ATOM 5888 C C . ASP A 1 778 ? -6.849 -8.240 -4.563 1.00 62.88 778 ASP A C 1
ATOM 5890 O O . ASP A 1 778 ? -7.048 -9.107 -3.710 1.00 62.88 778 ASP A O 1
ATOM 5894 N N . ASP A 1 779 ? -6.060 -8.469 -5.611 1.00 74.31 779 ASP A N 1
ATOM 5895 C CA . ASP A 1 779 ? -5.296 -9.693 -5.849 1.00 74.31 779 ASP A CA 1
ATOM 5896 C C . ASP A 1 779 ? -3.842 -9.355 -6.232 1.00 74.31 779 ASP A C 1
ATOM 5898 O O . ASP A 1 779 ? -3.525 -8.279 -6.748 1.00 74.31 779 ASP A O 1
ATOM 5902 N N . TRP A 1 780 ? -2.934 -10.303 -5.999 1.00 84.88 780 TRP A N 1
ATOM 5903 C CA . TRP A 1 780 ? -1.523 -10.156 -6.349 1.00 84.88 780 TRP A CA 1
ATOM 5904 C C . TRP A 1 780 ? -1.231 -10.698 -7.745 1.00 84.88 780 TRP A C 1
ATOM 5906 O O . TRP A 1 780 ? -1.616 -11.817 -8.098 1.00 84.88 780 TRP A O 1
ATOM 5916 N N . VAL A 1 781 ? -0.480 -9.925 -8.522 1.00 87.38 781 VAL A N 1
ATOM 5917 C CA . VAL A 1 781 ? -0.025 -10.293 -9.863 1.00 87.38 781 VAL A CA 1
ATOM 5918 C C . VAL A 1 781 ? 1.498 -10.340 -9.878 1.00 87.38 781 VAL A C 1
ATOM 5920 O O . VAL A 1 781 ? 2.170 -9.398 -9.460 1.00 87.38 781 VAL A O 1
ATOM 5923 N N . LEU A 1 782 ? 2.045 -11.453 -10.362 1.00 90.25 782 LEU A N 1
ATOM 5924 C CA . LEU A 1 782 ? 3.469 -11.637 -10.615 1.00 90.25 782 LEU A CA 1
ATOM 5925 C C . LEU A 1 782 ? 3.773 -11.250 -12.063 1.00 90.25 782 LEU A C 1
ATOM 5927 O O . LEU A 1 782 ? 3.277 -11.874 -13.004 1.00 90.25 782 LEU A O 1
ATOM 5931 N N . PHE A 1 783 ? 4.646 -10.262 -12.218 1.00 90.00 783 PHE A N 1
ATOM 5932 C CA . PHE A 1 783 ? 5.247 -9.853 -13.477 1.00 90.00 783 PHE A CA 1
ATOM 5933 C C . PHE A 1 783 ? 6.652 -10.446 -13.580 1.00 90.00 783 PHE A C 1
ATOM 5935 O O . PHE A 1 783 ? 7.581 -10.045 -12.872 1.00 90.00 783 PHE A O 1
ATOM 5942 N N . ASN A 1 784 ? 6.805 -11.411 -14.481 1.00 89.00 784 ASN A N 1
ATOM 5943 C CA . ASN A 1 784 ? 8.085 -11.998 -14.844 1.00 89.00 784 ASN A CA 1
ATOM 5944 C C . ASN A 1 784 ? 8.283 -11.851 -16.355 1.00 89.00 784 ASN A C 1
ATOM 5946 O O . ASN A 1 784 ? 7.859 -12.706 -17.135 1.00 89.00 784 ASN A O 1
ATOM 5950 N N . ASP A 1 785 ? 8.905 -10.743 -16.750 1.00 88.25 785 ASP A N 1
ATOM 5951 C CA . ASP A 1 785 ? 9.081 -10.361 -18.148 1.00 88.25 785 ASP A CA 1
ATOM 5952 C C . ASP A 1 785 ? 7.741 -10.424 -18.924 1.00 88.25 785 ASP A C 1
ATOM 5954 O O . ASP A 1 785 ? 6.775 -9.743 -18.565 1.00 88.25 785 ASP A O 1
ATOM 5958 N N . GLU A 1 786 ? 7.648 -11.222 -19.992 1.00 84.44 786 GLU A N 1
ATOM 5959 C CA . GLU A 1 786 ? 6.422 -11.414 -20.783 1.00 84.44 786 GLU A CA 1
ATOM 5960 C C . GLU A 1 786 ? 5.338 -12.255 -20.087 1.00 84.44 786 GLU A C 1
ATOM 5962 O O . GLU A 1 786 ? 4.186 -12.271 -20.529 1.00 84.44 786 GLU A O 1
ATOM 5967 N N . LYS A 1 787 ? 5.682 -12.965 -19.009 1.00 84.94 787 LYS A N 1
ATOM 5968 C CA . LYS A 1 787 ? 4.768 -13.847 -18.282 1.00 84.94 787 LYS A CA 1
ATOM 5969 C C . LYS A 1 787 ? 4.142 -13.087 -17.115 1.00 84.94 787 LYS A C 1
ATOM 5971 O O . LYS A 1 787 ? 4.827 -12.702 -16.170 1.00 84.94 787 LYS A O 1
ATOM 5976 N N . VAL A 1 788 ? 2.825 -12.910 -17.178 1.00 88.38 788 VAL A N 1
ATOM 5977 C CA . VAL A 1 788 ? 2.033 -12.221 -16.151 1.00 88.38 788 VAL A CA 1
ATOM 5978 C C . VAL A 1 788 ? 0.986 -13.190 -15.621 1.00 88.38 788 VAL A C 1
ATOM 5980 O O . VAL A 1 788 ? 0.186 -13.720 -16.396 1.00 88.38 788 VAL A O 1
ATOM 5983 N N . VAL A 1 789 ? 1.034 -13.475 -14.320 1.00 86.38 789 VAL A N 1
ATOM 5984 C CA . VAL A 1 789 ? 0.242 -14.542 -13.686 1.00 86.38 789 VAL A CA 1
ATOM 5985 C C . VAL A 1 789 ? -0.300 -14.113 -12.323 1.00 86.38 789 VAL A C 1
ATOM 5987 O O . VAL A 1 789 ? 0.314 -13.291 -11.644 1.00 86.38 789 VAL A O 1
ATOM 5990 N N . LYS A 1 790 ? -1.426 -14.691 -11.883 1.00 84.31 790 LYS A N 1
ATOM 5991 C CA . LYS A 1 790 ? -1.922 -14.506 -10.503 1.00 84.31 790 LYS A CA 1
ATOM 5992 C C . LYS A 1 790 ? -0.963 -15.164 -9.507 1.00 84.31 790 LYS A C 1
ATOM 5994 O O . LYS A 1 790 ? -0.599 -16.327 -9.675 1.00 84.31 790 LYS A O 1
ATOM 5999 N N . ALA A 1 791 ? -0.601 -14.448 -8.448 1.00 80.56 791 ALA A N 1
ATOM 6000 C CA . ALA A 1 791 ? 0.211 -14.953 -7.346 1.00 80.56 791 ALA A CA 1
ATOM 6001 C C . ALA A 1 791 ? -0.664 -15.144 -6.097 1.00 80.56 791 ALA A C 1
ATOM 6003 O O . ALA A 1 791 ? -1.318 -14.209 -5.648 1.00 80.56 791 ALA A O 1
ATOM 6004 N N . ARG A 1 792 ? -0.706 -16.358 -5.529 1.00 74.69 792 ARG A N 1
ATOM 6005 C CA . ARG A 1 792 ? -1.471 -16.671 -4.306 1.00 74.69 792 ARG A CA 1
ATOM 6006 C C . ARG A 1 792 ? -0.751 -17.719 -3.451 1.00 74.69 792 ARG A C 1
ATOM 6008 O O . ARG A 1 792 ? 0.003 -18.533 -3.979 1.00 74.69 792 ARG A O 1
ATOM 6015 N N . GLY A 1 793 ? -1.052 -17.736 -2.151 1.00 67.38 793 GLY A N 1
ATOM 6016 C CA . GLY A 1 793 ? -0.587 -18.759 -1.204 1.00 67.38 793 GLY A CA 1
ATOM 6017 C C . GLY A 1 793 ? 0.820 -18.524 -0.641 1.00 67.38 793 GLY A C 1
ATOM 6018 O O . GLY A 1 793 ? 1.379 -17.436 -0.768 1.00 67.38 793 GLY A O 1
ATOM 6019 N N . ASP A 1 794 ? 1.386 -19.560 -0.017 1.00 63.12 794 ASP A N 1
ATOM 6020 C CA . ASP A 1 794 ? 2.665 -19.506 0.713 1.00 63.12 794 ASP A CA 1
ATOM 6021 C C . ASP A 1 794 ? 3.848 -19.038 -0.155 1.00 63.12 794 ASP A C 1
ATOM 6023 O O . ASP A 1 794 ? 4.771 -18.392 0.343 1.00 63.12 794 ASP A O 1
ATOM 6027 N N . GLY A 1 795 ? 3.820 -19.312 -1.461 1.00 68.06 795 GLY A N 1
ATOM 6028 C CA . GLY A 1 795 ? 4.847 -18.886 -2.409 1.00 68.06 795 GLY A CA 1
ATOM 6029 C C . GLY A 1 795 ? 4.951 -17.367 -2.564 1.00 68.06 795 GLY A C 1
ATOM 6030 O O . GLY A 1 795 ? 6.059 -16.858 -2.722 1.00 68.06 795 GLY A O 1
ATOM 6031 N N . LEU A 1 796 ? 3.834 -16.633 -2.461 1.00 76.44 796 LEU A N 1
ATOM 6032 C CA . LEU A 1 796 ? 3.835 -15.164 -2.449 1.00 76.44 796 LEU A CA 1
ATOM 6033 C C . LEU A 1 796 ? 4.544 -14.641 -1.195 1.00 76.44 796 LEU A C 1
ATOM 6035 O O . LEU A 1 796 ? 5.407 -13.773 -1.296 1.00 76.44 796 LEU A O 1
ATOM 6039 N N . VAL A 1 797 ? 4.210 -15.211 -0.033 1.00 75.25 797 VAL A N 1
ATOM 6040 C CA . VAL A 1 797 ? 4.771 -14.806 1.265 1.00 75.25 797 VAL A CA 1
ATOM 6041 C C . VAL A 1 797 ? 6.278 -15.043 1.289 1.00 75.25 797 VAL A C 1
ATOM 6043 O O . VAL A 1 797 ? 7.031 -14.116 1.566 1.00 75.25 797 VAL A O 1
ATOM 6046 N N . LYS A 1 798 ? 6.741 -16.233 0.883 1.00 74.06 798 LYS A N 1
ATOM 6047 C CA . LYS A 1 798 ? 8.178 -16.549 0.791 1.00 74.06 798 LYS A CA 1
ATOM 6048 C C . LYS A 1 798 ? 8.929 -15.601 -0.146 1.00 74.06 798 LYS A C 1
ATOM 6050 O O . LYS A 1 798 ? 10.030 -15.160 0.163 1.00 74.06 798 LYS A O 1
ATOM 6055 N N . MET A 1 799 ? 8.341 -15.269 -1.298 1.00 74.50 799 MET A N 1
ATOM 6056 C CA . MET A 1 799 ? 8.963 -14.334 -2.243 1.00 74.50 799 MET A CA 1
ATOM 6057 C C . MET A 1 799 ? 8.997 -12.897 -1.719 1.00 74.50 799 MET A C 1
ATOM 6059 O O . MET A 1 799 ? 9.935 -12.161 -2.037 1.00 74.50 799 MET A O 1
ATOM 6063 N N . GLY A 1 800 ? 8.002 -12.514 -0.920 1.00 74.19 800 GLY A N 1
ATOM 6064 C CA . GLY A 1 800 ? 7.975 -11.257 -0.186 1.00 74.19 800 GLY A CA 1
ATOM 6065 C C . GLY A 1 800 ? 9.018 -11.202 0.933 1.00 74.19 800 GLY A C 1
ATOM 6066 O O . GLY A 1 800 ? 9.700 -10.192 1.080 1.00 74.19 800 GLY A O 1
ATOM 6067 N N . GLU A 1 801 ? 9.227 -12.300 1.662 1.00 79.25 801 GLU A N 1
ATOM 6068 C CA . GLU A 1 801 ? 10.270 -12.400 2.695 1.00 79.25 801 GLU A CA 1
ATOM 6069 C C . GLU A 1 801 ? 11.689 -12.265 2.120 1.00 79.25 801 GLU A C 1
ATOM 6071 O O . GLU A 1 801 ? 12.602 -11.752 2.775 1.00 79.25 801 GLU A O 1
ATOM 6076 N N . GLU A 1 802 ? 11.882 -12.693 0.874 1.00 74.62 802 GLU A N 1
ATOM 6077 C CA . GLU A 1 802 ? 13.131 -12.555 0.120 1.00 74.62 802 GLU A CA 1
ATOM 6078 C C . GLU A 1 802 ? 13.196 -11.273 -0.730 1.00 74.62 802 GLU A C 1
ATOM 6080 O O . GLU A 1 802 ? 14.156 -11.078 -1.484 1.00 74.62 802 GLU A O 1
ATOM 6085 N N . ALA A 1 803 ? 12.196 -10.391 -0.634 1.00 79.38 803 ALA A N 1
ATOM 6086 C CA . ALA A 1 803 ? 12.135 -9.196 -1.461 1.00 79.38 803 ALA A CA 1
ATOM 6087 C C . ALA A 1 803 ? 13.267 -8.208 -1.148 1.00 79.38 803 ALA A C 1
ATOM 6089 O O . ALA A 1 803 ? 13.793 -8.113 -0.029 1.00 79.38 803 ALA A O 1
ATOM 6090 N N . TYR A 1 804 ? 13.657 -7.494 -2.198 1.00 75.81 804 TYR A N 1
ATOM 6091 C CA . TYR A 1 804 ? 14.773 -6.560 -2.227 1.00 75.81 804 TYR A CA 1
ATOM 6092 C C . TYR A 1 804 ? 14.302 -5.111 -2.057 1.00 75.81 804 TYR A C 1
ATOM 6094 O O . TYR A 1 804 ? 14.885 -4.374 -1.261 1.00 75.81 804 TYR A O 1
ATOM 6102 N N . VAL A 1 805 ? 13.212 -4.745 -2.744 1.00 78.25 805 VAL A N 1
ATOM 6103 C CA . VAL A 1 805 ? 12.569 -3.423 -2.670 1.00 78.25 805 VAL A CA 1
ATOM 6104 C C . VAL A 1 805 ? 11.093 -3.594 -2.314 1.00 78.25 805 VAL A C 1
ATOM 6106 O O . VAL A 1 805 ? 10.412 -4.401 -2.946 1.00 78.25 805 VAL A O 1
ATOM 6109 N N . PHE A 1 806 ? 10.598 -2.821 -1.346 1.00 80.19 806 PHE A N 1
ATOM 6110 C CA . PHE A 1 806 ? 9.183 -2.744 -0.966 1.00 80.19 806 PHE A CA 1
ATOM 6111 C C . PHE A 1 806 ? 8.622 -1.356 -1.273 1.00 80.19 806 PHE A C 1
ATOM 6113 O O . PHE A 1 806 ? 9.295 -0.355 -1.035 1.00 80.19 806 PHE A O 1
ATOM 6120 N N . MET A 1 807 ? 7.380 -1.294 -1.752 1.00 74.81 807 MET A N 1
ATOM 6121 C CA . MET A 1 807 ? 6.654 -0.054 -2.025 1.00 74.81 807 MET A CA 1
ATOM 6122 C C . MET A 1 807 ? 5.301 -0.082 -1.329 1.00 74.81 807 MET A C 1
ATOM 6124 O O . MET A 1 807 ? 4.541 -1.034 -1.508 1.00 74.81 807 MET A O 1
ATOM 6128 N N . SER A 1 808 ? 5.003 0.951 -0.539 1.00 72.75 808 SER A N 1
ATOM 6129 C CA . SER A 1 808 ? 3.766 1.020 0.251 1.00 72.75 808 SER A CA 1
ATOM 6130 C C . SER A 1 808 ? 3.057 2.367 0.101 1.00 72.75 808 SER A C 1
ATOM 6132 O O . SER A 1 808 ? 3.730 3.393 0.073 1.00 72.75 808 SER A O 1
ATOM 6134 N N . GLU A 1 809 ? 1.723 2.365 0.027 1.00 64.31 809 GLU A N 1
ATOM 6135 C CA . GLU A 1 809 ? 0.862 3.548 -0.169 1.00 64.31 809 GLU A CA 1
ATOM 6136 C C . GLU A 1 809 ? 0.126 3.951 1.119 1.00 64.31 809 GLU A C 1
ATOM 6138 O O . GLU A 1 809 ? -0.118 3.121 1.999 1.00 64.31 809 GLU A O 1
ATOM 6143 N N . TRP A 1 810 ? -0.242 5.231 1.219 1.00 62.22 810 TRP A N 1
ATOM 6144 C CA . TRP A 1 810 ? -0.922 5.815 2.380 1.00 62.22 810 TRP A CA 1
ATOM 6145 C C . TRP A 1 810 ? -2.437 5.510 2.413 1.00 62.22 810 TRP A C 1
ATOM 6147 O O . TRP A 1 810 ? -3.119 5.671 1.399 1.00 62.22 810 TRP A O 1
ATOM 6157 N N . ALA A 1 811 ? -2.984 5.111 3.574 1.00 66.00 811 ALA A N 1
ATOM 6158 C CA . ALA A 1 811 ? -4.393 4.701 3.733 1.00 66.00 811 ALA A CA 1
ATOM 6159 C C . ALA A 1 811 ? -5.041 5.189 5.051 1.00 66.00 811 ALA A C 1
ATOM 6161 O O . ALA A 1 811 ? -4.385 5.239 6.095 1.00 66.00 811 ALA A O 1
ATOM 6162 N N . THR A 1 812 ? -6.351 5.497 5.025 1.00 65.50 812 THR A N 1
ATOM 6163 C CA . THR A 1 812 ? -7.137 5.883 6.221 1.00 65.50 812 THR A CA 1
ATOM 6164 C C . THR A 1 812 ? -8.104 4.772 6.640 1.00 65.50 812 THR A C 1
ATOM 6166 O O . THR A 1 812 ? -8.837 4.244 5.809 1.00 65.50 812 THR A O 1
ATOM 6169 N N . ASN A 1 813 ? -8.156 4.454 7.938 1.00 72.44 813 ASN A N 1
ATOM 6170 C CA . ASN A 1 813 ? -9.108 3.494 8.505 1.00 72.44 813 ASN A CA 1
ATOM 6171 C C . ASN A 1 813 ? -10.525 4.102 8.598 1.00 72.44 813 ASN A C 1
ATOM 6173 O O . ASN A 1 813 ? -10.730 5.136 9.239 1.00 72.44 813 ASN A O 1
ATOM 6177 N N . ALA A 1 814 ? -11.503 3.441 7.985 1.00 79.94 814 ALA A N 1
ATOM 6178 C CA . ALA A 1 814 ? -12.892 3.873 7.907 1.00 79.94 814 ALA A CA 1
ATOM 6179 C C . ALA A 1 814 ? -13.610 3.848 9.267 1.00 79.94 814 ALA A C 1
ATOM 6181 O O . ALA A 1 814 ? -14.403 4.750 9.549 1.00 79.94 814 ALA A O 1
ATOM 6182 N N . ASN A 1 815 ? -13.309 2.880 10.142 1.00 81.62 815 ASN A N 1
ATOM 6183 C CA . ASN A 1 815 ? -13.932 2.771 11.470 1.00 81.62 815 ASN A CA 1
ATOM 6184 C C . ASN A 1 815 ? -13.521 3.954 12.362 1.00 81.62 815 ASN A C 1
ATOM 6186 O O . ASN A 1 815 ? -14.334 4.497 13.112 1.00 81.62 815 ASN A O 1
ATOM 6190 N N . ALA A 1 816 ? -12.271 4.406 12.243 1.00 77.88 816 ALA A N 1
ATOM 6191 C CA . ALA A 1 816 ? -11.776 5.594 12.934 1.00 77.88 816 ALA A CA 1
ATOM 6192 C C . ALA A 1 816 ? -12.299 6.904 12.309 1.00 77.88 816 ALA A C 1
ATOM 6194 O O . ALA A 1 816 ? -12.621 7.848 13.038 1.00 77.88 816 ALA A O 1
ATOM 6195 N N . ALA A 1 817 ? -12.401 6.958 10.976 1.00 83.69 817 ALA A N 1
ATOM 6196 C CA . ALA A 1 817 ? -12.863 8.135 10.242 1.00 83.69 817 ALA A CA 1
ATOM 6197 C C . ALA A 1 817 ? -14.371 8.397 10.409 1.00 83.69 817 ALA A C 1
ATOM 6199 O O . ALA A 1 817 ? -14.785 9.557 10.481 1.00 83.69 817 ALA A O 1
ATOM 6200 N N . LEU A 1 818 ? -15.201 7.348 10.484 1.00 89.81 818 LEU A N 1
ATOM 6201 C CA . LEU A 1 818 ? -16.647 7.468 10.673 1.00 89.81 818 LEU A CA 1
ATOM 6202 C C . LEU A 1 818 ? -16.996 7.734 12.140 1.00 89.81 818 LEU A C 1
ATOM 6204 O O . LEU A 1 818 ? -16.795 6.910 13.026 1.00 89.81 818 LEU A O 1
ATOM 6208 N N . GLN A 1 819 ? -17.571 8.904 12.379 1.00 90.81 819 GLN A N 1
ATOM 6209 C CA . GLN A 1 819 ? -17.851 9.457 13.692 1.00 90.81 819 GLN A CA 1
ATOM 6210 C C . GLN A 1 819 ? -19.350 9.707 13.856 1.00 90.81 819 GLN A C 1
ATOM 6212 O O . GLN A 1 819 ? -19.932 10.577 13.212 1.00 90.81 819 GLN A O 1
ATOM 6217 N N . LEU A 1 820 ? -19.991 8.951 14.741 1.00 92.94 820 LEU A N 1
ATOM 6218 C CA . LEU A 1 820 ? -21.428 9.011 14.994 1.00 92.94 820 LEU A CA 1
ATOM 6219 C C . LEU A 1 820 ? -21.705 9.872 16.226 1.00 92.94 820 LEU A C 1
ATOM 6221 O O . LEU A 1 820 ? -20.996 9.779 17.226 1.00 92.94 820 LEU A O 1
ATOM 6225 N N . ARG A 1 821 ? -22.758 10.693 16.197 1.00 92.94 821 ARG A N 1
ATOM 6226 C CA . ARG A 1 821 ? -23.151 11.517 17.356 1.00 92.94 821 ARG A CA 1
ATOM 6227 C C . ARG A 1 821 ? -24.663 11.582 17.526 1.00 92.94 821 ARG A C 1
ATOM 6229 O O . ARG A 1 821 ? -25.382 11.799 16.557 1.00 92.94 821 ARG A O 1
ATOM 6236 N N . LEU A 1 822 ? -25.154 11.478 18.763 1.00 92.44 822 LEU A N 1
ATOM 6237 C CA . LEU A 1 822 ? -26.553 11.764 19.100 1.00 92.44 822 LEU A CA 1
ATOM 6238 C C . LEU A 1 822 ? -26.688 13.203 19.605 1.00 92.44 822 LEU A C 1
ATOM 6240 O O . LEU A 1 822 ? -26.133 13.568 20.638 1.00 92.44 822 LEU A O 1
ATOM 6244 N N . VAL A 1 823 ? -27.458 14.023 18.896 1.00 92.31 823 VAL A N 1
ATOM 6245 C CA . VAL A 1 823 ? -27.627 15.448 19.197 1.00 92.31 823 VAL A CA 1
ATOM 6246 C C . VAL A 1 823 ? -28.953 15.679 19.920 1.00 92.31 823 VAL A C 1
ATOM 6248 O O . VAL A 1 823 ? -30.027 15.261 19.465 1.00 92.31 823 VAL A O 1
ATOM 6251 N N . ARG A 1 824 ? -28.882 16.330 21.083 1.00 92.62 824 ARG A N 1
ATOM 6252 C CA . ARG A 1 824 ? -30.040 16.785 21.870 1.00 92.62 824 ARG A CA 1
ATOM 6253 C C . ARG A 1 824 ? -30.248 18.286 21.645 1.00 92.62 824 ARG A C 1
ATOM 6255 O O . ARG A 1 824 ? -29.360 18.966 21.138 1.00 92.62 824 ARG A O 1
ATOM 6262 N N . ALA A 1 825 ? -31.432 18.809 21.965 1.00 89.81 825 ALA A N 1
ATOM 6263 C CA . ALA A 1 825 ? -31.604 20.259 21.973 1.00 89.81 825 ALA A CA 1
ATOM 6264 C C . ALA A 1 825 ? -30.805 20.862 23.138 1.00 89.81 825 ALA A C 1
ATOM 6266 O O . ALA A 1 825 ? -30.617 20.208 24.158 1.00 89.81 825 ALA A O 1
ATOM 6267 N N . GLU A 1 826 ? -30.379 22.116 23.001 1.00 86.81 826 GLU A N 1
ATOM 6268 C CA . GLU A 1 826 ? -29.529 22.817 23.979 1.00 86.81 826 GLU A CA 1
ATOM 6269 C C . GLU A 1 826 ? -30.084 22.752 25.416 1.00 86.81 826 GLU A C 1
ATOM 6271 O O . GLU A 1 826 ? -29.358 22.418 26.349 1.00 86.81 826 GLU A O 1
ATOM 6276 N N . ASP A 1 827 ? -31.396 22.955 25.581 1.00 85.06 827 ASP A N 1
ATOM 6277 C CA . ASP A 1 827 ? -32.084 22.854 26.879 1.00 85.06 827 ASP A CA 1
ATOM 6278 C C . ASP A 1 827 ? -32.057 21.435 27.479 1.00 85.06 827 ASP A C 1
ATOM 6280 O O . ASP A 1 827 ? -32.162 21.268 28.694 1.00 85.06 827 ASP A O 1
ATOM 6284 N N . ASP A 1 828 ? -31.987 20.405 26.635 1.00 84.50 828 ASP A N 1
ATOM 6285 C CA . ASP A 1 828 ? -32.007 18.997 27.043 1.00 84.50 828 ASP A CA 1
ATOM 6286 C C . ASP A 1 828 ? -30.583 18.482 27.298 1.00 84.50 828 ASP A C 1
ATOM 6288 O O . ASP A 1 828 ? -30.363 17.682 28.202 1.00 84.50 828 ASP A O 1
ATOM 6292 N N . GLU A 1 829 ? -29.595 18.984 26.553 1.00 84.94 829 GLU A N 1
ATOM 6293 C CA . GLU A 1 829 ? -28.173 18.731 26.803 1.00 84.94 829 GLU A CA 1
ATOM 6294 C C . GLU A 1 829 ? -27.695 19.413 28.094 1.00 84.94 829 GLU A C 1
ATOM 6296 O O . GLU A 1 829 ? -26.895 18.842 28.835 1.00 84.94 829 GLU A O 1
ATOM 6301 N N . ALA A 1 830 ? -28.234 20.593 28.421 1.00 84.38 830 ALA A N 1
ATOM 6302 C CA . ALA A 1 830 ? -27.944 21.299 29.670 1.00 84.38 830 ALA A CA 1
ATOM 6303 C C . ALA A 1 830 ? -28.401 20.542 30.934 1.00 84.38 830 ALA A C 1
ATOM 6305 O O . ALA A 1 830 ? -27.906 20.830 32.023 1.00 84.38 830 ALA A O 1
ATOM 6306 N N . GLN A 1 831 ? -29.322 19.581 30.801 1.00 81.75 831 GLN A N 1
ATOM 6307 C CA . GLN A 1 831 ? -29.787 18.729 31.904 1.00 81.75 831 GLN A CA 1
ATOM 6308 C C . GLN A 1 831 ? -28.841 17.555 32.192 1.00 81.75 831 GLN A C 1
ATOM 6310 O O . GLN A 1 831 ? -29.013 16.881 33.203 1.00 81.75 831 GLN A O 1
ATOM 6315 N N . LEU A 1 832 ? -27.873 17.281 31.312 1.00 83.94 832 LEU A N 1
ATOM 6316 C CA . LEU A 1 832 ? -26.926 16.185 31.492 1.00 83.94 832 LEU A CA 1
ATOM 6317 C C . LEU A 1 832 ? -25.826 16.586 32.470 1.00 83.94 832 LEU A C 1
ATOM 6319 O O . LEU A 1 832 ? -25.143 17.603 32.295 1.00 83.94 832 LEU A O 1
ATOM 6323 N N . ASN A 1 833 ? -25.601 15.742 33.470 1.00 81.69 833 ASN A N 1
ATOM 6324 C CA . ASN A 1 833 ? -24.460 15.907 34.358 1.00 81.69 833 ASN A CA 1
ATOM 6325 C C . ASN A 1 833 ? -23.133 15.539 33.636 1.00 81.69 833 ASN A C 1
ATOM 6327 O O . ASN A 1 833 ? -23.151 14.976 32.537 1.00 81.69 833 ASN A O 1
ATOM 6331 N N . PRO A 1 834 ? -21.952 15.867 34.198 1.00 76.88 834 PRO A N 1
ATOM 6332 C CA . PRO A 1 834 ? -20.668 15.618 33.536 1.00 76.88 834 PRO A CA 1
ATOM 6333 C C . PRO A 1 834 ? -20.400 14.154 33.150 1.00 76.88 834 PRO A C 1
ATOM 6335 O O . PRO A 1 834 ? -19.714 13.925 32.156 1.00 76.88 834 PRO A O 1
ATOM 6338 N N . GLU A 1 835 ? -20.933 13.189 33.904 1.00 73.62 835 GLU A N 1
ATOM 6339 C CA . GLU A 1 835 ? -20.786 11.753 33.630 1.00 73.62 835 GLU A CA 1
ATOM 6340 C C . GLU A 1 835 ? -21.768 11.283 32.541 1.00 73.62 835 GLU A C 1
ATOM 6342 O O . GLU A 1 835 ? -21.418 10.465 31.690 1.00 73.62 835 GLU A O 1
ATOM 6347 N N . GLU A 1 836 ? -22.963 11.876 32.486 1.00 79.00 836 GLU A N 1
ATOM 6348 C CA . GLU A 1 836 ? -23.991 11.610 31.475 1.00 79.00 836 GLU A CA 1
ATOM 6349 C C . GLU A 1 836 ? -23.684 12.243 30.115 1.00 79.00 836 GLU A C 1
ATOM 6351 O O . GLU A 1 836 ? -24.197 11.785 29.097 1.00 79.00 836 GLU A O 1
ATOM 6356 N N . LYS A 1 837 ? -22.809 13.255 30.045 1.00 81.50 837 LYS A N 1
ATOM 6357 C CA . LYS A 1 837 ? -22.414 13.894 28.773 1.00 81.50 837 LYS A CA 1
ATOM 6358 C C . LYS A 1 837 ? -21.798 12.931 27.757 1.00 81.50 837 LYS A C 1
ATOM 6360 O O . LYS A 1 837 ? -21.722 13.273 26.580 1.00 81.50 837 LYS A O 1
ATOM 6365 N N . ASN A 1 838 ? -21.407 11.726 28.167 1.00 79.50 838 ASN A N 1
ATOM 6366 C CA . ASN A 1 838 ? -20.992 10.671 27.246 1.00 79.50 838 ASN A CA 1
ATOM 6367 C C . ASN A 1 838 ? -22.074 10.321 26.205 1.00 79.50 838 ASN A C 1
ATOM 6369 O O . ASN A 1 838 ? -21.722 10.000 25.076 1.00 79.50 838 ASN A O 1
ATOM 6373 N N . VAL A 1 839 ? -23.370 10.476 26.515 1.00 80.50 839 VAL A N 1
ATOM 6374 C CA . VAL A 1 839 ? -24.475 10.165 25.577 1.00 80.50 839 VAL A CA 1
ATOM 6375 C C . VAL A 1 839 ? -24.564 11.095 24.366 1.00 80.50 839 VAL A C 1
ATOM 6377 O O . VAL A 1 839 ? -25.198 10.746 23.372 1.00 80.50 839 VAL A O 1
ATOM 6380 N N . VAL A 1 840 ? -23.945 12.276 24.443 1.00 83.75 840 VAL A N 1
ATOM 6381 C CA . VAL A 1 840 ? -23.893 13.273 23.356 1.00 83.75 840 VAL A CA 1
ATOM 6382 C C . VAL A 1 840 ? -22.497 13.415 22.747 1.00 83.75 840 VAL A C 1
ATOM 6384 O O . VAL A 1 840 ? -22.304 14.234 21.842 1.00 83.75 840 VAL A O 1
ATOM 6387 N N . ARG A 1 841 ? -21.519 12.639 23.236 1.00 85.00 841 ARG A N 1
ATOM 6388 C CA . ARG A 1 841 ? -20.184 12.559 22.638 1.00 85.00 841 ARG A CA 1
ATOM 6389 C C . ARG A 1 841 ? -20.225 11.753 21.348 1.00 85.00 841 ARG A C 1
ATOM 6391 O O . ARG A 1 841 ? -21.141 10.971 21.098 1.00 85.00 841 ARG A O 1
ATOM 6398 N N . THR A 1 842 ? -19.207 11.981 20.537 1.00 87.38 842 THR A N 1
ATOM 6399 C CA . THR A 1 842 ? -18.954 11.198 19.339 1.00 87.38 842 THR A CA 1
ATOM 6400 C C . THR A 1 842 ? -18.513 9.788 19.719 1.00 87.38 842 THR A C 1
ATOM 6402 O O . THR A 1 842 ? -17.768 9.611 20.684 1.00 87.38 842 THR A O 1
ATOM 6405 N N . PHE A 1 843 ? -18.967 8.797 18.965 1.00 90.56 843 PHE A N 1
ATOM 6406 C CA . PHE A 1 843 ? -18.567 7.403 19.096 1.00 90.56 843 PHE A CA 1
ATOM 6407 C C . PHE A 1 843 ? -18.375 6.784 17.708 1.00 90.56 843 PHE A C 1
ATOM 6409 O O . PHE A 1 843 ? -18.926 7.268 16.719 1.00 90.56 843 PHE A O 1
ATOM 6416 N N . ASN A 1 844 ? -17.574 5.726 17.632 1.00 90.56 844 ASN A N 1
ATOM 6417 C CA . ASN A 1 844 ? -17.179 5.094 16.376 1.00 90.56 844 ASN A CA 1
ATOM 6418 C C . ASN A 1 844 ? -17.989 3.810 16.114 1.00 90.56 844 ASN A C 1
ATOM 6420 O O . ASN A 1 844 ? -18.529 3.218 17.059 1.00 90.56 844 ASN A O 1
ATOM 6424 N N . PRO A 1 845 ? -18.131 3.396 14.846 1.00 92.06 845 PRO A N 1
ATOM 6425 C CA . PRO A 1 845 ? -18.623 2.071 14.488 1.00 92.06 845 PRO A CA 1
ATOM 6426 C C . PRO A 1 845 ? -17.621 0.981 14.892 1.00 92.06 845 PRO A C 1
ATOM 6428 O O . PRO A 1 845 ? -16.422 1.235 14.998 1.00 92.06 845 PRO A O 1
ATOM 6431 N N . GLU A 1 846 ? -18.125 -0.232 15.102 1.00 88.12 846 GLU A N 1
ATOM 6432 C CA . GLU A 1 846 ? -17.290 -1.424 15.302 1.00 88.12 846 GLU A CA 1
ATOM 6433 C C . GLU A 1 846 ? -16.930 -2.065 13.960 1.00 88.12 846 GLU A C 1
ATOM 6435 O O . GLU A 1 846 ? -15.812 -2.538 13.785 1.00 88.12 846 GLU A O 1
ATOM 6440 N N . PHE A 1 847 ? -17.858 -1.976 13.004 1.00 89.19 847 PHE A N 1
ATOM 6441 C CA . PHE A 1 847 ? -17.715 -2.478 11.647 1.00 89.19 847 PHE A CA 1
ATOM 6442 C C . PHE A 1 847 ? -18.112 -1.402 10.638 1.00 89.19 847 PHE A C 1
ATOM 6444 O O . PHE A 1 847 ? -19.125 -0.718 10.795 1.00 89.19 847 PHE A O 1
ATOM 6451 N N . THR A 1 848 ? -17.353 -1.265 9.562 1.00 88.50 848 THR A N 1
ATOM 6452 C CA . THR A 1 848 ? -17.743 -0.489 8.382 1.00 88.50 848 THR A CA 1
ATOM 6453 C C . THR A 1 848 ? -17.592 -1.261 7.079 1.00 88.50 848 THR A C 1
ATOM 6455 O O . THR A 1 848 ? -17.956 -0.732 6.024 1.00 88.50 848 THR A O 1
ATOM 6458 N N . TYR A 1 849 ? -17.180 -2.532 7.136 1.00 84.56 849 TYR A N 1
ATOM 6459 C CA . TYR A 1 849 ? -17.021 -3.356 5.944 1.00 84.56 849 TYR A CA 1
ATOM 6460 C C . TYR A 1 849 ? -18.265 -3.487 5.049 1.00 84.56 849 TYR A C 1
ATOM 6462 O O . TYR A 1 849 ? -18.099 -3.548 3.829 1.00 84.56 849 TYR A O 1
ATOM 6470 N N . PRO A 1 850 ? -19.521 -3.456 5.557 1.00 85.75 850 PRO A N 1
ATOM 6471 C CA . PRO A 1 850 ? -20.686 -3.481 4.673 1.00 85.75 850 PRO A CA 1
ATOM 6472 C C . PRO A 1 850 ? -20.803 -2.226 3.799 1.00 85.75 850 PRO A C 1
ATOM 6474 O O . PRO A 1 850 ? -21.532 -2.237 2.809 1.00 85.75 850 PRO A O 1
ATOM 6477 N N . ILE A 1 851 ? -20.133 -1.137 4.191 1.00 86.56 851 ILE A N 1
ATOM 6478 C CA . ILE A 1 851 ? -20.192 0.176 3.545 1.00 86.56 851 ILE A CA 1
ATOM 6479 C C . ILE A 1 851 ? -18.933 0.419 2.708 1.00 86.56 851 ILE A C 1
ATOM 6481 O O . ILE A 1 851 ? -19.062 0.804 1.550 1.00 86.56 851 ILE A O 1
ATOM 6485 N N . TYR A 1 852 ? -17.744 0.182 3.272 1.00 82.00 852 TYR A N 1
ATOM 6486 C CA . TYR A 1 852 ? -16.448 0.495 2.648 1.00 82.00 852 TYR A CA 1
ATOM 6487 C C . TYR A 1 852 ? -15.646 -0.746 2.204 1.00 82.00 852 TYR A C 1
ATOM 6489 O O . TYR A 1 852 ? -14.480 -0.623 1.855 1.00 82.00 852 TYR A O 1
ATOM 6497 N N . GLY A 1 853 ? -16.265 -1.931 2.162 1.00 78.69 853 GLY A N 1
ATOM 6498 C CA . GLY A 1 853 ? -15.614 -3.184 1.751 1.00 78.69 853 GLY A CA 1
ATOM 6499 C C . GLY A 1 853 ? -14.858 -3.876 2.890 1.0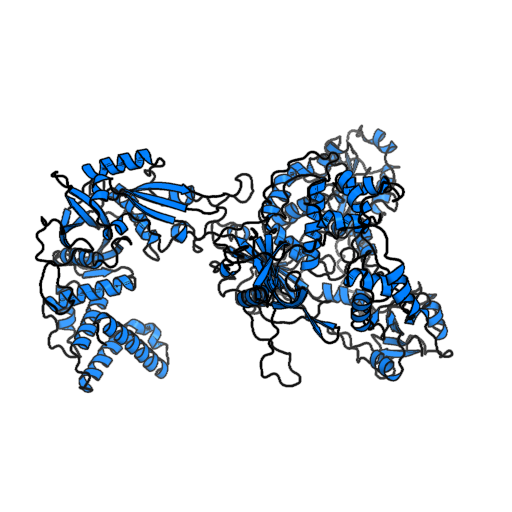0 78.69 853 GLY A C 1
ATOM 6500 O O . GLY A 1 853 ? -14.629 -3.280 3.936 1.00 78.69 853 GLY A O 1
ATOM 6501 N N . GLU A 1 854 ? -14.469 -5.142 2.702 1.00 69.38 854 GLU A N 1
ATOM 6502 C CA . GLU A 1 854 ? -13.855 -5.988 3.752 1.00 69.38 854 GLU A CA 1
ATOM 6503 C C . GLU A 1 854 ? -12.597 -5.395 4.408 1.00 69.38 854 GLU A C 1
ATOM 6505 O O . GLU A 1 854 ? -12.242 -5.784 5.517 1.00 69.38 854 GLU A O 1
ATOM 6510 N N . GLU A 1 855 ? -11.940 -4.443 3.745 1.00 55.81 855 GLU A N 1
ATOM 6511 C CA . GLU A 1 855 ? -10.714 -3.800 4.222 1.00 55.81 855 GLU A CA 1
ATOM 6512 C C . GLU A 1 855 ? -10.963 -2.645 5.198 1.00 55.81 855 GLU A C 1
ATOM 6514 O O . GLU A 1 855 ? -10.058 -2.276 5.943 1.00 55.81 855 GLU A O 1
ATOM 6519 N N . GLU A 1 856 ? -12.178 -2.086 5.220 1.00 73.69 856 GLU A N 1
ATOM 6520 C CA . GLU A 1 856 ? -12.541 -0.953 6.081 1.00 73.69 856 GLU A CA 1
ATOM 6521 C C . GLU A 1 856 ? -11.573 0.237 5.935 1.00 73.69 856 GLU A C 1
ATOM 6523 O O . GLU A 1 856 ? -11.225 0.919 6.904 1.00 73.69 856 GLU A O 1
ATOM 6528 N N . THR A 1 857 ? -11.122 0.492 4.708 1.00 71.12 857 THR A N 1
ATOM 6529 C CA . THR A 1 857 ? -10.185 1.557 4.338 1.00 71.12 857 THR A CA 1
ATOM 6530 C C . THR A 1 857 ? -10.827 2.518 3.342 1.00 71.12 857 THR A C 1
ATOM 6532 O O . THR A 1 857 ? -11.698 2.148 2.561 1.00 71.12 857 THR A O 1
ATOM 6535 N N . ILE A 1 858 ? -10.425 3.789 3.405 1.00 73.19 858 ILE A N 1
ATOM 6536 C CA . ILE A 1 858 ? -10.869 4.831 2.472 1.00 73.19 858 ILE A CA 1
ATOM 6537 C C . ILE A 1 858 ? -9.639 5.478 1.840 1.00 73.19 858 ILE A C 1
ATOM 6539 O O . ILE A 1 858 ? -8.750 5.973 2.546 1.00 73.19 858 ILE A O 1
ATOM 6543 N N . TYR A 1 859 ? -9.617 5.514 0.509 1.00 66.94 859 TYR A N 1
ATOM 6544 C CA . TYR A 1 859 ? -8.505 6.003 -0.296 1.00 66.94 859 TYR A CA 1
ATOM 6545 C C . TYR A 1 859 ? -8.714 7.445 -0.784 1.00 66.94 859 TYR A C 1
ATOM 6547 O O . TYR A 1 859 ? -9.807 7.868 -1.168 1.00 66.94 859 TYR A O 1
ATOM 6555 N N . GLY A 1 860 ? -7.622 8.219 -0.806 1.00 65.38 860 GLY A N 1
ATOM 6556 C CA . GLY A 1 860 ? -7.564 9.541 -1.447 1.00 65.38 860 GLY A CA 1
ATOM 6557 C C . GLY A 1 860 ? -7.958 10.749 -0.583 1.00 65.38 860 GLY A C 1
ATOM 6558 O O . GLY A 1 860 ? -8.042 11.865 -1.108 1.00 65.38 860 GLY A O 1
ATOM 6559 N N . TYR A 1 861 ? -8.158 10.561 0.727 1.00 65.12 861 TYR A N 1
ATOM 6560 C CA . TYR A 1 861 ? -8.478 11.633 1.680 1.00 65.12 861 TYR A CA 1
ATOM 6561 C C . TYR A 1 861 ? -7.491 11.687 2.837 1.00 65.12 861 TYR A C 1
ATOM 6563 O O . TYR A 1 861 ? -7.143 10.654 3.406 1.00 65.12 861 TYR A O 1
ATOM 6571 N N . LYS A 1 862 ? -7.113 12.906 3.238 1.00 56.44 862 LYS A N 1
ATOM 6572 C CA . LYS A 1 862 ? -6.270 13.172 4.404 1.00 56.44 862 LYS A CA 1
ATOM 6573 C C . LYS A 1 862 ? -7.066 13.761 5.557 1.00 56.44 862 LYS A C 1
ATOM 6575 O O . LYS A 1 862 ? -7.898 14.643 5.347 1.00 56.44 862 LYS A O 1
ATOM 6580 N N . GLY A 1 863 ? -6.785 13.301 6.780 1.00 62.38 863 GLY A N 1
ATOM 6581 C CA . GLY A 1 863 ? -7.483 13.760 7.987 1.00 62.38 863 GLY A CA 1
ATOM 6582 C C . GLY A 1 863 ? -8.998 13.613 7.857 1.00 62.38 863 GLY A C 1
ATOM 6583 O O . GLY A 1 863 ? -9.732 14.505 8.276 1.00 62.38 863 GLY A O 1
ATOM 6584 N N . LEU A 1 864 ? -9.439 12.547 7.182 1.00 77.94 864 LEU A N 1
ATOM 6585 C CA . LEU A 1 864 ? -10.837 12.337 6.852 1.00 77.94 864 LEU A CA 1
ATOM 6586 C C . LEU A 1 864 ? -11.639 12.139 8.138 1.00 77.94 864 LEU A C 1
ATOM 6588 O O . LEU A 1 864 ? -11.420 11.186 8.882 1.00 77.94 864 LEU A O 1
ATOM 6592 N N . SER A 1 865 ? -12.581 13.042 8.368 1.00 82.25 865 SER A N 1
ATOM 6593 C CA . SER A 1 865 ? -13.555 12.972 9.445 1.00 82.25 865 SER A CA 1
ATOM 6594 C C . SER A 1 865 ? -14.946 12.958 8.830 1.00 82.25 865 SER A C 1
ATOM 6596 O O . SER A 1 865 ? -15.390 13.930 8.214 1.00 82.25 865 SER A O 1
ATOM 6598 N N . ILE A 1 866 ? -15.633 11.828 8.968 1.00 89.81 866 ILE A N 1
ATOM 6599 C CA . ILE A 1 866 ? -16.996 11.637 8.482 1.00 89.81 866 ILE A CA 1
ATOM 6600 C C . ILE A 1 866 ? -17.917 11.746 9.692 1.00 89.81 866 ILE A C 1
ATOM 6602 O O . ILE A 1 866 ? -18.193 10.767 10.381 1.00 89.81 866 ILE A O 1
ATOM 6606 N N . GLY A 1 867 ? -18.390 12.955 9.969 1.00 89.50 867 GLY A N 1
ATOM 6607 C CA . GLY A 1 867 ? -19.349 13.220 11.033 1.00 89.50 867 GLY A CA 1
ATOM 6608 C C . GLY A 1 867 ? -20.773 12.881 10.599 1.00 89.50 867 GLY A C 1
ATOM 6609 O O . GLY A 1 867 ? -21.375 13.601 9.805 1.00 89.50 867 GLY A O 1
ATOM 6610 N N . LEU A 1 868 ? -21.351 11.817 11.153 1.00 92.12 868 LEU A N 1
ATOM 6611 C CA . LEU A 1 868 ? -22.753 11.451 10.968 1.00 92.12 868 LEU A CA 1
ATOM 6612 C C . LEU A 1 868 ? -23.532 11.697 12.268 1.00 92.12 868 LEU A C 1
ATOM 6614 O O . LEU A 1 868 ? -23.553 10.890 13.200 1.00 92.12 868 LEU A O 1
ATOM 6618 N N . SER A 1 869 ? -24.180 12.856 12.335 1.00 92.62 869 SER A N 1
ATOM 6619 C CA . SER A 1 869 ? -24.967 13.282 13.492 1.00 92.62 869 SER A CA 1
ATOM 6620 C C . SER A 1 869 ? -26.429 12.878 13.344 1.00 92.62 869 SER A C 1
ATOM 6622 O O . SER A 1 869 ? -27.039 13.111 12.309 1.00 92.62 869 SER A O 1
ATOM 6624 N N . PHE A 1 870 ? -27.032 12.344 14.398 1.00 93.44 870 PHE A N 1
ATOM 6625 C CA . PHE A 1 870 ? -28.446 11.985 14.451 1.00 93.44 870 PHE A CA 1
ATOM 6626 C C . PHE A 1 870 ? -29.166 12.835 15.485 1.00 93.44 870 PHE A C 1
ATOM 6628 O O . PHE A 1 870 ? -28.690 13.008 16.607 1.00 93.44 870 PHE A O 1
ATOM 6635 N N . SER A 1 871 ? -30.364 13.316 15.162 1.00 93.50 871 SER A N 1
ATOM 6636 C CA . SER A 1 871 ? -31.256 13.852 16.188 1.00 93.50 871 SER A CA 1
ATOM 6637 C C . SER A 1 871 ? -31.601 12.727 17.166 1.00 93.50 871 SER A C 1
ATOM 6639 O O . SER A 1 871 ? -32.140 11.700 16.752 1.00 93.50 871 SER A O 1
ATOM 6641 N N . SER A 1 872 ? -31.343 12.926 18.453 1.00 92.19 872 SER A N 1
ATOM 6642 C CA . SER A 1 872 ? -31.503 11.888 19.480 1.00 92.19 872 SER A CA 1
ATOM 6643 C C . SER A 1 872 ? -32.897 11.248 19.538 1.00 92.19 872 SER A C 1
ATOM 6645 O O . SER A 1 872 ? -32.990 10.097 19.932 1.00 92.19 872 SER A O 1
ATOM 6647 N N . GLY A 1 873 ? -33.972 11.935 19.135 1.00 90.75 873 GLY A N 1
ATOM 6648 C CA . GLY A 1 873 ? -35.324 11.360 19.060 1.00 90.75 873 GLY A CA 1
ATOM 6649 C C . GLY A 1 873 ? -35.641 10.705 17.710 1.00 90.75 873 GLY A C 1
ATOM 6650 O O . GLY A 1 873 ? -35.675 9.481 17.584 1.00 90.75 873 GLY A O 1
ATOM 6651 N N . SER A 1 874 ? -35.876 11.531 16.682 1.00 91.06 874 SER A N 1
ATOM 6652 C CA . SER A 1 874 ? -36.382 11.086 15.371 1.00 91.06 874 SER A CA 1
ATOM 6653 C C . SER A 1 874 ? -35.340 10.416 14.465 1.00 91.06 874 SER A C 1
ATOM 6655 O O . SER A 1 874 ? -35.689 9.963 13.371 1.00 91.06 874 SER A O 1
ATOM 6657 N N . LEU A 1 875 ? -34.073 10.383 14.893 1.00 93.06 875 LEU A N 1
ATOM 6658 C CA . LEU A 1 875 ? -32.925 9.895 14.123 1.00 93.06 875 LEU A CA 1
ATOM 6659 C C . LEU A 1 875 ? -32.785 10.540 12.735 1.00 93.06 875 LEU A C 1
ATOM 6661 O O . LEU A 1 875 ? -32.229 9.938 11.824 1.00 93.06 875 LEU A O 1
ATOM 6665 N N . THR A 1 876 ? -33.294 11.763 12.546 1.00 91.38 876 THR A N 1
ATOM 6666 C CA . THR A 1 876 ? -32.959 12.546 11.350 1.00 91.38 876 THR A CA 1
ATOM 6667 C C . THR A 1 876 ? -31.444 12.725 11.326 1.00 91.38 876 THR A C 1
ATOM 6669 O O . THR A 1 876 ? -30.878 13.112 12.347 1.00 91.38 876 THR A O 1
ATOM 6672 N N . SER A 1 877 ? -30.796 12.418 10.206 1.00 91.56 877 SER A N 1
ATOM 6673 C CA . SER A 1 877 ? -29.340 12.443 10.083 1.00 91.56 877 SER A CA 1
ATOM 6674 C C . SER A 1 877 ? -28.834 13.739 9.445 1.00 91.56 877 SER A C 1
ATOM 6676 O O . SER A 1 877 ? -29.510 14.358 8.621 1.00 91.56 877 SER A O 1
ATOM 6678 N N . TYR A 1 878 ? -27.632 14.142 9.836 1.00 91.12 878 TYR A N 1
ATOM 6679 C CA . TYR A 1 878 ? -26.823 15.201 9.249 1.00 91.12 878 TYR A CA 1
ATOM 6680 C C . TYR A 1 878 ? -25.440 14.631 8.960 1.00 91.12 878 TYR A C 1
ATOM 6682 O O . TYR A 1 878 ? -24.817 14.053 9.850 1.00 91.12 878 TYR A O 1
ATOM 6690 N N . LEU A 1 879 ? -24.998 14.769 7.714 1.00 89.38 879 LEU A N 1
ATOM 6691 C CA . LEU A 1 879 ? -23.704 14.285 7.253 1.00 89.38 879 LEU A CA 1
ATOM 6692 C C . LEU A 1 879 ? -22.778 15.479 7.016 1.00 89.38 879 LEU A C 1
ATOM 6694 O O . LEU A 1 879 ? -23.083 16.344 6.196 1.00 89.38 879 LEU A O 1
ATOM 6698 N N . SER A 1 880 ? -21.650 15.493 7.716 1.00 87.31 880 SER A N 1
ATOM 6699 C CA . SER A 1 880 ? -20.528 16.402 7.503 1.00 87.31 880 SER A CA 1
ATOM 6700 C C . SER A 1 880 ? -19.299 15.586 7.132 1.00 87.31 880 SER A C 1
ATOM 6702 O O . SER A 1 880 ? -18.922 14.678 7.868 1.00 87.31 880 SER A O 1
ATOM 6704 N N . ILE A 1 881 ? -18.671 15.910 6.009 1.00 86.81 881 ILE A N 1
ATOM 6705 C CA . ILE A 1 881 ? -17.404 15.306 5.604 1.00 86.81 881 ILE A CA 1
ATOM 6706 C C . ILE A 1 881 ? -16.368 16.418 5.630 1.00 86.81 881 ILE A C 1
ATOM 6708 O O . ILE A 1 881 ? -16.488 17.402 4.902 1.00 86.81 881 ILE A O 1
ATOM 6712 N N . GLU A 1 882 ? -15.375 16.259 6.490 1.00 84.06 882 GLU A N 1
ATOM 6713 C CA . GLU A 1 882 ? -14.243 17.164 6.614 1.00 84.06 882 GLU A CA 1
ATOM 6714 C C . GLU A 1 882 ? -12.970 16.401 6.259 1.00 84.06 882 GLU A C 1
ATOM 6716 O O . GLU A 1 882 ? -12.804 15.235 6.610 1.00 84.06 882 GLU A O 1
ATOM 6721 N N . HIS A 1 883 ? -12.070 17.049 5.532 1.00 78.75 883 HIS A N 1
ATOM 6722 C CA . HIS A 1 883 ? -10.762 16.502 5.201 1.00 78.75 883 HIS A CA 1
ATOM 6723 C C . HIS A 1 883 ? -9.759 17.653 5.104 1.00 78.75 883 HIS A C 1
ATOM 6725 O O . HIS A 1 883 ? -10.108 18.763 4.696 1.00 78.75 883 HIS A O 1
ATOM 6731 N N . SER A 1 884 ? -8.503 17.402 5.458 1.00 72.81 884 SER A N 1
ATOM 6732 C CA . SER A 1 884 ? -7.433 18.400 5.360 1.00 72.81 884 SER A CA 1
ATOM 6733 C C . SER A 1 884 ? -6.917 18.543 3.928 1.00 72.81 884 SER A C 1
ATOM 6735 O O . SER A 1 884 ? -6.658 19.653 3.469 1.00 72.81 884 SER A O 1
ATOM 6737 N N . SER A 1 885 ? -6.840 17.440 3.188 1.00 58.91 885 SER A N 1
ATOM 6738 C CA . SER A 1 885 ? -6.567 17.428 1.751 1.00 58.91 885 SER A CA 1
ATOM 6739 C C . SER A 1 885 ? -7.282 16.257 1.075 1.00 58.91 885 SER A C 1
ATOM 6741 O O . SER A 1 885 ? -7.633 15.264 1.711 1.00 58.91 885 SER A O 1
ATOM 6743 N N . LYS A 1 886 ? -7.554 16.410 -0.221 1.00 68.00 886 LYS A N 1
ATOM 6744 C CA . LYS A 1 886 ? -8.209 15.424 -1.086 1.00 68.00 886 LYS A CA 1
ATOM 6745 C C . LYS A 1 886 ? -7.402 15.345 -2.378 1.00 68.00 886 LYS A C 1
ATOM 6747 O O . LYS A 1 886 ? -6.923 16.381 -2.847 1.00 68.00 886 LYS A O 1
ATOM 6752 N N . PHE A 1 887 ? -7.248 14.150 -2.943 1.00 58.09 887 PHE A N 1
ATOM 6753 C CA . PHE A 1 887 ? -6.624 13.994 -4.258 1.00 58.09 887 PHE A CA 1
ATOM 6754 C C . PHE A 1 887 ? -7.341 14.855 -5.323 1.00 58.09 887 PHE A C 1
ATOM 6756 O O . PHE A 1 887 ? -8.569 14.972 -5.287 1.00 58.09 887 PHE A O 1
ATOM 6763 N N . PRO A 1 888 ? -6.609 15.492 -6.259 1.00 52.69 888 PRO A N 1
ATOM 6764 C CA . PRO A 1 888 ? -7.221 16.327 -7.286 1.00 52.69 888 PRO A CA 1
ATOM 6765 C C . PRO A 1 888 ? -8.161 15.513 -8.190 1.00 52.69 888 PRO A C 1
ATOM 6767 O O . PRO A 1 888 ? -7.760 14.511 -8.777 1.00 52.69 888 PRO A O 1
ATOM 6770 N N . ASP A 1 889 ? -9.405 15.986 -8.355 1.00 47.12 889 ASP A N 1
ATOM 6771 C CA . ASP A 1 889 ? -10.493 15.316 -9.103 1.00 47.12 889 ASP A CA 1
ATOM 6772 C C . ASP A 1 889 ? -10.245 15.194 -10.631 1.00 47.12 889 ASP A C 1
ATOM 6774 O O . ASP A 1 889 ? -11.115 14.742 -11.378 1.00 47.12 889 ASP A O 1
ATOM 6778 N N . SER A 1 890 ? -9.072 15.606 -11.124 1.00 41.66 890 SER A N 1
ATOM 6779 C CA . SER A 1 890 ? -8.705 15.644 -12.545 1.00 41.66 890 SER A CA 1
ATOM 6780 C C . SER A 1 890 ? -7.915 14.421 -13.044 1.00 41.66 890 SER A C 1
ATOM 6782 O O . SER A 1 890 ? -7.538 14.402 -14.215 1.00 41.66 890 SER A O 1
ATOM 6784 N N . GLY A 1 891 ? -7.654 13.419 -12.193 1.00 40.78 891 GLY A N 1
ATOM 6785 C CA . GLY A 1 891 ? -6.892 12.204 -12.530 1.00 40.78 891 GLY A CA 1
ATOM 6786 C C . GLY A 1 891 ? -7.741 10.957 -12.836 1.00 40.78 891 GLY A C 1
ATOM 6787 O O . GLY A 1 891 ? -8.948 10.921 -12.604 1.00 40.78 891 GLY A O 1
ATOM 6788 N N . THR A 1 892 ? -7.093 9.908 -13.353 1.00 35.47 892 THR A N 1
ATOM 6789 C CA . THR A 1 892 ? -7.686 8.585 -13.645 1.00 35.47 892 THR A CA 1
ATOM 6790 C C . THR A 1 892 ? -8.028 7.762 -12.398 1.00 35.47 892 THR A C 1
ATOM 6792 O O . THR A 1 892 ? -8.892 6.894 -12.488 1.00 35.47 892 THR A O 1
ATOM 6795 N N . VAL A 1 893 ? -7.423 8.057 -11.240 1.00 40.69 893 VAL A N 1
ATOM 6796 C CA . VAL A 1 893 ? -7.865 7.550 -9.930 1.00 40.69 893 VAL A CA 1
ATOM 6797 C C . VAL A 1 893 ? -8.615 8.660 -9.225 1.00 40.69 893 VAL A C 1
ATOM 6799 O O . VAL A 1 893 ? -8.054 9.705 -8.894 1.00 40.69 893 VAL A O 1
ATOM 6802 N N . LYS A 1 894 ? -9.912 8.432 -9.045 1.00 55.94 894 LYS A N 1
ATOM 6803 C CA . LYS A 1 894 ? -10.757 9.312 -8.254 1.00 55.94 894 LYS A CA 1
ATOM 6804 C C . LYS A 1 894 ? -10.616 8.897 -6.793 1.00 55.94 894 LYS A C 1
ATOM 6806 O O . LYS A 1 894 ? -10.605 7.696 -6.537 1.00 55.94 894 LYS A O 1
ATOM 6811 N N . PRO A 1 895 ? -10.508 9.852 -5.858 1.00 66.56 895 PRO A N 1
ATOM 6812 C CA . PRO A 1 895 ? -10.668 9.528 -4.447 1.00 66.56 895 PRO A CA 1
ATOM 6813 C C . PRO A 1 895 ? -12.013 8.826 -4.249 1.00 66.56 895 PRO A C 1
ATOM 6815 O O . PRO A 1 895 ? -12.969 9.118 -4.981 1.00 66.56 895 PRO A O 1
ATOM 6818 N N . ASP A 1 896 ? -12.068 7.900 -3.294 1.00 73.44 896 ASP A N 1
ATOM 6819 C CA . ASP A 1 896 ? -13.275 7.116 -3.048 1.00 73.44 896 ASP A CA 1
ATOM 6820 C C . ASP A 1 896 ? -14.470 8.041 -2.847 1.00 73.44 896 ASP A C 1
ATOM 6822 O O . ASP A 1 896 ? -14.391 9.042 -2.143 1.00 73.44 896 ASP A O 1
ATOM 6826 N N . ASP A 1 897 ? -15.613 7.744 -3.456 1.00 79.44 897 ASP A N 1
ATOM 6827 C CA . ASP A 1 897 ? -16.788 8.586 -3.257 1.00 79.44 897 ASP A CA 1
ATOM 6828 C C . ASP A 1 897 ? -17.378 8.327 -1.864 1.00 79.44 897 ASP A C 1
ATOM 6830 O O . ASP A 1 897 ? -18.306 7.535 -1.704 1.00 79.44 897 ASP A O 1
ATOM 6834 N N . VAL A 1 898 ? -16.812 8.967 -0.838 1.00 82.62 898 VAL A N 1
ATOM 6835 C CA . VAL A 1 898 ? -17.201 8.787 0.568 1.00 82.62 898 VAL A CA 1
ATOM 6836 C C . VAL A 1 898 ? -18.672 9.147 0.775 1.00 82.62 898 VAL A C 1
ATOM 6838 O O . VAL A 1 898 ? -19.416 8.387 1.398 1.00 82.62 898 VAL A O 1
ATOM 6841 N N . GLU A 1 899 ? -19.126 10.276 0.212 1.00 82.50 899 GLU A N 1
ATOM 6842 C CA . GLU A 1 899 ? -20.531 10.688 0.316 1.00 82.50 899 GLU A CA 1
ATOM 6843 C C . GLU A 1 899 ? -21.436 9.731 -0.464 1.00 82.50 899 GLU A C 1
ATOM 6845 O O . GLU A 1 899 ? -22.433 9.263 0.083 1.00 82.50 899 GLU A O 1
ATOM 6850 N N . GLY A 1 900 ? -21.110 9.418 -1.722 1.00 83.38 900 GLY A N 1
ATOM 6851 C CA . GLY A 1 900 ? -21.945 8.573 -2.575 1.00 83.38 900 GLY A CA 1
ATOM 6852 C C . GLY A 1 900 ? -21.993 7.109 -2.144 1.00 83.38 900 GLY A C 1
ATOM 6853 O O . GLY A 1 900 ? -23.018 6.448 -2.329 1.00 83.38 900 GLY A O 1
ATOM 6854 N N . THR A 1 901 ? -20.933 6.602 -1.517 1.00 85.75 901 THR A N 1
ATOM 6855 C CA . THR A 1 901 ? -20.906 5.257 -0.930 1.00 85.75 901 THR A CA 1
ATOM 6856 C C . THR A 1 901 ? -21.811 5.206 0.292 1.00 85.75 901 THR A C 1
ATOM 6858 O O . THR A 1 901 ? -22.721 4.379 0.333 1.00 85.75 901 THR A O 1
ATOM 6861 N N . LEU A 1 902 ? -21.672 6.156 1.224 1.00 86.75 902 LEU A N 1
ATOM 6862 C CA . LEU A 1 902 ? -22.531 6.234 2.407 1.00 86.75 902 LEU A CA 1
ATOM 6863 C C . LEU A 1 902 ? -23.998 6.546 2.045 1.00 86.75 902 LEU A C 1
ATOM 6865 O O . LEU A 1 902 ? -24.911 6.018 2.683 1.00 86.75 902 LEU A O 1
ATOM 6869 N N . TYR A 1 903 ? -24.243 7.332 0.986 1.00 84.50 903 TYR A N 1
ATOM 6870 C CA . TYR A 1 903 ? -25.576 7.679 0.467 1.00 84.50 903 TYR A CA 1
ATOM 6871 C C . TYR A 1 903 ? -26.435 6.453 0.142 1.00 84.50 903 TYR A C 1
ATOM 6873 O O . TYR A 1 903 ? -27.650 6.489 0.318 1.00 84.50 903 TYR A O 1
ATOM 6881 N N . LYS A 1 904 ? -25.822 5.347 -0.297 1.00 86.38 904 LYS A N 1
ATOM 6882 C CA . LYS A 1 904 ? -26.539 4.095 -0.595 1.00 86.38 904 LYS A CA 1
ATOM 6883 C C . LYS A 1 904 ? -27.144 3.453 0.658 1.00 86.38 904 LYS A C 1
ATOM 6885 O O . LYS A 1 904 ? -28.106 2.694 0.546 1.00 86.38 904 LYS A O 1
ATOM 6890 N N . PHE A 1 905 ? -26.597 3.760 1.834 1.00 87.31 905 PHE A N 1
ATOM 6891 C CA . PHE A 1 905 ? -26.966 3.135 3.103 1.00 87.31 905 PHE A CA 1
ATOM 6892 C C . PHE A 1 905 ? -27.761 4.055 4.030 1.00 87.31 905 PHE A C 1
ATOM 6894 O O . PHE A 1 905 ? -28.463 3.545 4.906 1.00 87.31 905 PHE A O 1
ATOM 6901 N N . ILE A 1 906 ? -27.697 5.378 3.836 1.00 86.31 906 ILE A N 1
ATOM 6902 C CA . ILE A 1 906 ? -28.501 6.349 4.587 1.00 86.31 906 ILE A CA 1
ATOM 6903 C C . ILE A 1 906 ? -29.782 6.741 3.830 1.00 86.31 906 ILE A C 1
ATOM 6905 O O . ILE A 1 906 ? -29.800 6.800 2.602 1.00 86.31 906 ILE A O 1
ATOM 6909 N N . PRO A 1 907 ? -30.883 7.046 4.534 1.00 84.06 907 PRO A N 1
ATOM 6910 C CA . PRO A 1 907 ? -32.110 7.518 3.897 1.00 84.06 907 PRO A CA 1
ATOM 6911 C C . PRO A 1 907 ? -31.924 8.842 3.146 1.00 84.06 907 PRO A C 1
ATOM 6913 O O . PRO A 1 907 ? -31.226 9.738 3.614 1.00 84.06 907 PRO A O 1
ATOM 6916 N N . SER A 1 908 ? -32.634 9.020 2.027 1.00 78.81 908 SER A N 1
ATOM 6917 C CA . SER A 1 908 ? -32.548 10.223 1.180 1.00 78.81 908 SER A CA 1
ATOM 6918 C C . SER A 1 908 ? -33.044 11.521 1.838 1.00 78.81 908 SER A C 1
ATOM 6920 O O . SER A 1 908 ? -32.986 12.577 1.214 1.00 78.81 908 SER A O 1
ATOM 6922 N N . ASP A 1 909 ? -33.598 11.454 3.050 1.00 80.25 909 ASP A N 1
ATOM 6923 C CA . ASP A 1 909 ? -34.144 12.585 3.805 1.00 80.25 909 ASP A CA 1
ATOM 6924 C C . ASP A 1 909 ? -33.154 13.187 4.824 1.00 80.25 909 ASP A C 1
ATOM 6926 O O . ASP A 1 909 ? -33.564 13.983 5.676 1.00 80.25 909 ASP A O 1
ATOM 6930 N N . TYR A 1 910 ? -31.863 12.843 4.725 1.00 82.25 910 TYR A N 1
ATOM 6931 C CA . TYR A 1 910 ? -30.792 13.443 5.526 1.00 82.25 910 TYR A CA 1
ATOM 6932 C C . TYR A 1 910 ? -30.557 14.924 5.186 1.00 82.25 910 TYR A C 1
ATOM 6934 O O . TYR A 1 910 ? -30.757 15.392 4.062 1.00 82.25 910 TYR A O 1
ATOM 6942 N N . VAL A 1 911 ? -30.127 15.684 6.189 1.00 85.06 911 VAL A N 1
ATOM 6943 C CA . VAL A 1 911 ? -29.883 17.124 6.093 1.00 85.06 911 VAL A CA 1
ATOM 6944 C C . VAL A 1 911 ? -28.417 17.373 5.734 1.00 85.06 911 VAL A C 1
ATOM 6946 O O . VAL A 1 911 ? -27.529 16.740 6.293 1.00 85.06 911 VAL A O 1
ATOM 6949 N N . LYS A 1 912 ? -28.151 18.325 4.828 1.00 81.38 912 LYS A N 1
ATOM 6950 C CA . LYS A 1 912 ? -26.784 18.722 4.424 1.00 81.38 912 LYS A CA 1
ATOM 6951 C C . LYS A 1 912 ? -26.279 20.012 5.077 1.00 81.38 912 LYS A C 1
ATOM 6953 O O . LYS A 1 912 ? -25.104 20.336 4.979 1.00 81.38 912 LYS A O 1
ATOM 6958 N N . HIS A 1 913 ? -27.164 20.778 5.716 1.00 85.50 913 HIS A N 1
ATOM 6959 C CA . HIS A 1 913 ? -26.830 22.057 6.343 1.00 85.50 913 HIS A CA 1
ATOM 6960 C C . HIS A 1 913 ? -27.065 22.004 7.852 1.00 85.50 913 HIS A C 1
ATOM 6962 O O . HIS A 1 913 ? -28.196 21.803 8.305 1.00 85.50 913 HIS A O 1
ATOM 6968 N N . GLU A 1 914 ? -26.008 22.257 8.621 1.00 86.62 914 GLU A N 1
ATOM 6969 C CA . GLU A 1 914 ? -26.032 22.216 10.085 1.00 86.62 914 GLU A CA 1
ATOM 6970 C C . GLU A 1 914 ? -27.130 23.098 10.717 1.00 86.62 914 GLU A C 1
ATOM 6972 O O . GLU A 1 914 ? -27.862 22.595 11.572 1.00 86.62 914 GLU A O 1
ATOM 6977 N N . PRO A 1 915 ? -27.374 24.358 10.290 1.00 88.56 915 PRO A N 1
ATOM 6978 C CA . PRO A 1 915 ? -28.399 25.190 10.927 1.00 88.56 915 PRO A CA 1
ATOM 6979 C C . PRO A 1 915 ? -29.810 24.600 10.800 1.00 88.56 915 PRO A C 1
ATOM 6981 O O . PRO A 1 915 ? -30.580 24.598 11.760 1.00 88.56 915 PRO A O 1
ATOM 6984 N N . THR A 1 916 ? -30.133 24.034 9.634 1.00 89.62 916 THR A N 1
ATOM 6985 C CA . THR A 1 916 ? -31.414 23.361 9.384 1.00 89.62 916 THR A CA 1
ATOM 6986 C C . THR A 1 916 ? -31.551 22.100 10.233 1.00 89.62 916 THR A C 1
ATOM 6988 O O . THR A 1 916 ? -32.637 21.802 10.734 1.00 89.62 916 THR A O 1
ATOM 6991 N N . PHE A 1 917 ? -30.450 21.374 10.438 1.00 91.38 917 PHE A N 1
ATOM 6992 C CA . PHE A 1 917 ? -30.419 20.215 11.321 1.00 91.38 917 PHE A CA 1
ATOM 6993 C C . PHE A 1 917 ? -30.673 20.615 12.783 1.00 91.38 917 PHE A C 1
ATOM 6995 O O . PHE A 1 917 ? -31.528 20.019 13.434 1.00 91.38 917 PHE A O 1
ATOM 7002 N N . ILE A 1 918 ? -30.039 21.677 13.285 1.00 90.62 918 ILE A N 1
ATOM 7003 C CA . ILE A 1 918 ? -30.263 22.170 14.654 1.00 90.62 918 ILE A CA 1
ATOM 7004 C C . ILE A 1 918 ? -31.707 22.659 14.861 1.00 90.62 918 ILE A C 1
ATOM 7006 O O . ILE A 1 918 ? -32.316 22.376 15.897 1.00 90.62 918 ILE A O 1
ATOM 7010 N N . GLU A 1 919 ? -32.304 23.349 13.885 1.00 90.81 919 GLU A N 1
ATOM 7011 C CA . GLU A 1 919 ? -33.729 23.712 13.934 1.00 90.81 919 GLU A CA 1
ATOM 7012 C C . GLU A 1 919 ? -34.633 22.475 13.993 1.00 90.81 919 GLU A C 1
ATOM 7014 O O . GLU A 1 919 ? -35.602 22.437 14.761 1.00 90.81 919 GLU A O 1
ATOM 7019 N N . LYS A 1 920 ? -34.288 21.435 13.227 1.00 89.69 920 LYS A N 1
ATOM 7020 C CA . LYS A 1 920 ? -34.999 20.158 13.232 1.00 89.69 920 LYS A CA 1
ATOM 7021 C C . LYS A 1 920 ? -34.876 19.446 14.580 1.00 89.69 920 LYS A C 1
ATOM 7023 O O . LYS A 1 920 ? -35.898 19.013 15.102 1.00 89.69 920 LYS A O 1
ATOM 7028 N N . VAL A 1 921 ? -33.692 19.424 15.197 1.00 91.38 921 VAL A N 1
ATOM 7029 C CA . VAL A 1 921 ? -33.476 18.893 16.557 1.00 91.38 921 VAL A CA 1
ATOM 7030 C C . VAL A 1 921 ? -34.345 19.634 17.582 1.00 91.38 921 VAL A C 1
ATOM 7032 O O . VAL A 1 921 ? -35.020 19.000 18.394 1.00 91.38 921 VAL A O 1
ATOM 7035 N N . LYS A 1 922 ? -34.409 20.972 17.517 1.00 90.88 922 LYS A N 1
ATOM 7036 C CA . LYS A 1 922 ? -35.262 21.791 18.405 1.00 90.88 922 LYS A CA 1
ATOM 7037 C C . LYS A 1 922 ? -36.754 21.508 18.220 1.00 90.88 922 LYS A C 1
ATOM 7039 O O . LYS A 1 922 ? -37.515 21.556 19.189 1.00 90.88 922 LYS A O 1
ATOM 7044 N N . LYS A 1 923 ? -37.185 21.245 16.985 1.00 91.00 923 LYS A N 1
ATOM 7045 C CA . LYS A 1 923 ? -38.565 20.862 16.665 1.00 91.00 923 LYS A CA 1
ATOM 7046 C C . LYS A 1 923 ? -38.880 19.455 17.172 1.00 91.00 923 LYS A C 1
ATOM 7048 O O . LYS A 1 923 ? -39.900 19.256 17.831 1.00 91.00 923 LYS A O 1
ATOM 7053 N N . ASP A 1 924 ? -37.983 18.508 16.928 1.00 89.19 924 ASP A N 1
ATOM 7054 C CA . ASP A 1 924 ? -38.144 17.112 17.323 1.00 89.19 924 ASP A CA 1
ATOM 7055 C C . ASP A 1 924 ? -38.202 16.958 18.844 1.00 89.19 924 ASP A C 1
ATOM 7057 O O . ASP A 1 924 ? -39.054 16.224 19.332 1.00 89.19 924 ASP A O 1
ATOM 7061 N N . ALA A 1 925 ? -37.417 17.726 19.607 1.00 88.25 925 ALA A N 1
ATOM 7062 C CA . ALA A 1 925 ? -37.514 17.752 21.070 1.00 88.25 925 ALA A CA 1
ATOM 7063 C C . ALA A 1 925 ? -38.936 18.074 21.580 1.00 88.25 925 ALA A C 1
ATOM 7065 O O . ALA A 1 925 ? -39.339 17.619 22.647 1.00 88.25 925 ALA A O 1
ATOM 7066 N N . LYS A 1 926 ? -39.733 18.837 20.817 1.00 88.69 926 LYS A N 1
ATOM 7067 C CA . LYS A 1 926 ? -41.112 19.194 21.188 1.00 88.69 926 LYS A CA 1
ATOM 7068 C C . LYS A 1 926 ? -42.132 18.181 20.670 1.00 88.69 926 LYS A C 1
ATOM 7070 O O . LYS A 1 926 ? -43.046 17.799 21.404 1.00 88.69 926 LYS A O 1
ATOM 7075 N N . GLU A 1 927 ? -41.981 17.759 19.417 1.00 91.25 927 GLU A N 1
ATOM 7076 C CA . GLU A 1 927 ? -43.008 17.030 18.662 1.00 91.25 927 GLU A CA 1
ATOM 7077 C C . GLU A 1 927 ? -42.814 15.509 18.634 1.00 91.25 927 GLU A C 1
ATOM 7079 O O . GLU A 1 927 ? -43.800 14.781 18.530 1.00 91.25 927 GLU A O 1
ATOM 7084 N N . PHE A 1 928 ? -41.578 15.011 18.722 1.00 93.44 928 PHE A N 1
ATOM 7085 C CA . PHE A 1 928 ? -41.295 13.585 18.558 1.00 93.44 928 PHE A CA 1
ATOM 7086 C C . PHE A 1 928 ? -41.876 12.763 19.710 1.00 93.44 928 PHE A C 1
ATOM 7088 O O . PHE A 1 928 ? -41.703 13.102 20.883 1.00 93.44 928 PHE A O 1
ATOM 7095 N N . ARG A 1 929 ? -42.550 11.662 19.375 1.00 93.75 929 ARG A N 1
ATOM 7096 C CA . ARG A 1 929 ? -43.061 10.678 20.329 1.00 93.75 929 ARG A CA 1
ATOM 7097 C C . ARG A 1 929 ? -42.711 9.266 19.847 1.00 93.75 929 ARG A C 1
ATOM 7099 O O . ARG A 1 929 ? -42.677 9.060 18.633 1.00 93.75 929 ARG A O 1
ATOM 7106 N N . PRO A 1 930 ? -42.462 8.316 20.766 1.00 93.50 930 PRO A N 1
ATOM 7107 C CA . PRO A 1 930 ? -42.223 6.921 20.420 1.00 93.50 930 PRO A CA 1
ATOM 7108 C C . PRO A 1 930 ? -43.362 6.329 19.591 1.00 93.50 930 PRO A C 1
ATOM 7110 O O . PRO A 1 930 ? -44.531 6.672 19.778 1.00 93.50 930 PRO A O 1
ATOM 7113 N N . PHE A 1 931 ? -43.014 5.427 18.681 1.00 93.94 931 PHE A N 1
ATOM 7114 C CA . PHE A 1 931 ? -43.979 4.749 17.826 1.00 93.94 931 PHE A CA 1
ATOM 7115 C C . PHE A 1 931 ? -44.497 3.469 18.480 1.00 93.94 931 PHE A C 1
ATOM 7117 O O . PHE A 1 931 ? -43.723 2.698 19.043 1.00 93.94 931 PHE A O 1
ATOM 7124 N N . GLY A 1 932 ? -45.795 3.214 18.314 1.00 93.31 932 GLY A N 1
ATOM 7125 C CA . GLY A 1 932 ? -46.435 1.974 18.742 1.00 93.31 932 GLY A CA 1
ATOM 7126 C C . GLY A 1 932 ? -46.870 1.969 20.210 1.00 93.31 932 GLY A C 1
ATOM 7127 O O . GLY A 1 932 ? -47.092 3.020 20.812 1.00 93.31 932 GLY A O 1
ATOM 7128 N N . ASP A 1 933 ? -47.027 0.774 20.774 1.00 94.12 933 ASP A N 1
ATOM 7129 C CA . ASP A 1 933 ? -47.600 0.564 22.105 1.00 94.12 933 ASP A CA 1
ATOM 7130 C C . ASP A 1 933 ? -46.511 0.410 23.170 1.00 94.12 933 ASP A C 1
ATOM 7132 O O . ASP A 1 933 ? -45.564 -0.361 23.003 1.00 94.12 933 ASP A O 1
ATOM 7136 N N . ARG A 1 934 ? -46.660 1.091 24.311 1.00 95.25 934 ARG A N 1
ATOM 7137 C CA . ARG A 1 934 ? -45.713 0.972 25.429 1.00 95.25 934 ARG A CA 1
ATOM 7138 C C . ARG A 1 934 ? -45.804 -0.416 26.077 1.00 95.25 934 ARG A C 1
ATOM 7140 O O . ARG A 1 934 ? -46.838 -0.768 26.645 1.00 95.25 934 ARG A O 1
ATOM 7147 N N . LEU A 1 935 ? -44.710 -1.177 26.044 1.00 93.00 935 LEU A N 1
ATOM 7148 C CA . LEU A 1 935 ? -44.596 -2.515 26.634 1.00 93.00 935 LEU A CA 1
ATOM 7149 C C . LEU A 1 935 ? -44.190 -2.487 28.109 1.00 93.00 935 LEU A C 1
ATOM 7151 O O . LEU A 1 935 ? -44.764 -3.209 28.926 1.00 93.00 935 LEU A O 1
ATOM 7155 N N . ALA A 1 936 ? -43.171 -1.695 28.434 1.00 93.38 936 ALA A N 1
ATOM 7156 C CA . ALA A 1 936 ? -42.566 -1.640 29.759 1.00 93.38 936 ALA A CA 1
ATOM 7157 C C . ALA A 1 936 ? -41.945 -0.262 30.008 1.00 93.38 936 ALA A C 1
ATOM 7159 O O . ALA A 1 936 ? -41.672 0.486 29.069 1.00 93.38 936 ALA A O 1
ATOM 7160 N N . ALA A 1 937 ? -41.715 0.058 31.277 1.00 93.12 937 ALA A N 1
ATOM 7161 C CA . ALA A 1 937 ? -40.935 1.210 31.700 1.00 93.12 937 ALA A CA 1
ATOM 7162 C C . ALA A 1 937 ? -40.133 0.829 32.946 1.00 93.12 937 ALA A C 1
ATOM 7164 O O . ALA A 1 937 ? -40.601 0.011 33.741 1.00 93.12 937 ALA A O 1
ATOM 7165 N N . TYR A 1 938 ? -38.945 1.399 33.098 1.00 91.50 938 TYR A N 1
ATOM 7166 C CA . TYR A 1 938 ? -38.109 1.238 34.285 1.00 91.50 938 TYR A CA 1
ATOM 7167 C C . TYR A 1 938 ? -37.388 2.552 34.591 1.00 91.50 938 TYR A C 1
ATOM 7169 O O . TYR A 1 938 ? -37.218 3.397 33.711 1.00 91.50 938 TYR A O 1
ATOM 7177 N N . VAL A 1 939 ? -36.986 2.732 35.845 1.00 88.81 939 VAL A N 1
ATOM 7178 C CA . VAL A 1 939 ? -36.305 3.939 36.328 1.00 88.81 939 VAL A CA 1
ATOM 7179 C C . VAL A 1 939 ? -34.904 3.559 36.790 1.00 88.81 939 VAL A C 1
ATOM 7181 O O . VAL A 1 939 ? -34.689 2.454 37.283 1.00 88.81 939 VAL A O 1
ATOM 7184 N N . ARG A 1 940 ? -33.937 4.453 36.589 1.00 83.44 940 ARG A N 1
ATOM 7185 C CA . ARG A 1 940 ? -32.575 4.332 37.124 1.00 83.44 940 ARG A CA 1
ATOM 7186 C C . ARG A 1 940 ? -32.126 5.661 37.703 1.00 83.44 940 ARG A C 1
ATOM 7188 O O . ARG A 1 940 ? -32.605 6.708 37.273 1.00 83.44 940 ARG A O 1
ATOM 7195 N N . ARG A 1 941 ? -31.177 5.631 38.637 1.00 80.81 941 ARG A N 1
ATOM 7196 C CA . ARG A 1 941 ? -30.489 6.859 39.050 1.00 80.81 941 ARG A CA 1
ATOM 7197 C C . ARG A 1 941 ? -29.612 7.419 37.929 1.00 80.81 941 ARG A C 1
ATOM 7199 O O . ARG A 1 941 ? -28.977 6.659 37.199 1.00 80.81 941 ARG A O 1
ATOM 7206 N N . ALA A 1 942 ? -29.529 8.742 37.854 1.00 74.62 942 ALA A N 1
ATOM 7207 C CA . ALA A 1 942 ? -28.568 9.464 37.035 1.00 74.62 942 ALA A CA 1
ATOM 7208 C C . ALA A 1 942 ? -27.134 9.049 37.404 1.00 74.62 942 ALA A C 1
ATOM 7210 O O . ALA A 1 942 ? -26.804 8.882 38.589 1.00 74.62 942 ALA A O 1
ATOM 7211 N N . ALA A 1 943 ? -26.278 8.890 36.390 1.00 68.12 943 ALA A N 1
ATOM 7212 C CA . ALA A 1 943 ? -24.887 8.473 36.569 1.00 68.12 943 ALA A CA 1
ATOM 7213 C C . ALA A 1 943 ? -24.144 9.447 37.507 1.00 68.12 943 ALA A C 1
ATOM 7215 O O . ALA A 1 943 ? -24.260 10.660 37.349 1.00 68.12 943 ALA A O 1
ATOM 7216 N N . GLY A 1 944 ? -23.442 8.930 38.519 1.00 62.81 944 GLY A N 1
ATOM 7217 C CA . GLY A 1 944 ? -22.680 9.740 39.484 1.00 62.81 944 GLY A CA 1
ATOM 7218 C C . GLY A 1 944 ? -23.446 10.206 40.729 1.00 62.81 944 GLY A C 1
ATOM 7219 O O . GLY A 1 944 ? -22.832 10.720 41.672 1.00 62.81 944 GLY A O 1
ATOM 7220 N N . SER A 1 945 ? -24.765 9.991 40.801 1.00 62.88 945 SER A N 1
ATOM 7221 C CA . SER A 1 945 ? -25.545 10.284 42.013 1.00 62.88 945 SER A CA 1
ATOM 7222 C C . SER A 1 945 ? -25.276 9.229 43.105 1.00 62.88 945 SER A C 1
ATOM 7224 O O . SER A 1 945 ? -25.447 8.022 42.920 1.00 62.88 945 SER A O 1
ATOM 7226 N N . LYS A 1 946 ? -24.791 9.660 44.281 1.00 52.69 946 LYS A N 1
ATOM 7227 C CA . LYS A 1 946 ? -24.543 8.761 45.425 1.00 52.69 946 LYS A CA 1
ATOM 7228 C C . LYS A 1 946 ? -25.817 8.601 46.249 1.00 52.69 946 LYS A C 1
ATOM 7230 O O . LYS A 1 946 ? -26.385 9.592 46.697 1.00 52.69 946 LYS A O 1
ATOM 7235 N N . LYS A 1 947 ? -26.190 7.355 46.564 1.00 49.22 947 LYS A N 1
ATOM 7236 C CA . LYS A 1 947 ? -27.246 7.037 47.541 1.00 49.22 947 LYS A CA 1
ATOM 7237 C C . LYS A 1 947 ? -26.938 7.761 48.862 1.00 49.22 947 LYS A C 1
ATOM 7239 O O . LYS A 1 947 ? -25.916 7.493 49.496 1.00 49.22 947 LYS A O 1
ATOM 7244 N N . ALA A 1 948 ? -27.807 8.672 49.299 1.00 46.16 948 ALA A N 1
ATOM 7245 C CA . ALA A 1 948 ? -27.720 9.282 50.625 1.00 46.16 948 ALA A CA 1
ATOM 7246 C C . ALA A 1 948 ? -28.105 8.243 51.699 1.00 46.16 948 ALA A C 1
ATOM 7248 O O . ALA A 1 948 ? -29.200 8.263 52.250 1.00 46.16 948 ALA A O 1
ATOM 7249 N N . GLY A 1 949 ? -27.213 7.287 51.983 1.00 42.16 949 GLY A N 1
ATOM 7250 C CA . GLY A 1 949 ? -27.449 6.202 52.935 1.00 42.16 949 GLY A CA 1
ATOM 7251 C C . GLY A 1 949 ? -26.193 5.840 53.725 1.00 42.16 949 GLY A C 1
ATOM 7252 O O . GLY A 1 949 ? -25.191 5.402 53.170 1.00 42.16 949 GLY A O 1
ATOM 7253 N N . LYS A 1 950 ? -26.241 6.012 55.051 1.00 38.84 950 LYS A N 1
ATOM 7254 C CA . LYS A 1 950 ? -25.219 5.518 55.986 1.00 38.84 950 LYS A CA 1
ATOM 7255 C C . LYS A 1 950 ? -25.231 3.983 56.008 1.00 38.84 950 LYS A C 1
ATOM 7257 O O . LYS A 1 950 ? -26.131 3.403 56.602 1.00 38.84 950 LYS A O 1
ATOM 7262 N N . GLY A 1 951 ? -24.194 3.339 55.476 1.00 37.72 951 GLY A N 1
ATOM 7263 C CA . GLY A 1 951 ? -23.939 1.917 55.725 1.00 37.72 951 GLY A CA 1
ATOM 7264 C C . GLY A 1 951 ? -22.804 1.357 54.874 1.00 37.72 951 GLY A C 1
ATOM 7265 O O . GLY A 1 951 ? -22.922 1.289 53.661 1.00 37.72 951 GLY A O 1
ATOM 7266 N N . LYS A 1 952 ? -21.697 0.951 55.508 1.00 39.31 952 LYS A N 1
ATOM 7267 C CA . LYS A 1 952 ? -20.660 0.117 54.881 1.00 39.31 952 LYS A CA 1
ATOM 7268 C C . LYS A 1 952 ? -21.182 -1.320 54.802 1.00 39.31 952 LYS A C 1
ATOM 7270 O O . LYS A 1 952 ? -21.302 -1.956 55.847 1.00 39.31 952 LYS A O 1
ATOM 7275 N N . GLY A 1 953 ? -21.423 -1.833 53.601 1.00 34.91 953 GLY A N 1
ATOM 7276 C CA . GLY A 1 953 ? -21.655 -3.259 53.381 1.00 34.91 953 GLY A CA 1
ATOM 7277 C C . GLY A 1 953 ? -22.128 -3.563 51.964 1.00 34.91 953 GLY A C 1
ATOM 7278 O O . GLY A 1 953 ? -23.216 -3.135 51.620 1.00 34.91 953 GLY A O 1
ATOM 7279 N N . ARG A 1 954 ? -21.291 -4.306 51.224 1.00 33.00 954 ARG A N 1
ATOM 7280 C CA . ARG A 1 954 ? -21.541 -5.064 49.981 1.00 33.00 954 ARG A CA 1
ATOM 7281 C C . ARG A 1 954 ? -22.246 -4.318 48.833 1.00 33.00 954 ARG A C 1
ATOM 7283 O O . ARG A 1 954 ? -23.433 -4.034 48.887 1.00 33.00 954 ARG A O 1
ATOM 7290 N N . GLU A 1 955 ? -21.477 -4.045 47.782 1.00 33.06 955 GLU A N 1
ATOM 7291 C CA . GLU A 1 955 ? -21.960 -3.667 46.449 1.00 33.06 955 GLU A CA 1
ATOM 7292 C C . GLU A 1 955 ? -22.667 -4.878 45.819 1.00 33.06 955 GLU A C 1
ATOM 7294 O O . GLU A 1 955 ? -22.063 -5.623 45.057 1.00 33.06 955 GLU A O 1
ATOM 7299 N N . ASP A 1 956 ? -23.916 -5.127 46.204 1.00 31.72 956 ASP A N 1
ATOM 7300 C CA . ASP A 1 956 ? -24.821 -5.979 45.435 1.00 31.72 956 ASP A CA 1
ATOM 7301 C C . ASP A 1 956 ? -25.719 -5.050 44.597 1.00 31.72 956 ASP A C 1
ATOM 7303 O O . ASP A 1 956 ? -26.315 -4.103 45.119 1.00 31.72 956 ASP A O 1
ATOM 7307 N N . GLU A 1 957 ? -25.762 -5.295 43.284 1.00 39.25 957 GLU A N 1
ATOM 7308 C CA . GLU A 1 957 ? -26.630 -4.653 42.287 1.00 39.25 957 GLU A CA 1
ATOM 7309 C C . GLU A 1 957 ? -28.113 -4.988 42.554 1.00 39.25 957 GLU A C 1
ATOM 7311 O O . GLU A 1 957 ? -28.763 -5.701 41.790 1.00 39.25 957 GLU A O 1
ATOM 7316 N N . GLU A 1 958 ? -28.673 -4.519 43.670 1.00 37.19 958 GLU A N 1
ATOM 7317 C CA . GLU A 1 958 ? -30.120 -4.559 43.881 1.00 37.19 958 GLU A CA 1
ATOM 7318 C C . GLU A 1 958 ? -30.802 -3.626 42.869 1.00 37.19 958 GLU A C 1
ATOM 7320 O O . GLU A 1 958 ? -30.432 -2.457 42.728 1.00 37.19 958 GLU A O 1
ATOM 7325 N N . LEU A 1 959 ? -31.793 -4.165 42.152 1.00 45.03 959 LEU A N 1
ATOM 7326 C CA . LEU A 1 959 ? -32.672 -3.428 41.248 1.00 45.03 959 LEU A CA 1
ATOM 7327 C C . LEU A 1 959 ? -33.224 -2.176 41.948 1.00 45.03 959 LEU A C 1
ATOM 7329 O O . LEU A 1 959 ? -33.755 -2.243 43.055 1.00 45.03 959 LEU A O 1
ATOM 7333 N N . ASP A 1 960 ? -33.098 -1.037 41.270 1.00 52.94 960 ASP A N 1
ATOM 7334 C CA . ASP A 1 960 ? -33.568 0.300 41.657 1.00 52.94 960 ASP A CA 1
ATOM 7335 C C . ASP A 1 960 ? -35.125 0.407 41.643 1.00 52.94 960 ASP A C 1
ATOM 7337 O O . ASP A 1 960 ? -35.695 1.407 41.210 1.00 52.94 960 ASP A O 1
ATOM 7341 N N . ASP A 1 961 ? -35.842 -0.621 42.110 1.00 47.84 961 ASP A N 1
ATOM 7342 C CA . ASP A 1 961 ? -37.311 -0.738 42.017 1.00 47.84 961 ASP A CA 1
ATOM 7343 C C . ASP A 1 961 ? -38.079 0.235 42.946 1.00 47.84 961 ASP A C 1
ATOM 7345 O O . ASP A 1 961 ? -39.287 0.411 42.790 1.00 47.84 961 ASP A O 1
ATOM 7349 N N . ASP A 1 962 ? -37.385 0.917 43.868 1.00 55.00 962 ASP A N 1
ATOM 7350 C CA . ASP A 1 962 ? -37.952 1.863 44.849 1.00 55.00 962 ASP A CA 1
ATOM 7351 C C . ASP A 1 962 ? -37.613 3.348 44.559 1.00 55.00 962 ASP A C 1
ATOM 7353 O O . ASP A 1 962 ? -37.687 4.196 45.454 1.00 55.00 962 ASP A O 1
ATOM 7357 N N . ILE A 1 963 ? -37.199 3.699 43.334 1.00 67.56 963 ILE A N 1
ATOM 7358 C CA . ILE A 1 963 ? -36.963 5.105 42.955 1.00 67.56 963 ILE A CA 1
ATOM 7359 C C . ILE A 1 963 ? -38.276 5.766 42.534 1.00 67.56 963 ILE A C 1
ATOM 7361 O O . ILE A 1 963 ? -38.947 5.299 41.613 1.00 67.56 963 ILE A O 1
ATOM 7365 N N . ASP A 1 964 ? -38.611 6.891 43.171 1.00 68.50 964 ASP A N 1
ATOM 7366 C CA . ASP A 1 964 ? -39.708 7.746 42.722 1.00 68.50 964 ASP A CA 1
ATOM 7367 C C . ASP A 1 964 ? -39.369 8.316 41.327 1.00 68.50 964 ASP A C 1
ATOM 7369 O O . ASP A 1 964 ? -38.352 8.999 41.185 1.00 68.50 964 ASP A O 1
ATOM 7373 N N . PRO A 1 965 ? -40.182 8.062 40.281 1.00 68.94 965 PRO A N 1
ATOM 7374 C CA . PRO A 1 965 ? -39.956 8.614 38.943 1.00 68.94 965 PRO A CA 1
ATOM 7375 C C . PRO A 1 965 ? -39.938 10.149 38.890 1.00 68.94 965 PRO A C 1
ATOM 7377 O O . PRO A 1 965 ? -39.565 10.708 37.858 1.00 68.94 965 PRO A O 1
ATOM 7380 N N . ASP A 1 966 ? -40.410 10.818 39.947 1.00 67.38 966 ASP A N 1
ATOM 7381 C CA . ASP A 1 966 ? -40.407 12.274 40.090 1.00 67.38 966 ASP A CA 1
ATOM 7382 C C . ASP A 1 966 ? -39.210 12.814 40.910 1.00 67.38 966 ASP A C 1
ATOM 7384 O O . ASP A 1 966 ? -39.140 14.023 41.140 1.00 67.38 966 ASP A O 1
ATOM 7388 N N . ASP A 1 967 ? -38.266 11.962 41.335 1.00 72.19 967 ASP A N 1
ATOM 7389 C CA . ASP A 1 967 ? -37.006 12.383 41.973 1.00 72.19 967 ASP A CA 1
ATOM 7390 C C . ASP A 1 967 ? -36.093 13.131 40.974 1.00 72.19 967 ASP A C 1
ATOM 7392 O O . ASP A 1 967 ? -36.070 12.818 39.782 1.00 72.19 967 ASP A O 1
ATOM 7396 N N . GLU A 1 968 ? -35.321 14.121 41.440 1.00 65.19 968 GLU A N 1
ATOM 7397 C CA . GLU A 1 968 ? -34.453 14.950 40.576 1.00 65.19 968 GLU A CA 1
ATOM 7398 C C . GLU A 1 968 ? -33.322 14.132 39.934 1.00 65.19 968 GLU A C 1
ATOM 7400 O O . GLU A 1 968 ? -32.893 14.436 38.820 1.00 65.19 968 GLU A O 1
ATOM 7405 N N . ASP A 1 969 ? -32.883 13.068 40.610 1.00 69.75 969 ASP A N 1
ATOM 7406 C CA . ASP A 1 969 ? -31.840 12.156 40.139 1.00 69.75 969 ASP A CA 1
ATOM 7407 C C . ASP A 1 969 ? -32.409 10.926 39.395 1.00 69.75 969 ASP A C 1
ATOM 7409 O O . ASP A 1 969 ? -31.654 10.006 39.075 1.00 69.75 969 ASP A O 1
ATOM 7413 N N . ALA A 1 970 ? -33.720 10.854 39.123 1.00 79.44 970 ALA A N 1
ATOM 7414 C CA . ALA A 1 970 ? -34.343 9.721 38.435 1.00 79.44 970 ALA A CA 1
ATOM 7415 C C . ALA A 1 970 ? -34.391 9.910 36.908 1.00 79.44 970 ALA A C 1
ATOM 7417 O O . ALA A 1 970 ? -34.936 10.882 36.385 1.00 79.44 970 ALA A O 1
ATOM 7418 N N . VAL A 1 971 ? -33.883 8.922 36.167 1.00 85.31 971 VAL A N 1
ATOM 7419 C CA . VAL A 1 971 ? -33.962 8.845 34.703 1.00 85.31 971 VAL A CA 1
ATOM 7420 C C . VAL A 1 971 ? -34.900 7.708 34.312 1.00 85.31 971 VAL A C 1
ATOM 7422 O O . VAL A 1 971 ? -34.701 6.549 34.688 1.00 85.31 971 VAL A O 1
ATOM 7425 N N . VAL A 1 972 ? -35.942 8.040 33.550 1.00 91.19 972 VAL A N 1
ATOM 7426 C CA . VAL A 1 972 ? -36.978 7.092 33.128 1.00 91.19 972 VAL A CA 1
ATOM 7427 C C . VAL A 1 972 ? -36.630 6.523 31.758 1.00 91.19 972 VAL A C 1
ATOM 7429 O O . VAL A 1 972 ? -36.236 7.252 30.852 1.00 91.19 972 VAL A O 1
ATOM 7432 N N . PHE A 1 973 ? -36.836 5.224 31.579 1.00 94.44 973 PHE A N 1
ATOM 7433 C CA . PHE A 1 973 ? -36.691 4.541 30.302 1.00 94.44 973 PHE A CA 1
ATOM 7434 C C . PHE A 1 973 ? -37.985 3.820 29.940 1.00 94.44 973 PHE A C 1
ATOM 7436 O O . PHE A 1 973 ? -38.621 3.193 30.787 1.00 94.44 973 PHE A O 1
ATOM 7443 N N . GLU A 1 974 ? -38.369 3.881 28.669 1.00 95.88 974 GLU A N 1
ATOM 7444 C CA . GLU A 1 974 ? -39.600 3.280 28.161 1.00 95.88 974 GLU A CA 1
ATOM 7445 C C . GLU A 1 974 ? -39.329 2.395 26.938 1.00 95.88 974 GLU A C 1
ATOM 7447 O O . GLU A 1 974 ? -38.564 2.753 26.042 1.00 95.88 974 GLU A O 1
ATOM 7452 N N . VAL A 1 975 ? -39.993 1.239 26.893 1.00 97.19 975 VAL A N 1
ATOM 7453 C CA . VAL A 1 975 ? -39.911 0.252 25.809 1.00 97.19 975 VAL A CA 1
ATOM 7454 C C . VAL A 1 975 ? -41.223 0.246 25.034 1.00 97.19 975 VAL A C 1
ATOM 7456 O O . VAL A 1 975 ? -42.289 0.094 25.636 1.00 97.19 975 VAL A O 1
ATOM 7459 N N . TYR A 1 976 ? -41.157 0.351 23.710 1.00 96.81 976 TYR A N 1
ATOM 7460 C CA . TYR A 1 976 ? -42.316 0.396 22.817 1.00 96.81 976 TYR A CA 1
ATOM 7461 C C . TYR A 1 976 ? -42.276 -0.731 21.786 1.00 96.81 976 TYR A C 1
ATOM 7463 O O . TYR A 1 976 ? -41.201 -1.120 21.340 1.00 96.81 976 TYR A O 1
ATOM 7471 N N . LYS A 1 977 ? -43.446 -1.247 21.397 1.00 95.81 977 LYS A N 1
ATOM 7472 C CA . LYS A 1 977 ? -43.622 -2.214 20.307 1.00 95.81 977 LYS A CA 1
ATOM 7473 C C . LYS A 1 977 ? -44.279 -1.542 19.118 1.00 95.81 977 LYS A C 1
ATOM 7475 O O . LYS A 1 977 ? -45.378 -1.013 19.255 1.00 95.81 977 LYS A O 1
ATOM 7480 N N . ALA A 1 978 ? -43.673 -1.680 17.949 1.00 95.06 978 ALA A N 1
ATOM 7481 C CA . ALA A 1 978 ? -44.222 -1.242 16.676 1.00 95.06 978 ALA A CA 1
ATOM 7482 C C . ALA A 1 978 ? -44.204 -2.380 15.643 1.00 95.06 978 ALA A C 1
ATOM 7484 O O . ALA A 1 978 ? -43.648 -3.458 15.862 1.00 95.06 978 ALA A O 1
ATOM 7485 N N . ASP A 1 979 ? -44.851 -2.137 14.514 1.00 93.19 979 ASP A N 1
ATOM 7486 C CA . ASP A 1 979 ? -44.852 -2.985 13.323 1.00 93.19 979 ASP A CA 1
ATOM 7487 C C . ASP A 1 979 ? -44.944 -2.103 12.070 1.00 93.19 979 ASP A C 1
ATOM 7489 O O . ASP A 1 979 ? -45.062 -0.876 12.154 1.00 93.19 979 ASP A O 1
ATOM 7493 N N . TRP A 1 980 ? -44.918 -2.714 10.887 1.00 92.06 980 TRP A N 1
ATOM 7494 C CA . TRP A 1 980 ? -44.988 -1.981 9.623 1.00 92.06 980 TRP A CA 1
ATOM 7495 C C . TRP A 1 980 ? -46.298 -1.226 9.375 1.00 92.06 980 TRP A C 1
ATOM 7497 O O . TRP A 1 980 ? -46.324 -0.347 8.508 1.00 92.06 980 TRP A O 1
ATOM 7507 N N . ASN A 1 981 ? -47.363 -1.549 10.116 1.00 90.69 981 ASN A N 1
ATOM 7508 C CA . ASN A 1 981 ? -48.655 -0.865 10.038 1.00 90.69 981 ASN A CA 1
ATOM 7509 C C . ASN A 1 981 ? -48.700 0.385 10.925 1.00 90.69 981 ASN A C 1
ATOM 7511 O O . ASN A 1 981 ? -49.612 1.205 10.798 1.00 90.69 981 ASN A O 1
ATOM 7515 N N . THR A 1 982 ? -47.714 0.555 11.806 1.00 93.06 982 THR A N 1
ATOM 7516 C CA . THR A 1 982 ? -47.603 1.720 12.679 1.00 93.06 982 THR A CA 1
ATOM 7517 C C . THR A 1 982 ? -47.271 2.971 11.844 1.00 93.06 982 THR A C 1
ATOM 7519 O O . THR A 1 982 ? -46.236 3.004 11.166 1.00 93.06 982 THR A O 1
ATOM 7522 N N . PRO A 1 983 ? -48.113 4.027 11.858 1.00 92.25 983 PRO A N 1
ATOM 7523 C CA . PRO A 1 983 ? -47.913 5.204 11.013 1.00 92.25 983 PRO A CA 1
ATOM 7524 C C . PRO A 1 983 ? -46.560 5.880 11.261 1.00 92.25 983 PRO A C 1
ATOM 7526 O O . PRO A 1 983 ? -46.211 6.178 12.398 1.00 92.25 983 PRO A O 1
ATOM 7529 N N . GLY A 1 984 ? -45.803 6.144 10.194 1.00 89.62 984 GLY A N 1
ATOM 7530 C CA . GLY A 1 984 ? -44.491 6.803 10.273 1.00 89.62 984 GLY A CA 1
ATOM 7531 C C . GLY A 1 984 ? -43.317 5.885 10.646 1.00 89.62 984 GLY A C 1
ATOM 7532 O O . GLY A 1 984 ? -42.160 6.271 10.478 1.00 89.62 984 GLY A O 1
ATOM 7533 N N . PHE A 1 985 ? -43.583 4.653 11.095 1.00 93.19 985 PHE A N 1
ATOM 7534 C CA . PHE A 1 985 ? -42.536 3.761 11.594 1.00 93.19 985 PHE A CA 1
ATOM 7535 C C . PHE A 1 985 ? -41.594 3.261 10.492 1.00 93.19 985 PHE A C 1
ATOM 7537 O O . PHE A 1 985 ? -40.400 3.132 10.730 1.00 93.19 985 PHE A O 1
ATOM 7544 N N . ARG A 1 986 ? -42.084 3.061 9.259 1.00 91.44 986 ARG A N 1
ATOM 7545 C CA . ARG A 1 986 ? -41.239 2.664 8.113 1.00 91.44 986 ARG A CA 1
ATOM 7546 C C . ARG A 1 986 ? -40.104 3.660 7.856 1.00 91.44 986 ARG A C 1
ATOM 7548 O O . ARG A 1 986 ? -38.957 3.255 7.703 1.00 91.44 986 ARG A O 1
ATOM 7555 N N . GLN A 1 987 ? -40.399 4.966 7.855 1.00 90.44 987 GLN A N 1
ATOM 7556 C CA . GLN A 1 987 ? -39.352 5.982 7.683 1.00 90.44 987 GLN A CA 1
ATOM 7557 C C . GLN A 1 987 ? -38.383 5.997 8.868 1.00 90.44 987 GLN A C 1
ATOM 7559 O O . GLN A 1 987 ? -37.180 6.152 8.678 1.00 90.44 987 GLN A O 1
ATOM 7564 N N . TYR A 1 988 ? -38.898 5.796 10.081 1.00 92.62 988 TYR A N 1
ATOM 7565 C CA . TYR A 1 988 ? -38.074 5.717 11.281 1.00 92.62 988 TYR A CA 1
ATOM 7566 C C . TYR A 1 988 ? -37.133 4.499 11.261 1.00 92.62 988 TYR A C 1
ATOM 7568 O O . TYR A 1 988 ? -35.946 4.644 11.542 1.00 92.62 988 TYR A O 1
ATOM 7576 N N . HIS A 1 989 ? -37.621 3.330 10.828 1.00 93.44 989 HIS A N 1
ATOM 7577 C CA . HIS A 1 989 ? -36.828 2.110 10.651 1.00 93.44 989 HIS A CA 1
ATOM 7578 C C . HIS A 1 989 ? -35.654 2.301 9.698 1.00 93.44 989 HIS A C 1
ATOM 7580 O O . HIS A 1 989 ? -34.522 1.967 10.042 1.00 93.44 989 HIS A O 1
ATOM 7586 N N . ARG A 1 990 ? -35.894 2.928 8.543 1.00 91.31 990 ARG A N 1
ATOM 7587 C CA . ARG A 1 990 ? -34.834 3.207 7.564 1.00 91.31 990 ARG A CA 1
ATOM 7588 C C . ARG A 1 990 ? -33.677 4.028 8.136 1.00 91.31 990 ARG A C 1
ATOM 7590 O O . ARG A 1 990 ? -32.555 3.888 7.665 1.00 91.31 990 ARG A O 1
ATOM 7597 N N . ARG A 1 991 ? -33.934 4.865 9.146 1.00 91.75 991 ARG A N 1
ATOM 7598 C CA . ARG A 1 991 ? -32.902 5.658 9.831 1.00 91.75 991 ARG A CA 1
ATOM 7599 C C . ARG A 1 991 ? -32.146 4.849 10.889 1.00 91.75 991 ARG A C 1
ATOM 7601 O O . ARG A 1 991 ? -30.948 5.047 11.038 1.00 91.75 991 ARG A O 1
ATOM 7608 N N . MET A 1 992 ? -32.816 3.938 11.603 1.00 92.12 992 MET A N 1
ATOM 7609 C CA . MET A 1 992 ? -32.181 3.111 12.647 1.00 92.12 992 MET A CA 1
ATOM 7610 C C . MET A 1 992 ? -31.466 1.863 12.123 1.00 92.12 992 MET A C 1
ATOM 7612 O O . MET A 1 992 ? -30.546 1.382 12.780 1.00 92.12 992 MET A O 1
ATOM 7616 N N . GLN A 1 993 ? -31.851 1.331 10.960 1.00 92.00 993 GLN A N 1
ATOM 7617 C CA . GLN A 1 993 ? -31.257 0.098 10.432 1.00 92.00 993 GLN A CA 1
ATOM 7618 C C . GLN A 1 993 ? -29.756 0.226 10.141 1.00 92.00 993 GLN A C 1
ATOM 7620 O O . GLN A 1 993 ? -29.058 -0.776 10.222 1.00 92.00 993 GLN A O 1
ATOM 7625 N N . LEU A 1 994 ? -29.234 1.438 9.897 1.00 93.31 994 LEU A N 1
ATOM 7626 C CA . LEU A 1 994 ? -27.796 1.666 9.707 1.00 93.31 994 LEU A CA 1
ATOM 7627 C C . LEU A 1 994 ? -26.972 1.140 10.892 1.00 93.31 994 LEU A C 1
ATOM 7629 O O . LEU A 1 994 ? -25.916 0.553 10.690 1.00 93.31 994 LEU A O 1
ATOM 7633 N N . PHE A 1 995 ? -27.475 1.275 12.123 1.00 94.44 995 PHE A N 1
ATOM 7634 C CA . PHE A 1 995 ? -26.780 0.784 13.315 1.00 94.44 995 PHE A CA 1
ATOM 7635 C C . PHE A 1 995 ? -26.586 -0.738 13.318 1.00 94.44 995 PHE A C 1
ATOM 7637 O O . PHE A 1 995 ? -25.687 -1.223 13.992 1.00 94.44 995 PHE A O 1
ATOM 7644 N N . VAL A 1 996 ? -27.393 -1.491 12.562 1.00 93.50 996 VAL A N 1
ATOM 7645 C CA . VAL A 1 996 ? -27.197 -2.939 12.389 1.00 93.50 996 VAL A CA 1
ATOM 7646 C C . VAL A 1 996 ? -25.921 -3.208 11.605 1.00 93.50 996 VAL A C 1
ATOM 7648 O O . VAL A 1 996 ? -25.144 -4.052 12.020 1.00 93.50 996 VAL A O 1
ATOM 7651 N N . LEU A 1 997 ? -25.673 -2.466 10.522 1.00 92.50 997 LEU A N 1
ATOM 7652 C CA . LEU A 1 997 ? -24.453 -2.638 9.725 1.00 92.50 997 LEU A CA 1
ATOM 7653 C C . LEU A 1 997 ? -23.193 -2.266 10.512 1.00 92.50 997 LEU A C 1
ATOM 7655 O O . LEU A 1 997 ? -22.137 -2.833 10.269 1.00 92.50 997 LEU A O 1
ATOM 7659 N N . LEU A 1 998 ? -23.312 -1.312 11.441 1.00 93.50 998 LEU A N 1
ATOM 7660 C CA . LEU A 1 998 ? -22.166 -0.744 12.151 1.00 93.50 998 LEU A CA 1
ATOM 7661 C C . LEU A 1 998 ? -21.770 -1.488 13.435 1.00 93.50 998 LEU A C 1
ATOM 7663 O O . LEU A 1 998 ? -20.651 -1.306 13.912 1.00 93.50 998 LEU A O 1
ATOM 7667 N N . TYR A 1 999 ? -22.684 -2.273 14.020 1.00 93.06 999 TYR A N 1
ATOM 7668 C CA . TYR A 1 999 ? -22.510 -2.890 15.348 1.00 93.06 999 TYR A CA 1
ATOM 7669 C C . TYR A 1 999 ? -22.913 -4.366 15.424 1.00 93.06 999 TYR A C 1
ATOM 7671 O O . TYR A 1 999 ? -22.855 -4.958 16.499 1.00 93.06 999 TYR A O 1
ATOM 7679 N N . ILE A 1 1000 ? -23.382 -4.963 14.327 1.00 91.19 1000 ILE A N 1
ATOM 7680 C CA . ILE A 1 1000 ? -23.713 -6.388 14.276 1.00 91.19 1000 ILE A CA 1
ATOM 7681 C C . ILE A 1 1000 ? -22.900 -7.013 13.146 1.00 91.19 1000 ILE A C 1
ATOM 7683 O O . ILE A 1 1000 ? -23.116 -6.719 11.971 1.00 91.19 1000 ILE A O 1
ATOM 7687 N N . GLU A 1 1001 ? -21.977 -7.899 13.511 1.00 88.25 1001 GLU A N 1
ATOM 7688 C CA . GLU A 1 1001 ? -21.224 -8.712 12.558 1.00 88.25 1001 GLU A CA 1
ATOM 7689 C C . GLU A 1 1001 ? -22.187 -9.571 11.715 1.00 88.25 1001 GLU A C 1
ATOM 7691 O O . GLU A 1 1001 ? -23.138 -10.154 12.236 1.00 88.25 1001 GLU A O 1
ATOM 7696 N N . GLY A 1 1002 ? -22.005 -9.598 10.393 1.00 84.31 1002 GLY A N 1
ATOM 7697 C CA . GLY A 1 1002 ? -22.935 -10.224 9.449 1.00 84.31 1002 GLY A CA 1
ATOM 7698 C C . GLY A 1 1002 ? -24.314 -9.550 9.347 1.00 84.31 1002 GLY A C 1
ATOM 7699 O O . GLY A 1 1002 ? -25.228 -10.111 8.737 1.00 84.31 1002 GLY A O 1
ATOM 7700 N N . GLY A 1 1003 ? -24.501 -8.369 9.946 1.00 86.00 1003 GLY A N 1
ATOM 7701 C CA . GLY A 1 1003 ? -25.766 -7.643 9.942 1.00 86.00 1003 GLY A CA 1
ATOM 7702 C C . GLY A 1 1003 ? -26.219 -7.258 8.531 1.00 86.00 1003 GLY A C 1
ATOM 7703 O O . GLY A 1 1003 ? -25.444 -6.761 7.720 1.00 86.00 1003 GLY A O 1
ATOM 7704 N N . SER A 1 1004 ? -27.507 -7.445 8.235 1.00 89.75 1004 SER A N 1
ATOM 7705 C CA . SER A 1 1004 ? -28.107 -7.056 6.953 1.00 89.75 1004 SER A CA 1
ATOM 7706 C C . SER A 1 1004 ? -29.448 -6.352 7.147 1.00 89.75 1004 SER A C 1
ATOM 7708 O O . SER A 1 1004 ? -30.113 -6.503 8.177 1.00 89.75 1004 SER A O 1
ATOM 7710 N N . TYR A 1 1005 ? -29.845 -5.549 6.158 1.00 91.81 1005 TYR A N 1
ATOM 7711 C CA . TYR A 1 1005 ? -31.157 -4.907 6.151 1.00 91.81 1005 TYR A CA 1
ATOM 7712 C C . TYR A 1 1005 ? -32.267 -5.933 5.922 1.00 91.81 1005 TYR A C 1
ATOM 7714 O O . TYR A 1 1005 ? -32.182 -6.791 5.044 1.00 91.81 1005 TYR A O 1
ATOM 7722 N N . ILE A 1 1006 ? -33.335 -5.811 6.706 1.00 89.94 1006 ILE A N 1
ATOM 7723 C CA . ILE A 1 1006 ? -34.536 -6.631 6.553 1.00 89.94 1006 ILE A CA 1
ATOM 7724 C C . ILE A 1 1006 ? -35.387 -6.150 5.375 1.00 89.94 1006 ILE A C 1
ATOM 7726 O O . ILE A 1 1006 ? -35.399 -4.968 5.028 1.00 89.94 1006 ILE A O 1
ATOM 7730 N N . GLN A 1 1007 ? -36.142 -7.070 4.779 1.00 83.62 1007 GLN A N 1
ATOM 7731 C CA . GLN A 1 1007 ? -37.030 -6.761 3.662 1.00 83.62 1007 GLN A CA 1
ATOM 7732 C C . GLN A 1 1007 ? -38.360 -6.183 4.166 1.00 83.62 1007 GLN A C 1
ATOM 7734 O O . GLN A 1 1007 ? -39.092 -6.831 4.913 1.00 83.62 1007 GLN A O 1
ATOM 7739 N N . GLU A 1 1008 ? -38.698 -4.968 3.728 1.00 81.50 1008 GLU A N 1
ATOM 7740 C CA . GLU A 1 1008 ? -39.937 -4.274 4.128 1.00 81.50 1008 GLU A CA 1
ATOM 7741 C C . GLU A 1 1008 ? -41.222 -4.916 3.573 1.00 81.50 1008 GLU A C 1
ATOM 7743 O O . GLU A 1 1008 ? -42.312 -4.596 4.048 1.00 81.50 1008 GLU A O 1
ATOM 7748 N N . ASP A 1 1009 ? -41.104 -5.797 2.576 1.00 79.62 1009 ASP A N 1
ATOM 7749 C CA . ASP A 1 1009 ? -42.232 -6.512 1.962 1.00 79.62 1009 ASP A CA 1
ATOM 7750 C C . ASP A 1 1009 ? -42.762 -7.650 2.855 1.00 79.62 1009 ASP A C 1
ATOM 7752 O O . ASP A 1 1009 ? -43.844 -8.195 2.623 1.00 79.62 1009 ASP A O 1
ATOM 7756 N N . GLU A 1 1010 ? -42.015 -8.021 3.896 1.00 83.50 1010 GLU A N 1
ATOM 7757 C CA . GLU A 1 1010 ? -42.443 -9.014 4.869 1.00 83.50 1010 GLU A CA 1
ATOM 7758 C C . GLU A 1 1010 ? -43.259 -8.360 5.994 1.00 83.50 1010 GLU A C 1
ATOM 7760 O O . GLU A 1 1010 ? -42.729 -7.858 6.985 1.00 83.50 1010 GLU A O 1
ATOM 7765 N N . ASP A 1 1011 ? -44.585 -8.435 5.896 1.00 79.62 1011 ASP A N 1
ATOM 7766 C CA . ASP A 1 1011 ? -45.504 -7.778 6.843 1.00 79.62 1011 ASP A CA 1
ATOM 7767 C C . ASP A 1 1011 ? -45.466 -8.330 8.287 1.00 79.62 1011 ASP A C 1
ATOM 7769 O O . ASP A 1 1011 ? -46.147 -7.813 9.173 1.00 79.62 1011 ASP A O 1
ATOM 7773 N N . LYS A 1 1012 ? -44.702 -9.399 8.544 1.00 87.56 1012 LYS A N 1
ATOM 7774 C CA . LYS A 1 1012 ? -44.693 -10.128 9.824 1.00 87.56 1012 LYS A CA 1
ATOM 7775 C C . LYS A 1 1012 ? -43.706 -9.598 10.863 1.00 87.56 1012 LYS A C 1
ATOM 7777 O O . LYS A 1 1012 ? -43.770 -10.044 12.006 1.00 87.56 1012 LYS A O 1
ATOM 7782 N N . TRP A 1 1013 ? -42.795 -8.702 10.491 1.00 92.94 1013 TRP A N 1
ATOM 7783 C CA . TRP A 1 1013 ? -41.791 -8.185 11.421 1.00 92.94 1013 TRP A CA 1
ATOM 7784 C C . TRP A 1 1013 ? -42.426 -7.342 12.538 1.00 92.94 1013 TRP A C 1
ATOM 7786 O O . TRP A 1 1013 ? -43.200 -6.416 12.288 1.00 92.94 1013 TRP A O 1
ATOM 7796 N N . GLU A 1 1014 ? -42.061 -7.655 13.781 1.00 93.94 1014 GLU A N 1
ATOM 7797 C CA . GLU A 1 1014 ? -42.349 -6.843 14.962 1.00 93.94 1014 GLU A CA 1
ATOM 7798 C C . GLU A 1 1014 ? -41.054 -6.166 15.435 1.00 93.94 1014 GLU A C 1
ATOM 7800 O O . GLU A 1 1014 ? -39.974 -6.757 15.392 1.00 93.94 1014 GLU A O 1
ATOM 7805 N N . PHE A 1 1015 ? -41.159 -4.933 15.923 1.00 95.88 1015 PHE A N 1
ATOM 7806 C CA . PHE A 1 1015 ? -40.015 -4.145 16.375 1.00 95.88 1015 PHE A CA 1
ATOM 7807 C C . PHE A 1 1015 ? -40.220 -3.683 17.801 1.00 95.88 1015 PHE A C 1
ATOM 7809 O O . PHE A 1 1015 ? -41.317 -3.255 18.163 1.00 95.88 1015 PHE A O 1
ATOM 7816 N N . VAL A 1 1016 ? -39.157 -3.726 18.596 1.00 97.00 1016 VAL A N 1
ATOM 7817 C CA . VAL A 1 1016 ? -39.170 -3.246 19.975 1.00 97.00 1016 VAL A CA 1
ATOM 7818 C C . VAL A 1 1016 ? -38.077 -2.203 20.153 1.00 97.00 1016 VAL A C 1
ATOM 7820 O O . VAL A 1 1016 ? -36.902 -2.509 19.986 1.00 97.00 1016 VAL A O 1
ATOM 7823 N N . THR A 1 1017 ? -38.459 -0.970 20.472 1.00 97.00 1017 THR A N 1
ATOM 7824 C CA . THR A 1 1017 ? -37.559 0.183 20.608 1.00 97.00 1017 THR A CA 1
ATOM 7825 C C . THR A 1 1017 ? -37.465 0.631 22.064 1.00 97.00 1017 THR A C 1
ATOM 7827 O O . THR A 1 1017 ? -38.442 0.566 22.812 1.00 97.00 1017 THR A O 1
ATOM 7830 N N . LEU A 1 1018 ? -36.279 1.082 22.477 1.00 97.12 1018 LEU A N 1
ATOM 7831 C CA . LEU A 1 1018 ? -35.989 1.581 23.821 1.00 97.12 1018 LEU A CA 1
ATOM 7832 C C . LEU A 1 1018 ? -35.651 3.074 23.768 1.00 97.12 1018 LEU A C 1
ATOM 7834 O O . LEU A 1 1018 ? -34.810 3.498 22.968 1.00 97.12 1018 LEU A O 1
ATOM 7838 N N . TYR A 1 1019 ? -36.274 3.849 24.656 1.00 96.44 1019 TYR A N 1
ATOM 7839 C CA . TYR A 1 1019 ? -36.063 5.287 24.782 1.00 96.44 1019 TYR A CA 1
ATOM 7840 C C . TYR A 1 1019 ? -35.721 5.694 26.212 1.00 96.44 1019 TYR A C 1
ATOM 7842 O O . TYR A 1 1019 ? -36.307 5.187 27.165 1.00 96.44 1019 TYR A O 1
ATOM 7850 N N . GLU A 1 1020 ? -34.828 6.667 26.346 1.00 94.12 1020 GLU A N 1
ATOM 7851 C CA . GLU A 1 1020 ? -34.659 7.485 27.544 1.00 94.12 1020 GLU A CA 1
ATOM 7852 C C . GLU A 1 1020 ? -35.667 8.640 27.501 1.00 94.12 1020 GLU A C 1
ATOM 7854 O O . GLU A 1 1020 ? -35.823 9.304 26.471 1.00 94.12 1020 GLU A O 1
ATOM 7859 N N . VAL A 1 1021 ? -36.344 8.889 28.618 1.00 92.19 1021 VAL A N 1
ATOM 7860 C CA . VAL A 1 1021 ? -37.368 9.921 28.766 1.00 92.19 1021 VAL A CA 1
ATOM 7861 C C . VAL A 1 1021 ? -36.928 10.918 29.830 1.00 92.19 1021 VAL A C 1
ATOM 7863 O O . VAL A 1 1021 ? -36.751 10.554 30.992 1.00 92.19 1021 VAL A O 1
ATOM 7866 N N . ARG A 1 1022 ? -36.804 12.195 29.451 1.00 88.19 1022 ARG A N 1
ATOM 7867 C CA . ARG A 1 1022 ? -36.519 13.292 30.390 1.00 88.19 1022 ARG A CA 1
ATOM 7868 C C . ARG A 1 1022 ? -37.642 14.314 30.406 1.00 88.19 1022 ARG A C 1
ATOM 7870 O O . ARG A 1 1022 ? -38.201 14.661 29.367 1.00 88.19 1022 ARG A O 1
ATOM 7877 N N . LYS A 1 1023 ? -37.992 14.803 31.596 1.00 85.69 1023 LYS A N 1
ATOM 7878 C CA . LYS A 1 1023 ? -38.922 15.927 31.768 1.00 85.69 1023 LYS A CA 1
ATOM 7879 C C . LYS A 1 1023 ? -38.113 17.215 31.831 1.00 85.69 1023 LYS A C 1
ATOM 7881 O O . LYS A 1 1023 ? -37.248 17.355 32.688 1.00 85.69 1023 LYS A O 1
ATOM 7886 N N . ARG A 1 1024 ? -38.417 18.179 30.963 1.00 82.19 1024 ARG A N 1
ATOM 7887 C CA . ARG A 1 1024 ? -37.702 19.457 30.957 1.00 82.19 1024 ARG A CA 1
ATOM 7888 C C . ARG A 1 1024 ? -38.093 20.307 32.182 1.00 82.19 1024 ARG A C 1
ATOM 7890 O O . ARG A 1 1024 ? -39.290 20.573 32.354 1.00 82.19 1024 ARG A O 1
ATOM 7897 N N . PRO A 1 1025 ? -37.123 20.804 32.978 1.00 74.00 1025 PRO A N 1
ATOM 7898 C CA . PRO A 1 1025 ? -37.386 21.580 34.189 1.00 74.00 1025 PRO A CA 1
ATOM 7899 C C . PRO A 1 1025 ? -38.334 22.761 33.949 1.00 74.00 1025 PRO A C 1
ATOM 7901 O O . PRO A 1 1025 ? -38.183 23.517 32.990 1.00 74.00 1025 PRO A O 1
ATOM 7904 N N . GLY A 1 1026 ? -39.335 22.922 34.820 1.00 70.94 1026 GLY A N 1
ATOM 7905 C CA . GLY A 1 1026 ? -40.303 24.025 34.744 1.00 70.94 1026 GLY A CA 1
ATOM 7906 C C . GLY A 1 1026 ? -41.350 23.913 33.625 1.00 70.94 1026 GLY A C 1
ATOM 7907 O O . GLY A 1 1026 ? -42.142 24.839 33.447 1.00 70.94 1026 GLY A O 1
ATOM 7908 N N . THR A 1 1027 ? -41.396 22.798 32.886 1.00 78.00 1027 THR A N 1
ATOM 7909 C CA . THR A 1 1027 ? -42.403 22.537 31.845 1.00 78.00 1027 THR A CA 1
ATOM 7910 C C . THR A 1 1027 ? -43.030 21.150 32.008 1.00 78.00 1027 THR A C 1
ATOM 7912 O O . THR A 1 1027 ? -42.461 20.273 32.647 1.00 78.00 1027 THR A O 1
ATOM 7915 N N . SER A 1 1028 ? -44.195 20.919 31.399 1.00 78.44 1028 SER A N 1
ATOM 7916 C CA . SER A 1 1028 ? -44.800 19.580 31.296 1.00 78.44 1028 SER A CA 1
ATOM 7917 C C . SER A 1 1028 ? -44.314 18.794 30.068 1.00 78.44 1028 SER A C 1
ATOM 7919 O O . SER A 1 1028 ? -44.965 17.834 29.654 1.00 78.44 1028 SER A O 1
ATOM 7921 N N . LEU A 1 1029 ? -43.216 19.226 29.436 1.00 85.25 1029 LEU A N 1
ATOM 7922 C CA . LEU A 1 1029 ? -42.703 18.625 28.210 1.00 85.25 1029 LEU A CA 1
ATOM 7923 C C . LEU A 1 1029 ? -41.750 17.470 28.540 1.00 85.25 1029 LEU A C 1
ATOM 7925 O O . LEU A 1 1029 ? -40.727 17.673 29.194 1.00 85.25 1029 LEU A O 1
ATOM 7929 N N . SER A 1 1030 ? -42.074 16.280 28.034 1.00 88.25 1030 SER A N 1
ATOM 7930 C CA . SER A 1 1030 ? -41.179 15.122 28.036 1.00 88.25 1030 SER A CA 1
ATOM 7931 C C . SER A 1 1030 ? -40.486 14.980 26.685 1.00 88.25 1030 SER A C 1
ATOM 7933 O O . SER A 1 1030 ? -41.151 15.002 25.644 1.00 88.25 1030 SER A O 1
ATOM 7935 N N . THR A 1 1031 ? -39.166 14.828 26.712 1.00 91.12 1031 THR A N 1
ATOM 7936 C CA . THR A 1 1031 ? -38.315 14.569 25.549 1.00 91.12 1031 THR A CA 1
ATOM 7937 C C . THR A 1 1031 ? -37.905 13.102 25.527 1.00 91.12 1031 THR A C 1
ATOM 7939 O O . THR A 1 1031 ? -37.728 12.483 26.576 1.00 91.12 1031 THR A O 1
ATOM 7942 N N . TYR A 1 1032 ? -37.786 12.540 24.324 1.00 93.56 1032 TYR A N 1
ATOM 7943 C CA . TYR A 1 1032 ? -37.507 11.121 24.106 1.00 93.56 1032 TYR A CA 1
ATOM 7944 C C . TYR A 1 1032 ? -36.218 10.973 23.303 1.00 93.56 1032 TYR A C 1
ATOM 7946 O O . TYR A 1 1032 ? -36.088 11.576 22.234 1.00 93.56 1032 TYR A O 1
ATOM 7954 N N . HIS A 1 1033 ? -35.295 10.154 23.799 1.00 94.31 1033 HIS A N 1
ATOM 7955 C CA . HIS A 1 1033 ? -33.994 9.909 23.185 1.00 94.31 1033 HIS A CA 1
ATOM 7956 C C . HIS A 1 1033 ? -33.819 8.413 22.923 1.00 94.31 1033 HIS A C 1
ATOM 7958 O O . HIS A 1 1033 ? -34.060 7.590 23.798 1.00 94.31 1033 HIS A O 1
ATOM 7964 N N . PHE A 1 1034 ? -33.449 8.054 21.702 1.00 95.75 1034 PHE A N 1
ATOM 7965 C CA . PHE A 1 1034 ? -33.278 6.683 21.251 1.00 95.75 1034 PHE A CA 1
ATOM 7966 C C . PHE A 1 1034 ? -32.047 6.040 21.896 1.00 95.75 1034 PHE A C 1
ATOM 7968 O O . PHE A 1 1034 ? -30.965 6.630 21.911 1.00 95.75 1034 PHE A O 1
ATOM 7975 N N . VAL A 1 1035 ? -32.228 4.824 22.410 1.00 95.69 1035 VAL A N 1
ATOM 7976 C CA . VAL A 1 1035 ? -31.190 4.053 23.113 1.00 95.69 1035 VAL A CA 1
ATOM 7977 C C . VAL A 1 1035 ? -30.787 2.816 22.313 1.00 95.69 1035 VAL A C 1
ATOM 7979 O O . VAL A 1 1035 ? -29.608 2.472 22.237 1.00 95.69 1035 VAL A O 1
ATOM 7982 N N . GLY A 1 1036 ? -31.761 2.140 21.706 1.00 95.38 1036 GLY A N 1
ATOM 7983 C CA . GLY A 1 1036 ? -31.543 0.903 20.967 1.00 95.38 1036 GLY A CA 1
ATOM 7984 C C . GLY A 1 1036 ? -32.848 0.259 20.519 1.00 95.38 1036 GLY A C 1
ATOM 7985 O O . GLY A 1 1036 ? -33.939 0.743 20.841 1.00 95.38 1036 GLY A O 1
ATOM 7986 N N . TYR A 1 1037 ? -32.749 -0.837 19.771 1.00 96.06 1037 TYR A N 1
ATOM 7987 C CA . TYR A 1 1037 ? -33.919 -1.587 19.323 1.00 96.06 1037 TYR A CA 1
ATOM 7988 C C . TYR A 1 1037 ? -33.610 -3.060 19.047 1.00 96.06 1037 TYR A C 1
ATOM 7990 O O . TYR A 1 1037 ? -32.455 -3.481 18.981 1.00 96.06 1037 TYR A O 1
ATOM 7998 N N . SER A 1 1038 ? -34.673 -3.842 18.873 1.00 96.31 1038 SER A N 1
ATOM 7999 C CA . SER A 1 1038 ? -34.610 -5.228 18.429 1.00 96.31 1038 SER A CA 1
ATOM 8000 C C . SER A 1 1038 ? -35.718 -5.547 17.426 1.00 96.31 1038 SER A C 1
ATOM 8002 O O . SER A 1 1038 ? -36.816 -4.988 17.508 1.00 96.31 1038 SER A O 1
ATOM 8004 N N . SER A 1 1039 ? -35.430 -6.454 16.490 1.00 95.38 1039 SER A N 1
ATOM 8005 C CA . SER A 1 1039 ? -36.386 -6.983 15.513 1.00 95.38 1039 SER A CA 1
ATOM 8006 C C . SER A 1 1039 ? -36.742 -8.441 15.813 1.00 95.38 1039 SER A C 1
ATOM 8008 O O . SER A 1 1039 ? -35.900 -9.264 16.188 1.00 95.38 1039 SER A O 1
ATOM 8010 N N . LEU A 1 1040 ? -38.025 -8.760 15.660 1.00 94.44 1040 LEU A N 1
ATOM 8011 C CA . LEU A 1 1040 ? -38.622 -10.050 15.979 1.00 94.44 1040 LEU A CA 1
ATOM 8012 C C . LEU A 1 1040 ? -39.390 -10.575 14.764 1.00 94.44 1040 LEU A C 1
ATOM 8014 O O . LEU A 1 1040 ? -40.205 -9.860 14.181 1.00 94.44 1040 LEU A O 1
ATOM 8018 N N . TYR A 1 1041 ? -39.183 -11.847 14.429 1.00 93.75 1041 TYR A N 1
ATOM 8019 C CA . TYR A 1 1041 ? -39.899 -12.522 13.351 1.00 93.75 1041 TYR A CA 1
ATOM 8020 C C . TYR A 1 1041 ? -40.700 -13.729 13.854 1.00 93.75 1041 TYR A C 1
ATOM 8022 O O . TYR A 1 1041 ? -40.116 -14.661 14.420 1.00 93.75 1041 TYR A O 1
ATOM 8030 N N . PRO A 1 1042 ? -42.025 -13.774 13.641 1.00 92.25 1042 PRO A N 1
ATOM 8031 C CA . PRO A 1 1042 ? -42.849 -14.923 13.988 1.00 92.25 1042 PRO A CA 1
ATOM 8032 C C . PRO A 1 1042 ? -42.805 -15.999 12.887 1.00 92.25 1042 PRO A C 1
ATOM 8034 O O . PRO A 1 1042 ? -43.381 -15.863 11.806 1.00 92.25 1042 PRO A O 1
ATOM 8037 N N . PHE A 1 1043 ? -42.154 -17.126 13.182 1.00 90.31 1043 PHE A N 1
AT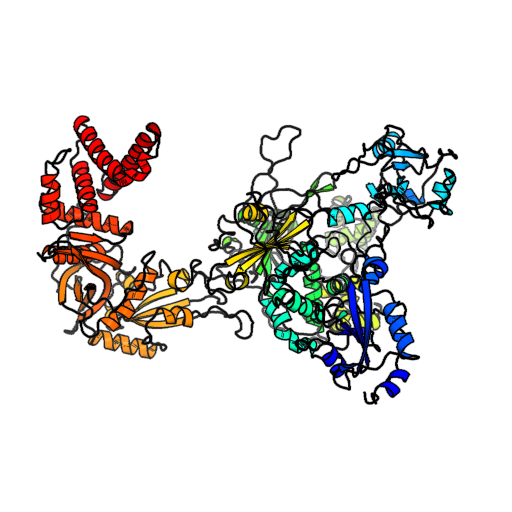OM 8038 C CA . PHE A 1 1043 ? -42.196 -18.337 12.361 1.00 90.31 1043 PHE A CA 1
ATOM 8039 C C . PHE A 1 1043 ? -43.379 -19.216 12.734 1.00 90.31 1043 PHE A C 1
ATOM 8041 O O . PHE A 1 1043 ? -43.652 -19.446 13.909 1.00 90.31 1043 PHE A O 1
ATOM 8048 N N . TRP A 1 1044 ? -44.033 -19.810 11.742 1.00 88.81 1044 TRP A N 1
ATOM 8049 C CA . TRP A 1 1044 ? -45.072 -20.793 12.015 1.00 88.81 1044 TRP A CA 1
ATOM 8050 C C . TRP A 1 1044 ? -44.476 -22.080 12.608 1.00 88.81 1044 TRP A C 1
ATOM 8052 O O . TRP A 1 1044 ? -43.539 -22.664 12.060 1.00 88.81 1044 TRP A O 1
ATOM 8062 N N . ALA A 1 1045 ? -45.039 -22.529 13.726 1.00 87.06 1045 ALA A N 1
ATOM 8063 C CA . ALA A 1 1045 ? -44.678 -23.750 14.427 1.00 87.06 1045 ALA A CA 1
ATOM 8064 C C . ALA A 1 1045 ? -45.881 -24.705 14.439 1.00 87.06 1045 ALA A C 1
ATOM 8066 O O . ALA A 1 1045 ? -46.862 -24.502 15.154 1.00 87.06 1045 ALA A O 1
ATOM 8067 N N . TRP A 1 1046 ? -45.785 -25.773 13.642 1.00 80.25 1046 TRP A N 1
ATOM 8068 C CA . TRP A 1 1046 ? -46.838 -26.783 13.513 1.00 80.25 1046 TRP A CA 1
ATOM 8069 C C . TRP A 1 1046 ? -47.294 -27.331 14.887 1.00 80.25 1046 TRP A C 1
ATOM 8071 O O . TRP A 1 1046 ? -46.431 -27.635 15.721 1.00 80.25 1046 TRP A O 1
ATOM 8081 N N . PRO A 1 1047 ? -48.607 -27.544 15.125 1.00 81.25 1047 PRO A N 1
ATOM 8082 C CA . PRO A 1 1047 ? -49.722 -27.380 14.181 1.00 81.25 1047 PRO A CA 1
ATOM 8083 C C . PRO A 1 1047 ? -50.376 -25.985 14.163 1.00 81.25 1047 PRO A C 1
ATOM 8085 O O . PRO A 1 1047 ? -50.959 -25.621 13.146 1.00 81.25 1047 PRO A O 1
ATOM 8088 N N . ASP A 1 1048 ? -50.303 -25.218 15.249 1.00 86.12 1048 ASP A N 1
ATOM 8089 C CA . ASP A 1 1048 ? -51.104 -24.000 15.458 1.00 86.12 1048 ASP A CA 1
ATOM 8090 C C . ASP A 1 1048 ? -50.398 -22.918 16.298 1.00 86.12 1048 ASP A C 1
ATOM 8092 O O . ASP A 1 1048 ? -51.048 -22.005 16.804 1.00 86.12 1048 ASP A O 1
ATOM 8096 N N . LYS A 1 1049 ? -49.074 -23.010 16.463 1.00 90.06 1049 LYS A N 1
ATOM 8097 C CA . LYS A 1 1049 ? -48.286 -22.066 17.265 1.00 90.06 1049 LYS A CA 1
ATOM 8098 C C . LYS A 1 1049 ? -47.344 -21.230 16.412 1.00 90.06 1049 LYS A C 1
ATOM 8100 O O . LYS A 1 1049 ? -47.117 -21.510 15.238 1.00 90.06 1049 LYS A O 1
ATOM 8105 N N . GLU A 1 1050 ? -46.732 -20.239 17.042 1.00 91.50 1050 GLU A N 1
ATOM 8106 C CA . GLU A 1 1050 ? -45.664 -19.433 16.463 1.00 91.50 1050 GLU A CA 1
ATOM 8107 C C . GLU A 1 1050 ? -44.379 -19.560 17.285 1.00 91.50 1050 GLU A C 1
ATOM 8109 O O . GLU A 1 1050 ? -44.395 -19.696 18.507 1.00 91.50 1050 GLU A O 1
ATOM 8114 N N . ARG A 1 1051 ? -43.235 -19.534 16.616 1.00 92.81 1051 ARG A N 1
ATOM 8115 C CA . ARG A 1 1051 ? -41.911 -19.410 17.217 1.00 92.81 1051 ARG A CA 1
ATOM 8116 C C . ARG A 1 1051 ? -41.403 -18.021 16.882 1.00 92.81 1051 ARG A C 1
ATOM 8118 O O . ARG A 1 1051 ? -41.152 -17.734 15.717 1.00 92.81 1051 ARG A O 1
ATOM 8125 N N . ILE A 1 1052 ? -41.213 -17.187 17.894 1.00 93.94 1052 ILE A N 1
ATOM 8126 C CA . ILE A 1 1052 ? -40.641 -15.858 17.685 1.00 93.94 1052 ILE A CA 1
ATOM 8127 C C . ILE A 1 1052 ? -39.122 -16.006 17.623 1.00 93.94 1052 ILE A C 1
ATOM 8129 O O . ILE A 1 1052 ? -38.511 -16.637 18.491 1.00 93.94 1052 ILE A O 1
ATOM 8133 N N . ARG A 1 1053 ? -38.508 -15.464 16.575 1.00 94.50 1053 ARG A N 1
ATOM 8134 C CA . ARG A 1 1053 ? -37.059 -15.392 16.407 1.00 94.50 1053 ARG A CA 1
ATOM 8135 C C . ARG A 1 1053 ? -36.614 -13.946 16.546 1.00 94.50 1053 ARG A C 1
ATOM 8137 O O . ARG A 1 1053 ? -37.047 -13.096 15.781 1.00 94.50 1053 ARG A O 1
ATOM 8144 N N . LEU A 1 1054 ? -35.766 -13.687 17.529 1.00 94.88 1054 LEU A N 1
ATOM 8145 C CA . LEU A 1 1054 ? -35.060 -12.424 17.675 1.00 94.88 1054 LEU A CA 1
ATOM 8146 C C . LEU A 1 1054 ? -33.913 -12.407 16.660 1.00 94.88 1054 LEU A C 1
ATOM 8148 O O . LEU A 1 1054 ? -33.078 -13.315 16.675 1.00 94.88 1054 LEU A O 1
ATOM 8152 N N . SER A 1 1055 ? -33.953 -11.444 15.740 1.00 92.62 1055 SER A N 1
ATOM 8153 C CA . SER A 1 1055 ? -33.037 -11.371 14.597 1.00 92.62 1055 SER A CA 1
ATOM 8154 C C . SER A 1 1055 ? -31.937 -10.344 14.849 1.00 92.62 1055 SER A C 1
ATOM 8156 O O . SER A 1 1055 ? -30.777 -10.718 14.961 1.00 92.62 1055 SER A O 1
ATOM 8158 N N . GLN A 1 1056 ? -32.297 -9.074 15.055 1.00 94.44 1056 GLN A N 1
ATOM 8159 C CA . GLN A 1 1056 ? -31.337 -8.006 15.352 1.00 94.44 1056 GLN A CA 1
ATOM 8160 C C . GLN A 1 1056 ? -31.543 -7.490 16.777 1.00 94.44 1056 GLN A C 1
ATOM 8162 O O . GLN A 1 1056 ? -32.680 -7.390 17.255 1.00 94.44 1056 GLN A O 1
ATOM 8167 N N . PHE A 1 1057 ? -30.453 -7.142 17.459 1.00 95.56 1057 PHE A N 1
ATOM 8168 C CA . PHE A 1 1057 ? -30.478 -6.552 18.796 1.00 95.56 1057 PHE A CA 1
ATOM 8169 C C . PHE A 1 1057 ? -29.310 -5.587 18.957 1.00 95.56 1057 PHE A C 1
ATOM 8171 O O . PHE A 1 1057 ? -28.159 -6.009 18.960 1.00 95.56 1057 PHE A O 1
ATOM 8178 N N . VAL A 1 1058 ? -29.605 -4.296 19.099 1.00 94.88 1058 VAL A N 1
ATOM 8179 C CA . VAL A 1 1058 ? -28.577 -3.257 19.204 1.00 94.88 1058 VAL A CA 1
ATOM 8180 C C . VAL A 1 1058 ? -28.904 -2.284 20.330 1.00 94.88 1058 VAL A C 1
ATOM 8182 O O . VAL A 1 1058 ? -30.019 -1.770 20.429 1.00 94.88 1058 VAL A O 1
ATOM 8185 N N . ILE A 1 1059 ? -27.908 -2.019 21.174 1.00 95.56 1059 ILE A N 1
ATOM 8186 C CA . ILE A 1 1059 ? -27.878 -0.896 22.115 1.00 95.56 1059 ILE A CA 1
ATOM 8187 C C . ILE A 1 1059 ? -26.731 0.006 21.675 1.00 95.56 1059 ILE A C 1
ATOM 8189 O O . ILE A 1 1059 ? -25.619 -0.482 21.474 1.00 95.56 1059 ILE A O 1
ATOM 8193 N N . LEU A 1 1060 ? -26.991 1.304 21.513 1.00 94.19 1060 LEU A N 1
ATOM 8194 C CA . LEU A 1 1060 ? -25.962 2.227 21.041 1.00 94.19 1060 LEU A CA 1
ATOM 8195 C C . LEU A 1 1060 ? -24.818 2.342 22.062 1.00 94.19 1060 LEU A C 1
ATOM 8197 O O . LEU A 1 1060 ? -25.100 2.358 23.266 1.00 94.19 1060 LEU A O 1
ATOM 8201 N N . PRO A 1 1061 ? -23.553 2.477 21.614 1.00 92.94 1061 PRO A N 1
ATOM 8202 C CA . PRO A 1 1061 ? -22.377 2.470 22.488 1.00 92.94 1061 PRO A CA 1
ATOM 8203 C C . PRO A 1 1061 ? -22.465 3.369 23.730 1.00 92.94 1061 PRO A C 1
ATOM 8205 O O . PRO A 1 1061 ? -22.115 2.897 24.812 1.00 92.94 1061 PRO A O 1
ATOM 8208 N N . PRO A 1 1062 ? -23.013 4.603 23.665 1.00 90.62 1062 PRO A N 1
ATOM 8209 C CA . PRO A 1 1062 ? -23.099 5.456 24.851 1.00 90.62 1062 PRO A CA 1
ATOM 8210 C C . PRO A 1 1062 ? -24.006 4.929 25.977 1.00 90.62 1062 PRO A C 1
ATOM 8212 O O . PRO A 1 1062 ? -23.947 5.440 27.093 1.00 90.62 1062 PRO A O 1
ATOM 8215 N N . TYR A 1 1063 ? -24.838 3.922 25.697 1.00 90.62 1063 TYR A N 1
ATOM 8216 C CA . TYR A 1 1063 ? -25.761 3.280 26.638 1.00 90.62 1063 TYR A CA 1
ATOM 8217 C C . TYR A 1 1063 ? -25.371 1.821 26.952 1.00 90.62 1063 TYR A C 1
ATOM 8219 O O . TYR A 1 1063 ? -26.092 1.097 27.645 1.00 90.62 1063 TYR A O 1
ATOM 8227 N N . GLN A 1 1064 ? -24.244 1.337 26.430 1.00 90.19 1064 GLN A N 1
ATOM 8228 C CA . GLN A 1 1064 ? -23.769 -0.010 26.738 1.00 90.19 1064 GLN A CA 1
ATOM 8229 C C . GLN A 1 1064 ? -23.190 -0.083 28.159 1.00 90.19 1064 GLN A C 1
ATOM 8231 O O . GLN A 1 1064 ? -22.892 0.935 28.783 1.00 90.19 1064 GLN A O 1
ATOM 8236 N N . GLN A 1 1065 ? -23.091 -1.303 28.699 1.00 85.50 1065 GLN A N 1
ATOM 8237 C CA . GLN A 1 1065 ? -22.604 -1.590 30.061 1.00 85.50 1065 GLN A CA 1
ATOM 8238 C C . GLN A 1 1065 ? -23.387 -0.908 31.207 1.00 85.50 1065 GLN A C 1
ATOM 8240 O O . GLN A 1 1065 ? -22.938 -0.878 32.344 1.00 85.50 1065 GLN A O 1
ATOM 8245 N N . GLN A 1 1066 ? -24.597 -0.406 30.931 1.00 86.00 1066 GLN A N 1
ATOM 8246 C CA . GLN A 1 1066 ? -25.489 0.240 31.914 1.00 86.00 1066 GLN A CA 1
ATOM 8247 C C . GLN A 1 1066 ? -26.746 -0.603 32.224 1.00 86.00 1066 GLN A C 1
ATOM 8249 O O . GLN A 1 1066 ? -27.704 -0.136 32.840 1.00 86.00 1066 GLN A O 1
ATOM 8254 N N . GLY A 1 1067 ? -26.784 -1.862 31.766 1.00 87.69 1067 GLY A N 1
ATOM 8255 C CA . GLY A 1 1067 ? -27.905 -2.789 31.986 1.00 87.69 1067 GLY A CA 1
ATOM 8256 C C . GLY A 1 1067 ? -29.138 -2.565 31.094 1.00 87.69 1067 GLY A C 1
ATOM 8257 O O . GLY A 1 1067 ? -30.154 -3.239 31.274 1.00 87.69 1067 GLY A O 1
ATOM 8258 N N . HIS A 1 1068 ? -29.068 -1.659 30.112 1.00 92.06 1068 HIS A N 1
ATOM 8259 C CA . HIS A 1 1068 ? -30.162 -1.377 29.169 1.00 92.06 1068 HIS A CA 1
ATOM 8260 C C . HIS A 1 1068 ? -30.506 -2.564 28.260 1.00 92.06 1068 HIS A C 1
ATOM 8262 O O . HIS A 1 1068 ? -31.683 -2.836 28.024 1.00 92.06 1068 HIS A O 1
ATOM 8268 N N . GLY A 1 1069 ? -29.501 -3.326 27.818 1.00 93.12 1069 GLY A N 1
ATOM 8269 C CA . GLY A 1 1069 ? -29.727 -4.553 27.050 1.00 93.12 1069 GLY A CA 1
ATOM 8270 C C . GLY A 1 1069 ? -30.520 -5.597 27.846 1.00 93.12 1069 GLY A C 1
ATOM 8271 O O . GLY A 1 1069 ? -31.492 -6.152 27.338 1.00 93.12 1069 GLY A O 1
ATOM 8272 N N . SER A 1 1070 ? -30.182 -5.804 29.123 1.00 92.06 1070 SER A N 1
ATOM 8273 C CA . SER A 1 1070 ? -30.893 -6.744 30.001 1.00 92.06 1070 SER A CA 1
ATOM 8274 C C . SER A 1 1070 ? -32.353 -6.341 30.208 1.00 92.06 1070 SER A C 1
ATOM 8276 O O . SER A 1 1070 ? -33.247 -7.191 30.174 1.00 92.06 1070 SER A O 1
ATOM 8278 N N . ALA A 1 1071 ? -32.616 -5.041 30.371 1.00 92.31 1071 ALA A N 1
ATOM 8279 C CA . ALA A 1 1071 ? -33.968 -4.511 30.513 1.00 92.31 1071 ALA A CA 1
ATOM 8280 C C . ALA A 1 1071 ? -34.796 -4.678 29.225 1.00 92.31 1071 ALA A C 1
ATOM 8282 O O . ALA A 1 1071 ? -35.937 -5.142 29.284 1.00 92.31 1071 ALA A O 1
ATOM 8283 N N . LEU A 1 1072 ? -34.212 -4.373 28.058 1.00 95.06 1072 LEU A N 1
ATOM 8284 C CA . LEU A 1 1072 ? -34.861 -4.554 26.757 1.00 95.06 1072 LEU A CA 1
ATOM 8285 C C . LEU A 1 1072 ? -35.172 -6.033 26.481 1.00 95.06 1072 LEU A C 1
ATOM 8287 O O . LEU A 1 1072 ? -36.310 -6.368 26.147 1.00 95.06 1072 LEU A O 1
ATOM 8291 N N . TYR A 1 1073 ? -34.200 -6.928 26.684 1.00 95.50 1073 TYR A N 1
ATOM 8292 C CA . TYR A 1 1073 ? -34.400 -8.370 26.525 1.00 95.50 1073 TYR A CA 1
ATOM 8293 C C . TYR A 1 1073 ? -35.483 -8.900 27.473 1.00 95.50 1073 TYR A C 1
ATOM 8295 O O . TYR A 1 1073 ? -36.380 -9.626 27.046 1.00 95.50 1073 TYR A O 1
ATOM 8303 N N . SER A 1 1074 ? -35.469 -8.480 28.741 1.00 92.94 1074 SER A N 1
ATOM 8304 C CA . SER A 1 1074 ? -36.482 -8.883 29.726 1.00 92.94 1074 SER A CA 1
ATOM 8305 C C . SER A 1 1074 ? -37.883 -8.385 29.356 1.00 92.94 1074 SER A C 1
ATOM 8307 O O . SER A 1 1074 ? -38.863 -9.113 29.530 1.00 92.94 1074 SER A O 1
ATOM 8309 N N . ALA A 1 1075 ? -38.011 -7.173 28.805 1.00 93.69 1075 ALA A N 1
ATOM 8310 C CA . ALA A 1 1075 ? -39.285 -6.650 28.310 1.00 93.69 1075 ALA A CA 1
ATOM 8311 C C . ALA A 1 1075 ? -39.820 -7.477 27.127 1.00 93.69 1075 ALA A C 1
ATOM 8313 O O . ALA A 1 1075 ? -40.989 -7.873 27.132 1.00 93.69 1075 ALA A O 1
ATOM 8314 N N . ILE A 1 1076 ? -38.954 -7.803 26.160 1.00 94.62 1076 ILE A N 1
ATOM 8315 C CA . ILE A 1 1076 ? -39.278 -8.669 25.015 1.00 94.62 1076 ILE A CA 1
ATOM 8316 C C . ILE A 1 1076 ? -39.695 -10.060 25.499 1.00 94.62 1076 ILE A C 1
ATOM 8318 O O . ILE A 1 1076 ? -40.735 -10.582 25.100 1.00 94.62 1076 ILE A O 1
ATOM 8322 N N . TYR A 1 1077 ? -38.924 -10.662 26.400 1.00 93.44 1077 TYR A N 1
ATOM 8323 C CA . TYR A 1 1077 ? -39.217 -11.990 26.918 1.00 93.44 1077 TYR A CA 1
ATOM 8324 C C . TYR A 1 1077 ? -40.548 -12.029 27.679 1.00 93.44 1077 TYR A C 1
ATOM 8326 O O . TYR A 1 1077 ? -41.366 -12.918 27.444 1.00 93.44 1077 TYR A O 1
ATOM 8334 N N . ASN A 1 1078 ? -40.829 -11.035 28.528 1.00 92.00 1078 ASN A N 1
ATOM 8335 C CA . ASN A 1 1078 ? -42.111 -10.922 29.229 1.00 92.00 1078 ASN A CA 1
ATOM 8336 C C . ASN A 1 1078 ? -43.293 -10.734 28.270 1.00 92.00 1078 ASN A C 1
ATOM 8338 O O . ASN A 1 1078 ? -44.365 -11.303 28.494 1.00 92.00 1078 ASN A O 1
ATOM 8342 N N . TYR A 1 1079 ? -43.103 -9.975 27.190 1.00 92.12 1079 TYR A N 1
ATOM 8343 C CA . TYR A 1 1079 ? -44.085 -9.843 26.118 1.00 92.12 1079 TYR A CA 1
ATOM 8344 C C . TYR A 1 1079 ? -44.386 -11.199 25.461 1.00 92.12 1079 TYR A C 1
ATOM 8346 O O . TYR A 1 1079 ? -45.547 -11.612 25.388 1.00 92.12 1079 TYR A O 1
ATOM 8354 N N . VAL A 1 1080 ? -43.347 -11.950 25.086 1.00 92.31 1080 VAL A N 1
ATOM 8355 C CA . VAL A 1 1080 ? -43.475 -13.293 24.499 1.00 92.31 1080 VAL A CA 1
ATOM 8356 C C . VAL A 1 1080 ? -44.110 -14.287 25.479 1.00 92.31 1080 VAL A C 1
ATOM 8358 O O . VAL A 1 1080 ? -44.967 -15.095 25.105 1.00 92.31 1080 VAL A O 1
ATOM 8361 N N . LEU A 1 1081 ? -43.747 -14.223 26.760 1.00 91.19 1081 LEU A N 1
ATOM 8362 C CA . LEU A 1 1081 ? -44.262 -15.118 27.793 1.00 91.19 1081 LEU A CA 1
ATOM 8363 C C . LEU A 1 1081 ? -45.782 -14.981 27.965 1.00 91.19 1081 LEU A C 1
ATOM 8365 O O . LEU A 1 1081 ? -46.459 -15.992 28.151 1.00 91.19 1081 LEU A O 1
ATOM 8369 N N . ARG A 1 1082 ? -46.341 -13.776 27.794 1.00 91.75 1082 ARG A N 1
ATOM 8370 C CA . ARG A 1 1082 ? -47.788 -13.510 27.910 1.00 91.75 1082 ARG A CA 1
ATOM 8371 C C . ARG A 1 1082 ? -48.629 -14.034 26.733 1.00 91.75 1082 ARG A C 1
ATOM 8373 O O . ARG A 1 1082 ? -49.812 -14.286 26.936 1.00 91.75 1082 ARG A O 1
ATOM 8380 N N . LYS A 1 1083 ? -48.045 -14.250 25.546 1.00 90.56 1083 LYS A N 1
ATOM 8381 C CA . LYS A 1 1083 ? -48.752 -14.657 24.307 1.00 90.56 1083 LYS A CA 1
ATOM 8382 C C . LYS A 1 1083 ? -48.981 -16.179 24.181 1.00 90.56 1083 LYS A C 1
ATOM 8384 O O . LYS A 1 1083 ? -48.026 -16.880 23.840 1.00 90.56 1083 LYS A O 1
ATOM 8389 N N . PRO A 1 1084 ? -50.165 -16.756 24.455 1.00 88.94 1084 PRO A N 1
ATOM 8390 C CA . PRO A 1 1084 ? -50.369 -18.217 24.441 1.00 88.94 1084 PRO A CA 1
ATOM 8391 C C . PRO A 1 1084 ? -50.075 -18.899 23.089 1.00 88.94 1084 PRO A C 1
ATOM 8393 O O . PRO A 1 1084 ? -49.692 -20.072 23.069 1.00 88.94 1084 PRO A O 1
ATOM 8396 N N . GLU A 1 1085 ? -50.211 -18.162 21.988 1.00 90.56 1085 GLU A N 1
ATOM 8397 C CA . GLU A 1 1085 ? -49.902 -18.572 20.617 1.00 90.56 1085 GLU A CA 1
ATOM 8398 C C . GLU A 1 1085 ? -48.407 -18.834 20.382 1.00 90.56 1085 GLU A C 1
ATOM 8400 O O . GLU A 1 1085 ? -48.046 -19.617 19.503 1.00 90.56 1085 GLU A O 1
ATOM 8405 N N . VAL A 1 1086 ? -47.523 -18.268 21.210 1.00 92.44 1086 VAL A N 1
ATOM 8406 C CA . VAL A 1 1086 ? -46.076 -18.451 21.065 1.00 92.44 1086 VAL A CA 1
ATOM 8407 C C . VAL A 1 1086 ? -45.610 -19.717 21.784 1.00 92.44 1086 VAL A C 1
ATOM 8409 O O . VAL A 1 1086 ? -45.841 -19.908 22.980 1.00 92.44 1086 VAL A O 1
ATOM 8412 N N . ALA A 1 1087 ? -44.915 -20.587 21.054 1.00 91.00 1087 ALA A N 1
ATOM 8413 C CA . ALA A 1 1087 ? -44.304 -21.807 21.562 1.00 91.00 1087 ALA A CA 1
ATOM 8414 C C . ALA A 1 1087 ? -42.979 -21.544 22.288 1.00 91.00 1087 ALA A C 1
ATOM 8416 O O . ALA A 1 1087 ? -42.759 -22.093 23.367 1.00 91.00 1087 ALA A O 1
ATOM 8417 N N . GLU A 1 1088 ? -42.087 -20.752 21.688 1.00 91.75 1088 GLU A N 1
ATOM 8418 C CA . GLU A 1 1088 ? -40.754 -20.459 22.224 1.00 91.75 1088 GLU A CA 1
ATOM 8419 C C . GLU A 1 1088 ? -40.125 -19.205 21.595 1.00 91.75 1088 GLU A C 1
ATOM 8421 O O . GLU A 1 1088 ? -40.465 -18.840 20.467 1.00 91.75 1088 GLU A O 1
ATOM 8426 N N . LEU A 1 1089 ? -39.188 -18.588 22.325 1.00 93.31 1089 LEU A N 1
ATOM 8427 C CA . LEU A 1 1089 ? -38.297 -17.530 21.849 1.00 93.31 1089 LEU A CA 1
ATOM 8428 C C . LEU A 1 1089 ? -36.949 -18.122 21.415 1.00 93.31 1089 LEU A C 1
ATOM 8430 O O . LEU A 1 1089 ? -36.190 -18.689 22.213 1.00 93.31 1089 LEU A O 1
ATOM 8434 N N . THR A 1 1090 ? -36.639 -17.961 20.137 1.00 93.12 1090 THR A N 1
ATOM 8435 C CA . THR A 1 1090 ? -35.350 -18.309 19.526 1.00 93.12 1090 THR A CA 1
ATOM 8436 C C . THR A 1 1090 ? -34.570 -17.058 19.152 1.00 93.12 1090 THR A C 1
ATOM 8438 O O . THR A 1 1090 ? -35.132 -15.970 19.106 1.00 93.12 1090 THR A O 1
ATOM 8441 N N . VAL A 1 1091 ? -33.275 -17.221 18.905 1.00 92.38 1091 VAL A N 1
ATOM 8442 C CA . VAL A 1 1091 ? -32.392 -16.176 18.375 1.00 92.38 1091 VAL A CA 1
ATOM 8443 C C . VAL A 1 1091 ? -31.793 -16.731 17.091 1.00 92.38 1091 VAL A C 1
ATOM 8445 O O . VAL A 1 1091 ? -31.611 -17.947 17.003 1.00 92.38 1091 VAL A O 1
ATOM 8448 N N . GLU A 1 1092 ? -31.603 -15.874 16.096 1.00 89.06 1092 GLU A N 1
ATOM 8449 C CA . GLU A 1 1092 ? -31.109 -16.252 14.773 1.00 89.06 1092 GLU A CA 1
ATOM 8450 C C . GLU A 1 1092 ? -29.663 -16.736 14.813 1.00 89.06 1092 GLU A C 1
ATOM 8452 O O . GLU A 1 1092 ? -29.435 -17.934 14.643 1.00 89.06 1092 GLU A O 1
ATOM 8457 N N . ASP A 1 1093 ? -28.739 -15.834 15.130 1.00 86.81 1093 ASP A N 1
ATOM 8458 C CA . ASP A 1 1093 ? -27.330 -16.143 15.345 1.00 86.81 1093 ASP A CA 1
ATOM 8459 C C . ASP A 1 1093 ? -26.781 -15.216 16.445 1.00 86.81 1093 ASP A C 1
ATOM 8461 O O . ASP A 1 1093 ? -26.540 -14.034 16.198 1.00 86.81 1093 ASP A O 1
ATOM 8465 N N . PRO A 1 1094 ? -26.754 -15.662 17.713 1.00 86.50 1094 PRO A N 1
ATOM 8466 C CA . PRO A 1 1094 ? -26.372 -14.800 18.824 1.00 86.50 1094 PRO A CA 1
ATOM 8467 C C . PRO A 1 1094 ? -24.853 -14.586 18.861 1.00 86.50 1094 PRO A C 1
ATOM 8469 O O . PRO A 1 1094 ? -24.097 -15.554 18.905 1.00 86.50 1094 PRO A O 1
ATOM 8472 N N . SER A 1 1095 ? -24.413 -13.329 18.950 1.00 88.31 1095 SER A N 1
ATOM 8473 C CA . SER A 1 1095 ? -23.019 -13.014 19.288 1.00 88.31 1095 SER A CA 1
ATOM 8474 C C . SER A 1 1095 ? -22.679 -13.467 20.712 1.00 88.31 1095 SER A C 1
ATOM 8476 O O . SER A 1 1095 ? -23.571 -13.600 21.554 1.00 88.31 1095 SER A O 1
ATOM 8478 N N . GLU A 1 1096 ? -21.392 -13.658 21.019 1.00 86.00 1096 GLU A N 1
ATOM 8479 C CA . GLU A 1 1096 ? -20.952 -14.092 22.355 1.00 86.00 1096 GLU A CA 1
ATOM 8480 C C . GLU A 1 1096 ? -21.433 -13.139 23.460 1.00 86.00 1096 GLU A C 1
ATOM 8482 O O . GLU A 1 1096 ? -21.985 -13.580 24.471 1.00 86.00 1096 GLU A O 1
ATOM 8487 N N . ALA A 1 1097 ? -21.325 -11.825 23.229 1.00 86.81 1097 ALA A N 1
ATOM 8488 C CA . ALA A 1 1097 ? -21.809 -10.802 24.156 1.00 86.81 1097 ALA A CA 1
ATOM 8489 C C . ALA A 1 1097 ? -23.329 -10.899 24.390 1.00 86.81 1097 ALA A C 1
ATOM 8491 O O . ALA A 1 1097 ? -23.814 -10.712 25.511 1.00 86.81 1097 ALA A O 1
ATOM 8492 N N . PHE A 1 1098 ? -24.100 -11.222 23.345 1.00 90.75 1098 PHE A N 1
ATOM 8493 C CA . PHE A 1 1098 ? -25.539 -11.422 23.473 1.00 90.75 1098 PHE A CA 1
ATOM 8494 C C . PHE A 1 1098 ? -25.884 -12.754 24.154 1.00 90.75 1098 PHE A C 1
ATOM 8496 O O . PHE A 1 1098 ? -26.824 -12.790 24.950 1.00 90.75 1098 PHE A O 1
ATOM 8503 N N . GLU A 1 1099 ? -25.139 -13.839 23.897 1.00 89.56 1099 GLU A N 1
ATOM 8504 C CA . GLU A 1 1099 ? -25.297 -15.110 24.619 1.00 89.56 1099 GLU A CA 1
ATOM 8505 C C . GLU A 1 1099 ? -25.091 -14.912 26.127 1.00 89.56 1099 GLU A C 1
ATOM 8507 O O . GLU A 1 1099 ? -25.920 -15.374 26.912 1.00 89.56 1099 GLU A O 1
ATOM 8512 N N . GLU A 1 1100 ? -24.058 -14.173 26.541 1.00 87.19 1100 GLU A N 1
ATOM 8513 C CA . GLU A 1 1100 ? -23.794 -13.894 27.957 1.00 87.19 1100 GLU A CA 1
ATOM 8514 C C . GLU A 1 1100 ? -24.915 -13.060 28.600 1.00 87.19 1100 GLU A C 1
ATOM 8516 O O . GLU A 1 1100 ? -25.413 -13.397 29.681 1.00 87.19 1100 GLU A O 1
ATOM 8521 N N . LEU A 1 1101 ? -25.360 -11.993 27.925 1.00 90.50 1101 LEU A N 1
ATOM 8522 C CA . LEU A 1 1101 ? -26.480 -11.164 28.378 1.00 90.50 1101 LEU A CA 1
ATOM 8523 C C . LEU A 1 1101 ? -27.754 -11.996 28.548 1.00 90.50 1101 LEU A C 1
ATOM 8525 O O . LEU A 1 1101 ? -28.454 -11.886 29.562 1.00 90.50 1101 LEU A O 1
ATOM 8529 N N . ARG A 1 1102 ? -28.044 -12.844 27.560 1.00 91.62 1102 ARG A N 1
ATOM 8530 C CA . ARG A 1 1102 ? -29.200 -13.735 27.550 1.00 91.62 1102 ARG A CA 1
ATOM 8531 C C . ARG A 1 1102 ? -29.125 -14.762 28.676 1.00 91.62 1102 ARG A C 1
ATOM 8533 O O . ARG A 1 1102 ? -30.120 -14.958 29.371 1.00 91.62 1102 ARG A O 1
ATOM 8540 N N . ASP A 1 1103 ? -27.968 -15.390 28.871 1.00 89.19 1103 ASP A N 1
ATOM 8541 C CA . ASP A 1 1103 ? -27.739 -16.384 29.920 1.00 89.19 1103 ASP A CA 1
ATOM 8542 C C . ASP A 1 1103 ? -27.976 -15.775 31.310 1.00 89.19 1103 ASP A C 1
ATOM 8544 O O . ASP A 1 1103 ? -28.733 -16.341 32.100 1.00 89.19 1103 ASP A O 1
ATOM 8548 N N . LYS A 1 1104 ? -27.425 -14.583 31.587 1.00 87.62 1104 LYS A N 1
ATOM 8549 C CA . LYS A 1 1104 ? -27.639 -13.870 32.861 1.00 87.62 1104 LYS A CA 1
ATOM 8550 C C . LYS A 1 1104 ? -29.114 -13.533 33.095 1.00 87.62 1104 LYS A C 1
ATOM 8552 O O . LYS A 1 1104 ? -29.641 -13.791 34.180 1.00 87.62 1104 LYS A O 1
ATOM 8557 N N . CYS A 1 1105 ? -29.796 -12.993 32.082 1.00 89.38 1105 CYS A N 1
ATOM 8558 C CA . CYS A 1 1105 ? -31.212 -12.633 32.188 1.00 89.38 1105 CYS A CA 1
ATOM 8559 C C . CYS A 1 1105 ? -32.101 -13.864 32.398 1.00 89.38 1105 CYS A C 1
ATOM 8561 O O . CYS A 1 1105 ? -32.924 -13.890 33.315 1.00 89.38 1105 CYS A O 1
ATOM 8563 N N . ASP A 1 1106 ? -31.930 -14.895 31.569 1.00 89.62 1106 ASP A N 1
ATOM 8564 C CA . ASP A 1 1106 ? -32.729 -16.115 31.649 1.00 89.62 1106 ASP A CA 1
ATOM 8565 C C . ASP A 1 1106 ? -32.478 -16.859 32.976 1.00 89.62 1106 ASP A C 1
ATOM 8567 O O . ASP A 1 1106 ? -33.424 -17.378 33.575 1.00 89.62 1106 ASP A O 1
ATOM 8571 N N . LEU A 1 1107 ? -31.233 -16.893 33.473 1.00 86.19 1107 LEU A N 1
ATOM 8572 C CA . LEU A 1 1107 ? -30.893 -17.526 34.749 1.00 86.19 1107 LEU A CA 1
ATOM 8573 C C . LEU A 1 1107 ? -31.519 -16.779 35.931 1.00 86.19 1107 LEU A C 1
ATOM 8575 O O . LEU A 1 1107 ? -32.134 -17.417 36.785 1.00 86.19 1107 LEU A O 1
ATOM 8579 N N . SER A 1 1108 ? -31.421 -15.445 35.957 1.00 84.62 1108 SER A N 1
ATOM 8580 C CA . SER A 1 1108 ? -32.064 -14.604 36.978 1.00 84.62 1108 SER A CA 1
ATOM 8581 C C . SER A 1 1108 ? -33.575 -14.862 37.045 1.00 84.62 1108 SER A C 1
ATOM 8583 O O . SER A 1 1108 ? -34.122 -15.169 38.106 1.00 84.62 1108 SER A O 1
ATOM 8585 N N . MET A 1 1109 ? -34.239 -14.903 35.885 1.00 80.75 1109 MET A N 1
ATOM 8586 C CA . MET A 1 1109 ? -35.672 -15.203 35.789 1.00 80.75 1109 MET A CA 1
ATOM 8587 C C . MET A 1 1109 ? -36.051 -16.624 36.240 1.00 80.75 1109 MET A C 1
ATOM 8589 O O . MET A 1 1109 ? -37.180 -16.855 36.685 1.00 80.75 1109 MET A O 1
ATOM 8593 N N . LEU A 1 1110 ? -35.152 -17.602 36.096 1.00 78.12 1110 LEU A N 1
ATOM 8594 C CA . LEU A 1 1110 ? -35.372 -18.964 36.593 1.00 78.12 1110 LEU A CA 1
ATOM 8595 C C . LEU A 1 1110 ? -35.184 -19.059 38.112 1.00 78.12 1110 LEU A C 1
ATOM 8597 O O . LEU A 1 1110 ? -35.938 -19.790 38.764 1.00 78.12 1110 LEU A O 1
ATOM 8601 N N . MET A 1 1111 ? -34.214 -18.324 38.665 1.00 74.19 1111 MET A N 1
ATOM 8602 C CA . MET A 1 1111 ? -33.931 -18.290 40.103 1.00 74.19 1111 MET A CA 1
ATOM 8603 C C . MET A 1 1111 ? -35.089 -17.685 40.901 1.00 74.19 1111 MET A C 1
ATOM 8605 O O . MET A 1 1111 ? -35.476 -18.261 41.914 1.00 74.19 1111 MET A O 1
ATOM 8609 N N . ASP A 1 1112 ? -35.713 -16.620 40.396 1.00 69.50 1112 ASP A N 1
ATOM 8610 C CA . ASP A 1 1112 ? -36.842 -15.933 41.049 1.00 69.50 1112 ASP A CA 1
ATOM 8611 C C . ASP A 1 1112 ? -38.090 -16.829 41.242 1.00 69.50 1112 ASP A C 1
ATOM 8613 O O . ASP A 1 1112 ? -38.967 -16.574 42.063 1.00 69.50 1112 ASP A O 1
ATOM 8617 N N . LYS A 1 1113 ? -38.174 -17.946 40.509 1.00 66.94 1113 LYS A N 1
ATOM 8618 C CA . LYS A 1 1113 ? -39.301 -18.893 40.575 1.00 66.94 1113 LYS A CA 1
ATOM 8619 C C . LYS A 1 1113 ? -38.969 -20.207 41.287 1.00 66.94 1113 LYS A C 1
ATOM 8621 O O . LYS A 1 1113 ? -39.741 -21.160 41.160 1.00 66.94 1113 LYS A O 1
ATOM 8626 N N . SER A 1 1114 ? -37.821 -20.289 41.969 1.00 70.00 1114 SER A N 1
ATOM 8627 C CA . SER A 1 1114 ? -37.292 -21.510 42.608 1.00 70.00 1114 SER A CA 1
ATOM 8628 C C . SER A 1 1114 ? -37.220 -22.720 41.664 1.00 70.00 1114 SER A C 1
ATOM 8630 O O . SER A 1 1114 ? -37.271 -23.881 42.083 1.00 70.00 1114 SER A O 1
ATOM 8632 N N . ILE A 1 1115 ? -37.104 -22.480 40.352 1.00 70.06 1115 ILE A N 1
ATOM 8633 C CA . ILE A 1 1115 ? -37.069 -23.560 39.368 1.00 70.06 1115 ILE A CA 1
ATOM 8634 C C . ILE A 1 1115 ? -35.720 -24.258 39.454 1.00 70.06 1115 ILE A C 1
ATOM 8636 O O . ILE A 1 1115 ? -34.660 -23.673 39.241 1.00 70.06 1115 ILE A O 1
ATOM 8640 N N . GLY A 1 1116 ? -35.782 -25.556 39.727 1.00 66.69 1116 GLY A N 1
ATOM 8641 C CA . GLY A 1 1116 ? -34.608 -26.408 39.781 1.00 66.69 1116 GLY A CA 1
ATOM 8642 C C . GLY A 1 1116 ? -33.816 -26.331 41.081 1.00 66.69 1116 GLY A C 1
ATOM 8643 O O . GLY A 1 1116 ? -32.649 -26.709 41.092 1.00 66.69 1116 GLY A O 1
ATOM 8644 N N . GLU A 1 1117 ? -34.420 -25.864 42.175 1.00 70.38 1117 GLU A N 1
ATOM 8645 C CA . GLU A 1 1117 ? -33.891 -26.086 43.525 1.00 70.38 1117 GLU A CA 1
ATOM 8646 C C . GLU A 1 1117 ? -33.898 -27.579 43.888 1.00 70.38 1117 GLU A C 1
ATOM 8648 O O . GLU A 1 1117 ? -34.910 -28.265 43.734 1.00 70.38 1117 GLU A O 1
ATOM 8653 N N . GLY A 1 1118 ? -32.759 -28.091 44.365 1.00 71.81 1118 GLY A N 1
ATOM 8654 C CA . GLY A 1 1118 ? -32.624 -29.478 44.821 1.00 71.81 1118 GLY A CA 1
ATOM 8655 C C . GLY A 1 1118 ? -32.561 -30.518 43.697 1.00 71.81 1118 GLY A C 1
ATOM 8656 O O . GLY A 1 1118 ? -32.712 -31.713 43.961 1.00 71.81 1118 GLY A O 1
ATOM 8657 N N . LEU A 1 1119 ? -32.349 -30.094 42.447 1.00 78.19 1119 LEU A N 1
ATOM 8658 C CA . LEU A 1 1119 ? -32.142 -31.014 41.332 1.00 78.19 1119 LEU A CA 1
ATOM 8659 C C . LEU A 1 1119 ? -30.732 -31.603 41.369 1.00 78.19 1119 LEU A C 1
ATOM 8661 O O . LEU A 1 1119 ? -29.752 -30.914 41.630 1.00 78.19 1119 LEU A O 1
ATOM 8665 N N . SER A 1 1120 ? -30.625 -32.887 41.034 1.00 80.06 1120 SER A N 1
ATOM 8666 C CA . SER A 1 1120 ? -29.345 -33.563 40.819 1.00 80.06 1120 SER A CA 1
ATOM 8667 C C . SER A 1 1120 ? -29.350 -34.258 39.462 1.00 80.06 1120 SER A C 1
ATOM 8669 O O . SER A 1 1120 ? -30.391 -34.707 38.979 1.00 80.06 1120 SER A O 1
ATOM 8671 N N . ALA A 1 1121 ? -28.185 -34.319 38.819 1.00 83.94 1121 ALA A N 1
ATOM 8672 C CA . ALA A 1 1121 ? -28.032 -35.063 37.577 1.00 83.94 1121 ALA A CA 1
ATOM 8673 C C . ALA A 1 1121 ? -28.128 -36.584 37.849 1.00 83.94 1121 ALA A C 1
ATOM 8675 O O . ALA A 1 1121 ? -27.521 -37.054 38.817 1.00 83.94 1121 ALA A O 1
ATOM 8676 N N . PRO A 1 1122 ? -28.811 -37.381 36.999 1.00 83.44 1122 PRO A N 1
ATOM 8677 C CA . PRO A 1 1122 ? -29.476 -36.989 35.756 1.00 83.44 1122 PRO A CA 1
ATOM 8678 C C . PRO A 1 1122 ? -30.907 -36.457 35.956 1.00 83.44 1122 PRO A C 1
ATOM 8680 O O . PRO A 1 1122 ? -31.716 -37.078 36.644 1.00 83.44 1122 PRO A O 1
ATOM 8683 N N . ILE A 1 1123 ? -31.250 -35.351 35.287 1.00 84.62 1123 ILE A N 1
ATOM 8684 C CA . ILE A 1 1123 ? -32.610 -34.780 35.330 1.00 84.62 1123 ILE A CA 1
ATOM 8685 C C . ILE A 1 1123 ? -33.554 -35.548 34.387 1.00 84.62 1123 ILE A C 1
ATOM 8687 O O . ILE A 1 1123 ? -33.189 -35.913 33.266 1.00 84.62 1123 ILE A O 1
ATOM 8691 N N . ASP A 1 1124 ? -34.802 -35.751 34.821 1.00 85.56 1124 ASP A N 1
ATOM 8692 C CA . ASP A 1 1124 ? -35.852 -36.360 34.005 1.00 85.56 1124 ASP A CA 1
ATOM 8693 C C . ASP A 1 1124 ? -36.198 -35.530 32.748 1.00 85.56 1124 ASP A C 1
ATOM 8695 O O . ASP A 1 1124 ? -36.463 -34.327 32.805 1.00 85.56 1124 ASP A O 1
ATOM 8699 N N . LYS A 1 1125 ? -36.242 -36.194 31.586 1.00 85.38 1125 LYS A N 1
ATOM 8700 C CA . LYS A 1 1125 ? -36.467 -35.543 30.282 1.00 85.38 1125 LYS A CA 1
ATOM 8701 C C . LYS A 1 1125 ? -37.882 -34.983 30.119 1.00 85.38 1125 LYS A C 1
ATOM 8703 O O . LYS A 1 1125 ? -38.056 -34.020 29.373 1.00 85.38 1125 LYS A O 1
ATOM 8708 N N . VAL A 1 1126 ? -38.884 -35.576 30.773 1.00 88.56 1126 VAL A N 1
ATOM 8709 C CA . VAL A 1 1126 ? -40.277 -35.106 30.705 1.00 88.56 1126 VAL A CA 1
ATOM 8710 C C . VAL A 1 1126 ? -40.416 -33.811 31.494 1.00 88.56 1126 VAL A C 1
ATOM 8712 O O . VAL A 1 1126 ? -41.021 -32.859 31.001 1.00 88.56 1126 VAL A O 1
ATOM 8715 N N . TRP A 1 1127 ? -39.786 -33.743 32.669 1.00 89.25 1127 TRP A N 1
ATOM 8716 C CA . TRP A 1 1127 ? -39.717 -32.518 33.461 1.00 89.25 1127 TRP A CA 1
ATOM 8717 C C . TRP A 1 1127 ? -39.038 -31.376 32.691 1.00 89.25 1127 TRP A C 1
ATOM 8719 O O . TRP A 1 1127 ? -39.617 -30.293 32.589 1.00 89.25 1127 TRP A O 1
ATOM 8729 N N . ILE A 1 1128 ? -37.878 -31.638 32.064 1.00 87.38 1128 ILE A N 1
ATOM 8730 C CA . ILE A 1 1128 ? -37.159 -30.641 31.245 1.00 87.38 1128 ILE A CA 1
ATOM 8731 C C . ILE A 1 1128 ? -38.088 -30.062 30.174 1.00 87.38 1128 ILE A C 1
ATOM 8733 O O . ILE A 1 1128 ? -38.207 -28.846 30.046 1.00 87.38 1128 ILE A O 1
ATOM 8737 N N . GLU A 1 1129 ? -38.774 -30.917 29.412 1.00 89.38 1129 GLU A N 1
ATOM 8738 C CA . GLU A 1 1129 ? -39.628 -30.466 28.311 1.00 89.38 1129 GLU A CA 1
ATOM 8739 C C . GLU A 1 1129 ? -40.889 -29.731 28.797 1.00 89.38 1129 GLU A C 1
ATOM 8741 O O . GLU A 1 1129 ? -41.356 -28.808 28.127 1.00 89.38 1129 GLU A O 1
ATOM 8746 N N . SER A 1 1130 ? -41.424 -30.101 29.964 1.00 88.94 1130 SER A N 1
ATOM 8747 C CA . SER A 1 1130 ? -42.571 -29.426 30.580 1.00 88.94 1130 SER A CA 1
ATOM 8748 C C . SER A 1 1130 ? -42.231 -27.990 30.981 1.00 88.94 1130 SER A C 1
ATOM 8750 O O . SER A 1 1130 ? -42.909 -27.055 30.555 1.00 88.94 1130 SER A O 1
ATOM 8752 N N . VAL A 1 1131 ? -41.153 -27.800 31.751 1.00 88.06 1131 VAL A N 1
ATOM 8753 C CA . VAL A 1 1131 ? -40.736 -26.472 32.233 1.00 88.06 1131 VAL A CA 1
ATOM 8754 C C . VAL A 1 1131 ? -40.285 -25.589 31.072 1.00 88.06 1131 VAL A C 1
ATOM 8756 O O . VAL A 1 1131 ? -40.642 -24.414 31.006 1.00 88.06 1131 VAL A O 1
ATOM 8759 N N . ARG A 1 1132 ? -39.568 -26.168 30.102 1.00 90.38 1132 ARG A N 1
ATOM 8760 C CA . ARG A 1 1132 ? -39.146 -25.470 28.886 1.00 90.38 1132 ARG A CA 1
ATOM 8761 C C . ARG A 1 1132 ? -40.332 -24.876 28.122 1.00 90.38 1132 ARG A C 1
ATOM 8763 O O . ARG A 1 1132 ? -40.276 -23.713 27.728 1.00 90.38 1132 ARG A O 1
ATOM 8770 N N . LYS A 1 1133 ? -41.399 -25.660 27.918 1.00 88.75 1133 LYS A N 1
ATOM 8771 C CA . LYS A 1 1133 ? -42.623 -25.207 27.234 1.00 88.75 1133 LYS A CA 1
ATOM 8772 C C . LYS A 1 1133 ? -43.391 -24.167 28.044 1.00 88.75 1133 LYS A C 1
ATOM 8774 O O . LYS A 1 1133 ? -43.920 -23.233 27.454 1.00 88.75 1133 LYS A O 1
ATOM 8779 N N . GLU A 1 1134 ? -43.439 -24.304 29.369 1.00 88.69 1134 GLU A N 1
ATOM 8780 C CA . GLU A 1 1134 ? -44.061 -23.305 30.251 1.00 88.69 1134 GLU A CA 1
ATOM 8781 C C . GLU A 1 1134 ? -43.330 -21.956 30.177 1.00 88.69 1134 GLU A C 1
ATOM 8783 O O . GLU A 1 1134 ? -43.955 -20.897 30.168 1.00 88.69 1134 GLU A O 1
ATOM 8788 N N . ARG A 1 1135 ? -41.996 -21.993 30.107 1.00 89.25 1135 ARG A N 1
ATOM 8789 C CA . ARG A 1 1135 ? -41.143 -20.801 30.059 1.00 89.25 1135 ARG A CA 1
ATOM 8790 C C . ARG A 1 1135 ? -40.881 -20.292 28.641 1.00 89.25 1135 ARG A C 1
ATOM 8792 O O . ARG A 1 1135 ? -40.344 -19.209 28.498 1.00 89.25 1135 ARG A O 1
ATOM 8799 N N . LYS A 1 1136 ? -41.288 -21.018 27.595 1.00 92.00 1136 LYS A N 1
ATOM 8800 C CA . LYS A 1 1136 ? -41.069 -20.645 26.182 1.00 92.00 1136 LYS A CA 1
ATOM 8801 C C . LYS A 1 1136 ? -39.590 -20.421 25.831 1.00 92.00 1136 LYS A C 1
ATOM 8803 O O . LYS A 1 1136 ? -39.269 -19.607 24.970 1.00 92.00 1136 LYS A O 1
ATOM 8808 N N . ILE A 1 1137 ? -38.681 -21.165 26.462 1.00 90.88 1137 ILE A N 1
ATOM 8809 C CA . ILE A 1 1137 ? -37.238 -21.077 26.190 1.00 90.88 1137 ILE A CA 1
ATOM 8810 C C . ILE A 1 1137 ? -36.853 -22.119 25.130 1.00 90.88 1137 ILE A C 1
ATOM 8812 O O . ILE A 1 1137 ? -37.309 -23.268 25.153 1.00 90.88 1137 ILE A O 1
ATOM 8816 N N . ALA A 1 1138 ? -35.981 -21.739 24.195 1.00 90.38 1138 ALA A N 1
ATOM 8817 C CA . ALA A 1 1138 ? -35.419 -22.666 23.220 1.00 90.38 1138 ALA A CA 1
ATOM 8818 C C . ALA A 1 1138 ? -34.666 -23.823 23.904 1.00 90.38 1138 ALA A C 1
ATOM 8820 O O . ALA A 1 1138 ? -33.966 -23.645 24.900 1.00 90.38 1138 ALA A O 1
ATOM 8821 N N . LYS A 1 1139 ? -34.751 -25.031 23.341 1.00 88.62 1139 LYS A N 1
ATOM 8822 C CA . LYS A 1 1139 ? -34.182 -26.252 23.945 1.00 88.62 1139 LYS A CA 1
ATOM 8823 C C . LYS A 1 1139 ? -32.689 -26.161 24.282 1.00 88.62 1139 LYS A C 1
ATOM 8825 O O . LYS A 1 1139 ? -32.286 -26.614 25.354 1.00 88.62 1139 LYS A O 1
ATOM 8830 N N . ARG A 1 1140 ? -31.877 -25.596 23.380 1.00 86.62 1140 ARG A N 1
ATOM 8831 C CA . ARG A 1 1140 ? -30.428 -25.417 23.588 1.00 86.62 1140 ARG A CA 1
ATOM 8832 C C . ARG A 1 1140 ? -30.165 -24.489 24.773 1.00 86.62 1140 ARG A C 1
ATOM 8834 O O . ARG A 1 1140 ? -29.437 -24.880 25.678 1.00 86.62 1140 ARG A O 1
ATOM 8841 N N . GLN A 1 1141 ? -30.829 -23.336 24.789 1.00 89.56 1141 GLN A N 1
ATOM 8842 C CA . GLN A 1 1141 ? -30.709 -22.337 25.847 1.00 89.56 1141 GLN A CA 1
ATOM 8843 C C . GLN A 1 1141 ? -31.126 -22.900 27.208 1.00 89.56 1141 GLN A C 1
ATOM 8845 O O . GLN A 1 1141 ? -30.360 -22.870 28.162 1.00 89.56 1141 GLN A O 1
ATOM 8850 N N . PHE A 1 1142 ? -32.293 -23.540 27.280 1.00 90.38 1142 PHE A N 1
ATOM 8851 C CA . PHE A 1 1142 ? -32.778 -24.131 28.525 1.00 90.38 1142 PHE A CA 1
ATOM 8852 C C . PHE A 1 1142 ? -31.845 -25.221 29.076 1.00 90.38 1142 PHE A C 1
ATOM 8854 O O . PHE A 1 1142 ? -31.664 -25.330 30.285 1.00 90.38 1142 PHE A O 1
ATOM 8861 N N . SER A 1 1143 ? -31.212 -26.006 28.196 1.00 88.12 1143 SER A N 1
ATOM 8862 C CA . SER A 1 1143 ? -30.232 -27.018 28.616 1.00 88.12 1143 SER A CA 1
ATOM 8863 C C . SER A 1 1143 ? -28.990 -26.379 29.247 1.00 88.12 1143 SER A C 1
ATOM 8865 O O . SER A 1 1143 ? -28.534 -26.871 30.273 1.00 88.12 1143 SER A O 1
ATOM 8867 N N . ARG A 1 1144 ? -28.478 -25.276 28.676 1.00 88.62 1144 ARG A N 1
ATOM 8868 C CA . ARG A 1 1144 ? -27.344 -24.514 29.236 1.00 88.62 1144 ARG A CA 1
ATOM 8869 C C . ARG A 1 1144 ? -27.673 -23.974 30.629 1.00 88.62 1144 ARG A C 1
ATOM 8871 O O . ARG A 1 1144 ? -26.918 -24.205 31.564 1.00 88.62 1144 ARG A O 1
ATOM 8878 N N . LEU A 1 1145 ? -28.837 -23.340 30.783 1.00 88.88 1145 LEU A N 1
ATOM 8879 C CA . LEU A 1 1145 ? -29.290 -22.774 32.060 1.00 88.88 1145 LEU A CA 1
ATOM 8880 C C . LEU A 1 1145 ? -29.442 -23.840 33.151 1.00 88.88 1145 LEU A C 1
ATOM 8882 O O . LEU A 1 1145 ? -29.049 -23.626 34.295 1.00 88.88 1145 LEU A O 1
ATOM 8886 N N . LEU A 1 1146 ? -29.979 -25.013 32.798 1.00 87.81 1146 LEU A N 1
ATOM 8887 C CA . LEU A 1 1146 ? -30.057 -26.146 33.720 1.00 87.81 1146 LEU A CA 1
ATOM 8888 C C . LEU A 1 1146 ? -28.672 -26.666 34.113 1.00 87.81 1146 LEU A C 1
ATOM 8890 O O . LEU A 1 1146 ? -28.469 -27.004 35.273 1.00 87.81 1146 LEU A O 1
ATOM 8894 N N . GLU A 1 1147 ? -27.728 -26.741 33.174 1.00 89.62 1147 GLU A N 1
ATOM 8895 C CA . GLU A 1 1147 ? -26.349 -27.149 33.460 1.00 89.62 1147 GLU A CA 1
ATOM 8896 C C . GLU A 1 1147 ? -25.649 -26.150 34.391 1.00 89.62 1147 GLU A C 1
ATOM 8898 O O . GLU A 1 1147 ? -25.037 -26.579 35.367 1.00 89.62 1147 GLU A O 1
ATOM 8903 N N . MET A 1 1148 ? -25.814 -24.842 34.169 1.00 88.75 1148 MET A N 1
ATOM 8904 C CA . MET A 1 1148 ? -25.318 -23.800 35.079 1.00 88.75 1148 MET A CA 1
ATOM 8905 C C . MET A 1 1148 ? -25.957 -23.914 36.469 1.00 88.75 1148 MET A C 1
ATOM 8907 O O . MET A 1 1148 ? -25.259 -23.889 37.479 1.00 88.75 1148 MET A O 1
ATOM 8911 N N . ARG A 1 1149 ? -27.280 -24.114 36.547 1.00 86.25 1149 ARG A N 1
ATOM 8912 C CA . ARG A 1 1149 ? -27.983 -24.272 37.829 1.00 86.25 1149 ARG A CA 1
ATOM 8913 C C . ARG A 1 1149 ? -27.555 -25.537 38.577 1.00 86.25 1149 ARG A C 1
ATOM 8915 O O . ARG A 1 1149 ? -27.410 -25.497 39.797 1.00 86.25 1149 ARG A O 1
ATOM 8922 N N . LEU A 1 1150 ? -27.340 -26.643 37.862 1.00 87.25 1150 LEU A N 1
ATOM 8923 C CA . LEU A 1 1150 ? -26.799 -27.879 38.428 1.00 87.25 1150 LEU A CA 1
ATOM 8924 C C . LEU A 1 1150 ? -25.377 -27.674 38.946 1.00 87.25 1150 LEU A C 1
ATOM 8926 O O . LEU A 1 1150 ? -25.075 -28.147 40.034 1.00 87.25 1150 LEU A O 1
ATOM 8930 N N . LEU A 1 1151 ? -24.530 -26.968 38.192 1.00 88.12 1151 LEU A N 1
ATOM 8931 C CA . LEU A 1 1151 ? -23.159 -26.655 38.590 1.00 88.12 1151 LEU A CA 1
ATOM 8932 C C . LEU A 1 1151 ? -23.127 -25.791 39.858 1.00 88.12 1151 LEU A C 1
ATOM 8934 O O . LEU A 1 1151 ? -22.361 -26.080 40.769 1.00 88.12 1151 LEU A O 1
ATOM 8938 N N . GLN A 1 1152 ? -24.014 -24.797 39.958 1.00 85.62 1152 GLN A N 1
ATOM 8939 C CA . GLN A 1 1152 ? -24.139 -23.927 41.131 1.00 85.62 1152 GLN A CA 1
ATOM 8940 C C . GLN A 1 1152 ? -24.541 -24.689 42.410 1.00 85.62 1152 GLN A C 1
ATOM 8942 O O . GLN A 1 1152 ? -24.160 -24.298 43.509 1.00 85.62 1152 GLN A O 1
ATOM 8947 N N . GLN A 1 1153 ? -25.321 -25.769 42.282 1.00 83.69 1153 GLN A N 1
ATOM 8948 C CA . GLN A 1 1153 ? -25.755 -26.622 43.401 1.00 83.69 1153 GLN A CA 1
ATOM 8949 C C . GLN A 1 1153 ? -24.850 -27.848 43.617 1.00 83.69 1153 GLN A C 1
ATOM 8951 O O . GLN A 1 1153 ? -25.102 -28.647 44.523 1.00 83.69 1153 GLN A O 1
ATOM 8956 N N . LEU A 1 1154 ? -23.834 -28.043 42.771 1.00 85.75 1154 LEU A N 1
ATOM 8957 C CA . LEU A 1 1154 ? -23.010 -29.243 42.774 1.00 85.75 1154 LEU A CA 1
ATOM 8958 C C . LEU A 1 1154 ? -22.043 -29.231 43.960 1.00 85.75 1154 LEU A C 1
ATOM 8960 O O . LEU A 1 1154 ? -21.172 -28.373 44.066 1.00 85.75 1154 LEU A O 1
ATOM 8964 N N . ASP A 1 1155 ? -22.142 -30.243 44.817 1.00 81.94 1155 ASP A N 1
ATOM 8965 C CA . ASP A 1 1155 ? -21.121 -30.509 45.828 1.00 81.94 1155 ASP A CA 1
ATOM 8966 C C . ASP A 1 1155 ? -19.901 -31.174 45.171 1.00 81.94 1155 ASP A C 1
ATOM 8968 O O . ASP A 1 1155 ? -19.917 -32.371 44.860 1.00 81.94 1155 ASP A O 1
ATOM 8972 N N . GLU A 1 1156 ? -18.833 -30.399 44.961 1.00 81.12 1156 GLU A N 1
ATOM 8973 C CA . GLU A 1 1156 ? -17.589 -30.872 44.339 1.00 81.12 1156 GLU A CA 1
ATOM 8974 C C . GLU A 1 1156 ? -16.890 -31.980 45.151 1.00 81.12 1156 GLU A C 1
ATOM 8976 O O . GLU A 1 1156 ? -16.116 -32.767 44.596 1.00 81.12 1156 GLU A O 1
ATOM 8981 N N . SER A 1 1157 ? -17.194 -32.114 46.449 1.00 82.56 1157 SER A N 1
ATOM 8982 C CA . SER A 1 1157 ? -16.664 -33.201 47.278 1.00 82.56 1157 SER A CA 1
ATOM 8983 C C . SER A 1 1157 ? -17.319 -34.556 46.962 1.00 82.56 1157 SER A C 1
ATOM 8985 O O . SER A 1 1157 ? -16.715 -35.621 47.157 1.00 82.56 1157 SER A O 1
ATOM 8987 N N . ASN A 1 1158 ? -18.528 -34.542 46.390 1.00 88.44 1158 ASN A N 1
ATOM 8988 C CA . ASN A 1 1158 ? -19.275 -35.735 46.021 1.00 88.44 1158 ASN A CA 1
ATOM 8989 C C . ASN A 1 1158 ? -18.906 -36.218 44.608 1.00 88.44 1158 ASN A C 1
ATOM 8991 O O . ASN A 1 1158 ? -19.542 -35.887 43.604 1.00 88.44 1158 ASN A O 1
ATOM 8995 N N . LYS A 1 1159 ? -17.913 -37.113 44.535 1.00 86.19 1159 LYS A N 1
ATOM 8996 C CA . LYS A 1 1159 ? -17.432 -37.707 43.271 1.00 86.19 1159 LYS A CA 1
ATOM 8997 C C . LYS A 1 1159 ? -18.531 -38.355 42.418 1.00 86.19 1159 LYS A C 1
ATOM 8999 O O . LYS A 1 1159 ? -18.411 -38.365 41.191 1.00 86.19 1159 LYS A O 1
ATOM 9004 N N . MET A 1 1160 ? -19.583 -38.909 43.029 1.00 85.31 1160 MET A N 1
ATOM 9005 C CA . MET A 1 1160 ? -20.691 -39.520 42.283 1.00 85.31 1160 MET A CA 1
ATOM 9006 C C . MET A 1 1160 ? -21.537 -38.457 41.579 1.00 85.31 1160 MET A C 1
ATOM 9008 O O . MET A 1 1160 ? -21.836 -38.615 40.396 1.00 85.31 1160 MET A O 1
ATOM 9012 N N . ALA A 1 1161 ? -21.857 -37.361 42.272 1.00 83.75 1161 ALA A N 1
ATOM 9013 C CA . ALA A 1 1161 ? -22.606 -36.241 41.706 1.00 83.75 1161 ALA A CA 1
ATOM 9014 C C . ALA A 1 1161 ? -21.822 -35.550 40.578 1.00 83.75 1161 ALA A C 1
ATOM 9016 O O . ALA A 1 1161 ? -22.365 -35.332 39.496 1.00 83.75 1161 ALA A O 1
ATOM 9017 N N . VAL A 1 1162 ? -20.518 -35.313 40.779 1.00 86.88 1162 VAL A N 1
ATOM 9018 C CA . VAL A 1 1162 ? -19.625 -34.735 39.755 1.00 86.88 1162 VAL A CA 1
ATOM 9019 C C . VAL A 1 1162 ? -19.565 -35.619 38.505 1.00 86.88 1162 VAL A C 1
ATOM 9021 O O . VAL A 1 1162 ? -19.622 -35.127 37.377 1.00 86.88 1162 VAL A O 1
ATOM 9024 N N . THR A 1 1163 ? -19.497 -36.941 38.685 1.00 87.69 1163 THR A N 1
ATOM 9025 C CA . THR A 1 1163 ? -19.481 -37.889 37.561 1.00 87.69 1163 THR A CA 1
ATOM 9026 C C . THR A 1 1163 ? -20.809 -37.882 36.803 1.00 87.69 1163 THR A C 1
ATOM 9028 O O . THR A 1 1163 ? -20.804 -37.864 35.572 1.00 87.69 1163 THR A O 1
ATOM 9031 N N . ALA A 1 1164 ? -21.943 -37.862 37.511 1.00 87.62 1164 ALA A N 1
ATOM 9032 C CA . ALA A 1 1164 ? -23.268 -37.815 36.896 1.00 87.62 1164 ALA A CA 1
ATOM 9033 C C . ALA A 1 1164 ? -23.485 -36.520 36.093 1.00 87.62 1164 ALA A C 1
ATOM 9035 O O . ALA A 1 1164 ? -23.948 -36.579 34.953 1.00 87.62 1164 ALA A O 1
ATOM 9036 N N . PHE A 1 1165 ? -23.072 -35.373 36.643 1.00 90.00 1165 PHE A N 1
ATOM 9037 C CA . PHE A 1 1165 ? -23.086 -34.083 35.949 1.00 90.00 1165 PHE A CA 1
ATOM 9038 C C . PHE A 1 1165 ? -22.231 -34.121 34.674 1.00 90.00 1165 PHE A C 1
ATOM 9040 O O . PHE A 1 1165 ? -22.735 -33.864 33.579 1.00 90.00 1165 PHE A O 1
ATOM 9047 N N . ARG A 1 1166 ? -20.964 -34.547 34.787 1.00 90.38 1166 ARG A N 1
ATOM 9048 C CA . ARG A 1 1166 ? -20.038 -34.651 33.646 1.00 90.38 1166 ARG A CA 1
ATOM 9049 C C . ARG A 1 1166 ? -20.583 -35.548 32.535 1.00 90.38 1166 ARG A C 1
ATOM 9051 O O . ARG A 1 1166 ? -20.453 -35.212 31.360 1.00 90.38 1166 ARG A O 1
ATOM 9058 N N . LEU A 1 1167 ? -21.202 -36.680 32.878 1.00 89.38 1167 LEU A N 1
ATOM 9059 C CA . LEU A 1 1167 ? -21.794 -37.586 31.891 1.00 89.38 1167 LEU A CA 1
ATOM 9060 C C . LEU A 1 1167 ? -23.012 -36.971 31.189 1.00 89.38 1167 LEU A C 1
ATOM 9062 O O . LEU A 1 1167 ? -23.117 -37.111 29.972 1.00 89.38 1167 LEU A O 1
ATOM 9066 N N . GLN A 1 1168 ? -23.885 -36.260 31.912 1.00 89.00 1168 GLN A N 1
ATOM 9067 C CA . GLN A 1 1168 ? -25.049 -35.588 31.323 1.00 89.00 1168 GLN A CA 1
ATOM 9068 C C . GLN A 1 1168 ? -24.627 -34.515 30.302 1.00 89.00 1168 GLN A C 1
ATOM 9070 O O . GLN A 1 1168 ? -25.139 -34.500 29.180 1.00 89.00 1168 GLN A O 1
ATOM 9075 N N . VAL A 1 1169 ? -23.656 -33.661 30.653 1.00 89.62 1169 VAL A N 1
ATOM 9076 C CA . VAL A 1 1169 ? -23.145 -32.608 29.753 1.00 89.62 1169 VAL A CA 1
ATOM 9077 C C . VAL A 1 1169 ? -22.460 -33.226 28.530 1.00 89.62 1169 VAL A C 1
ATOM 9079 O O . VAL A 1 1169 ? -22.733 -32.844 27.390 1.00 89.62 1169 VAL A O 1
ATOM 9082 N N . LYS A 1 1170 ? -21.622 -34.253 28.729 1.00 89.75 1170 LYS A N 1
ATOM 9083 C CA . LYS A 1 1170 ? -20.961 -34.957 27.619 1.00 89.75 1170 LYS A CA 1
ATOM 9084 C C . LYS A 1 1170 ? -21.938 -35.677 26.693 1.00 89.75 1170 LYS A C 1
ATOM 9086 O O . LYS A 1 1170 ? -21.708 -35.692 25.487 1.00 89.75 1170 LYS A O 1
ATOM 9091 N N . GLU A 1 1171 ? -23.027 -36.248 27.212 1.00 87.50 1171 GLU A N 1
ATOM 9092 C CA . GLU A 1 1171 ? -24.086 -36.851 26.390 1.00 87.50 1171 GLU A CA 1
ATOM 9093 C C . GLU A 1 1171 ? -24.718 -35.807 25.456 1.00 87.50 1171 GLU A C 1
ATOM 9095 O O . GLU A 1 1171 ? -24.947 -36.094 24.276 1.00 87.50 1171 GLU A O 1
ATOM 9100 N N . ARG A 1 1172 ? -24.962 -34.586 25.955 1.00 87.75 1172 ARG A N 1
ATOM 9101 C CA . ARG A 1 1172 ? -25.463 -33.466 25.146 1.00 87.75 1172 ARG A CA 1
ATOM 9102 C C . ARG A 1 1172 ? -24.458 -33.057 24.072 1.00 87.75 1172 ARG A C 1
ATOM 9104 O O . ARG A 1 1172 ? -24.835 -33.011 22.901 1.00 87.75 1172 ARG A O 1
ATOM 9111 N N . LEU A 1 1173 ? -23.204 -32.796 24.453 1.00 86.50 1173 LEU A N 1
ATOM 9112 C CA . LEU A 1 1173 ? -22.139 -32.384 23.527 1.00 86.50 1173 LEU A CA 1
ATOM 9113 C C . LEU A 1 1173 ? -21.908 -33.431 22.430 1.00 86.50 1173 LEU A C 1
ATOM 9115 O O . LEU A 1 1173 ? -21.818 -33.090 21.252 1.00 86.50 1173 LEU A O 1
ATOM 9119 N N . TYR A 1 1174 ? -21.901 -34.714 22.799 1.00 86.12 1174 TYR A N 1
ATOM 9120 C CA . TYR A 1 1174 ? -21.753 -35.816 21.854 1.00 86.12 1174 TYR A CA 1
ATOM 9121 C C . TYR A 1 1174 ? -22.909 -35.898 20.857 1.00 86.12 1174 TYR A C 1
ATOM 9123 O O . TYR A 1 1174 ? -22.678 -36.093 19.668 1.00 86.12 1174 TYR A O 1
ATOM 9131 N N . ARG A 1 1175 ? -24.159 -35.750 21.318 1.00 84.69 1175 ARG A N 1
ATOM 9132 C CA . ARG A 1 1175 ? -25.329 -35.773 20.428 1.00 84.69 1175 ARG A CA 1
ATOM 9133 C C . ARG A 1 1175 ? -25.368 -34.580 19.486 1.00 84.69 1175 ARG A C 1
ATOM 9135 O O . ARG A 1 1175 ? -25.755 -34.749 18.336 1.00 84.69 1175 ARG A O 1
ATOM 9142 N N . PHE A 1 1176 ? -25.005 -33.400 19.982 1.00 81.25 1176 PHE A N 1
ATOM 9143 C CA . PHE A 1 1176 ? -25.010 -32.177 19.189 1.00 81.25 1176 PHE A CA 1
ATOM 9144 C C . PHE A 1 1176 ? -23.960 -32.238 18.074 1.00 81.25 1176 PHE A C 1
ATOM 9146 O O . PHE A 1 1176 ? -24.284 -32.029 16.912 1.00 81.25 1176 PHE A O 1
ATOM 9153 N N . ASN A 1 1177 ? -22.740 -32.659 18.408 1.00 83.56 1177 ASN A N 1
ATOM 9154 C CA . ASN A 1 1177 ? -21.622 -32.745 17.469 1.00 83.56 1177 ASN A CA 1
ATOM 9155 C C . ASN A 1 1177 ? -21.448 -34.152 16.872 1.00 83.56 1177 ASN A C 1
ATOM 9157 O O . ASN A 1 1177 ? -20.347 -34.523 16.464 1.00 83.56 1177 ASN A O 1
ATOM 9161 N N . TYR A 1 1178 ? -22.513 -34.962 16.830 1.00 83.19 1178 TYR A N 1
ATOM 9162 C CA . TYR A 1 1178 ? -22.415 -36.387 16.496 1.00 83.19 1178 TYR A CA 1
ATOM 9163 C C . TYR A 1 1178 ? -21.766 -36.629 15.132 1.00 83.19 1178 TYR A C 1
ATOM 9165 O O . TYR A 1 1178 ? -20.901 -37.490 15.024 1.00 83.19 1178 TYR A O 1
ATOM 9173 N N . GLN A 1 1179 ? -22.141 -35.858 14.107 1.00 81.25 1179 GLN A N 1
ATOM 9174 C CA . GLN A 1 1179 ? -21.629 -36.040 12.744 1.00 81.25 1179 GLN A CA 1
ATOM 9175 C C . GLN A 1 1179 ? -20.107 -35.848 12.655 1.00 81.25 1179 GLN A C 1
ATOM 9177 O O . GLN A 1 1179 ? -19.441 -36.640 11.995 1.00 81.25 1179 GLN A O 1
ATOM 9182 N N . TYR A 1 1180 ? -19.562 -34.856 13.365 1.00 82.31 1180 TYR A N 1
ATOM 9183 C CA . TYR A 1 1180 ? -18.123 -34.584 13.417 1.00 82.31 1180 TYR A CA 1
ATOM 9184 C C . TYR A 1 1180 ? -17.397 -35.576 14.335 1.00 82.31 1180 TYR A C 1
ATOM 9186 O O . TYR A 1 1180 ? -16.415 -36.212 13.961 1.00 82.31 1180 TYR A O 1
ATOM 9194 N N . ILE A 1 1181 ? -17.928 -35.791 15.539 1.00 81.94 1181 ILE A N 1
ATOM 9195 C CA . ILE A 1 1181 ? -17.296 -36.638 16.555 1.00 81.94 1181 ILE A CA 1
ATOM 9196 C C . ILE A 1 1181 ? -17.338 -38.132 16.176 1.00 81.94 1181 ILE A C 1
ATOM 9198 O O . ILE A 1 1181 ? -16.490 -38.916 16.618 1.00 81.94 1181 ILE A O 1
ATOM 9202 N N . ALA A 1 1182 ? -18.303 -38.558 15.352 1.00 82.25 1182 ALA A N 1
ATOM 9203 C CA . ALA A 1 1182 ? -18.395 -39.928 14.850 1.00 82.25 1182 ALA A CA 1
ATOM 9204 C C . ALA A 1 1182 ? -17.228 -40.309 13.925 1.00 82.25 1182 ALA A C 1
ATOM 9206 O O . ALA A 1 1182 ? -16.870 -41.486 13.898 1.00 82.25 1182 ALA A O 1
ATOM 9207 N N . GLN A 1 1183 ? -16.632 -39.334 13.227 1.00 85.94 1183 GLN A N 1
ATOM 9208 C CA . GLN A 1 1183 ? -15.521 -39.534 12.288 1.00 85.94 1183 GLN A CA 1
ATOM 9209 C C . GLN A 1 1183 ? -14.157 -39.658 12.987 1.00 85.94 1183 GLN A C 1
ATOM 9211 O O . GLN A 1 1183 ? -13.227 -40.220 12.419 1.00 85.94 1183 GLN A O 1
ATOM 9216 N N . LEU A 1 1184 ? -14.047 -39.176 14.229 1.00 85.81 1184 LEU A N 1
ATOM 9217 C CA . LEU A 1 1184 ? -12.824 -39.244 15.030 1.00 85.81 1184 LEU A CA 1
ATOM 9218 C C . LEU A 1 1184 ? -12.594 -40.642 15.613 1.00 85.81 1184 LEU A C 1
ATOM 9220 O O . LEU A 1 1184 ? -13.550 -41.365 15.939 1.00 85.81 1184 LEU A O 1
ATOM 9224 N N . SER A 1 1185 ? -11.321 -40.990 15.825 1.00 88.44 1185 SER A N 1
ATOM 9225 C CA . SER A 1 1185 ? -10.950 -42.215 16.532 1.00 88.44 1185 SER A CA 1
ATOM 9226 C C . SER A 1 1185 ? -11.476 -42.203 17.974 1.00 88.44 1185 SER A C 1
ATOM 9228 O O . SER A 1 1185 ? -11.830 -41.169 18.546 1.00 88.44 1185 SER A O 1
ATOM 9230 N N . LYS A 1 1186 ? -11.562 -43.382 18.601 1.00 85.94 1186 LYS A N 1
ATOM 9231 C CA . LYS A 1 1186 ? -12.125 -43.504 19.955 1.00 85.94 1186 LYS A CA 1
ATOM 9232 C C . LYS A 1 1186 ? -11.328 -42.705 20.998 1.00 85.94 1186 LYS A C 1
ATOM 9234 O O . LYS A 1 1186 ? -11.946 -42.187 21.923 1.00 85.94 1186 LYS A O 1
ATOM 9239 N N . SER A 1 1187 ? -10.003 -42.622 20.863 1.00 86.81 1187 SER A N 1
ATOM 9240 C CA . SER A 1 1187 ? -9.134 -41.829 21.744 1.00 86.81 1187 SER A CA 1
ATOM 9241 C C . SER A 1 1187 ? -9.377 -40.332 21.557 1.00 86.81 1187 SER A C 1
ATOM 9243 O O . SER A 1 1187 ? -9.737 -39.662 22.521 1.00 86.81 1187 SER A O 1
ATOM 9245 N N . GLU A 1 1188 ? -9.315 -39.844 20.316 1.00 85.81 1188 GLU A N 1
ATOM 9246 C CA . GLU A 1 1188 ? -9.522 -38.424 19.982 1.00 85.81 1188 GLU A CA 1
ATOM 9247 C C . GLU A 1 1188 ? -10.926 -37.944 20.362 1.00 85.81 1188 GLU A C 1
ATOM 9249 O O . GLU A 1 1188 ? -11.113 -36.828 20.837 1.00 85.81 1188 GLU A O 1
ATOM 9254 N N . ARG A 1 1189 ? -11.941 -38.803 20.204 1.00 86.62 1189 ARG A N 1
ATOM 9255 C CA . ARG A 1 1189 ? -13.314 -38.514 20.632 1.00 86.62 1189 ARG A CA 1
ATOM 9256 C C . ARG A 1 1189 ? -13.400 -38.226 22.127 1.00 86.62 1189 ARG A C 1
ATOM 9258 O O . ARG A 1 1189 ? -14.141 -37.332 22.528 1.00 86.62 1189 ARG A O 1
ATOM 9265 N N . VAL A 1 1190 ? -12.730 -39.031 22.951 1.00 86.44 1190 VAL A N 1
ATOM 9266 C CA . VAL A 1 1190 ? -12.784 -38.900 24.415 1.00 86.44 1190 VAL A CA 1
ATOM 9267 C C . VAL A 1 1190 ? -12.048 -37.645 24.869 1.00 86.44 1190 VAL A C 1
ATOM 9269 O O . VAL A 1 1190 ? -12.560 -36.954 25.750 1.00 86.44 1190 VAL A O 1
ATOM 9272 N N . GLU A 1 1191 ? -10.905 -37.362 24.248 1.00 88.38 1191 GLU A N 1
ATOM 9273 C CA . GLU A 1 1191 ? -10.080 -36.177 24.490 1.00 88.38 1191 GLU A CA 1
ATOM 9274 C C . GLU A 1 1191 ? -10.822 -34.894 24.101 1.00 88.38 1191 GLU A C 1
ATOM 9276 O O . GLU A 1 1191 ? -11.165 -34.111 24.982 1.00 88.38 1191 GLU A O 1
ATOM 9281 N N . LYS A 1 1192 ? -11.264 -34.755 22.842 1.00 86.56 1192 LYS A N 1
ATOM 9282 C CA . LYS A 1 1192 ? -11.997 -33.555 22.398 1.00 86.56 1192 LYS A CA 1
ATOM 9283 C C . LYS A 1 1192 ? -13.280 -33.299 23.193 1.00 86.56 1192 LYS A C 1
ATOM 9285 O O . LYS A 1 1192 ? -13.623 -32.149 23.462 1.00 86.56 1192 LYS A O 1
ATOM 9290 N N . LEU A 1 1193 ? -14.013 -34.349 23.583 1.00 87.44 1193 LEU A N 1
ATOM 9291 C CA . LEU A 1 1193 ? -15.195 -34.207 24.449 1.00 87.44 1193 LEU A CA 1
ATOM 9292 C C . LEU A 1 1193 ? -14.839 -33.771 25.873 1.00 87.44 1193 LEU A C 1
ATOM 9294 O O . LEU A 1 1193 ? -15.679 -33.175 26.542 1.00 87.44 1193 LEU A O 1
ATOM 9298 N N . GLU A 1 1194 ? -13.661 -34.133 26.380 1.00 89.62 1194 GLU A N 1
ATOM 9299 C CA . GLU A 1 1194 ? -13.175 -33.648 27.670 1.00 89.62 1194 GLU A CA 1
ATOM 9300 C C . GLU A 1 1194 ? -12.752 -32.186 27.591 1.00 89.62 1194 GLU A C 1
ATOM 9302 O O . GLU A 1 1194 ? -13.181 -31.413 28.442 1.00 89.62 1194 GLU A O 1
ATOM 9307 N N . ASP A 1 1195 ? -12.001 -31.803 26.563 1.00 87.75 1195 ASP A N 1
ATOM 9308 C CA . ASP A 1 1195 ? -11.531 -30.427 26.389 1.00 87.75 1195 ASP A CA 1
ATOM 9309 C C . ASP A 1 1195 ? -12.706 -29.466 26.206 1.00 87.75 1195 ASP A C 1
ATOM 9311 O O . ASP A 1 1195 ? -12.816 -28.460 26.905 1.00 87.75 1195 ASP A O 1
ATOM 9315 N N . THR A 1 1196 ? -13.670 -29.847 25.360 1.00 86.81 1196 THR A N 1
ATOM 9316 C CA . THR A 1 1196 ? -14.901 -29.070 25.155 1.00 86.81 1196 THR A CA 1
ATOM 9317 C C . THR A 1 1196 ? -15.720 -28.973 26.445 1.00 86.81 1196 THR A C 1
ATOM 9319 O O . THR A 1 1196 ? -16.294 -27.930 26.742 1.00 86.81 1196 THR A O 1
ATOM 9322 N N . PHE A 1 1197 ? -15.788 -30.051 27.236 1.00 90.75 1197 PHE A N 1
ATOM 9323 C CA . PHE A 1 1197 ? -16.474 -30.033 28.530 1.00 90.75 1197 PHE A CA 1
ATOM 9324 C C . PHE A 1 1197 ? -15.791 -29.083 29.523 1.00 90.75 1197 PHE A C 1
ATOM 9326 O O . PHE A 1 1197 ? -16.490 -28.352 30.224 1.00 90.75 1197 PHE A O 1
ATOM 9333 N N . ARG A 1 1198 ? -14.453 -29.081 29.585 1.00 87.94 1198 ARG A N 1
ATOM 9334 C CA . ARG A 1 1198 ? -13.685 -28.194 30.471 1.00 87.94 1198 ARG A CA 1
ATOM 9335 C C . ARG A 1 1198 ? -13.887 -26.732 30.102 1.00 87.94 1198 ARG A C 1
ATOM 9337 O O . ARG A 1 1198 ? -14.360 -25.988 30.951 1.00 87.94 1198 ARG A O 1
ATOM 9344 N N . SER A 1 1199 ? -13.658 -26.383 28.836 1.00 87.31 1199 SER A N 1
ATOM 9345 C CA . SER A 1 1199 ? -13.854 -25.022 28.321 1.00 87.31 1199 SER A CA 1
ATOM 9346 C C . SER A 1 1199 ? -15.280 -24.516 28.576 1.00 87.31 1199 SER A C 1
ATOM 9348 O O . SER A 1 1199 ? -15.475 -23.426 29.107 1.00 87.31 1199 SER A O 1
ATOM 9350 N N . LEU A 1 1200 ? -16.294 -25.347 28.311 1.00 87.50 1200 LEU A N 1
ATOM 9351 C CA . LEU A 1 1200 ? -17.687 -24.993 28.586 1.00 87.50 1200 LEU A CA 1
ATOM 9352 C C . LEU A 1 1200 ? -17.952 -24.763 30.084 1.00 87.50 1200 LEU A C 1
ATOM 9354 O O . LEU A 1 1200 ? -18.656 -23.828 30.455 1.00 87.50 1200 LEU A O 1
ATOM 9358 N N . THR A 1 1201 ? -17.417 -25.629 30.948 1.00 85.94 1201 THR A N 1
ATOM 9359 C CA . THR A 1 1201 ? -17.627 -25.534 32.402 1.00 85.94 1201 THR A CA 1
ATOM 9360 C C . THR A 1 1201 ? -16.906 -24.321 32.988 1.00 85.94 1201 THR A C 1
ATOM 9362 O O . THR A 1 1201 ? -17.436 -23.685 33.894 1.00 85.94 1201 THR A O 1
ATOM 9365 N N . GLU A 1 1202 ? -15.725 -23.979 32.471 1.00 86.12 1202 GLU A N 1
ATOM 9366 C CA . GLU A 1 1202 ? -15.014 -22.738 32.801 1.00 86.12 1202 GLU A CA 1
ATOM 9367 C C . GLU A 1 1202 ? -15.847 -21.512 32.417 1.00 86.12 1202 GLU A C 1
ATOM 9369 O O . GLU A 1 1202 ? -16.064 -20.646 33.264 1.00 86.12 1202 GLU A O 1
ATOM 9374 N N . GLY A 1 1203 ? -16.427 -21.497 31.212 1.00 83.56 1203 GLY A N 1
ATOM 9375 C CA . GLY A 1 1203 ? -17.373 -20.457 30.799 1.00 83.56 1203 GLY A CA 1
ATOM 9376 C C . GLY A 1 1203 ? -18.580 -20.346 31.738 1.00 83.56 1203 GLY A C 1
ATOM 9377 O O . GLY A 1 1203 ? -18.926 -19.253 32.176 1.00 83.56 1203 GLY A O 1
ATOM 9378 N N . TYR A 1 1204 ? -19.180 -21.474 32.139 1.00 88.38 1204 TYR A N 1
ATOM 9379 C CA . TYR A 1 1204 ? -20.287 -21.475 33.105 1.00 88.38 1204 TYR A CA 1
ATOM 9380 C C . TYR A 1 1204 ? -19.887 -20.924 34.475 1.00 88.38 1204 TYR A C 1
ATOM 9382 O O . TYR A 1 1204 ? -20.665 -20.183 35.073 1.00 88.38 1204 TYR A O 1
ATOM 9390 N N . ARG A 1 1205 ? -18.691 -21.255 34.979 1.00 85.00 1205 ARG A N 1
ATOM 9391 C CA . ARG A 1 1205 ? -18.188 -20.698 36.245 1.00 85.00 1205 ARG A CA 1
ATOM 9392 C C . ARG A 1 1205 ? -18.004 -19.187 36.161 1.00 85.00 1205 ARG A C 1
ATOM 9394 O O . ARG A 1 1205 ? -18.432 -18.494 37.081 1.00 85.00 1205 ARG A O 1
ATOM 9401 N N . ALA A 1 1206 ? -17.458 -18.692 35.049 1.00 82.75 1206 ALA A N 1
ATOM 9402 C CA . ALA A 1 1206 ? -17.299 -17.262 34.808 1.00 82.75 1206 ALA A CA 1
ATOM 9403 C C . ALA A 1 1206 ? -18.655 -16.533 34.819 1.00 82.75 1206 ALA A C 1
ATOM 9405 O O . ALA A 1 1206 ? -18.820 -15.566 35.559 1.00 82.75 1206 ALA A O 1
ATOM 9406 N N . THR A 1 1207 ? -19.663 -17.042 34.098 1.00 81.62 1207 THR A N 1
ATOM 9407 C CA . THR A 1 1207 ? -21.017 -16.452 34.089 1.00 81.62 1207 THR A CA 1
ATOM 9408 C C . THR A 1 1207 ? -21.681 -16.470 35.472 1.00 81.62 1207 THR A C 1
ATOM 9410 O O . THR A 1 1207 ? -22.422 -15.549 35.809 1.00 81.62 1207 THR A O 1
ATOM 9413 N N . LEU A 1 1208 ? -21.420 -17.501 36.283 1.00 82.56 1208 LEU A N 1
ATOM 9414 C CA . LEU A 1 1208 ? -21.961 -17.647 37.640 1.00 82.56 1208 LEU A CA 1
ATOM 9415 C C . LEU A 1 1208 ? -21.183 -16.861 38.713 1.00 82.56 1208 LEU A C 1
ATOM 9417 O O . LEU A 1 1208 ? -21.598 -16.873 39.872 1.00 82.56 1208 LEU A O 1
ATOM 9421 N N . GLY A 1 1209 ? -20.060 -16.222 38.367 1.00 76.75 1209 GLY A N 1
ATOM 9422 C CA . GLY A 1 1209 ? -19.185 -15.551 39.335 1.00 76.75 1209 GLY A CA 1
ATOM 9423 C C . GLY A 1 1209 ? -18.530 -16.510 40.340 1.00 76.75 1209 GLY A C 1
ATOM 9424 O O . GLY A 1 1209 ? -18.240 -16.121 41.471 1.00 76.75 1209 GLY A O 1
ATOM 9425 N N . MET A 1 1210 ? -18.337 -17.777 39.960 1.00 69.75 1210 MET A N 1
ATOM 9426 C CA . MET A 1 1210 ? -17.660 -18.788 40.777 1.00 69.75 1210 MET A CA 1
ATOM 9427 C C . MET A 1 1210 ? -16.150 -18.737 40.501 1.00 69.75 1210 MET A C 1
ATOM 9429 O O . MET A 1 1210 ? -15.745 -18.802 39.342 1.00 69.75 1210 MET A O 1
ATOM 9433 N N . ALA A 1 1211 ? -15.345 -18.608 41.562 1.00 47.75 1211 ALA A N 1
ATOM 9434 C CA . ALA A 1 1211 ? -13.879 -18.568 41.500 1.00 47.75 1211 ALA A CA 1
ATOM 9435 C C . ALA A 1 1211 ? -13.249 -19.937 41.209 1.00 47.75 1211 ALA A C 1
ATOM 9437 O O . ALA A 1 1211 ? -13.785 -20.953 41.717 1.00 47.75 1211 ALA A O 1
#

pLDDT: mean 76.08, std 16.44, range [23.52, 97.19]

Sequence (1211 aa):
MPPCAHLLPSLLTLASPRLSQQVHREECTQCFDSQDDPAGIDVCLTCFNGGCPSEERHHSRSHYELTGHALAVNVKRRLKPVKERDDLEPPQKQTKLAIAEENEEDRYTYHTTPKCWACGGVELPPATGKLAEVISAAMSSLSSARQSEVKAWEEDIKACEHTLLLDQVAPIKLLPSGLASCASCSLKENLWLCLTCGSLGCGRQQFGGLGGNGHGMAHFEQTGHPVCAKLGTITPEGTADIYCYNCNDSSLDPALAGHLANFGINVEGAVKTEKSMIELQIEQNLKFDFSMTGDDGKELEPVHGPGLTGLANLGNSCYLASVVQTLFSLPTFQAKYLSTFDAQISSPGTDLPAVSLSHQLSKLADGLLSGRYAIPRLDSPATTSTSADAPHFQRGIKPSMFKSLVGKGHEEFSTMKQQDADEFLHHLFGTIQADVRRNGGDDPTDIFKFELEQKLKCGECGGVRYTVEGHETISIPVPARETPGAEEGDKKEYEQVKLEECLEILTGPQAIEYHCPRCEKNVIATTQTRFASFPSVLIVHARRFQLVNWVPQKLPVPIILPSSSFAPSGSPLVLDPFQGTGILPDEQALPDSDRKGDTNENWNEETMGALMGMGFGEVRAKKAMLASGGMGCSDANGAMEWLFAHMEDADIDDPIILPSSGGDGTNKPEPAQGQVDFLCEMGFSAAKAKLALSETNNDGDLAVEWLFSHADDPEPSATPSSSVAPTTNTLRGDPTTPANYVLKAFISHKGPSIHSGHYVAHVRHSKQEIEGRETVEDDWVLFNDEKVVKARGDGLVKMGEEAYVFMSEWATNANAALQLRLVRAEDDEAQLNPEEKNVVRTFNPEFTYPIYGEEETIYGYKGLSIGLSFSSGSLTSYLSIEHSSKFPDSGTVKPDDVEGTLYKFIPSDYVKHEPTFIEKVKKDAKEFRPFGDRLAAYVRRAAGSKKAGKGKGREDEELDDDIDPDDEDAVVFEVYKADWNTPGFRQYHRRMQLFVLLYIEGGSYIQEDEDKWEFVTLYEVRKRPGTSLSTYHFVGYSSLYPFWAWPDKERIRLSQFVILPPYQQQGHGSALYSAIYNYVLRKPEVAELTVEDPSEAFEELRDKCDLSMLMDKSIGEGLSAPIDKVWIESVRKERKIAKRQFSRLLEMRLLQQLDESNKMAVTAFRLQVKERLYRFNYQYIAQLSKSERVEKLEDTFRSLTEGYRATLGMA

Organism: NCBI:txid669517

Secondary structure (DSSP, 8-state):
-PPPTTHHHHHHH--PPPTTS----SB-SSS--BTTSSS-EEEETTT--EE---TTT-HHHHHHHHH---EEEEEEEEEPPPPPPPTTSPPP-----------HHHHEEEEEEEEEGGGTSEEPSPP-THHHHHHHHHHHSPPHHHHHHHHHH----PPPHHHHT-PPPSPPPPPPGGG---SSSS--SSEEEETTT--EEEPPP-TTS-----HHHHHHHHH---EEEEGGG--TTS---EEETTTTEE---TTHHHHHHHTT--GGG----S--HHHHHHHHHHH-----B-TTSPBPPB--STT---B--SSSTHHHHHHHHHHHTSHHHHIIIIITHHHHHTS--SS-GGG-HHHHHHHHHHHHHSSTT--B-S-----S---S-----B--B--HHHHHHHTTT-TTTTSSS---HHHHHHHHHHHHHHHHHHH-S--GGGGG-EEEEEEEEETTT--EEEEEEEESSEEEE---PBPTT--TTS---B--EEHHHHHHHHSS-EEEEEEETTTTEEEEEEEEEEESSB-SEEEEEEE-EEEETTEEEE----EEPPTTTTSTTPPPEE-GGGB---S-TT--BPPP---------S--HHHHHHHHHTT--HHHHHHHHHHHHSTT---HHHHHHHHHHSTT-TTTTSPP-----------SPPPPHHHHHHHHHTT--HHHHHHHHHHTTT-HHHHHHHHHHTTTSPP--SS--S---------SSB--S--EEEEEEEEEEE-SSSSS-EEEEEEEEEHHHHH-SS---EEEEEEETTEEEEE-SHHHHHHHHT-SEEEEEE-EEHHHHEEEEEEPPHHHHTT--TTGGGGGSEE--S--HHHHTTTTEE-SEES-EEEEEEETTT--EEEEEE-SEE--TTSSSPPP-HHHHHHTTS-TT-BS-HHHHHHHHHHHHHH----SEEEEEEEEEPTTPPP-------------TT--TTSTTEEEEEEEEEETTSTTHHHHHHHHTHHHHHHSTT--PPPTT-TT-EEEEEEEEEEPTTSSPEEEEEEEEEEEEEEEETTTEEEEEEEEEEE-GGGTTTTHHHHHHHHHHHHHHH-TTEEEEEESS--HHHHHHHHHHHHHHHHTTTTTTT--SSPPHHHHHHHHHHHTB-HHHHHHHHHHHHHHT--TT-HHHHHHHHHHHHHHHHHHTHHHHTTS-HHHHHHHHHHHHHHHHHHHHHHTT--

InterPro domains:
  IPR001394 Peptidase C19, ubiquitin carboxyl-terminal hydrolase [PF00443] (309-807)
  IPR001607 Zinc finger, UBP-type [PF02148] (182-254)
  IPR001607 Zinc finger, UBP-type [PS50271] (2-110)
  IPR001607 Zinc finger, UBP-type [PS50271] (158-267)
  IPR001607 Zinc finger, UBP-type [SM00290] (27-80)
  IPR001607 Zinc finger, UBP-type [SM00290] (181-236)
  IPR009060 UBA-like superfamily [SSF46934] (586-661)
  IPR013083 Zinc finger, RING/FYVE/PHD-type [G3DSA:3.30.40.10] (4-113)
  IPR013083 Zinc finger, RING/FYVE/PHD-type [G3DSA:3.30.40.10] (147-254)
  IPR013523 Histone acetyltransferase HAT1, C-terminal [G3DSA:1.10.10.390] (1104-1154)
  IPR015940 Ubiquitin-associated domain [PF00627] (679-707)
  IPR015940 Ubiquitin-associated domain [PS50030] (602-646)
  IPR015940 Ubiquitin-associated domain [PS50030] (669-710)
  IPR015940 Ubiquitin-associated domain [SM00165] (604-645)
  IPR015940 Ubiquitin-associated domain [SM00165] (672-709)
  IPR016181 Acyl-CoA N-acyltransferase [SSF55729] (809-1153)
  IPR017380 Histone acetyltransferase type B, catalytic subunit [PTHR12046] (802-1209)
  IPR018200 Ubiquitin specific protease, conserved site [PS00972] (310-325)
  IPR018200 Ubiquitin specific protease, conserved site [PS00973] (741-759)
  IPR019467 Histone acetyl transferase HAT1 N-terminal [PF10394] (810-1001)

Radius of gyration: 42.17 Å; chains: 1; bounding box: 117×88×116 Å

Foldseek 3Di:
DPADPVPVVVLVQFDADDLPAAAAQAAALQARDGLADPQAWWQQRRRNHIAGCDPPQNLVLLCCVQPVRFKTKGKHKDFDDDPDDDPPDDDDPPPAPDPPPPPVVNTIDMDIWMFTVVVVTDTDPDDDDSRVVRVVSSVPHQHPLRVLVVVQAPDPFAADPCLVPPAAPAFDADDPLVPDDAPVDRDPPQWKAQLRYGHIAHPPDDPDPPDHPHRVVVCCVVPVRFKIFGQLAQALVQDTFMGGNVVRGTHGRPCSCVSVVSNVDHRNPDDRRDDHPVRVVQVVVVVVPDQCADPVRDHFFFFAFFLQFFFADPAQCQLVRQLLSQLLLDQLLLFQQAVCSSVVSNDNDPDDSLQQLSSLSNNSSCQRGVRPQRDFDPDDDDDPDPDPDDHGFTPGGYSSSNQCNLCVPPPPSSHSFHDHNVVSNVSVLVVQVLSCLLVPDDRSLLLQKFKKWKWKAFPPPRAIDIDIDIDRAAEFEDDFAFDPDDDDPDDTDGEAAEPVVSLCVQQDWDWDFDCAPVVNGTGTMIMGMFTQFDGQKYKYFYPQWDQDVNAIFGHQHFYAYDPCLQPLQRFWDWRVVRHDDPDDPPHHHGDDPPPPDDDPPAADCVLLVVCVVVPDDSQLSQVLQCVQPRRDRPDNPSSVVVSVVCVPPPCSPPHDDDPDDDDDDDDDPQQDVVLLVVVVSSNDDSQLLRVLCSVVSNDSVSSVVVCVVCVPPDGDDPDDDDDDDDDDPPGRHHSDDRPTWRWAKFKAWADRHPRDTGIKIKGKDAVCRGPVDPDGGIFIWIHRRSGIGTDDDPVVSSRVSRTRMIMIGGWDAQQVQEKEFADAAPLVCVLADPLLNLNGGIDTFPDDCVQVNPNNIWPFFAPWHWYWYALQFLRQTETDTDTPDGHDCSTPDHGPPPVVSVPVQADPRHDHDPVVVNVVSVVCQFPGDDWAAWLDKAKDFRPPDDPPDDDDDDPDPDGPRPDDCPDSRIKMKIKHKDFLVTPPVVVSCSSQLSSQNRHPVVGDDDDSVPRQKMKMWMWIWDQRPPDNGIGTGGFWMWIWGWDDDPPQATEIETEDTDGDPSCPPVCPSLVSVLSVLVVLLPDPRYQAYHYDDDDPVRLLSCLLSVLVVCVVVVNQPPDAPPDDPVSLVVVCRNSRYDSVSSVLSNLLSNLVVDDPVPPVRVVRSLVNVLVVVCVVCVVVLVPDDPVVSVVVSVVVSVVSVVVSCVSVVHD